Protein AF-A0A9P9DUW9-F1 (afdb_monomer)

Radius of gyration: 35.6 Å; Cα contacts (8 Å, |Δi|>4): 1098; chains: 1; bounding box: 110×85×93 Å

Nearest PDB structures (foldseek):
  5owv-assembly1_A  TM=4.058E-01  e=5.287E-11  Campylobacter jejuni
  4tql-assembly2_B  TM=1.711E-01  e=1.761E-01  synthetic construct
  1jad-assembly1_B  TM=1.832E-01  e=8.893E-01  Meleagris gallopavo
  7jh5-assembly2_B  TM=2.194E-01  e=2.775E+00  synthetic construct

Mean predicted aligned error: 12.6 Å

Structure (mmCIF, N/CA/C/O backbone):
data_AF-A0A9P9DUW9-F1
#
_entry.id   AF-A0A9P9DUW9-F1
#
loop_
_atom_site.group_PDB
_atom_site.id
_atom_site.type_symbol
_atom_site.label_atom_id
_atom_site.label_alt_id
_atom_site.label_comp_id
_atom_site.label_asym_id
_atom_site.label_entity_id
_atom_site.label_seq_id
_atom_site.pdbx_PDB_ins_code
_atom_site.Cartn_x
_atom_site.Cartn_y
_atom_site.Cartn_z
_atom_site.occupancy
_atom_site.B_iso_or_equiv
_atom_site.auth_seq_id
_atom_site.auth_comp_id
_atom_site.auth_asym_id
_atom_site.auth_atom_id
_atom_site.pdbx_PDB_model_num
ATOM 1 N N . MET A 1 1 ? 21.953 30.290 15.396 1.00 58.84 1 MET A N 1
ATOM 2 C CA . MET A 1 1 ? 21.735 31.735 15.178 1.00 58.84 1 MET A CA 1
ATOM 3 C C . MET A 1 1 ? 21.295 32.022 13.754 1.00 58.84 1 MET A C 1
ATOM 5 O O . MET A 1 1 ? 20.425 32.859 13.601 1.00 58.84 1 MET A O 1
ATOM 9 N N . ALA A 1 2 ? 21.843 31.345 12.735 1.00 59.53 2 ALA A N 1
ATOM 10 C CA . ALA A 1 2 ? 21.352 31.477 11.361 1.00 59.53 2 ALA A CA 1
ATOM 11 C C . ALA A 1 2 ? 19.842 31.173 11.268 1.00 59.53 2 ALA A C 1
ATOM 13 O O . ALA A 1 2 ? 19.381 30.174 11.826 1.00 59.53 2 ALA A O 1
ATOM 14 N N . SER A 1 3 ? 19.103 32.055 10.595 1.00 67.62 3 SER A N 1
ATOM 15 C CA . SER A 1 3 ? 17.660 31.979 10.329 1.00 67.62 3 SER A CA 1
ATOM 16 C C . SER A 1 3 ? 17.428 32.099 8.822 1.00 67.62 3 SER A C 1
ATOM 18 O O . SER A 1 3 ? 18.264 32.651 8.114 1.00 67.62 3 SER A O 1
ATOM 20 N N . SER A 1 4 ? 16.313 31.584 8.305 1.00 65.12 4 SER A N 1
ATOM 21 C CA . SER A 1 4 ? 15.950 31.777 6.895 1.00 65.12 4 SER A CA 1
ATOM 22 C C . SER A 1 4 ? 15.414 33.182 6.595 1.00 65.12 4 SER A C 1
ATOM 24 O O . SER A 1 4 ? 15.400 33.580 5.433 1.00 65.12 4 SER A O 1
ATOM 26 N N . SER A 1 5 ? 14.964 33.931 7.610 1.00 67.88 5 SER A N 1
ATOM 27 C CA . SER A 1 5 ? 14.240 35.197 7.421 1.00 67.88 5 SER A CA 1
ATOM 28 C C . SER A 1 5 ? 14.824 36.393 8.165 1.00 67.88 5 SER A C 1
ATOM 30 O O . SER A 1 5 ? 14.581 37.521 7.755 1.00 67.88 5 SER A O 1
ATOM 32 N N . THR A 1 6 ? 15.558 36.183 9.257 1.00 82.19 6 THR A N 1
ATOM 33 C CA . THR A 1 6 ? 16.041 37.275 10.117 1.00 82.19 6 THR A CA 1
ATOM 34 C C . THR A 1 6 ? 17.558 37.348 10.057 1.00 82.19 6 THR A C 1
ATOM 36 O O . THR A 1 6 ? 18.235 36.388 10.430 1.00 82.19 6 THR A O 1
ATOM 39 N N . VAL A 1 7 ? 18.077 38.488 9.603 1.00 88.19 7 VAL A N 1
ATOM 40 C CA . VAL A 1 7 ? 19.510 38.801 9.596 1.00 88.19 7 VAL A CA 1
ATOM 41 C C . VAL A 1 7 ? 19.762 39.795 10.720 1.00 88.19 7 VAL A C 1
ATOM 43 O O . VAL A 1 7 ? 19.152 40.859 10.729 1.00 88.19 7 VAL A O 1
ATOM 46 N N . LEU A 1 8 ? 20.598 39.418 11.681 1.00 89.88 8 LEU A N 1
ATOM 47 C CA . LEU A 1 8 ? 21.017 40.293 12.773 1.00 89.88 8 LEU A CA 1
ATOM 48 C C . LEU A 1 8 ? 22.108 41.233 12.270 1.00 89.88 8 LEU A C 1
ATOM 50 O O . LEU A 1 8 ? 22.946 40.799 11.477 1.00 89.88 8 LEU A O 1
ATOM 54 N N . SER A 1 9 ? 22.115 42.476 12.749 1.00 90.06 9 SER A N 1
ATOM 55 C CA . SER A 1 9 ? 23.268 43.361 12.559 1.00 90.06 9 SER A CA 1
ATOM 56 C C . SER A 1 9 ? 24.485 42.845 13.338 1.00 90.06 9 SER A C 1
ATOM 58 O O . SER A 1 9 ? 24.355 41.973 14.208 1.00 90.06 9 SER A O 1
ATOM 60 N N . PHE A 1 10 ? 25.671 43.400 13.064 1.00 89.56 10 PHE A N 1
ATOM 61 C CA . PHE A 1 10 ? 26.886 43.028 13.790 1.00 89.56 10 PHE A CA 1
ATOM 62 C C . PHE A 1 10 ? 26.717 43.214 15.303 1.00 89.56 10 PHE A C 1
ATOM 64 O O . PHE A 1 10 ? 26.994 42.284 16.051 1.00 89.56 10 PHE A O 1
ATOM 71 N N . ASP A 1 11 ? 26.175 44.348 15.755 1.00 87.81 11 ASP A N 1
ATOM 72 C CA . ASP A 1 11 ? 26.002 44.645 17.184 1.00 87.81 11 ASP A CA 1
ATOM 73 C C . ASP A 1 11 ? 25.042 43.667 17.879 1.00 87.81 11 ASP A C 1
ATOM 75 O O . ASP A 1 11 ? 25.321 43.158 18.970 1.00 87.81 11 ASP A O 1
ATOM 79 N N . GLU A 1 12 ? 23.910 43.369 17.235 1.00 89.56 12 GLU A N 1
ATOM 80 C CA . GLU A 1 12 ? 22.912 42.428 17.749 1.00 89.56 12 GLU A CA 1
ATOM 81 C C . GLU A 1 12 ? 23.481 41.010 17.831 1.00 89.56 12 GLU A C 1
ATOM 83 O O . GLU A 1 12 ? 23.302 40.310 18.832 1.00 89.56 12 GLU A O 1
ATOM 88 N N . TRP A 1 13 ? 24.188 40.581 16.784 1.00 92.19 13 TRP A N 1
ATOM 89 C CA . TRP A 1 13 ? 24.820 39.271 16.734 1.00 92.19 13 TRP A CA 1
ATOM 90 C C . TRP A 1 13 ? 25.978 39.159 17.734 1.00 92.19 13 TRP A C 1
ATOM 92 O O . TRP A 1 13 ? 26.040 38.182 18.487 1.00 92.19 13 TRP A O 1
ATOM 102 N N . ALA A 1 14 ? 26.852 40.166 17.799 1.00 86.50 14 ALA A N 1
ATOM 103 C CA . ALA A 1 14 ? 28.028 40.206 18.661 1.00 86.50 14 ALA A CA 1
ATOM 104 C C . ALA A 1 14 ? 27.635 40.174 20.141 1.00 86.50 14 ALA A C 1
ATOM 106 O O . ALA A 1 14 ? 28.257 39.455 20.922 1.00 86.50 14 ALA A O 1
ATOM 107 N N . ALA A 1 15 ? 26.552 40.854 20.536 1.00 86.06 15 ALA A N 1
ATOM 108 C CA . ALA A 1 15 ? 26.023 40.773 21.898 1.00 86.06 15 ALA A CA 1
ATOM 109 C C . ALA A 1 15 ? 25.662 39.327 22.295 1.00 86.06 15 ALA A C 1
ATOM 111 O O . ALA A 1 15 ? 26.006 38.864 23.389 1.00 86.06 15 ALA A O 1
ATOM 112 N N . ILE A 1 16 ? 25.018 38.576 21.394 1.00 85.12 16 ILE A N 1
ATOM 113 C CA . ILE A 1 16 ? 24.653 37.172 21.632 1.00 85.12 16 ILE A CA 1
ATOM 114 C C . ILE A 1 16 ? 25.902 36.279 21.597 1.00 85.12 16 ILE A C 1
ATOM 116 O O . ILE A 1 16 ? 26.061 35.413 22.464 1.00 85.12 16 ILE A O 1
ATOM 120 N N . TYR A 1 17 ? 26.792 36.480 20.622 1.00 84.38 17 TYR A N 1
ATOM 121 C CA . TYR A 1 17 ? 28.031 35.718 20.461 1.00 84.38 17 TYR A CA 1
ATOM 122 C C . TYR A 1 17 ? 28.943 35.865 21.682 1.00 84.38 17 TYR A C 1
ATOM 124 O O . TYR A 1 17 ? 29.353 34.862 22.271 1.00 84.38 17 TYR A O 1
ATOM 132 N N . ASN A 1 18 ? 29.157 37.094 22.150 1.00 82.31 18 ASN A N 1
ATOM 133 C CA . ASN A 1 18 ? 29.977 37.397 23.319 1.00 82.31 18 ASN A CA 1
ATOM 134 C C . ASN A 1 18 ? 29.354 36.859 24.609 1.00 82.31 18 ASN A C 1
ATOM 136 O O . ASN A 1 18 ? 30.059 36.274 25.431 1.00 82.31 18 ASN A O 1
ATOM 140 N N . HIS A 1 19 ? 28.027 36.930 24.765 1.00 79.38 19 HIS A N 1
ATOM 141 C CA . HIS A 1 19 ? 27.342 36.289 25.891 1.00 79.38 19 HIS A CA 1
ATOM 142 C C . HIS A 1 19 ? 27.511 34.755 25.880 1.00 79.38 19 HIS A C 1
ATOM 144 O O . HIS A 1 19 ? 27.661 34.124 26.933 1.00 79.38 19 HIS A O 1
ATOM 150 N N . GLN A 1 20 ? 27.529 34.120 24.703 1.00 75.12 20 GLN A N 1
ATOM 151 C CA . GLN A 1 20 ? 27.800 32.684 24.571 1.00 75.12 20 GLN A CA 1
ATOM 152 C C . GLN A 1 20 ? 29.277 32.333 24.810 1.00 75.12 20 GLN A C 1
ATOM 154 O O . GLN A 1 20 ? 29.551 31.323 25.469 1.00 75.12 20 GLN A O 1
ATOM 159 N N . LYS A 1 21 ? 30.214 33.162 24.327 1.00 74.69 21 LYS A N 1
ATOM 160 C CA . LYS A 1 21 ? 31.666 33.045 24.554 1.00 74.69 21 LYS A CA 1
ATOM 161 C C . LYS A 1 21 ? 31.966 33.166 26.055 1.00 74.69 21 LYS A C 1
ATOM 163 O O . LYS A 1 21 ? 32.511 32.232 26.639 1.00 74.69 21 LYS A O 1
ATOM 168 N N . ALA A 1 22 ? 31.466 34.202 26.730 1.00 71.62 22 ALA A N 1
ATOM 169 C CA . ALA A 1 22 ? 31.632 34.415 28.174 1.00 71.62 22 ALA A CA 1
ATOM 170 C C . ALA A 1 22 ? 31.060 33.268 29.033 1.00 71.62 22 ALA A C 1
ATOM 172 O O . ALA A 1 22 ? 31.696 32.818 29.988 1.00 71.62 22 ALA A O 1
ATOM 173 N N . ASN A 1 23 ? 29.900 32.714 28.662 1.00 62.03 23 ASN A N 1
ATOM 174 C CA . ASN A 1 23 ? 29.314 31.549 29.340 1.00 62.03 23 ASN A CA 1
ATOM 175 C C . ASN A 1 23 ? 30.085 30.232 29.121 1.00 62.03 23 ASN A C 1
ATOM 177 O O . ASN A 1 23 ? 29.889 29.278 29.883 1.00 62.03 23 ASN A O 1
ATOM 181 N N . LYS A 1 24 ? 30.934 30.139 28.087 1.00 61.34 24 LYS A N 1
ATOM 182 C CA . LYS A 1 24 ? 31.883 29.025 27.919 1.00 61.34 24 LYS A CA 1
ATOM 183 C C . LYS A 1 24 ? 33.108 29.196 28.824 1.00 61.34 24 LYS A C 1
ATOM 185 O O . LYS A 1 24 ? 33.563 28.200 29.376 1.00 61.34 24 LYS A O 1
ATOM 190 N N . PHE A 1 25 ? 33.589 30.426 29.023 1.00 55.72 25 PHE A N 1
ATOM 191 C CA . PHE A 1 25 ? 34.761 30.722 29.859 1.00 55.72 25 PHE A CA 1
ATOM 192 C C . PHE A 1 25 ? 34.472 30.723 31.374 1.00 55.72 25 PHE A C 1
ATOM 194 O O . PHE A 1 25 ? 35.340 30.338 32.153 1.00 55.72 25 PHE A O 1
ATOM 201 N N . SER A 1 26 ? 33.253 31.063 31.819 1.00 49.69 26 SER A N 1
ATOM 202 C CA . SER A 1 26 ? 32.901 31.121 33.254 1.00 49.69 26 SER A CA 1
ATOM 203 C C . SER A 1 26 ? 32.735 29.755 33.944 1.00 49.69 26 SER A C 1
ATOM 205 O O . SER A 1 26 ? 32.734 29.671 35.172 1.00 49.69 26 SER A O 1
ATOM 207 N N . ARG A 1 27 ? 32.623 28.659 33.180 1.00 48.00 27 ARG A N 1
ATOM 208 C CA . ARG A 1 27 ? 32.559 27.283 33.700 1.00 48.00 27 ARG A CA 1
ATOM 209 C C . ARG A 1 27 ? 33.873 26.566 33.402 1.00 48.00 27 ARG A C 1
ATOM 211 O O . ARG A 1 27 ? 33.979 25.877 32.394 1.00 48.00 27 ARG A O 1
ATOM 218 N N . GLY A 1 28 ? 34.866 26.715 34.278 1.00 47.00 28 GLY A N 1
ATOM 219 C CA . GLY A 1 28 ? 36.151 26.021 34.156 1.00 47.00 28 GLY A CA 1
ATOM 220 C C . GLY A 1 28 ? 35.977 24.505 33.996 1.00 47.00 28 GLY A C 1
ATOM 221 O O . GLY A 1 28 ? 35.638 23.808 34.948 1.00 47.00 28 GLY A O 1
ATOM 222 N N . SER A 1 29 ? 36.174 23.983 32.783 1.00 39.72 29 SER A N 1
ATOM 223 C CA . SER A 1 29 ? 36.179 22.548 32.489 1.00 39.72 29 SER A CA 1
ATOM 224 C C . SER A 1 29 ? 36.808 22.289 31.119 1.00 39.72 29 SER A C 1
ATOM 226 O O . SER A 1 29 ? 36.343 22.794 30.100 1.00 39.72 29 SER A O 1
ATOM 228 N N . LYS A 1 30 ? 37.851 21.452 31.094 1.00 43.91 30 LYS A N 1
ATOM 229 C CA . LYS A 1 30 ? 38.573 20.946 29.909 1.00 43.91 30 LYS A CA 1
ATOM 230 C C . LYS A 1 30 ? 37.747 19.973 29.038 1.00 43.91 30 LYS A C 1
ATOM 232 O O . LYS A 1 30 ? 38.302 19.058 28.440 1.00 43.91 30 LYS A O 1
ATOM 237 N N . ALA A 1 31 ? 36.431 20.138 28.947 1.00 45.12 31 ALA A N 1
ATOM 238 C CA . ALA A 1 31 ? 35.590 19.347 28.055 1.00 45.12 31 ALA A CA 1
ATOM 239 C C . ALA A 1 31 ? 34.774 20.289 27.171 1.00 45.12 31 ALA A C 1
ATOM 241 O O . ALA A 1 31 ? 33.965 21.066 27.677 1.00 45.12 31 ALA A O 1
ATOM 242 N N . SER A 1 32 ? 34.973 20.217 25.847 1.00 49.22 32 SER A N 1
ATOM 243 C CA . SER A 1 32 ? 34.090 20.877 24.881 1.00 49.22 32 SER A CA 1
ATOM 244 C C . SER A 1 32 ? 32.647 20.552 25.260 1.00 49.22 32 SER A C 1
ATOM 246 O O . SER A 1 32 ? 32.312 19.373 25.380 1.00 49.22 32 SER A O 1
ATOM 248 N N . LYS A 1 33 ? 31.817 21.568 25.504 1.00 51.38 33 LYS A N 1
ATOM 249 C CA . LYS A 1 33 ? 30.418 21.402 25.907 1.00 51.38 33 LYS A CA 1
ATOM 250 C C . LYS A 1 33 ? 29.684 20.652 24.788 1.00 51.38 33 LYS A C 1
ATOM 252 O O . LYS A 1 33 ? 29.317 21.250 23.785 1.00 51.38 33 LYS A O 1
ATOM 257 N N . ILE A 1 34 ? 29.567 19.334 24.934 1.00 58.94 34 ILE A N 1
ATOM 258 C CA . ILE A 1 34 ? 28.819 18.473 24.021 1.00 58.94 34 ILE A CA 1
ATOM 259 C C . ILE A 1 34 ? 27.357 18.860 24.194 1.00 58.94 34 ILE A C 1
ATOM 261 O O . ILE A 1 34 ? 26.806 18.741 25.288 1.00 58.94 34 ILE A O 1
ATOM 265 N N . GLU A 1 35 ? 26.750 19.386 23.142 1.00 63.66 35 GLU A N 1
ATOM 266 C CA . GLU A 1 35 ? 25.326 19.688 23.168 1.00 63.66 35 GLU A CA 1
ATOM 267 C C . GLU A 1 35 ? 24.511 18.394 23.095 1.00 63.66 35 GLU A C 1
ATOM 269 O O . GLU A 1 35 ? 24.934 17.449 22.418 1.00 63.66 35 GLU A O 1
ATOM 274 N N . PRO A 1 36 ? 23.380 18.315 23.822 1.00 70.50 36 PRO A N 1
ATOM 275 C CA . PRO A 1 36 ? 22.579 17.103 23.856 1.00 70.50 36 PRO A CA 1
ATOM 276 C C . PRO A 1 36 ? 22.007 16.796 22.463 1.00 70.50 36 PRO A C 1
ATOM 278 O O . PRO A 1 36 ? 21.727 17.722 21.694 1.00 70.50 36 PRO A O 1
ATOM 281 N N . PRO A 1 37 ? 21.834 15.506 22.125 1.00 82.00 37 PRO A N 1
ATOM 282 C CA . PRO A 1 37 ? 21.130 15.123 20.912 1.00 82.00 37 PRO A CA 1
ATOM 283 C C . PRO A 1 37 ? 19.688 15.636 20.964 1.00 82.00 37 PRO A C 1
ATOM 285 O O . PRO A 1 37 ? 19.098 15.759 22.036 1.00 82.00 37 PRO A O 1
ATOM 288 N N . TYR A 1 38 ? 19.137 15.933 19.794 1.00 84.69 38 TYR A N 1
ATOM 289 C CA . TYR A 1 38 ? 17.744 16.341 19.662 1.00 84.69 38 TYR A CA 1
ATOM 290 C C . TYR A 1 38 ? 16.790 15.211 20.072 1.00 84.69 38 TYR A C 1
ATOM 292 O O . TYR A 1 38 ? 16.985 14.084 19.618 1.00 84.69 38 TYR A O 1
ATOM 300 N N . ASP A 1 39 ? 15.763 15.516 20.871 1.00 84.06 39 ASP A N 1
ATOM 301 C CA . ASP A 1 39 ? 14.708 14.573 21.260 1.00 84.06 39 ASP A CA 1
ATOM 302 C C . ASP A 1 39 ? 13.391 14.934 20.537 1.00 84.06 39 ASP A C 1
ATOM 304 O O . ASP A 1 39 ? 12.887 16.047 20.702 1.00 84.06 39 ASP A O 1
ATOM 308 N N . PRO A 1 40 ? 12.800 14.021 19.743 1.00 84.44 40 PRO A N 1
ATOM 309 C CA . PRO A 1 40 ? 11.496 14.221 19.109 1.00 84.44 40 PRO A CA 1
ATOM 310 C C . PRO A 1 40 ? 10.358 14.568 20.070 1.00 84.44 40 PRO A C 1
ATOM 312 O O . PRO A 1 40 ? 9.348 15.109 19.631 1.00 84.44 40 PRO A O 1
ATOM 315 N N . LYS A 1 41 ? 10.483 14.256 21.366 1.00 79.25 41 LYS A N 1
ATOM 316 C CA . LYS A 1 41 ? 9.473 14.616 22.374 1.00 79.25 41 LYS A CA 1
ATOM 317 C C . LYS A 1 41 ? 9.290 16.126 22.530 1.00 79.25 41 LYS A C 1
ATOM 319 O O . LYS A 1 41 ? 8.224 16.545 22.976 1.00 79.25 41 LYS A O 1
ATOM 324 N N . ASP A 1 42 ? 10.300 16.909 22.156 1.00 79.56 42 ASP A N 1
ATOM 325 C CA . ASP A 1 42 ? 10.270 18.372 22.197 1.00 79.56 42 ASP A CA 1
ATOM 326 C C . ASP A 1 42 ? 9.565 18.984 20.968 1.00 79.56 42 ASP A C 1
ATOM 328 O O . ASP A 1 42 ? 9.440 20.205 20.871 1.00 79.56 42 ASP A O 1
ATOM 332 N N . GLU A 1 43 ? 9.123 18.167 20.004 1.00 84.75 43 GLU A N 1
ATOM 333 C CA . GLU A 1 43 ? 8.394 18.641 18.827 1.00 84.75 43 GLU A CA 1
ATOM 334 C C . GLU A 1 43 ? 6.993 19.140 19.180 1.00 84.75 43 GLU A C 1
ATOM 336 O O . GLU A 1 43 ? 6.267 18.547 19.984 1.00 84.75 43 GLU A O 1
ATOM 341 N N . GLU A 1 44 ? 6.578 20.217 18.513 1.00 79.19 44 GLU A N 1
ATOM 342 C CA . GLU A 1 44 ? 5.198 20.674 18.586 1.00 79.19 44 GLU A CA 1
ATOM 343 C C . GLU A 1 44 ? 4.266 19.585 18.048 1.00 79.19 44 GLU A C 1
ATOM 345 O O . GLU A 1 44 ? 4.446 19.049 16.950 1.00 79.19 44 GLU A O 1
ATOM 350 N N . LYS A 1 45 ? 3.244 19.247 18.830 1.00 73.00 45 LYS A N 1
ATOM 351 C CA . LYS A 1 45 ? 2.192 18.340 18.373 1.00 73.00 45 LYS A CA 1
ATOM 352 C C . LYS A 1 45 ? 1.335 19.046 17.314 1.00 73.00 45 LYS A C 1
ATOM 354 O O . LYS A 1 45 ? 1.234 20.274 17.349 1.00 73.00 45 LYS A O 1
ATOM 359 N N . PRO A 1 46 ? 0.695 18.306 16.391 1.00 72.69 46 PRO A N 1
ATOM 360 C CA . PRO A 1 46 ? -0.314 18.883 15.504 1.00 72.69 46 PRO A CA 1
ATOM 361 C C . PRO A 1 46 ? -1.345 19.671 16.318 1.00 72.69 46 PRO A C 1
ATOM 363 O O . PRO A 1 46 ? -1.741 19.207 17.381 1.00 72.69 46 PRO A O 1
ATOM 366 N N . ASP A 1 47 ? -1.779 20.852 15.876 1.00 74.44 47 ASP A N 1
ATOM 367 C CA . ASP A 1 47 ? -2.812 21.611 16.595 1.00 74.44 47 ASP A CA 1
ATOM 368 C C . ASP A 1 47 ? -4.212 21.114 16.210 1.00 74.44 47 ASP A C 1
ATOM 370 O O . ASP A 1 47 ? -4.930 21.742 15.432 1.00 74.44 47 ASP A O 1
ATOM 374 N N . THR A 1 48 ? -4.583 19.938 16.711 1.00 71.12 48 THR A N 1
ATOM 375 C CA . THR A 1 48 ? -5.868 19.293 16.426 1.00 71.12 48 THR A CA 1
ATOM 376 C C . THR A 1 48 ? -6.637 19.003 17.712 1.00 71.12 48 THR A C 1
ATOM 378 O O . THR A 1 48 ? -6.050 18.936 18.796 1.00 71.12 48 THR A O 1
ATOM 381 N N . PRO A 1 49 ? -7.973 18.840 17.646 1.00 74.31 49 PRO A N 1
ATOM 382 C CA . PRO A 1 49 ? -8.751 18.452 18.818 1.00 74.31 49 PRO A CA 1
ATOM 383 C C . PRO A 1 49 ? -8.218 17.163 19.449 1.00 74.31 49 PRO A C 1
ATOM 385 O O . PRO A 1 49 ? -8.039 17.117 20.662 1.00 74.31 49 PRO A O 1
ATOM 388 N N . TRP A 1 50 ? -7.866 16.170 18.625 1.00 78.94 50 TRP A N 1
ATOM 389 C CA . TRP A 1 50 ? -7.308 14.892 19.066 1.00 78.94 50 TRP A CA 1
ATOM 390 C C . TRP A 1 50 ? -5.991 15.026 19.843 1.00 78.94 50 TRP A C 1
ATOM 392 O O . TRP A 1 50 ? -5.838 14.424 20.906 1.00 78.94 50 TRP A O 1
ATOM 402 N N . SER A 1 51 ? -5.047 15.838 19.361 1.00 72.94 51 SER A N 1
ATOM 403 C CA . SER A 1 51 ? -3.718 15.971 19.975 1.00 72.94 51 SER A CA 1
ATOM 404 C C . SER A 1 51 ? -3.741 16.643 21.354 1.00 72.94 51 SER A C 1
ATOM 406 O O . SER A 1 51 ? -2.854 16.409 22.185 1.00 72.94 51 SER A O 1
ATOM 408 N N . ARG A 1 52 ? -4.770 17.461 21.614 1.00 75.06 52 ARG A N 1
ATOM 409 C CA . ARG A 1 52 ? -5.024 18.115 22.906 1.00 75.06 52 ARG A CA 1
ATOM 410 C C . ARG A 1 52 ? -5.564 17.140 23.950 1.00 75.06 52 ARG A C 1
ATOM 412 O O . ARG A 1 52 ? -5.580 17.471 25.137 1.00 75.06 52 ARG A O 1
ATOM 419 N N . ILE A 1 53 ? -5.994 15.946 23.538 1.00 75.56 53 ILE A N 1
ATOM 420 C CA . ILE A 1 53 ? -6.530 14.949 24.450 1.00 75.56 53 ILE A CA 1
ATOM 421 C C . ILE A 1 53 ? -5.421 14.020 24.954 1.00 75.56 53 ILE A C 1
ATOM 423 O O . ILE A 1 53 ? -4.713 13.360 24.195 1.00 75.56 53 ILE A O 1
ATOM 427 N N . ALA A 1 54 ? -5.311 13.899 26.277 1.00 77.50 54 ALA A N 1
ATOM 428 C CA . ALA A 1 54 ? -4.455 12.905 26.910 1.00 77.50 54 ALA A CA 1
ATOM 429 C C . ALA A 1 54 ? -5.070 11.499 26.760 1.00 77.50 54 ALA A C 1
ATOM 431 O O . ALA A 1 54 ? -5.830 11.041 27.615 1.00 77.50 54 ALA A O 1
ATOM 432 N N . LYS A 1 55 ? -4.746 10.807 25.657 1.00 77.94 55 LYS A N 1
ATOM 433 C CA . LYS A 1 55 ? -5.267 9.465 25.331 1.00 77.94 55 LYS A CA 1
ATOM 434 C C . LYS A 1 55 ? -5.153 8.477 26.497 1.00 77.94 55 LYS A C 1
ATOM 436 O O . LYS A 1 55 ? -6.127 7.808 26.818 1.00 77.94 55 LYS A O 1
ATOM 441 N N . GLN A 1 56 ? -3.993 8.411 27.155 1.00 78.38 56 GLN A N 1
ATOM 442 C CA . GLN A 1 56 ? -3.766 7.494 28.281 1.00 78.38 56 GLN A CA 1
ATOM 443 C C . GLN A 1 56 ? -4.716 7.771 29.455 1.00 78.38 56 GLN A C 1
ATOM 445 O O . GLN A 1 56 ? -5.272 6.836 30.031 1.00 78.38 56 GLN A O 1
ATOM 450 N N . ASP A 1 57 ? -4.957 9.047 29.763 1.00 81.69 57 ASP A N 1
ATOM 451 C CA . ASP A 1 57 ? -5.887 9.445 30.820 1.00 81.69 57 ASP A CA 1
ATOM 452 C C . ASP A 1 57 ? -7.333 9.112 30.442 1.00 81.69 57 ASP A C 1
ATOM 454 O O . ASP A 1 57 ? -8.107 8.670 31.294 1.00 81.69 57 ASP A O 1
ATOM 458 N N . MET A 1 58 ? -7.710 9.287 29.169 1.00 83.00 58 MET A N 1
ATOM 459 C CA . MET A 1 58 ? -9.022 8.860 28.673 1.00 83.00 58 MET A CA 1
ATOM 460 C C . MET A 1 58 ? -9.199 7.349 28.766 1.00 83.00 58 MET A C 1
ATOM 462 O O . MET A 1 58 ? -10.195 6.896 29.328 1.00 83.00 58 MET A O 1
ATOM 466 N N . ASP A 1 59 ? -8.233 6.572 28.277 1.00 84.75 59 ASP A N 1
ATOM 467 C CA . ASP A 1 59 ? -8.269 5.110 28.333 1.00 84.75 59 ASP A CA 1
ATOM 468 C C . ASP A 1 59 ? -8.404 4.624 29.779 1.00 84.75 59 ASP A C 1
ATOM 470 O O . ASP A 1 59 ? -9.181 3.711 30.062 1.00 84.75 59 ASP A O 1
ATOM 474 N N . LEU A 1 60 ? -7.680 5.248 30.716 1.00 85.38 60 LEU A N 1
ATOM 475 C CA . LEU A 1 60 ? -7.759 4.917 32.135 1.00 85.38 60 LEU A CA 1
ATOM 476 C C . LEU A 1 60 ? -9.132 5.259 32.723 1.00 85.38 60 LEU A C 1
ATOM 478 O O . LEU A 1 60 ? -9.715 4.438 33.430 1.00 85.38 60 LEU A O 1
ATOM 482 N N . LYS A 1 61 ? -9.682 6.438 32.412 1.00 86.62 61 LYS A N 1
ATOM 483 C CA . LYS A 1 61 ? -11.023 6.840 32.862 1.00 86.62 61 LYS A CA 1
ATOM 484 C C . LYS A 1 61 ? -12.105 5.908 32.320 1.00 86.62 61 LYS A C 1
ATOM 486 O O . LYS A 1 61 ? -12.927 5.444 33.105 1.00 86.62 61 LYS A O 1
ATOM 491 N N . ILE A 1 62 ? -12.071 5.572 31.028 1.00 86.88 62 ILE A N 1
ATOM 492 C CA . ILE A 1 62 ? -12.992 4.605 30.410 1.00 86.88 62 ILE A CA 1
ATOM 493 C C . ILE A 1 62 ? -12.870 3.258 31.130 1.00 86.88 62 ILE A C 1
ATOM 495 O O . ILE A 1 62 ? -13.855 2.755 31.672 1.00 86.88 62 ILE A O 1
ATOM 499 N N . LYS A 1 63 ? -11.651 2.714 31.251 1.00 86.94 63 LYS A N 1
ATOM 500 C CA . LYS A 1 63 ? -11.399 1.447 31.959 1.00 86.94 63 LYS A CA 1
ATOM 501 C C . LYS A 1 63 ? -11.917 1.459 33.395 1.00 86.94 63 LYS A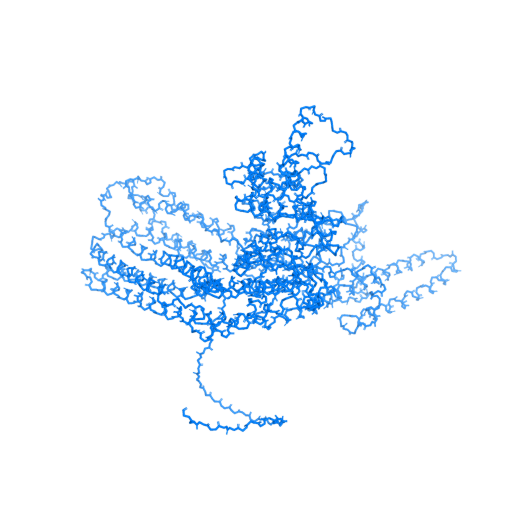 C 1
ATOM 503 O O . LYS A 1 63 ? -12.442 0.437 33.835 1.00 86.94 63 LYS A O 1
ATOM 508 N N . ASN A 1 64 ? -11.780 2.575 34.110 1.00 88.00 64 ASN A N 1
ATOM 509 C CA . ASN A 1 64 ? -12.261 2.724 35.481 1.00 88.00 64 ASN A CA 1
ATOM 510 C C . ASN A 1 64 ? -13.792 2.704 35.557 1.00 88.00 64 ASN A C 1
ATOM 512 O O . ASN A 1 64 ? -14.331 2.038 36.436 1.00 88.00 64 ASN A O 1
ATOM 516 N N . ILE A 1 65 ? -14.497 3.363 34.632 1.00 86.94 65 ILE A N 1
ATOM 517 C CA . ILE A 1 65 ? -15.969 3.338 34.571 1.00 86.94 65 ILE A CA 1
ATOM 518 C C . ILE A 1 65 ? -16.473 1.902 34.376 1.00 86.94 65 ILE A C 1
ATOM 520 O O . ILE A 1 65 ? -17.300 1.428 35.155 1.00 86.94 65 ILE A O 1
ATOM 524 N N . PHE A 1 66 ? -15.915 1.177 33.400 1.00 86.31 66 PHE A N 1
ATOM 525 C CA . PHE A 1 66 ? -16.238 -0.237 33.181 1.00 86.31 66 PHE A CA 1
ATOM 526 C C . PHE A 1 66 ? -15.876 -1.106 34.399 1.00 86.31 66 PHE A C 1
ATOM 528 O O . PHE A 1 66 ? -16.642 -1.989 34.779 1.00 86.31 66 PHE A O 1
ATOM 535 N N . ALA A 1 67 ? -14.733 -0.850 35.049 1.00 88.44 67 ALA A N 1
ATOM 536 C CA . ALA A 1 67 ? -14.290 -1.606 36.221 1.00 88.44 67 ALA A CA 1
ATOM 537 C C . ALA A 1 67 ? -15.219 -1.441 37.435 1.00 88.44 67 ALA A C 1
ATOM 539 O O . ALA A 1 67 ? -15.458 -2.428 38.127 1.00 88.44 67 ALA A O 1
ATOM 540 N N . LYS A 1 68 ? -15.773 -0.241 37.672 1.00 89.00 68 LYS A N 1
ATOM 541 C CA . LYS A 1 68 ? -16.757 -0.006 38.745 1.00 89.00 68 LYS A CA 1
ATOM 542 C C . LYS A 1 68 ? -17.996 -0.891 38.564 1.00 89.00 68 LYS A C 1
ATOM 544 O O . LYS A 1 68 ? -18.415 -1.551 39.504 1.00 89.00 68 LYS A O 1
ATOM 549 N N . ALA A 1 69 ? -18.542 -0.959 37.346 1.00 86.94 69 ALA A N 1
ATOM 550 C CA . ALA A 1 69 ? -19.700 -1.808 37.052 1.00 86.94 69 ALA A CA 1
ATOM 551 C C . ALA A 1 69 ? -19.364 -3.312 37.124 1.00 86.94 69 ALA A C 1
ATOM 553 O O . ALA A 1 69 ? -20.144 -4.096 37.659 1.00 86.94 69 ALA A O 1
ATOM 554 N N . LEU A 1 70 ? -18.188 -3.716 36.628 1.00 88.88 70 LEU A N 1
ATOM 555 C CA . LEU A 1 70 ? -17.718 -5.106 36.695 1.00 88.88 70 LEU A CA 1
ATOM 556 C C . LEU A 1 70 ? -17.492 -5.593 38.131 1.00 88.88 70 LEU A C 1
ATOM 558 O O . LEU A 1 70 ? -17.732 -6.765 38.409 1.00 88.88 70 LEU A O 1
ATOM 562 N N . TYR A 1 71 ? -17.047 -4.714 39.034 1.00 89.56 71 TYR A N 1
ATOM 563 C CA . TYR A 1 71 ? -16.845 -5.049 40.445 1.00 89.56 71 TYR A CA 1
ATOM 564 C C . TYR A 1 71 ? -18.147 -5.513 41.108 1.00 89.56 71 TYR A C 1
ATOM 566 O O . TYR A 1 71 ? -18.166 -6.558 41.756 1.00 89.56 71 TYR A O 1
ATOM 574 N N . GLU A 1 72 ? -19.249 -4.803 40.863 1.00 87.44 72 GLU A N 1
ATOM 575 C CA . GLU A 1 72 ? -20.569 -5.174 41.392 1.00 87.44 72 GLU A CA 1
ATOM 576 C C . GLU A 1 72 ? -21.093 -6.491 40.790 1.00 87.44 72 GLU A C 1
ATOM 578 O O . GLU A 1 72 ? -21.808 -7.247 41.444 1.00 87.44 72 GLU A O 1
ATOM 583 N N . LEU A 1 73 ? -20.704 -6.807 39.551 1.00 86.12 73 LEU A N 1
ATOM 584 C CA . LEU A 1 73 ? -21.106 -8.025 38.836 1.00 86.12 73 LEU A CA 1
ATOM 585 C C . LEU A 1 73 ? -20.231 -9.250 39.146 1.00 86.12 73 LEU A C 1
ATOM 587 O O . LEU A 1 73 ? -20.514 -10.338 38.640 1.00 86.12 73 LEU A O 1
ATOM 591 N N . ALA A 1 74 ? -19.181 -9.113 39.963 1.00 83.06 74 ALA A N 1
ATOM 592 C CA . ALA A 1 74 ? -18.212 -10.183 40.219 1.00 83.06 74 ALA A CA 1
ATOM 593 C C . ALA A 1 74 ? -18.847 -11.456 40.810 1.00 83.06 74 ALA A C 1
ATOM 595 O O . ALA A 1 74 ? -18.376 -12.560 40.545 1.00 83.06 74 ALA A O 1
ATOM 596 N N . PHE A 1 75 ? -19.934 -11.299 41.570 1.00 81.38 75 PHE A N 1
ATOM 597 C CA . PHE A 1 75 ? -20.662 -12.390 42.226 1.00 81.38 75 PHE A CA 1
ATOM 598 C C . PHE A 1 75 ? -22.003 -12.722 41.553 1.00 81.38 75 PHE A C 1
ATOM 600 O O . PHE A 1 75 ? -22.820 -13.428 42.146 1.00 81.38 75 PHE A O 1
ATOM 607 N N . ALA A 1 76 ? -22.248 -12.211 40.340 1.00 82.50 76 ALA A N 1
ATOM 608 C CA . ALA A 1 76 ? -23.444 -12.550 39.576 1.00 82.50 76 ALA A CA 1
ATOM 609 C C . ALA A 1 76 ? -23.469 -14.053 39.266 1.00 82.50 76 ALA A C 1
ATOM 611 O O . ALA A 1 76 ? -22.474 -14.620 38.806 1.00 82.50 76 ALA A O 1
ATOM 612 N N . ARG A 1 77 ? -24.609 -14.693 39.534 1.00 80.94 77 ARG A N 1
ATOM 613 C CA . ARG A 1 77 ? -24.790 -16.135 39.335 1.00 80.94 77 ARG A CA 1
ATOM 614 C C . ARG A 1 77 ? -25.068 -16.445 37.869 1.00 80.94 77 ARG A C 1
ATOM 616 O O . ARG A 1 77 ? -25.763 -15.684 37.201 1.00 80.94 77 ARG A O 1
ATOM 623 N N . ASP A 1 78 ? -24.606 -17.602 37.401 1.00 78.81 78 ASP A N 1
ATOM 624 C CA . ASP A 1 78 ? -24.755 -18.013 35.996 1.00 78.81 78 ASP A CA 1
ATOM 625 C C . ASP A 1 78 ? -26.223 -18.221 35.569 1.00 78.81 78 ASP A C 1
ATOM 627 O O . ASP A 1 78 ? -26.540 -18.192 34.381 1.00 78.81 78 ASP A O 1
ATOM 631 N N . GLU A 1 79 ? -27.142 -18.392 36.527 1.00 76.88 79 GLU A N 1
ATOM 632 C CA . GLU A 1 79 ? -28.578 -18.492 36.242 1.00 76.88 79 GLU A CA 1
ATOM 633 C C . GLU A 1 79 ? -29.215 -17.143 35.862 1.00 76.88 79 GLU A C 1
ATOM 635 O O . GLU A 1 79 ? -30.236 -17.128 35.171 1.00 76.88 79 GLU A O 1
ATOM 640 N N . ASP A 1 80 ? -28.632 -16.012 36.282 1.00 78.62 80 ASP A N 1
ATOM 641 C CA . ASP A 1 80 ? -29.145 -14.679 35.957 1.00 78.62 80 ASP A CA 1
ATOM 642 C C . ASP A 1 80 ? -28.568 -14.186 34.626 1.00 78.62 80 ASP A C 1
ATOM 644 O O . ASP A 1 80 ? -27.607 -13.414 34.565 1.00 78.62 80 ASP A O 1
ATOM 648 N N . ARG A 1 81 ? -29.181 -14.648 33.534 1.00 78.81 81 ARG A N 1
ATOM 649 C CA . ARG A 1 81 ? -28.738 -14.374 32.160 1.00 78.81 81 ARG A CA 1
ATOM 650 C C . ARG A 1 81 ? -28.534 -12.888 31.866 1.00 78.81 81 ARG A C 1
ATOM 652 O O . ARG A 1 81 ? -27.626 -12.554 31.116 1.00 78.81 81 ARG A O 1
ATOM 659 N N . GLU A 1 82 ? -29.331 -11.989 32.438 1.00 80.44 82 GLU A N 1
ATOM 660 C CA . GLU A 1 82 ? -29.166 -10.548 32.210 1.00 80.44 82 GLU A CA 1
ATOM 661 C C . GLU A 1 82 ? -27.878 -9.992 32.816 1.00 80.44 82 GLU A C 1
ATOM 663 O O . GLU A 1 82 ? -27.166 -9.233 32.156 1.00 80.44 82 GLU A O 1
ATOM 668 N N . LEU A 1 83 ? -27.566 -10.378 34.059 1.00 84.62 83 LEU A N 1
ATOM 669 C CA . LEU A 1 83 ? -26.339 -9.951 34.732 1.00 84.62 83 LEU A CA 1
ATOM 670 C C . LEU A 1 83 ? -25.104 -10.555 34.055 1.00 84.62 83 LEU A C 1
ATOM 672 O O . LEU A 1 83 ? -24.099 -9.860 33.903 1.00 84.62 83 LEU A O 1
ATOM 676 N N . ILE A 1 84 ? -25.193 -11.805 33.587 1.00 84.81 84 ILE A N 1
ATOM 677 C CA . ILE A 1 84 ? -24.120 -12.453 32.824 1.00 84.81 84 ILE A CA 1
ATOM 678 C C . ILE A 1 84 ? -23.896 -11.757 31.481 1.00 84.81 84 ILE A C 1
ATOM 680 O O . ILE A 1 84 ? -22.776 -11.349 31.190 1.00 84.81 84 ILE A O 1
ATOM 684 N N . LEU A 1 85 ? -24.950 -11.515 30.698 1.00 82.12 85 LEU A N 1
ATOM 685 C CA . LEU A 1 85 ? -24.820 -10.827 29.411 1.00 82.12 85 LEU A CA 1
ATOM 686 C C . LEU A 1 85 ? -24.321 -9.382 29.562 1.00 82.12 85 LEU A C 1
ATOM 688 O O . LEU A 1 85 ? -23.680 -8.858 28.649 1.00 82.12 85 LEU A O 1
ATOM 692 N N . LEU A 1 86 ? -24.630 -8.710 30.676 1.00 85.62 86 LEU A N 1
ATOM 693 C CA . LEU A 1 86 ? -24.055 -7.405 31.003 1.00 85.62 86 LEU A CA 1
ATOM 694 C C . LEU A 1 86 ? -22.566 -7.528 31.355 1.00 85.62 86 LEU A C 1
ATOM 696 O O . LEU A 1 86 ? -21.769 -6.739 30.853 1.00 85.62 86 LEU A O 1
ATOM 700 N N . ARG A 1 87 ? -22.186 -8.511 32.181 1.00 87.12 87 ARG A N 1
ATOM 701 C CA . ARG A 1 87 ? -20.787 -8.789 32.545 1.00 87.12 87 ARG A CA 1
ATOM 702 C C . ARG A 1 87 ? -19.940 -9.083 31.309 1.00 87.12 87 ARG A C 1
ATOM 704 O O . ARG A 1 87 ? -18.861 -8.513 31.167 1.00 87.12 87 ARG A O 1
ATOM 711 N N . ASP A 1 88 ? -20.439 -9.923 30.412 1.00 84.75 88 ASP A N 1
ATOM 712 C CA . ASP A 1 88 ? -19.739 -10.311 29.188 1.00 84.75 88 ASP A CA 1
ATOM 713 C C . ASP A 1 88 ? -19.569 -9.104 28.255 1.00 84.75 88 ASP A C 1
ATOM 715 O O . ASP A 1 88 ? -18.453 -8.818 27.822 1.00 84.75 88 ASP A O 1
ATOM 719 N N . ALA A 1 89 ? -20.628 -8.307 28.060 1.00 83.25 89 ALA A N 1
ATOM 720 C CA . ALA A 1 89 ? -20.557 -7.077 27.269 1.00 83.25 89 ALA A CA 1
ATOM 721 C C . ALA A 1 89 ? -19.585 -6.042 27.865 1.00 83.25 89 ALA A C 1
ATOM 723 O O . ALA A 1 89 ? -18.832 -5.405 27.134 1.00 83.25 89 ALA A O 1
ATOM 724 N N . LEU A 1 90 ? -19.570 -5.870 29.192 1.00 84.88 90 LEU A N 1
ATOM 725 C CA . LEU A 1 90 ? -18.625 -4.977 29.869 1.00 84.88 90 LEU A CA 1
ATOM 726 C C . LEU A 1 90 ? -17.175 -5.455 29.721 1.00 84.88 90 LEU A C 1
ATOM 728 O O . LEU A 1 90 ? -16.284 -4.619 29.609 1.00 84.88 90 LEU A O 1
ATOM 732 N N . ASN A 1 91 ? -16.924 -6.767 29.727 1.00 84.19 91 ASN A N 1
ATOM 733 C CA . ASN A 1 91 ? -15.586 -7.323 29.516 1.00 84.19 91 ASN A CA 1
ATOM 734 C C . ASN A 1 91 ? -15.111 -7.144 28.068 1.00 84.19 91 ASN A C 1
ATOM 736 O O . ASN A 1 91 ? -13.954 -6.784 27.853 1.00 84.19 91 ASN A O 1
ATOM 740 N N . GLU A 1 92 ? -15.998 -7.354 27.095 1.00 81.50 92 GLU A N 1
ATOM 741 C CA . GLU A 1 92 ? -15.697 -7.221 25.667 1.00 81.50 92 GLU A CA 1
ATOM 742 C C . GLU A 1 92 ? -15.482 -5.759 25.247 1.00 81.50 92 GLU A C 1
ATOM 744 O O . GLU A 1 92 ? -14.550 -5.455 24.507 1.00 81.50 92 GLU A O 1
ATOM 749 N N . LEU A 1 93 ? -16.312 -4.840 25.752 1.00 81.00 93 LEU A N 1
ATOM 750 C CA . LEU A 1 93 ? -16.356 -3.439 25.313 1.00 81.00 93 LEU A CA 1
ATOM 751 C C . LEU A 1 93 ? -15.511 -2.491 26.173 1.00 81.00 93 LEU A C 1
ATOM 753 O O . LEU A 1 93 ? -15.495 -1.292 25.919 1.00 81.00 93 LEU A O 1
ATOM 757 N N . LYS A 1 94 ? -14.803 -2.997 27.189 1.00 76.94 94 LYS A N 1
ATOM 758 C CA . LYS A 1 94 ? -13.916 -2.186 28.038 1.00 76.94 94 LYS A CA 1
ATOM 759 C C . LYS A 1 94 ? -12.790 -1.463 27.275 1.00 76.94 94 LYS A C 1
ATOM 761 O O . LYS A 1 94 ? -12.458 -0.344 27.678 1.00 76.94 94 LYS A O 1
ATOM 766 N N . PRO A 1 95 ? -12.124 -2.060 26.265 1.00 80.00 95 PRO A N 1
ATOM 767 C CA . PRO A 1 95 ? -11.138 -1.345 25.468 1.00 80.00 95 PRO A CA 1
ATOM 768 C C . PRO A 1 95 ? -11.811 -0.567 24.332 1.00 80.00 95 PRO A C 1
ATOM 770 O O . PRO A 1 95 ? -12.666 -1.093 23.620 1.00 80.00 95 PRO A O 1
ATOM 773 N N . VAL A 1 96 ? -11.359 0.669 24.106 1.00 79.75 96 VAL A N 1
ATOM 774 C CA . VAL A 1 96 ? -11.687 1.385 22.869 1.00 79.75 96 VAL A CA 1
ATOM 775 C C . VAL A 1 96 ? -11.052 0.616 21.703 1.00 79.75 96 VAL A C 1
ATOM 777 O O . VAL A 1 96 ? -9.842 0.365 21.753 1.00 79.75 96 VAL A O 1
ATOM 780 N N . PRO A 1 97 ? -11.818 0.220 20.669 1.00 72.12 97 PRO A N 1
ATOM 781 C CA . PRO A 1 97 ? -11.258 -0.457 19.507 1.00 72.12 97 PRO A CA 1
ATOM 782 C C . PRO A 1 97 ? -10.164 0.401 18.875 1.00 72.12 97 PRO A C 1
ATOM 784 O O . PRO A 1 97 ? -10.360 1.597 18.665 1.00 72.12 97 PRO A O 1
ATOM 787 N N . ALA A 1 98 ? -9.013 -0.189 18.556 1.00 71.12 98 ALA A N 1
ATOM 788 C CA . ALA A 1 98 ? -7.979 0.536 17.833 1.00 71.12 98 ALA A CA 1
ATOM 789 C C . ALA A 1 98 ? -8.486 0.882 16.427 1.00 71.12 98 ALA A C 1
ATOM 791 O O . ALA A 1 98 ? -9.001 0.019 15.715 1.00 71.12 98 ALA A O 1
ATOM 792 N N . THR A 1 99 ? -8.331 2.141 16.022 1.00 73.38 99 THR A N 1
ATOM 793 C CA . THR A 1 99 ? -8.564 2.539 14.632 1.00 73.38 99 THR A CA 1
ATOM 794 C C . THR A 1 99 ? -7.605 1.753 13.734 1.00 73.38 99 THR A C 1
ATOM 796 O O . THR A 1 99 ? -6.414 1.685 14.062 1.00 73.38 99 THR A O 1
ATOM 799 N N . PRO A 1 100 ? -8.078 1.157 12.621 1.00 78.00 100 PRO A N 1
ATOM 800 C CA . PRO A 1 100 ? -7.195 0.500 11.669 1.00 78.00 100 PRO A CA 1
ATOM 801 C C . PRO A 1 100 ? -6.082 1.461 11.231 1.00 78.00 100 PRO A C 1
ATOM 803 O O . PRO A 1 100 ? -6.380 2.601 10.859 1.00 78.00 100 PRO A O 1
ATOM 806 N N . PRO A 1 101 ? -4.809 1.048 11.304 1.00 86.00 101 PRO A N 1
ATOM 807 C CA . PRO A 1 101 ? -3.713 1.934 10.971 1.00 86.00 101 PRO A CA 1
ATOM 808 C C . PRO A 1 101 ? -3.689 2.252 9.472 1.00 86.00 101 PRO A C 1
ATOM 810 O O . PRO A 1 101 ? -4.006 1.403 8.639 1.00 86.00 101 PRO A O 1
ATOM 813 N N . ARG A 1 102 ? -3.259 3.468 9.127 1.00 90.31 102 ARG A N 1
ATOM 814 C CA . ARG A 1 102 ? -3.057 3.905 7.742 1.00 90.31 102 ARG A CA 1
ATOM 815 C C . ARG A 1 102 ? -1.708 3.428 7.230 1.00 90.31 102 ARG A C 1
ATOM 817 O O . ARG A 1 102 ? -0.671 3.711 7.833 1.00 90.31 102 ARG A O 1
ATOM 824 N N . THR A 1 103 ? -1.715 2.732 6.098 1.00 93.81 103 THR A N 1
ATOM 825 C CA . THR A 1 103 ? -0.495 2.221 5.465 1.00 93.81 103 THR A CA 1
ATOM 826 C C . THR A 1 103 ? 0.089 3.255 4.502 1.00 93.81 103 THR A C 1
ATOM 828 O O . THR A 1 103 ? -0.541 3.612 3.507 1.00 93.81 103 THR A O 1
ATOM 831 N N . VAL A 1 104 ? 1.316 3.701 4.776 1.00 95.19 104 VAL A N 1
ATOM 832 C CA . VAL A 1 104 ? 2.061 4.707 4.008 1.00 95.19 104 VAL A CA 1
ATOM 833 C C . VAL A 1 104 ? 3.197 4.032 3.238 1.00 95.19 104 VAL A C 1
ATOM 835 O O . VAL A 1 104 ? 4.199 3.613 3.820 1.00 95.19 104 VAL A O 1
ATOM 838 N N . SER A 1 105 ? 3.050 3.932 1.918 1.00 94.38 105 SER A N 1
ATOM 839 C CA . SER A 1 105 ? 4.040 3.312 1.029 1.00 94.38 105 SER A CA 1
ATOM 840 C C . SER A 1 105 ? 5.118 4.309 0.618 1.00 94.38 105 SER A C 1
ATOM 842 O O . SER A 1 105 ? 4.795 5.331 0.026 1.00 94.38 105 SER A O 1
ATOM 844 N N . ILE A 1 106 ? 6.395 4.018 0.876 1.00 92.69 106 ILE A N 1
ATOM 845 C CA . ILE A 1 106 ? 7.521 4.889 0.509 1.00 92.69 106 ILE A CA 1
ATOM 846 C C . ILE A 1 106 ? 8.198 4.333 -0.740 1.00 92.69 106 ILE A C 1
ATOM 848 O O . ILE A 1 106 ? 8.872 3.305 -0.693 1.00 92.69 106 ILE A O 1
ATOM 852 N N . VAL A 1 107 ? 8.050 5.032 -1.863 1.00 90.12 107 VAL A N 1
ATOM 853 C CA . VAL A 1 107 ? 8.605 4.656 -3.166 1.00 90.12 107 VAL A CA 1
ATOM 854 C C . VAL A 1 107 ? 9.585 5.703 -3.682 1.00 90.12 107 VAL A C 1
ATOM 856 O O . VAL A 1 107 ? 9.627 6.841 -3.231 1.00 90.12 107 VAL A O 1
ATOM 859 N N . GLY A 1 108 ? 10.414 5.314 -4.643 1.00 85.56 108 GLY A N 1
ATOM 860 C CA . GLY A 1 108 ? 11.387 6.202 -5.273 1.00 85.56 108 GLY A CA 1
ATOM 861 C C . GLY A 1 108 ? 12.533 5.416 -5.890 1.00 85.56 108 GLY A C 1
ATOM 862 O O . GLY A 1 108 ? 12.762 4.245 -5.554 1.00 85.56 108 GLY A O 1
ATOM 863 N N . GLN A 1 109 ? 13.279 6.052 -6.789 1.00 80.50 109 GLN A N 1
ATOM 864 C CA . GLN A 1 109 ? 14.441 5.424 -7.420 1.00 80.50 109 GLN A CA 1
ATOM 865 C C . GLN A 1 109 ? 15.528 5.063 -6.388 1.00 80.50 109 GLN A C 1
ATOM 867 O O . GLN A 1 109 ? 15.525 5.507 -5.230 1.00 80.50 109 GLN A O 1
ATOM 872 N N . GLN A 1 110 ? 16.458 4.196 -6.787 1.00 77.50 110 GLN A N 1
ATOM 873 C CA . GLN A 1 110 ? 17.625 3.879 -5.964 1.00 77.50 110 GLN A CA 1
ATOM 874 C C . GLN A 1 110 ? 18.486 5.138 -5.765 1.00 77.50 110 GLN A C 1
ATOM 876 O O . GLN A 1 110 ? 18.569 5.992 -6.642 1.00 77.50 110 GLN A O 1
ATOM 881 N N . GLY A 1 111 ? 19.076 5.294 -4.577 1.00 76.75 111 GLY A N 1
ATOM 882 C CA . GLY A 1 111 ? 19.915 6.458 -4.260 1.00 76.75 111 GLY A CA 1
ATOM 883 C C . GLY A 1 111 ? 19.174 7.784 -4.018 1.00 76.75 111 GLY A C 1
ATOM 884 O O . GLY A 1 111 ? 19.830 8.807 -3.829 1.00 76.75 111 GLY A O 1
ATOM 885 N N . MET A 1 112 ? 17.833 7.794 -3.977 1.00 84.06 112 MET A N 1
ATOM 886 C CA . MET A 1 112 ? 17.038 8.996 -3.649 1.00 84.06 112 MET A CA 1
ATOM 887 C C . MET A 1 112 ? 16.925 9.278 -2.139 1.00 84.06 112 MET A C 1
ATOM 889 O O . MET A 1 112 ? 16.312 10.257 -1.748 1.00 84.06 112 MET A O 1
ATOM 893 N N . GLY A 1 113 ? 17.496 8.435 -1.270 1.00 85.25 113 GLY A N 1
ATOM 894 C CA . GLY A 1 113 ? 17.506 8.674 0.181 1.00 85.25 113 GLY A CA 1
ATOM 895 C C . GLY A 1 113 ? 16.325 8.096 0.975 1.00 85.25 113 GLY A C 1
ATOM 896 O O . GLY A 1 113 ? 16.126 8.511 2.109 1.00 85.25 113 GLY A O 1
ATOM 897 N N . LYS A 1 114 ? 15.577 7.118 0.438 1.00 88.00 114 LYS A N 1
ATOM 898 C CA . LYS A 1 114 ? 14.442 6.455 1.126 1.00 88.00 114 LYS A CA 1
ATOM 899 C C . LYS A 1 114 ? 14.790 5.914 2.522 1.00 88.00 114 LYS A C 1
ATOM 901 O O . LYS A 1 114 ? 14.201 6.337 3.508 1.00 88.00 114 LYS A O 1
ATOM 906 N N . SER A 1 115 ? 15.796 5.044 2.615 1.00 86.94 115 SER A N 1
ATOM 907 C CA . SER A 1 115 ? 16.253 4.454 3.884 1.00 86.94 115 SER A CA 1
ATOM 908 C C . SER A 1 115 ? 16.724 5.518 4.883 1.00 86.94 115 SER A C 1
ATOM 910 O O . SER A 1 115 ? 16.437 5.436 6.073 1.00 86.94 115 SER A O 1
ATOM 912 N N . LEU A 1 116 ? 17.391 6.570 4.389 1.00 90.38 116 LEU A N 1
ATOM 913 C CA . LEU A 1 116 ? 17.836 7.697 5.212 1.00 90.38 116 LEU A CA 1
ATOM 914 C C . LEU A 1 116 ? 16.646 8.506 5.755 1.00 90.38 116 LEU A C 1
ATOM 916 O O . LEU A 1 116 ? 16.651 8.906 6.916 1.00 90.38 116 LEU A O 1
ATOM 920 N N . LEU A 1 117 ? 15.617 8.715 4.928 1.00 92.56 117 LEU A N 1
ATOM 921 C CA . LEU A 1 117 ? 14.370 9.368 5.316 1.00 92.56 117 LEU A CA 1
ATOM 922 C C . LEU A 1 117 ? 13.627 8.563 6.389 1.00 92.56 117 LEU A C 1
ATOM 924 O O . LEU A 1 117 ? 13.192 9.145 7.376 1.00 92.56 117 LEU A O 1
ATOM 928 N N . ILE A 1 118 ? 13.534 7.240 6.242 1.00 92.81 118 ILE A N 1
ATOM 929 C CA . ILE A 1 118 ? 12.918 6.351 7.242 1.00 92.81 118 ILE A CA 1
ATOM 930 C C . ILE A 1 118 ? 13.649 6.454 8.584 1.00 92.81 118 ILE A C 1
ATOM 932 O O . ILE A 1 118 ? 13.012 6.643 9.620 1.00 92.81 118 ILE A O 1
ATOM 936 N N . ASN A 1 119 ? 14.984 6.407 8.561 1.00 92.06 119 ASN A N 1
ATOM 937 C CA . ASN A 1 119 ? 15.815 6.557 9.757 1.00 92.06 119 ASN A CA 1
ATOM 938 C C . ASN A 1 119 ? 15.587 7.910 10.450 1.00 92.06 119 ASN A C 1
ATOM 940 O O . ASN A 1 119 ? 15.505 7.974 11.679 1.00 92.06 119 ASN A O 1
ATOM 944 N N . ALA A 1 120 ? 15.447 8.988 9.672 1.00 93.12 120 ALA A N 1
ATOM 945 C CA . ALA A 1 120 ? 15.113 10.312 10.188 1.00 93.12 120 ALA A CA 1
ATOM 946 C C . ALA A 1 120 ? 13.695 10.355 10.792 1.00 93.12 120 ALA A C 1
ATOM 948 O O . ALA A 1 120 ? 13.524 10.813 11.922 1.00 93.12 120 ALA A O 1
ATOM 949 N N . LEU A 1 121 ? 12.691 9.821 10.091 1.00 93.62 121 LEU A N 1
ATOM 950 C CA . LEU A 1 121 ? 11.294 9.831 10.535 1.00 93.62 121 LEU A CA 1
ATOM 951 C C . LEU A 1 121 ? 11.079 9.044 11.827 1.00 93.62 121 LEU A C 1
ATOM 953 O O . LEU A 1 121 ? 10.425 9.555 12.737 1.00 93.62 121 LEU A O 1
ATOM 957 N N . LEU A 1 122 ? 11.677 7.855 11.936 1.00 92.56 122 LEU A N 1
ATOM 958 C CA . LEU A 1 122 ? 11.588 6.988 13.118 1.00 92.56 122 LEU A CA 1
ATOM 959 C C . LEU A 1 122 ? 12.570 7.366 14.231 1.00 92.56 122 LEU A C 1
ATOM 961 O O . LEU A 1 122 ? 12.585 6.718 15.274 1.00 92.56 122 LEU A O 1
ATOM 965 N N . HIS A 1 123 ? 13.403 8.388 14.014 1.00 91.81 123 HIS A N 1
ATOM 966 C CA . HIS A 1 123 ? 14.464 8.781 14.936 1.00 91.81 123 HIS A CA 1
ATOM 967 C C . HIS A 1 123 ? 15.359 7.586 15.334 1.00 91.81 123 HIS A C 1
ATOM 969 O O . HIS A 1 123 ? 15.647 7.344 16.506 1.00 91.81 123 HIS A O 1
ATOM 975 N N . ARG A 1 124 ? 15.773 6.787 14.336 1.00 89.19 124 ARG A N 1
ATOM 976 C CA . ARG A 1 124 ? 16.660 5.621 14.485 1.00 89.19 124 ARG A CA 1
ATOM 977 C C . ARG A 1 124 ? 17.720 5.625 13.395 1.00 89.19 124 ARG A C 1
ATOM 979 O O . ARG A 1 124 ? 17.446 5.326 12.241 1.00 89.19 124 ARG A O 1
ATOM 986 N N . ARG A 1 125 ? 18.964 5.912 13.760 1.00 83.19 125 ARG A N 1
ATOM 987 C CA . ARG A 1 125 ? 20.056 6.098 12.788 1.00 83.19 125 ARG A CA 1
ATOM 988 C C . ARG A 1 125 ? 20.393 4.893 11.932 1.00 83.19 125 ARG A C 1
ATOM 990 O O . ARG A 1 125 ? 20.756 5.066 10.775 1.00 83.19 125 ARG A O 1
ATOM 997 N N . ASN A 1 126 ? 20.332 3.715 12.540 1.00 80.38 126 ASN A N 1
ATOM 998 C CA . ASN A 1 126 ? 20.892 2.491 11.983 1.00 80.38 126 ASN A CA 1
ATOM 999 C C . ASN A 1 126 ? 19.801 1.458 11.674 1.00 80.38 126 ASN A C 1
ATOM 1001 O O . ASN A 1 126 ? 20.127 0.293 11.530 1.00 80.38 126 ASN A O 1
ATOM 1005 N N . LEU A 1 127 ? 18.521 1.850 11.621 1.00 83.19 127 LEU A N 1
ATOM 1006 C CA . LEU A 1 127 ? 17.406 0.905 11.485 1.00 83.19 127 LEU A CA 1
ATOM 1007 C C . LEU A 1 127 ? 17.240 0.380 10.054 1.00 83.19 127 LEU A C 1
ATOM 1009 O O . LEU A 1 127 ? 17.076 -0.815 9.850 1.00 83.19 127 LEU A O 1
ATOM 1013 N N . SER A 1 128 ? 17.271 1.262 9.058 1.00 80.06 128 SER A N 1
ATOM 1014 C CA . SER A 1 128 ? 17.273 0.900 7.641 1.00 80.06 128 SER A CA 1
ATOM 1015 C C . SER A 1 128 ? 18.687 1.053 7.081 1.00 80.06 128 SER A C 1
ATOM 1017 O O . SER A 1 128 ? 19.349 2.075 7.304 1.00 80.06 128 SER A O 1
ATOM 1019 N N . LYS A 1 129 ? 19.173 0.033 6.364 1.00 68.25 129 LYS A N 1
ATOM 1020 C CA . LYS A 1 129 ? 20.531 0.012 5.805 1.00 68.25 129 LYS A CA 1
ATOM 1021 C C . LYS A 1 129 ? 20.683 1.071 4.708 1.00 68.25 129 LYS A C 1
ATOM 1023 O O . LYS A 1 129 ? 20.069 0.990 3.647 1.00 68.25 129 LYS A O 1
ATOM 1028 N N . THR A 1 130 ? 21.579 2.032 4.916 1.00 56.50 130 THR A N 1
ATOM 1029 C CA . THR A 1 130 ? 22.029 2.973 3.882 1.00 56.50 130 THR A CA 1
ATOM 1030 C C . THR A 1 130 ? 23.357 2.482 3.304 1.00 56.50 130 THR A C 1
ATOM 1032 O O . THR A 1 130 ? 24.399 2.691 3.921 1.00 56.50 130 THR A O 1
ATOM 1035 N N . SER A 1 131 ? 23.354 1.805 2.151 1.00 44.59 131 SER A N 1
ATOM 1036 C CA . SER A 1 131 ? 24.607 1.428 1.481 1.00 44.59 131 SER A CA 1
ATOM 1037 C C . SER A 1 131 ? 25.096 2.561 0.569 1.00 44.59 131 SER A C 1
ATOM 1039 O O . SER A 1 131 ? 24.323 3.135 -0.199 1.00 44.59 131 SER A O 1
ATOM 1041 N N . ALA A 1 132 ? 26.384 2.899 0.668 1.00 37.19 132 ALA A N 1
ATOM 1042 C CA . ALA A 1 132 ? 27.081 3.771 -0.286 1.00 37.19 132 ALA A CA 1
ATOM 1043 C C . ALA A 1 132 ? 27.654 2.977 -1.480 1.00 37.19 132 ALA A C 1
ATOM 1045 O O . ALA A 1 132 ? 28.154 3.564 -2.434 1.00 37.19 132 ALA A O 1
ATOM 1046 N N . SER A 1 133 ? 27.557 1.643 -1.439 1.00 36.84 133 SER A N 1
ATOM 1047 C CA . SER A 1 133 ? 28.192 0.704 -2.373 1.00 36.84 133 SER A CA 1
ATOM 1048 C C . SER A 1 133 ? 27.425 0.501 -3.689 1.00 36.84 133 SER A C 1
ATOM 1050 O O . SER A 1 133 ? 27.724 -0.420 -4.439 1.00 36.84 133 SER A O 1
ATOM 1052 N N . GLY A 1 134 ? 26.416 1.330 -3.980 1.00 35.56 134 GLY A N 1
ATOM 1053 C CA . GLY A 1 134 ? 25.715 1.350 -5.272 1.00 35.56 134 GLY A CA 1
ATOM 1054 C C . GLY A 1 134 ? 24.711 0.214 -5.534 1.00 35.56 134 GLY A C 1
ATOM 1055 O O . GLY A 1 134 ? 24.031 0.255 -6.556 1.00 35.56 134 GLY A O 1
ATOM 1056 N N . GLY A 1 135 ? 24.575 -0.767 -4.634 1.00 45.69 135 GLY A N 1
ATOM 1057 C CA . GLY A 1 135 ? 23.584 -1.849 -4.725 1.00 45.69 135 GLY A CA 1
ATOM 1058 C C . GLY A 1 135 ? 22.209 -1.487 -4.141 1.00 45.69 135 GLY A C 1
ATOM 1059 O O . GLY A 1 135 ? 22.075 -0.577 -3.321 1.00 45.69 135 GLY A O 1
ATOM 1060 N N . ALA A 1 136 ? 21.162 -2.217 -4.539 1.00 52.94 136 ALA A N 1
ATOM 1061 C CA . ALA A 1 136 ? 19.831 -2.077 -3.946 1.00 52.94 136 ALA A CA 1
ATOM 1062 C C . ALA A 1 136 ? 19.833 -2.564 -2.482 1.00 52.94 136 ALA A C 1
ATOM 1064 O O . ALA A 1 136 ? 20.053 -3.744 -2.230 1.00 52.94 136 ALA A O 1
ATOM 1065 N N . CYS A 1 137 ? 19.566 -1.671 -1.522 1.00 54.75 137 CYS A N 1
ATOM 1066 C CA . CYS A 1 137 ? 19.619 -1.991 -0.085 1.00 54.75 137 CYS A CA 1
ATOM 1067 C C . CYS A 1 137 ? 18.426 -2.813 0.434 1.00 54.75 137 CYS A C 1
ATOM 1069 O O . CYS A 1 137 ? 18.569 -3.511 1.433 1.00 54.75 137 CYS A O 1
ATOM 1071 N N . THR A 1 138 ? 17.267 -2.708 -0.225 1.00 60.91 138 THR A N 1
ATOM 1072 C CA . THR A 1 138 ? 15.992 -3.302 0.208 1.00 60.91 138 THR A CA 1
ATOM 1073 C C . THR A 1 138 ? 15.427 -4.130 -0.947 1.00 60.91 138 THR A C 1
ATOM 1075 O O . THR A 1 138 ? 15.006 -3.569 -1.962 1.00 60.91 138 THR A O 1
ATOM 1078 N N . ALA A 1 139 ? 15.475 -5.460 -0.833 1.00 73.88 139 ALA A N 1
ATOM 1079 C CA . ALA A 1 139 ? 15.016 -6.398 -1.862 1.00 73.88 139 ALA A CA 1
ATOM 1080 C C . ALA A 1 139 ? 13.576 -6.896 -1.629 1.00 73.88 139 ALA A C 1
ATOM 1082 O O . ALA A 1 139 ? 12.876 -7.167 -2.610 1.00 73.88 139 ALA A O 1
ATOM 1083 N N . SER A 1 140 ? 13.149 -6.937 -0.361 1.00 82.06 140 SER A N 1
ATOM 1084 C CA . SER A 1 140 ? 11.792 -7.259 0.111 1.00 82.06 140 SER A CA 1
ATOM 1085 C C . SER A 1 140 ? 11.191 -6.048 0.822 1.00 82.06 140 SER A C 1
ATOM 1087 O O . SER A 1 140 ? 11.923 -5.313 1.481 1.00 82.06 140 SER A O 1
ATOM 1089 N N . ALA A 1 141 ? 9.877 -5.837 0.718 1.00 88.06 141 ALA A N 1
ATOM 1090 C CA . ALA A 1 141 ? 9.224 -4.722 1.404 1.00 88.06 141 ALA A CA 1
ATOM 1091 C C . ALA A 1 141 ? 9.303 -4.885 2.933 1.00 88.06 141 ALA A C 1
ATOM 1093 O O . ALA A 1 141 ? 9.084 -5.985 3.445 1.00 88.06 141 ALA A O 1
ATOM 1094 N N . ILE A 1 142 ? 9.583 -3.793 3.652 1.00 91.88 142 ILE A N 1
ATOM 1095 C CA . ILE A 1 142 ? 9.670 -3.781 5.121 1.00 91.88 142 ILE A CA 1
ATOM 1096 C C . ILE A 1 142 ? 8.574 -2.876 5.678 1.00 91.88 142 ILE A C 1
ATOM 1098 O O . ILE A 1 142 ? 8.542 -1.686 5.376 1.00 91.88 142 ILE A O 1
ATOM 1102 N N . LYS A 1 143 ? 7.685 -3.422 6.507 1.00 94.75 143 LYS A N 1
ATOM 1103 C CA . LYS A 1 143 ? 6.662 -2.672 7.237 1.00 94.75 143 LYS A CA 1
ATOM 1104 C C . LYS A 1 143 ? 7.159 -2.353 8.642 1.00 94.75 143 LYS A C 1
ATOM 1106 O O . LYS A 1 143 ? 7.484 -3.264 9.392 1.00 94.75 143 LYS A O 1
ATOM 1111 N N . TYR A 1 144 ? 7.165 -1.086 9.023 1.00 95.44 144 TYR A N 1
ATOM 1112 C CA . TYR A 1 144 ? 7.422 -0.647 10.392 1.00 95.44 144 TYR A CA 1
ATOM 1113 C C . TYR A 1 144 ? 6.089 -0.430 11.106 1.00 95.44 144 TYR A C 1
ATOM 1115 O O . TYR A 1 144 ? 5.263 0.367 10.654 1.00 95.44 144 TYR A O 1
ATOM 1123 N N . ILE A 1 145 ? 5.883 -1.156 12.203 1.00 94.81 145 ILE A N 1
ATOM 1124 C CA . ILE A 1 145 ? 4.620 -1.241 12.942 1.00 94.81 145 ILE A CA 1
ATOM 1125 C C . ILE A 1 145 ? 4.878 -0.907 14.416 1.00 94.81 145 ILE A C 1
ATOM 1127 O O . ILE A 1 145 ? 5.948 -1.190 14.959 1.00 94.81 145 ILE A O 1
ATOM 1131 N N . HIS A 1 146 ? 3.910 -0.281 15.085 1.00 93.06 146 HIS A N 1
ATOM 1132 C CA . HIS A 1 146 ? 4.030 -0.021 16.516 1.00 93.06 146 HIS A CA 1
ATOM 1133 C C . HIS A 1 146 ? 3.953 -1.326 17.323 1.00 93.06 146 HIS A C 1
ATOM 1135 O O . HIS A 1 146 ? 2.973 -2.061 17.212 1.00 93.06 146 HIS A O 1
ATOM 1141 N N . LYS A 1 147 ? 4.956 -1.587 18.171 1.00 91.50 147 LYS A N 1
ATOM 1142 C CA . LYS A 1 147 ? 4.922 -2.663 19.172 1.00 91.50 147 LYS A CA 1
ATOM 1143 C C . LYS A 1 147 ? 4.021 -2.245 20.347 1.00 91.50 147 LYS A C 1
ATOM 1145 O O . LYS A 1 147 ? 4.361 -1.277 21.034 1.00 91.50 147 LYS A O 1
ATOM 1150 N N . PRO A 1 148 ? 2.899 -2.942 20.614 1.00 85.31 148 PRO A N 1
ATOM 1151 C CA . PRO A 1 148 ? 2.009 -2.591 21.717 1.00 85.31 148 PRO A CA 1
ATOM 1152 C C . PRO A 1 148 ? 2.742 -2.569 23.064 1.00 85.31 148 PRO A C 1
ATOM 1154 O O . PRO A 1 148 ? 3.439 -3.516 23.417 1.00 85.31 148 PRO A O 1
ATOM 1157 N N . GLY A 1 149 ? 2.580 -1.481 23.821 1.00 82.44 149 GLY A N 1
ATOM 1158 C CA . GLY A 1 149 ? 3.215 -1.304 25.132 1.00 82.44 149 GLY A CA 1
ATOM 1159 C C . GLY A 1 149 ? 4.679 -0.847 25.099 1.00 82.44 149 GLY A C 1
ATOM 1160 O O . GLY A 1 149 ? 5.237 -0.590 26.161 1.00 82.44 149 GLY A O 1
ATOM 1161 N N . ALA A 1 150 ? 5.299 -0.704 23.922 1.00 86.38 150 ALA A N 1
ATOM 1162 C CA . ALA A 1 150 ? 6.655 -0.173 23.807 1.00 86.38 150 ALA A CA 1
ATOM 1163 C C . ALA A 1 150 ? 6.676 1.365 23.877 1.00 86.38 150 ALA A C 1
ATOM 1165 O O . ALA A 1 150 ? 5.884 2.042 23.221 1.00 86.38 150 ALA A O 1
ATOM 1166 N N . GLU A 1 151 ? 7.624 1.926 24.629 1.00 86.56 151 GLU A N 1
ATOM 1167 C CA . GLU A 1 151 ? 7.890 3.370 24.645 1.00 86.56 151 GLU A CA 1
ATOM 1168 C C . GLU A 1 151 ? 8.565 3.844 23.344 1.00 86.56 151 GLU A C 1
ATOM 1170 O O . GLU A 1 151 ? 9.233 3.066 22.670 1.00 86.56 151 GLU A O 1
ATOM 1175 N N . ASP A 1 152 ? 8.446 5.134 23.004 1.00 81.81 152 ASP A N 1
ATOM 1176 C CA . ASP A 1 152 ? 8.923 5.724 21.735 1.00 81.81 152 ASP A CA 1
ATOM 1177 C C . ASP A 1 152 ? 10.385 5.400 21.385 1.00 81.81 152 ASP A C 1
ATOM 1179 O O . ASP A 1 152 ? 10.695 5.027 20.258 1.00 81.81 152 ASP A O 1
ATOM 1183 N N . LEU A 1 153 ? 11.295 5.497 22.355 1.00 83.75 153 LEU A N 1
ATOM 1184 C CA . LEU A 1 153 ? 12.727 5.250 22.157 1.00 83.75 153 LEU A CA 1
ATOM 1185 C C . LEU A 1 153 ? 13.162 3.856 22.629 1.00 83.75 153 LEU A C 1
ATOM 1187 O O . LEU A 1 153 ? 14.354 3.619 22.803 1.00 83.75 153 LEU A O 1
ATOM 1191 N N . SER A 1 154 ? 12.217 2.927 22.823 1.00 87.75 154 SER A N 1
ATOM 1192 C CA . SER A 1 154 ? 12.558 1.544 23.154 1.00 87.75 154 SER A CA 1
ATOM 1193 C C . SER A 1 154 ? 13.471 0.946 22.078 1.00 87.75 154 SER A C 1
ATOM 1195 O O . SER A 1 154 ? 13.219 1.090 20.874 1.00 87.75 154 SER A O 1
ATOM 1197 N N . GLU A 1 155 ? 14.531 0.272 22.524 1.00 86.50 155 GLU A N 1
ATOM 1198 C CA . GLU A 1 155 ? 15.487 -0.439 21.668 1.00 86.50 155 GLU A CA 1
ATOM 1199 C C . GLU A 1 155 ? 15.193 -1.943 21.572 1.00 86.50 155 GLU A C 1
ATOM 1201 O O . GLU A 1 155 ? 16.050 -2.713 21.140 1.00 86.50 155 GLU A O 1
ATOM 1206 N N . THR A 1 156 ? 13.982 -2.360 21.953 1.00 91.69 156 THR A N 1
ATOM 1207 C CA . THR A 1 156 ? 13.491 -3.726 21.752 1.00 91.69 156 THR A CA 1
ATOM 1208 C C . THR A 1 156 ? 12.612 -3.810 20.508 1.00 91.69 156 THR A C 1
ATOM 1210 O O . THR A 1 156 ? 11.675 -3.026 20.329 1.00 91.69 156 THR A O 1
ATOM 1213 N N . TYR A 1 157 ? 12.917 -4.779 19.650 1.00 93.69 157 TYR A N 1
ATOM 1214 C CA . TYR A 1 157 ? 12.281 -4.974 18.352 1.00 93.69 157 TYR A CA 1
ATOM 1215 C C . TYR A 1 157 ? 11.772 -6.408 18.214 1.00 93.69 157 TYR A C 1
ATOM 1217 O O . TYR A 1 157 ? 12.472 -7.352 18.584 1.00 93.69 157 TYR A O 1
ATOM 1225 N N . ASP A 1 158 ? 10.599 -6.563 17.605 1.00 96.25 158 ASP A N 1
ATOM 1226 C CA . ASP A 1 158 ? 10.124 -7.860 17.111 1.00 96.25 158 ASP A CA 1
ATOM 1227 C C . ASP A 1 158 ? 10.103 -7.829 15.583 1.00 96.25 158 ASP A C 1
ATOM 1229 O O . ASP A 1 158 ? 10.052 -6.759 14.969 1.00 96.25 158 ASP A O 1
ATOM 1233 N N . ALA A 1 159 ? 10.145 -8.995 14.950 1.00 96.19 159 ALA A N 1
ATOM 1234 C CA . ALA A 1 159 ? 10.024 -9.103 13.508 1.00 96.19 159 ALA A CA 1
ATOM 1235 C C . ALA A 1 159 ? 9.207 -10.317 13.078 1.00 96.19 159 ALA A C 1
ATOM 1237 O O . ALA A 1 159 ? 9.255 -11.374 13.707 1.00 96.19 159 ALA A O 1
ATOM 1238 N N . LEU A 1 160 ? 8.502 -10.162 11.962 1.00 97.19 160 LEU A N 1
ATOM 1239 C CA . LEU A 1 160 ? 7.760 -11.215 11.284 1.00 97.19 160 LEU A CA 1
ATOM 1240 C C . LEU A 1 160 ? 8.230 -11.283 9.832 1.00 97.19 160 LEU A C 1
ATOM 1242 O O . LEU A 1 160 ? 8.211 -10.282 9.122 1.00 97.19 160 LEU A O 1
ATOM 1246 N N . ILE A 1 161 ? 8.655 -12.459 9.378 1.00 96.69 161 ILE A N 1
ATOM 1247 C CA . ILE A 1 161 ? 8.952 -12.721 7.964 1.00 96.69 161 ILE A CA 1
ATOM 1248 C C . ILE A 1 161 ? 7.770 -13.470 7.363 1.00 96.69 161 ILE A C 1
ATOM 1250 O O . ILE A 1 161 ? 7.520 -14.607 7.759 1.00 96.69 161 ILE A O 1
ATOM 1254 N N . GLN A 1 162 ? 7.070 -12.858 6.409 1.00 96.44 162 GLN A N 1
ATOM 1255 C CA . GLN A 1 162 ? 5.998 -13.514 5.669 1.00 96.44 162 GLN A CA 1
ATOM 1256 C C . GLN A 1 162 ? 6.559 -14.079 4.365 1.00 96.44 162 GLN A C 1
ATOM 1258 O O . GLN A 1 162 ? 7.045 -13.331 3.514 1.00 96.44 162 GLN A O 1
ATOM 1263 N N . PHE A 1 163 ? 6.471 -15.394 4.173 1.00 95.38 163 PHE A N 1
ATOM 1264 C CA . PHE A 1 163 ? 6.858 -16.027 2.912 1.00 95.38 163 PHE A CA 1
ATOM 1265 C C . PHE A 1 163 ? 5.703 -16.061 1.907 1.00 95.38 163 PHE A C 1
ATOM 1267 O O . PHE A 1 163 ? 4.524 -16.035 2.269 1.00 95.38 163 PHE A O 1
ATOM 1274 N N . MET A 1 164 ? 6.060 -16.149 0.625 1.00 93.25 164 MET A N 1
ATOM 1275 C CA . MET A 1 164 ? 5.116 -16.192 -0.490 1.00 93.25 164 MET A CA 1
ATOM 1276 C C . MET A 1 164 ? 4.192 -17.424 -0.455 1.00 93.25 164 MET A C 1
ATOM 1278 O O . MET A 1 164 ? 4.575 -18.530 -0.046 1.00 93.25 164 MET A O 1
ATOM 1282 N N . ASN A 1 165 ? 2.968 -17.249 -0.963 1.00 93.44 165 ASN A N 1
ATOM 1283 C CA . ASN A 1 165 ? 2.048 -18.353 -1.237 1.00 93.44 165 ASN A CA 1
ATOM 1284 C C . ASN A 1 165 ? 2.478 -19.150 -2.488 1.00 93.44 165 ASN A C 1
ATOM 1286 O O . ASN A 1 165 ? 3.363 -18.738 -3.238 1.00 93.44 165 ASN A O 1
ATOM 1290 N N . ASP A 1 166 ? 1.863 -20.312 -2.723 1.00 94.81 166 ASP A N 1
ATOM 1291 C CA . ASP A 1 166 ? 2.263 -21.179 -3.842 1.00 94.81 166 ASP A CA 1
ATOM 1292 C C . ASP A 1 166 ? 2.038 -20.542 -5.212 1.00 94.81 166 ASP A C 1
ATOM 1294 O O . ASP A 1 166 ? 2.825 -20.782 -6.121 1.00 94.81 166 ASP A O 1
ATOM 1298 N N . GLU A 1 167 ? 1.007 -19.716 -5.358 1.00 91.62 167 GLU A N 1
ATOM 1299 C CA . GLU A 1 167 ? 0.720 -18.999 -6.603 1.00 91.62 167 GLU A CA 1
ATOM 1300 C C . GLU A 1 167 ? 1.867 -18.049 -6.963 1.00 91.62 167 GLU A C 1
ATOM 1302 O O . GLU A 1 167 ? 2.412 -18.121 -8.064 1.00 91.62 167 GLU A O 1
ATOM 1307 N N . SER A 1 168 ? 2.306 -17.238 -5.998 1.00 89.94 168 SER A N 1
ATOM 1308 C CA . SER A 1 168 ? 3.422 -16.299 -6.158 1.00 89.94 168 SER A CA 1
ATOM 1309 C C . SER A 1 168 ? 4.750 -17.029 -6.378 1.00 89.94 168 SER A C 1
ATOM 1311 O O . SER A 1 168 ? 5.549 -16.620 -7.221 1.00 89.94 168 SER A O 1
ATOM 1313 N N . LEU A 1 169 ? 4.969 -18.151 -5.678 1.00 93.19 169 LEU A N 1
ATOM 1314 C CA . LEU A 1 169 ? 6.143 -19.002 -5.888 1.00 93.19 169 LEU A CA 1
ATOM 1315 C C . LEU A 1 169 ? 6.166 -19.599 -7.300 1.00 93.19 169 LEU A C 1
ATOM 1317 O O . LEU A 1 169 ? 7.213 -19.620 -7.941 1.00 93.19 169 LEU A O 1
ATOM 1321 N N . ILE A 1 170 ? 5.032 -20.086 -7.805 1.00 94.12 170 ILE A N 1
ATOM 1322 C CA . ILE A 1 170 ? 4.948 -20.631 -9.164 1.00 94.12 170 ILE A CA 1
ATOM 1323 C C . ILE A 1 170 ? 5.232 -19.534 -10.192 1.00 94.12 170 ILE A C 1
ATOM 1325 O O . ILE A 1 170 ? 6.006 -19.779 -11.115 1.00 94.12 170 ILE A O 1
ATOM 1329 N N . GLU A 1 171 ? 4.662 -18.339 -10.019 1.00 88.94 171 GLU A N 1
ATOM 1330 C CA . GLU A 1 171 ? 4.866 -17.203 -10.927 1.00 88.94 171 GLU A CA 1
ATOM 1331 C C . GLU A 1 171 ? 6.360 -16.859 -11.061 1.00 88.94 171 GLU A C 1
ATOM 1333 O O . GLU A 1 171 ? 6.903 -16.884 -12.170 1.00 88.94 171 GLU A O 1
ATOM 1338 N N . ILE A 1 172 ? 7.055 -16.657 -9.931 1.00 90.81 172 ILE A N 1
ATOM 1339 C CA . ILE A 1 172 ? 8.479 -16.292 -9.933 1.00 90.81 172 ILE A CA 1
ATOM 1340 C C . ILE A 1 172 ? 9.375 -17.435 -10.443 1.00 90.81 172 ILE A C 1
ATOM 1342 O O . ILE A 1 172 ? 10.330 -17.190 -11.182 1.00 90.81 172 ILE A O 1
ATOM 1346 N N . ILE A 1 173 ? 9.053 -18.697 -10.118 1.00 94.31 173 ILE A N 1
ATOM 1347 C CA . ILE A 1 173 ? 9.787 -19.877 -10.607 1.00 94.31 173 ILE A CA 1
ATOM 1348 C C . ILE A 1 173 ? 9.669 -19.994 -12.129 1.00 94.31 173 ILE A C 1
ATOM 1350 O O . ILE A 1 173 ? 10.669 -20.252 -12.801 1.00 94.31 173 ILE A O 1
ATOM 1354 N N . VAL A 1 174 ? 8.460 -19.834 -12.674 1.00 92.31 174 VAL A N 1
ATOM 1355 C CA . VAL A 1 174 ? 8.213 -19.933 -14.118 1.00 92.31 174 VAL A CA 1
ATOM 1356 C C . VAL A 1 174 ? 8.927 -18.807 -14.858 1.00 92.31 174 VAL A C 1
ATOM 1358 O O . VAL A 1 174 ? 9.585 -19.076 -15.861 1.00 92.31 174 VAL A O 1
ATOM 1361 N N . GLU A 1 175 ? 8.872 -17.576 -14.349 1.00 89.75 175 GLU A N 1
ATOM 1362 C CA . GLU A 1 175 ? 9.574 -16.446 -14.961 1.00 89.75 175 GLU A CA 1
ATOM 1363 C C . GLU A 1 175 ? 11.098 -16.656 -14.980 1.00 89.75 175 GLU A C 1
ATOM 1365 O O . GLU A 1 175 ? 11.738 -16.477 -16.020 1.00 89.75 175 GLU A O 1
ATOM 1370 N N . HIS A 1 176 ? 11.693 -17.101 -13.868 1.00 92.75 176 HIS A N 1
ATOM 1371 C CA . HIS A 1 176 ? 13.123 -17.418 -13.828 1.00 92.75 176 HIS A CA 1
ATOM 1372 C C . HIS A 1 176 ? 13.487 -18.575 -14.767 1.00 92.75 176 HIS A C 1
ATOM 1374 O O . HIS A 1 176 ? 14.487 -18.489 -15.481 1.00 92.75 176 HIS A O 1
ATOM 1380 N N . ALA A 1 177 ? 12.663 -19.625 -14.836 1.00 93.75 177 ALA A N 1
ATOM 1381 C CA . ALA A 1 177 ? 12.887 -20.742 -15.752 1.00 93.75 177 ALA A CA 1
ATOM 1382 C C . ALA A 1 177 ? 12.869 -20.284 -17.219 1.00 93.75 177 ALA A C 1
ATOM 1384 O O . ALA A 1 177 ? 13.728 -20.689 -18.000 1.00 93.75 177 ALA A O 1
ATOM 1385 N N . GLN A 1 178 ? 11.933 -19.402 -17.585 1.00 90.38 178 GLN A N 1
ATOM 1386 C CA . GLN A 1 178 ? 11.830 -18.836 -18.931 1.00 90.38 178 GLN A CA 1
ATOM 1387 C C . GLN A 1 178 ? 13.038 -17.964 -19.287 1.00 90.38 178 GLN A C 1
ATOM 1389 O O . GLN A 1 178 ? 13.567 -18.084 -20.390 1.00 90.38 178 GLN A O 1
ATOM 1394 N N . ARG A 1 179 ? 13.511 -17.124 -18.359 1.00 90.56 179 ARG A N 1
ATOM 1395 C CA . ARG A 1 179 ? 14.698 -16.272 -18.564 1.00 90.56 179 ARG A CA 1
ATOM 1396 C C . ARG A 1 179 ? 15.968 -17.089 -18.748 1.00 90.56 179 ARG A C 1
ATOM 1398 O O . ARG A 1 179 ? 16.719 -16.843 -19.689 1.00 90.56 179 ARG A O 1
ATOM 1405 N N . TYR A 1 180 ? 16.166 -18.092 -17.892 1.00 93.50 180 TYR A N 1
ATOM 1406 C CA . TYR A 1 180 ? 17.285 -19.021 -18.006 1.00 93.50 180 TYR A CA 1
ATOM 1407 C C . TYR A 1 180 ? 17.244 -19.774 -19.342 1.00 93.50 180 TYR A C 1
ATOM 1409 O O . TYR A 1 180 ? 18.233 -19.813 -20.072 1.00 93.50 180 TYR A O 1
ATOM 1417 N N . PHE A 1 181 ? 16.078 -20.321 -19.702 1.00 92.88 181 PHE A N 1
ATOM 1418 C CA . PHE A 1 181 ? 15.891 -21.032 -20.965 1.00 92.88 181 PHE A CA 1
ATOM 1419 C C . PHE A 1 181 ? 16.155 -20.138 -22.179 1.00 92.88 181 PHE A C 1
ATOM 1421 O O . PHE A 1 181 ? 16.84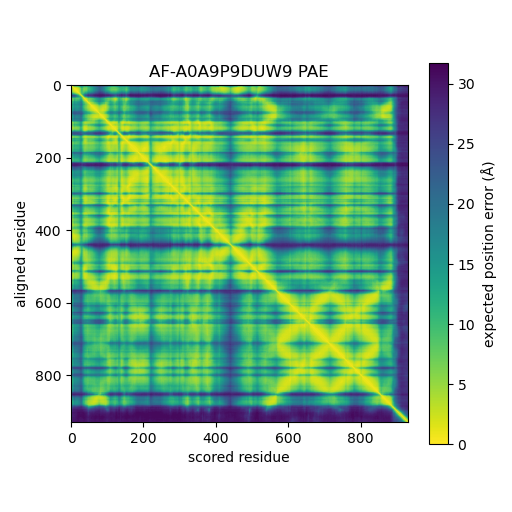0 -20.552 -23.113 1.00 92.88 181 PHE A O 1
ATOM 1428 N N . HIS A 1 182 ? 15.637 -18.906 -22.166 1.00 90.19 182 HIS A N 1
ATOM 1429 C CA . HIS A 1 182 ? 15.841 -17.951 -23.251 1.00 90.19 182 HIS A CA 1
ATOM 1430 C C . HIS A 1 182 ? 17.330 -17.689 -23.480 1.00 90.19 182 HIS A C 1
ATOM 1432 O O . HIS A 1 182 ? 17.795 -17.798 -24.610 1.00 90.19 182 HIS A O 1
ATOM 1438 N N . PHE A 1 183 ? 18.094 -17.420 -22.425 1.00 92.19 183 PHE A N 1
ATOM 1439 C CA . PHE A 1 183 ? 19.509 -17.102 -22.580 1.00 92.19 183 PHE A CA 1
ATOM 1440 C C . PHE A 1 183 ? 20.368 -18.317 -22.966 1.00 92.19 183 PHE A C 1
ATOM 1442 O O . PHE A 1 183 ? 21.160 -18.235 -23.902 1.00 92.19 183 PHE A O 1
ATOM 1449 N N . HIS A 1 184 ? 20.182 -19.463 -22.301 1.00 92.12 184 HIS A N 1
ATOM 1450 C CA . HIS A 1 184 ? 21.068 -20.621 -22.471 1.00 92.12 184 HIS A CA 1
ATOM 1451 C C . HIS A 1 184 ? 20.651 -21.595 -23.581 1.00 92.12 184 HIS A C 1
ATOM 1453 O O . HIS A 1 184 ? 21.518 -22.238 -24.171 1.00 92.12 184 HIS A O 1
ATOM 1459 N N . HIS A 1 185 ? 19.352 -21.723 -23.877 1.00 91.12 185 HIS A N 1
ATOM 1460 C CA . HIS A 1 185 ? 18.832 -22.794 -24.745 1.00 91.12 185 HIS A CA 1
ATOM 1461 C C . HIS A 1 185 ? 18.130 -22.297 -26.007 1.00 91.12 185 HIS A C 1
ATOM 1463 O O . HIS A 1 185 ? 18.037 -23.047 -26.974 1.00 91.12 185 HIS A O 1
ATOM 1469 N N . SER A 1 186 ? 17.641 -21.052 -26.046 1.00 84.38 186 SER A N 1
ATOM 1470 C CA . SER A 1 186 ? 16.853 -20.594 -27.202 1.00 84.38 186 SER A CA 1
ATOM 1471 C C . SER A 1 186 ? 17.684 -20.314 -28.457 1.00 84.38 186 SER A C 1
ATOM 1473 O O . SER A 1 186 ? 17.132 -20.317 -29.555 1.00 84.38 186 SER A O 1
ATOM 1475 N N . SER A 1 187 ? 18.981 -20.012 -28.297 1.00 79.62 187 SER A N 1
ATOM 1476 C CA . SER A 1 187 ? 19.852 -19.453 -29.350 1.00 79.62 187 SER A CA 1
ATOM 1477 C C . SER A 1 187 ? 19.317 -18.158 -29.999 1.00 79.62 187 SER A C 1
ATOM 1479 O O . SER A 1 187 ? 19.752 -17.789 -31.088 1.00 79.62 187 SER A O 1
ATOM 1481 N N . LYS A 1 188 ? 18.371 -17.462 -29.349 1.00 78.75 188 LYS A N 1
ATOM 1482 C CA . LYS A 1 188 ? 17.667 -16.264 -29.850 1.00 78.75 188 LYS A CA 1
ATOM 1483 C C . LYS A 1 188 ? 17.920 -15.014 -28.995 1.00 78.75 188 LYS A C 1
ATOM 1485 O O . LYS A 1 188 ? 17.100 -14.096 -28.992 1.00 78.75 188 LYS A O 1
ATOM 1490 N N . VAL A 1 189 ? 19.027 -14.982 -28.257 1.00 82.19 189 VAL A N 1
ATOM 1491 C CA . VAL A 1 189 ? 19.461 -13.801 -27.495 1.00 82.19 189 VAL A CA 1
ATOM 1492 C C . VAL A 1 189 ? 19.842 -12.694 -28.471 1.00 82.19 189 VAL A C 1
ATOM 1494 O O . VAL A 1 189 ? 20.645 -12.905 -29.381 1.00 82.19 189 VAL A O 1
ATOM 1497 N N . ASP A 1 190 ? 19.249 -11.517 -28.303 1.00 80.00 190 ASP A N 1
ATOM 1498 C CA . ASP A 1 190 ? 19.561 -10.361 -29.143 1.00 80.00 190 ASP A CA 1
ATOM 1499 C C . ASP A 1 190 ? 20.880 -9.726 -28.682 1.00 80.00 190 ASP A C 1
ATOM 1501 O O . ASP A 1 190 ? 20.970 -9.348 -27.512 1.00 80.00 190 ASP A O 1
ATOM 1505 N N . PRO A 1 191 ? 21.866 -9.503 -29.573 1.00 82.75 191 PRO A N 1
ATOM 1506 C CA . PRO A 1 191 ? 23.075 -8.751 -29.242 1.00 82.75 191 PRO A CA 1
ATOM 1507 C C . PRO A 1 191 ? 22.814 -7.388 -28.583 1.00 82.75 191 PRO A C 1
ATOM 1509 O O . PRO A 1 191 ? 23.610 -6.955 -27.759 1.00 82.75 191 PRO A O 1
ATOM 1512 N N . VAL A 1 192 ? 21.700 -6.715 -28.904 1.00 81.12 192 VAL A N 1
ATOM 1513 C CA . VAL A 1 192 ? 21.333 -5.418 -28.296 1.00 81.12 192 VAL A CA 1
ATOM 1514 C C . VAL A 1 192 ? 20.975 -5.553 -26.814 1.00 81.12 192 VAL A C 1
ATOM 1516 O O . VAL A 1 192 ? 21.210 -4.628 -26.040 1.00 81.12 192 VAL A O 1
ATOM 1519 N N . TYR A 1 193 ? 20.399 -6.688 -26.416 1.00 82.62 193 TYR A N 1
ATOM 1520 C CA . TYR A 1 193 ? 19.954 -6.943 -25.046 1.00 82.62 193 TYR A CA 1
ATOM 1521 C C . TYR A 1 193 ? 20.810 -7.986 -24.328 1.00 82.62 193 TYR A C 1
ATOM 1523 O O . TYR A 1 193 ? 20.459 -8.351 -23.211 1.00 82.62 193 TYR A O 1
ATOM 1531 N N . HIS A 1 194 ? 21.912 -8.444 -24.930 1.00 87.31 194 HIS A N 1
ATOM 1532 C CA . HIS A 1 194 ? 22.723 -9.545 -24.414 1.00 87.31 194 HIS A CA 1
ATOM 1533 C C . HIS A 1 194 ? 23.090 -9.334 -22.943 1.00 87.31 194 HIS A C 1
ATOM 1535 O O . HIS A 1 194 ? 22.714 -10.147 -22.111 1.00 87.31 194 HIS A O 1
ATOM 1541 N N . ASP A 1 195 ? 23.690 -8.195 -22.596 1.00 86.44 195 ASP A N 1
ATOM 1542 C CA . ASP A 1 195 ? 24.106 -7.892 -21.218 1.00 86.44 195 ASP A CA 1
ATOM 1543 C C . ASP A 1 195 ? 22.927 -7.817 -20.229 1.00 86.44 195 ASP A C 1
ATOM 1545 O O . ASP A 1 195 ? 23.072 -8.029 -19.026 1.00 86.44 195 ASP A O 1
ATOM 1549 N N . GLU A 1 196 ? 21.736 -7.437 -20.694 1.00 85.19 196 GLU A N 1
ATOM 1550 C CA . GLU A 1 196 ? 20.524 -7.394 -19.871 1.00 85.19 196 GLU A CA 1
ATOM 1551 C C . GLU A 1 196 ? 19.935 -8.797 -19.662 1.00 85.19 196 GLU A C 1
ATOM 1553 O O . GLU A 1 196 ? 19.544 -9.152 -18.545 1.00 85.19 196 GLU A O 1
ATOM 1558 N N . GLU A 1 197 ? 19.886 -9.597 -20.728 1.00 87.44 197 GLU A N 1
ATOM 1559 C CA . GLU A 1 197 ? 19.377 -10.968 -20.721 1.00 87.44 197 GLU A CA 1
ATOM 1560 C C . GLU A 1 197 ? 20.331 -11.913 -19.982 1.00 87.44 197 GLU A C 1
ATOM 1562 O O . GLU A 1 197 ? 19.861 -12.743 -19.209 1.00 87.44 197 GLU A O 1
ATOM 1567 N N . GLU A 1 198 ? 21.644 -11.719 -20.109 1.00 90.50 198 GLU A N 1
ATOM 1568 C CA . GLU A 1 198 ? 22.683 -12.425 -19.355 1.00 90.50 198 GLU A CA 1
ATOM 1569 C C . GLU A 1 198 ? 22.543 -12.158 -17.857 1.00 90.50 198 GLU A C 1
ATOM 1571 O O . GLU A 1 198 ? 22.443 -13.094 -17.067 1.00 90.50 198 GLU A O 1
ATOM 1576 N N . ARG A 1 199 ? 22.429 -10.886 -17.448 1.00 87.38 199 ARG A N 1
ATOM 1577 C CA . ARG A 1 199 ? 22.180 -10.530 -16.039 1.00 87.38 199 ARG A CA 1
ATOM 1578 C C . ARG A 1 199 ? 20.878 -11.135 -15.514 1.00 87.38 199 ARG A C 1
ATOM 1580 O O . ARG A 1 199 ? 20.823 -11.594 -14.372 1.00 87.38 199 ARG A O 1
ATOM 1587 N N . SER A 1 200 ? 19.832 -11.153 -16.338 1.00 86.44 200 SER A N 1
ATOM 1588 C CA . SER A 1 200 ? 18.534 -11.734 -15.975 1.00 86.44 200 SER A CA 1
ATOM 1589 C C . SER A 1 200 ? 18.596 -13.258 -15.840 1.00 86.44 200 SER A C 1
ATOM 1591 O O . SER A 1 200 ? 18.000 -13.813 -14.914 1.00 86.44 200 SER A O 1
ATOM 1593 N N . ALA A 1 201 ? 19.329 -13.934 -16.727 1.00 90.81 201 ALA A N 1
ATOM 1594 C CA . ALA A 1 201 ? 19.569 -15.371 -16.672 1.00 90.81 201 ALA A CA 1
ATOM 1595 C C . ALA A 1 201 ? 20.461 -15.748 -15.492 1.00 90.81 201 ALA A C 1
ATOM 1597 O O . ALA A 1 201 ? 20.149 -16.706 -14.789 1.00 90.81 201 ALA A O 1
ATOM 1598 N N . LYS A 1 202 ? 21.489 -14.945 -15.198 1.00 89.31 202 LYS A N 1
ATOM 1599 C CA . LYS A 1 202 ? 22.333 -15.125 -14.019 1.00 89.31 202 LYS A CA 1
ATOM 1600 C C . LYS A 1 202 ? 21.534 -14.986 -12.725 1.00 89.31 202 LYS A C 1
ATOM 1602 O O . LYS A 1 202 ? 21.597 -15.854 -11.867 1.00 89.31 202 LYS A O 1
ATOM 1607 N N . THR A 1 203 ? 20.666 -13.976 -12.643 1.00 87.56 203 THR A N 1
ATOM 1608 C CA . THR A 1 203 ? 19.737 -13.818 -11.508 1.00 87.56 203 THR A CA 1
ATOM 1609 C C . THR A 1 203 ? 18.803 -15.030 -11.363 1.00 87.56 203 THR A C 1
ATOM 1611 O O . THR A 1 203 ? 18.495 -15.452 -10.250 1.00 87.56 203 THR A O 1
ATOM 1614 N N . ALA A 1 204 ? 18.342 -15.612 -12.477 1.00 90.69 204 ALA A N 1
ATOM 1615 C CA . ALA A 1 204 ? 17.533 -16.830 -12.459 1.00 90.69 204 ALA A CA 1
ATOM 1616 C C . ALA A 1 204 ? 18.326 -18.064 -12.010 1.00 90.69 204 ALA A C 1
ATOM 1618 O O . ALA A 1 204 ? 17.816 -18.871 -11.234 1.00 90.69 204 ALA A O 1
ATOM 1619 N N . GLU A 1 205 ? 19.567 -18.201 -12.468 1.00 90.25 205 GLU A N 1
ATOM 1620 C CA . GLU A 1 205 ? 20.485 -19.239 -12.014 1.00 90.25 205 GLU A CA 1
ATOM 1621 C C . GLU A 1 205 ? 20.701 -19.130 -10.499 1.00 90.25 205 GLU A C 1
ATOM 1623 O O . GLU A 1 205 ? 20.437 -20.092 -9.780 1.00 90.25 205 GLU A O 1
ATOM 1628 N N . ASP A 1 206 ? 21.056 -17.950 -9.990 1.00 87.44 206 ASP A N 1
ATOM 1629 C CA . ASP A 1 206 ? 21.293 -17.719 -8.561 1.00 87.44 206 ASP A CA 1
ATOM 1630 C C . ASP A 1 206 ? 20.044 -18.034 -7.713 1.00 87.44 206 ASP A C 1
ATOM 1632 O O . ASP A 1 206 ? 20.150 -18.647 -6.647 1.00 87.44 206 ASP A O 1
ATOM 1636 N N . PHE A 1 207 ? 18.844 -17.719 -8.220 1.00 90.50 207 PHE A N 1
ATOM 1637 C CA . PHE A 1 207 ? 17.573 -18.115 -7.604 1.00 90.50 207 PHE A CA 1
ATOM 1638 C C . PHE A 1 207 ? 17.418 -19.642 -7.506 1.00 90.50 207 PHE A C 1
ATOM 1640 O O . PHE A 1 207 ? 17.076 -20.171 -6.443 1.00 90.50 207 PHE A O 1
ATOM 1647 N N . PHE A 1 208 ? 17.694 -20.385 -8.581 1.00 93.00 208 PHE A N 1
ATOM 1648 C CA . PHE A 1 208 ? 17.622 -21.846 -8.527 1.00 93.00 208 PHE A CA 1
ATOM 1649 C C . PHE A 1 208 ? 18.725 -22.446 -7.657 1.00 93.00 208 PHE A C 1
ATOM 1651 O O . PHE A 1 208 ? 18.464 -23.402 -6.925 1.00 93.00 208 PHE A O 1
ATOM 1658 N N . HIS A 1 209 ? 19.923 -21.868 -7.653 1.00 89.12 209 HIS A N 1
ATOM 1659 C CA . HIS A 1 209 ? 20.976 -22.304 -6.747 1.00 89.12 209 HIS A CA 1
ATOM 1660 C C . HIS A 1 209 ? 20.594 -22.092 -5.277 1.00 89.12 209 HIS A C 1
ATOM 1662 O O . HIS A 1 209 ? 20.811 -22.983 -4.448 1.00 89.12 209 HIS A O 1
ATOM 1668 N N . MET A 1 210 ? 19.930 -20.974 -4.965 1.00 90.06 210 MET A N 1
ATOM 1669 C CA . MET A 1 210 ? 19.346 -20.729 -3.647 1.00 90.06 210 MET A CA 1
ATOM 1670 C C . MET A 1 210 ? 18.353 -21.826 -3.266 1.00 90.06 210 MET A C 1
ATOM 1672 O O . MET A 1 210 ? 18.479 -22.386 -2.176 1.00 90.06 210 MET A O 1
ATOM 1676 N N . LEU A 1 211 ? 17.436 -22.218 -4.159 1.00 92.00 211 LEU A N 1
ATOM 1677 C CA . LEU A 1 211 ? 16.456 -23.276 -3.882 1.00 92.00 211 LEU A CA 1
ATOM 1678 C C . LEU A 1 211 ? 17.106 -24.657 -3.697 1.00 92.00 211 LEU A C 1
ATOM 1680 O O . LEU A 1 211 ? 16.769 -25.375 -2.749 1.00 92.00 211 LEU A O 1
ATOM 1684 N N . TYR A 1 212 ? 18.083 -25.018 -4.534 1.00 90.25 212 TYR A N 1
ATOM 1685 C CA . TYR A 1 212 ? 18.734 -26.337 -4.516 1.00 90.25 212 TYR A CA 1
ATOM 1686 C C . TYR A 1 212 ? 19.898 -26.455 -3.512 1.00 90.25 212 TYR A C 1
ATOM 1688 O O . TYR A 1 212 ? 20.278 -27.572 -3.177 1.00 90.25 212 TYR A O 1
ATOM 1696 N N . LYS A 1 213 ? 20.391 -25.348 -2.937 1.00 83.19 213 LYS A N 1
ATOM 1697 C CA . LYS A 1 213 ? 21.488 -25.292 -1.934 1.00 83.19 213 LYS A CA 1
ATOM 1698 C C . LYS A 1 213 ? 22.864 -25.576 -2.527 1.00 83.19 213 LYS A C 1
ATOM 1700 O O . LYS A 1 213 ? 23.718 -26.181 -1.883 1.00 83.19 213 LYS A O 1
ATOM 1705 N N . THR A 1 214 ? 23.070 -25.167 -3.763 1.00 70.44 214 THR A N 1
ATOM 1706 C CA . THR A 1 214 ? 24.194 -25.610 -4.590 1.00 70.44 214 THR A CA 1
ATOM 1707 C C . THR A 1 214 ? 25.328 -24.602 -4.567 1.00 70.44 214 THR A C 1
ATOM 1709 O O . THR A 1 214 ? 25.399 -23.770 -5.465 1.00 70.44 214 THR A O 1
ATOM 1712 N N . MET A 1 215 ? 26.186 -24.674 -3.540 1.00 68.31 215 MET A N 1
ATOM 1713 C CA . MET A 1 215 ? 27.239 -23.688 -3.217 1.00 68.31 215 MET A CA 1
ATOM 1714 C C . MET A 1 215 ? 27.932 -23.098 -4.463 1.00 68.31 215 MET A C 1
ATOM 1716 O O . MET A 1 215 ? 28.656 -23.813 -5.151 1.00 68.31 215 MET A O 1
ATOM 1720 N N . LEU A 1 216 ? 27.713 -21.803 -4.738 1.00 53.19 216 LEU A N 1
ATOM 1721 C CA . LEU A 1 216 ? 28.261 -21.092 -5.910 1.00 53.19 216 LEU A CA 1
ATOM 1722 C C . LEU A 1 216 ? 29.549 -20.297 -5.632 1.00 53.19 216 LEU A C 1
ATOM 1724 O O . LEU A 1 216 ? 30.292 -20.034 -6.573 1.00 53.19 216 LEU A O 1
ATOM 1728 N N . HIS A 1 217 ? 29.835 -19.921 -4.380 1.00 47.97 217 HIS A N 1
ATOM 1729 C CA . HIS A 1 217 ? 30.875 -18.930 -4.059 1.00 47.97 217 HIS A CA 1
ATOM 1730 C C . HIS A 1 217 ? 31.778 -19.362 -2.899 1.00 47.97 217 HIS A C 1
ATOM 1732 O O . HIS A 1 217 ? 31.736 -18.800 -1.814 1.00 47.97 217 HIS A O 1
ATOM 1738 N N . LEU A 1 218 ? 32.610 -20.375 -3.137 1.00 46.00 218 LEU A N 1
ATOM 1739 C CA . LEU A 1 218 ? 33.774 -20.668 -2.297 1.00 46.00 218 LEU A CA 1
ATOM 1740 C C . LEU A 1 218 ? 35.001 -20.749 -3.198 1.00 46.00 218 LEU A C 1
ATOM 1742 O O . LEU A 1 218 ? 35.526 -21.826 -3.480 1.00 46.00 218 LEU A O 1
ATOM 1746 N N . GLN A 1 219 ? 35.414 -19.593 -3.702 1.00 42.91 219 GLN A N 1
ATOM 1747 C CA . GLN A 1 219 ? 36.825 -19.367 -3.952 1.00 42.91 219 GLN A CA 1
ATOM 1748 C C . GLN A 1 219 ? 37.295 -18.400 -2.871 1.00 42.91 219 GLN A C 1
ATOM 1750 O O . GLN A 1 219 ? 36.846 -17.261 -2.812 1.00 42.91 219 GLN A O 1
ATOM 1755 N N . ASP A 1 220 ? 38.156 -18.955 -2.027 1.00 45.81 220 ASP A N 1
ATOM 1756 C CA . ASP A 1 220 ? 39.012 -18.327 -1.031 1.00 45.81 220 ASP A CA 1
ATOM 1757 C C . ASP A 1 220 ? 38.428 -17.984 0.360 1.00 45.81 220 ASP A C 1
ATOM 1759 O O . ASP A 1 220 ? 37.519 -17.183 0.545 1.00 45.81 220 ASP A O 1
ATOM 1763 N N . ASP A 1 221 ? 39.079 -18.639 1.330 1.00 45.41 221 ASP A N 1
ATOM 1764 C CA . ASP A 1 221 ? 39.259 -18.339 2.751 1.00 45.41 221 ASP A CA 1
ATOM 1765 C C . ASP A 1 221 ? 38.288 -18.886 3.833 1.00 45.41 221 ASP A C 1
ATOM 1767 O O . ASP A 1 221 ? 37.224 -18.361 4.141 1.00 45.41 221 ASP A O 1
ATOM 1771 N N . ASN A 1 222 ? 38.827 -19.899 4.533 1.00 47.81 222 ASN A N 1
ATOM 1772 C CA . ASN A 1 222 ? 38.761 -20.185 5.978 1.00 47.81 222 ASN A CA 1
ATOM 1773 C C . ASN A 1 222 ? 37.598 -20.938 6.651 1.00 47.81 222 ASN A C 1
ATOM 1775 O O . ASN A 1 222 ? 37.791 -21.331 7.804 1.00 47.81 222 ASN A O 1
ATOM 1779 N N . ASP A 1 223 ? 36.501 -21.302 5.985 1.00 50.12 223 ASP A N 1
ATOM 1780 C CA . ASP A 1 223 ? 35.504 -22.190 6.617 1.00 50.12 223 ASP A CA 1
ATOM 1781 C C . ASP A 1 223 ? 35.759 -23.679 6.314 1.00 50.12 223 ASP A C 1
ATOM 1783 O O . ASP A 1 223 ? 35.577 -24.167 5.195 1.00 50.12 223 ASP A O 1
ATOM 1787 N N . GLN A 1 224 ? 36.172 -24.440 7.337 1.00 51.28 224 GLN A N 1
ATOM 1788 C CA . GLN A 1 224 ? 36.304 -25.903 7.276 1.00 51.28 224 GLN A CA 1
ATOM 1789 C C . GLN A 1 224 ? 34.925 -26.569 7.133 1.00 51.28 224 GLN A C 1
ATOM 1791 O O . GLN A 1 224 ? 34.307 -27.001 8.107 1.00 51.28 224 GLN A O 1
ATOM 1796 N N . LEU A 1 225 ? 34.432 -26.685 5.902 1.00 59.97 225 LEU A N 1
ATOM 1797 C CA . LEU A 1 225 ? 33.237 -27.467 5.593 1.00 59.97 225 LEU A CA 1
ATOM 1798 C C . LEU A 1 225 ? 33.492 -28.966 5.781 1.00 59.97 225 LEU A C 1
ATOM 1800 O O . LEU A 1 225 ? 34.513 -29.512 5.358 1.00 59.97 225 LEU A O 1
ATOM 1804 N N . SER A 1 226 ? 32.519 -29.668 6.362 1.00 67.38 226 SER A N 1
ATOM 1805 C CA . SER A 1 226 ? 32.587 -31.127 6.490 1.00 67.38 226 SER A CA 1
ATOM 1806 C C . SER A 1 226 ? 32.475 -31.814 5.119 1.00 67.38 226 SER A C 1
ATOM 1808 O O . SER A 1 226 ? 31.716 -31.379 4.249 1.00 67.38 226 SER A O 1
ATOM 1810 N N . ALA A 1 227 ? 33.161 -32.949 4.935 1.00 71.00 227 ALA A N 1
ATOM 1811 C CA . ALA A 1 227 ? 33.092 -33.745 3.700 1.00 71.00 227 ALA A CA 1
ATOM 1812 C C . ALA A 1 227 ? 31.644 -34.108 3.297 1.00 71.00 227 ALA A C 1
ATOM 1814 O O . ALA A 1 227 ? 31.308 -34.162 2.113 1.00 71.00 227 ALA A O 1
ATOM 1815 N N . THR A 1 228 ? 30.765 -34.286 4.287 1.00 69.25 228 THR A N 1
ATOM 1816 C CA . THR A 1 228 ? 29.334 -34.551 4.102 1.00 69.25 228 THR A CA 1
ATOM 1817 C C . THR A 1 228 ? 28.599 -33.372 3.458 1.00 69.25 228 THR A C 1
ATOM 1819 O O . THR A 1 228 ? 27.802 -33.576 2.544 1.00 69.25 228 THR A O 1
ATOM 1822 N N . GLN A 1 229 ? 28.870 -32.134 3.883 1.00 68.25 229 GLN A N 1
ATOM 1823 C CA . GLN A 1 229 ? 28.244 -30.935 3.306 1.00 68.25 229 GLN A CA 1
ATOM 1824 C C . GLN A 1 229 ? 28.674 -30.721 1.852 1.00 68.25 229 GLN A C 1
ATOM 1826 O O . GLN A 1 229 ? 27.841 -30.393 1.005 1.00 68.25 229 GLN A O 1
ATOM 1831 N N . VAL A 1 230 ? 29.946 -30.989 1.545 1.00 71.06 230 VAL A N 1
ATOM 1832 C CA . VAL A 1 230 ? 30.473 -30.922 0.175 1.00 71.06 230 VAL A CA 1
ATOM 1833 C C . VAL A 1 230 ? 29.794 -31.960 -0.726 1.00 71.06 230 VAL A C 1
ATOM 1835 O O . VAL A 1 230 ? 29.360 -31.627 -1.828 1.00 71.06 230 VAL A O 1
ATOM 1838 N N . ALA A 1 231 ? 29.645 -33.205 -0.262 1.00 74.31 231 ALA A N 1
ATOM 1839 C CA . ALA A 1 231 ? 28.979 -34.263 -1.026 1.00 74.31 231 ALA A CA 1
ATOM 1840 C C . ALA A 1 231 ? 27.490 -33.960 -1.286 1.00 74.31 231 ALA A C 1
ATOM 1842 O O . ALA A 1 231 ? 27.002 -34.159 -2.399 1.00 74.31 231 ALA A O 1
ATOM 1843 N N . LEU A 1 232 ? 26.773 -33.432 -0.287 1.00 75.44 232 LEU A N 1
ATOM 1844 C CA . LEU A 1 232 ? 25.371 -33.026 -0.431 1.00 75.44 232 LEU A CA 1
ATOM 1845 C C . LEU A 1 232 ? 25.203 -31.878 -1.437 1.00 75.44 232 LEU A C 1
ATOM 1847 O O . LEU A 1 232 ? 24.289 -31.927 -2.260 1.00 75.44 232 LEU A O 1
ATOM 1851 N N . SER A 1 233 ? 26.098 -30.886 -1.404 1.00 76.44 233 SER A N 1
ATOM 1852 C CA . SER A 1 233 ? 26.100 -29.770 -2.357 1.00 76.44 233 SER A CA 1
ATOM 1853 C C . SER A 1 233 ? 26.346 -30.250 -3.792 1.00 76.44 233 SER A C 1
ATOM 1855 O O . SER A 1 233 ? 25.616 -29.862 -4.701 1.00 76.44 233 SER A O 1
ATOM 1857 N N . LYS A 1 234 ? 27.298 -31.175 -4.000 1.00 81.62 234 LYS A N 1
ATOM 1858 C CA . LYS A 1 234 ? 27.563 -31.782 -5.319 1.00 81.62 234 LYS A CA 1
ATOM 1859 C C . LYS A 1 234 ? 26.349 -32.529 -5.876 1.00 81.62 234 LYS A C 1
ATOM 1861 O O . LYS A 1 234 ? 25.945 -32.270 -7.002 1.00 81.62 234 LYS A O 1
ATOM 1866 N N . ASN A 1 235 ? 25.705 -33.375 -5.070 1.00 83.62 235 ASN A N 1
ATOM 1867 C CA . ASN A 1 235 ? 24.499 -34.097 -5.498 1.00 83.62 235 ASN A CA 1
ATOM 1868 C C . ASN A 1 235 ? 23.344 -33.146 -5.854 1.00 83.62 235 ASN A C 1
ATOM 1870 O O . ASN A 1 235 ? 22.576 -33.389 -6.793 1.00 83.62 235 ASN A O 1
ATOM 1874 N N . ALA A 1 236 ? 23.195 -32.064 -5.087 1.00 84.75 236 ALA A N 1
ATOM 1875 C CA . ALA A 1 236 ? 22.216 -31.031 -5.379 1.00 84.75 236 ALA A CA 1
ATOM 1876 C C . ALA A 1 236 ? 22.548 -30.295 -6.684 1.00 84.75 236 ALA A C 1
ATOM 1878 O O . ALA A 1 236 ? 21.630 -30.012 -7.455 1.00 84.75 236 ALA A O 1
ATOM 1879 N N . LEU A 1 237 ? 23.834 -30.044 -6.955 1.00 87.00 237 LEU A N 1
ATOM 1880 C CA . LEU A 1 237 ? 24.303 -29.383 -8.170 1.00 87.00 237 LEU A CA 1
ATOM 1881 C C . LEU A 1 237 ? 24.035 -30.260 -9.387 1.00 87.00 237 LEU A C 1
ATOM 1883 O O . LEU A 1 237 ? 23.381 -29.797 -10.311 1.00 87.00 237 LEU A O 1
ATOM 1887 N N . ASP A 1 238 ? 24.388 -31.544 -9.339 1.00 88.38 238 ASP A N 1
ATOM 1888 C CA . ASP A 1 238 ? 24.080 -32.504 -10.407 1.00 88.38 238 ASP A CA 1
ATOM 1889 C C . ASP A 1 238 ? 22.570 -32.572 -10.684 1.00 88.38 238 ASP A C 1
ATOM 1891 O O . ASP A 1 238 ? 22.110 -32.633 -11.831 1.00 88.38 238 ASP A O 1
ATOM 1895 N N . THR A 1 239 ? 21.766 -32.525 -9.617 1.00 91.25 239 THR A N 1
ATOM 1896 C CA . THR A 1 239 ? 20.308 -32.484 -9.740 1.00 91.25 239 THR A CA 1
ATOM 1897 C C . THR A 1 239 ? 19.852 -31.199 -10.419 1.00 91.25 239 THR A C 1
ATOM 1899 O O . THR A 1 239 ? 19.034 -31.278 -11.337 1.00 91.25 239 THR A O 1
ATOM 1902 N N . LEU A 1 240 ? 20.361 -30.042 -9.994 1.00 92.44 240 LEU A N 1
ATOM 1903 C CA . LEU A 1 240 ? 20.020 -28.747 -10.568 1.00 92.44 240 LEU A CA 1
ATOM 1904 C C . LEU A 1 240 ? 20.444 -28.663 -12.038 1.00 92.44 240 LEU A C 1
ATOM 1906 O O . LEU A 1 240 ? 19.602 -28.369 -12.879 1.00 92.44 240 LEU A O 1
ATOM 1910 N N . THR A 1 241 ? 21.687 -29.013 -12.373 1.00 92.25 241 THR A N 1
ATOM 1911 C CA . THR A 1 241 ? 22.204 -29.038 -13.748 1.00 92.25 241 THR A CA 1
ATOM 1912 C C . THR A 1 241 ? 21.324 -29.896 -14.651 1.00 92.25 241 THR A C 1
ATOM 1914 O O . THR A 1 241 ? 20.931 -29.465 -15.734 1.00 92.25 241 THR A O 1
ATOM 1917 N N . ARG A 1 242 ? 20.907 -31.081 -14.184 1.00 93.44 242 ARG A N 1
ATOM 1918 C CA . ARG A 1 242 ? 19.944 -31.907 -14.922 1.00 93.44 242 ARG A CA 1
ATOM 1919 C C . ARG A 1 242 ? 18.601 -31.193 -15.102 1.00 93.44 242 ARG A C 1
ATOM 1921 O O . ARG A 1 242 ? 18.033 -31.247 -16.190 1.00 93.44 242 ARG A O 1
ATOM 1928 N N . ARG A 1 243 ? 18.067 -30.545 -14.059 1.00 93.75 243 ARG A N 1
ATOM 1929 C CA . ARG A 1 243 ? 16.773 -29.833 -14.097 1.00 93.75 243 ARG A CA 1
ATOM 1930 C C . ARG A 1 243 ? 16.797 -28.563 -14.949 1.00 93.75 243 ARG A C 1
ATOM 1932 O O . ARG A 1 243 ? 15.750 -28.214 -15.478 1.00 93.75 243 ARG A O 1
ATOM 1939 N N . LEU A 1 244 ? 17.954 -27.927 -15.111 1.00 94.69 244 LEU A N 1
ATOM 1940 C CA . LEU A 1 244 ? 18.162 -26.758 -15.971 1.00 94.69 244 LEU A CA 1
ATOM 1941 C C . LEU A 1 244 ? 18.286 -27.112 -17.464 1.00 94.69 244 LEU A C 1
ATOM 1943 O O . LEU A 1 244 ? 18.374 -26.212 -18.296 1.00 94.69 244 LEU A O 1
ATOM 1947 N N . SER A 1 245 ? 18.271 -28.397 -17.837 1.00 95.12 245 SER A N 1
ATOM 1948 C CA . SER A 1 245 ? 18.198 -28.800 -19.249 1.00 95.12 245 SER A CA 1
ATOM 1949 C C . SER A 1 245 ? 16.876 -28.383 -19.907 1.00 95.12 245 SER A C 1
ATOM 1951 O O . SER A 1 245 ? 15.822 -28.391 -19.265 1.00 95.12 245 SER A O 1
ATOM 1953 N N . ALA A 1 246 ? 16.927 -28.085 -21.210 1.00 93.06 246 ALA A N 1
ATOM 1954 C CA . ALA A 1 246 ? 15.767 -27.691 -22.013 1.00 93.06 246 ALA A CA 1
ATOM 1955 C C . ALA A 1 246 ? 14.563 -28.639 -21.830 1.00 93.06 246 ALA A C 1
ATOM 1957 O O . ALA A 1 246 ? 13.480 -28.192 -21.459 1.00 93.06 246 ALA A O 1
ATOM 1958 N N . GLU A 1 247 ? 14.776 -29.956 -21.960 1.00 94.38 247 GLU A N 1
ATOM 1959 C CA . GLU A 1 247 ? 13.721 -30.974 -21.817 1.00 94.38 247 GLU A CA 1
ATOM 1960 C C . GLU A 1 247 ? 13.022 -30.906 -20.445 1.00 94.38 247 GLU A C 1
ATOM 1962 O O . GLU A 1 247 ? 11.799 -31.010 -20.343 1.00 94.38 247 GLU A O 1
ATOM 1967 N N . GLN A 1 248 ? 13.786 -30.731 -19.360 1.00 94.94 248 GLN A N 1
ATOM 1968 C CA . GLN A 1 248 ? 13.242 -30.723 -17.996 1.00 94.94 248 GLN A CA 1
ATOM 1969 C C . GLN A 1 248 ? 12.496 -29.427 -17.666 1.00 94.94 248 GLN A C 1
ATOM 1971 O O . GLN A 1 248 ? 11.554 -29.461 -16.865 1.00 94.94 248 GLN A O 1
ATOM 1976 N N . ILE A 1 249 ? 12.904 -28.311 -18.272 1.00 93.31 249 ILE A N 1
ATOM 1977 C CA . ILE A 1 249 ? 12.197 -27.033 -18.183 1.00 93.31 249 ILE A CA 1
ATOM 1978 C C . ILE A 1 249 ? 10.861 -27.137 -18.921 1.00 93.31 249 ILE A C 1
ATOM 1980 O O . ILE A 1 249 ? 9.815 -26.889 -18.322 1.00 93.31 249 ILE A O 1
ATOM 1984 N N . GLU A 1 250 ? 10.878 -27.580 -20.180 1.00 90.69 250 GLU A N 1
ATOM 1985 C CA . GLU A 1 250 ? 9.690 -27.651 -21.041 1.00 90.69 250 GLU A CA 1
ATOM 1986 C C . GLU A 1 250 ? 8.624 -28.616 -20.511 1.00 90.69 250 GLU A C 1
ATOM 1988 O O . GLU A 1 250 ? 7.438 -28.292 -20.519 1.00 90.69 250 GLU A O 1
ATOM 1993 N N . CYS A 1 251 ? 9.020 -29.775 -19.970 1.00 91.75 251 CYS A N 1
ATOM 1994 C CA . CYS A 1 251 ? 8.068 -30.703 -19.348 1.00 91.75 251 CYS A CA 1
ATOM 1995 C C . CYS A 1 251 ? 7.642 -30.300 -17.917 1.00 91.75 251 CYS A C 1
ATOM 1997 O O . CYS A 1 251 ? 6.967 -31.072 -17.229 1.00 91.75 251 CYS A O 1
ATOM 1999 N N . GLY A 1 252 ? 8.056 -29.120 -17.434 1.00 92.56 252 GLY A N 1
ATOM 2000 C CA . GLY A 1 252 ? 7.660 -28.553 -16.140 1.00 92.56 252 GLY A CA 1
ATOM 2001 C C . GLY A 1 252 ? 8.282 -29.233 -14.913 1.00 92.56 252 GLY A C 1
ATOM 2002 O O . GLY A 1 252 ? 7.876 -28.968 -13.775 1.00 92.56 252 GLY A O 1
ATOM 2003 N N . LYS A 1 253 ? 9.267 -30.120 -15.101 1.00 93.94 253 LYS A N 1
ATOM 2004 C CA . LYS A 1 253 ? 9.939 -30.824 -13.997 1.00 93.94 253 LYS A CA 1
ATOM 2005 C C . LYS A 1 253 ? 10.803 -29.887 -13.157 1.00 93.94 253 LYS A C 1
ATOM 2007 O O . LYS A 1 253 ? 10.844 -30.082 -11.940 1.00 93.94 253 LYS A O 1
ATOM 2012 N N . LEU A 1 254 ? 11.452 -28.884 -13.765 1.00 95.19 254 LEU A N 1
ATOM 2013 C CA . LEU A 1 254 ? 12.144 -27.829 -13.012 1.00 95.19 254 LEU A CA 1
ATOM 2014 C C . LEU A 1 254 ? 11.153 -27.114 -12.091 1.00 95.19 254 LEU A C 1
ATOM 2016 O O . LEU A 1 254 ? 11.369 -27.092 -10.886 1.00 95.19 254 LEU A O 1
ATOM 2020 N N . THR A 1 255 ? 10.028 -26.636 -12.627 1.00 94.50 255 THR A N 1
ATOM 2021 C CA . THR A 1 255 ? 9.012 -25.890 -11.870 1.00 94.50 255 THR A CA 1
ATOM 2022 C C . THR A 1 255 ? 8.481 -26.675 -10.674 1.00 94.50 255 THR A C 1
ATOM 2024 O O . THR A 1 255 ? 8.516 -26.191 -9.544 1.00 94.50 255 THR A O 1
ATOM 2027 N N . ARG A 1 256 ? 8.051 -27.927 -10.888 1.00 95.19 256 ARG A N 1
ATOM 2028 C CA . ARG A 1 256 ? 7.532 -28.792 -9.811 1.00 95.19 256 ARG A CA 1
ATOM 2029 C C . ARG A 1 256 ? 8.588 -29.100 -8.745 1.00 95.19 256 ARG A C 1
ATOM 2031 O O . ARG A 1 256 ? 8.278 -29.110 -7.552 1.00 95.19 256 ARG A O 1
ATOM 2038 N N . GLY A 1 257 ? 9.827 -29.361 -9.171 1.00 94.94 257 GLY A N 1
ATOM 2039 C CA . GLY A 1 257 ? 10.950 -29.610 -8.267 1.00 94.94 257 GLY A CA 1
ATOM 2040 C C . GLY A 1 257 ? 11.292 -28.377 -7.431 1.00 94.94 257 GLY A C 1
ATOM 2041 O O . GLY A 1 257 ? 11.374 -28.467 -6.209 1.00 94.94 257 GLY A O 1
ATOM 2042 N N . SER A 1 258 ? 11.400 -27.220 -8.081 1.00 96.88 258 SER A N 1
ATOM 2043 C CA . SER A 1 258 ? 11.694 -25.934 -7.451 1.00 96.88 258 SER A CA 1
ATOM 2044 C C . SER A 1 258 ? 10.608 -25.510 -6.464 1.00 96.88 258 SER A C 1
ATOM 2046 O O . SER A 1 258 ? 10.947 -25.053 -5.381 1.00 96.88 258 SER A O 1
ATOM 2048 N N . LEU A 1 259 ? 9.322 -25.737 -6.763 1.00 97.12 259 LEU A N 1
ATOM 2049 C CA . LEU A 1 259 ? 8.231 -25.445 -5.822 1.00 97.12 259 LEU A CA 1
ATOM 2050 C C . LEU A 1 259 ? 8.336 -26.295 -4.549 1.00 97.12 259 LEU A C 1
ATOM 2052 O O . LEU A 1 259 ? 8.177 -25.791 -3.439 1.00 97.12 259 LEU A O 1
ATOM 2056 N N . THR A 1 260 ? 8.646 -27.584 -4.704 1.00 96.38 260 THR A N 1
ATOM 2057 C CA . THR A 1 260 ? 8.844 -28.493 -3.563 1.00 96.38 260 THR A CA 1
ATOM 2058 C C . THR A 1 260 ? 10.017 -28.031 -2.697 1.00 96.38 260 THR A C 1
ATOM 2060 O O . THR A 1 260 ? 9.919 -28.014 -1.473 1.00 96.38 260 THR A O 1
ATOM 2063 N N . LEU A 1 261 ? 11.117 -27.613 -3.327 1.00 95.25 261 LEU A N 1
ATOM 2064 C CA . LEU A 1 261 ? 12.289 -27.104 -2.619 1.00 95.25 261 LEU A CA 1
ATOM 2065 C C . LEU A 1 261 ? 12.037 -25.744 -1.967 1.00 95.25 261 LEU A C 1
ATOM 2067 O O . LEU A 1 261 ? 12.506 -25.537 -0.856 1.00 95.25 261 LEU A O 1
ATOM 2071 N N . ALA A 1 262 ? 11.271 -24.853 -2.599 1.00 95.62 262 ALA A N 1
ATOM 2072 C CA . ALA A 1 262 ? 10.882 -23.572 -2.016 1.00 95.62 262 ALA A CA 1
ATOM 2073 C C . ALA A 1 262 ? 10.083 -23.771 -0.722 1.00 95.62 262 ALA A C 1
ATOM 2075 O O . ALA A 1 262 ? 10.443 -23.197 0.301 1.00 95.62 262 ALA A O 1
ATOM 2076 N N . ARG A 1 263 ? 9.080 -24.663 -0.728 1.00 95.56 263 ARG A N 1
ATOM 2077 C CA . ARG A 1 263 ? 8.338 -25.039 0.490 1.00 95.56 263 ARG A CA 1
ATOM 2078 C C . ARG A 1 263 ? 9.270 -25.581 1.570 1.00 95.56 263 ARG A C 1
ATOM 2080 O O . ARG A 1 263 ? 9.237 -25.106 2.698 1.00 95.56 263 ARG A O 1
ATOM 2087 N N . LYS A 1 264 ? 10.185 -26.479 1.194 1.00 93.88 264 LYS A N 1
ATOM 2088 C CA . LYS A 1 264 ? 11.197 -26.990 2.120 1.00 93.88 264 LYS A CA 1
ATOM 2089 C C . LYS A 1 264 ? 12.100 -25.881 2.676 1.00 93.88 264 LYS A C 1
ATOM 2091 O O . LYS A 1 264 ? 12.468 -25.945 3.836 1.00 93.88 264 LYS A O 1
ATOM 2096 N N . ARG A 1 265 ? 12.456 -24.852 1.898 1.00 92.31 265 ARG A N 1
ATOM 2097 C CA . ARG A 1 265 ? 13.251 -23.715 2.405 1.00 92.31 265 ARG A CA 1
ATOM 2098 C C . ARG A 1 265 ? 12.499 -22.864 3.407 1.00 92.31 265 ARG A C 1
ATOM 2100 O O . ARG A 1 265 ? 13.114 -22.409 4.363 1.00 92.31 265 ARG A O 1
ATOM 2107 N N . ILE A 1 266 ? 11.205 -22.673 3.188 1.00 94.75 266 ILE A N 1
ATOM 2108 C CA . ILE A 1 266 ? 10.320 -21.979 4.125 1.00 94.75 266 ILE A CA 1
ATOM 2109 C C . ILE A 1 266 ? 10.250 -22.768 5.443 1.00 94.75 266 ILE A C 1
ATOM 2111 O O . ILE A 1 266 ? 10.448 -22.198 6.514 1.00 94.75 266 ILE A O 1
ATOM 2115 N N . GLU A 1 267 ? 10.078 -24.090 5.364 1.00 93.81 267 GLU A N 1
ATOM 2116 C CA . GLU A 1 267 ? 10.087 -24.988 6.529 1.00 93.81 267 GLU A CA 1
ATOM 2117 C C . GLU A 1 267 ? 11.449 -25.003 7.248 1.00 93.81 267 GLU A C 1
ATOM 2119 O O . GLU A 1 267 ? 11.508 -24.785 8.456 1.00 93.81 267 GLU A O 1
ATOM 2124 N N . ASP A 1 268 ? 12.556 -25.184 6.517 1.00 91.06 268 ASP A N 1
ATOM 2125 C CA . ASP A 1 268 ? 13.927 -25.197 7.054 1.00 91.06 268 ASP A CA 1
ATOM 2126 C C . ASP A 1 268 ? 14.306 -23.845 7.690 1.00 91.06 268 ASP A C 1
ATOM 2128 O O . ASP A 1 268 ? 15.138 -23.789 8.598 1.00 91.06 268 ASP A O 1
ATOM 2132 N N . ALA A 1 269 ? 13.701 -22.743 7.231 1.00 91.00 269 ALA A N 1
ATOM 2133 C CA . ALA A 1 269 ? 13.863 -21.430 7.842 1.00 91.00 269 ALA A CA 1
ATOM 2134 C C . ALA A 1 269 ? 13.137 -21.314 9.194 1.00 91.00 269 ALA A C 1
ATOM 2136 O O . ALA A 1 269 ? 13.413 -20.364 9.926 1.00 91.00 269 ALA A O 1
ATOM 2137 N N . GLY A 1 270 ? 12.264 -22.258 9.555 1.00 94.00 270 GLY A N 1
ATOM 2138 C CA . GLY A 1 270 ? 11.492 -22.257 10.797 1.00 94.00 270 GLY A CA 1
ATOM 2139 C C . GLY A 1 270 ? 10.184 -21.473 10.706 1.00 94.00 270 GLY A C 1
ATOM 2140 O O . GLY A 1 270 ? 9.777 -20.880 11.702 1.00 94.00 270 GLY A O 1
ATOM 2141 N N . ALA A 1 271 ? 9.570 -21.415 9.521 1.00 94.88 271 ALA A N 1
ATOM 2142 C CA . ALA A 1 271 ? 8.240 -20.839 9.366 1.00 94.88 271 ALA A CA 1
ATOM 2143 C C . ALA A 1 271 ? 7.151 -21.763 9.938 1.00 94.88 271 ALA A C 1
ATOM 2145 O O . ALA A 1 271 ? 7.291 -22.988 9.947 1.00 94.88 271 ALA A O 1
ATOM 2146 N N . ASP A 1 272 ? 6.056 -21.170 10.394 1.00 94.75 272 ASP A N 1
ATOM 2147 C CA . ASP A 1 272 ? 4.872 -21.877 10.866 1.00 94.75 272 ASP A CA 1
ATOM 2148 C C . ASP A 1 272 ? 3.932 -22.307 9.716 1.00 94.75 272 ASP A C 1
ATOM 2150 O O . ASP A 1 272 ? 4.274 -22.265 8.530 1.00 94.75 272 ASP A O 1
ATOM 2154 N N . LYS A 1 273 ? 2.720 -22.753 10.072 1.00 91.94 273 LYS A N 1
ATOM 2155 C CA . LYS A 1 273 ? 1.696 -23.204 9.113 1.00 91.94 273 LYS A CA 1
ATOM 2156 C C . LYS A 1 273 ? 1.170 -22.080 8.220 1.00 91.94 273 LYS A C 1
ATOM 2158 O O . LYS A 1 273 ? 0.739 -22.366 7.103 1.00 91.94 273 LYS A O 1
ATOM 2163 N N . ASP A 1 274 ? 1.250 -20.841 8.690 1.00 93.25 274 ASP A N 1
ATOM 2164 C CA . ASP A 1 274 ? 0.820 -19.641 7.976 1.00 93.25 274 ASP A CA 1
ATOM 2165 C C . ASP A 1 274 ? 1.964 -19.048 7.132 1.00 93.25 274 ASP A C 1
ATOM 2167 O O . ASP A 1 274 ? 1.827 -18.000 6.496 1.00 93.25 274 ASP A O 1
ATOM 2171 N N . ARG A 1 275 ? 3.094 -19.772 7.053 1.00 94.81 275 ARG A N 1
ATOM 2172 C CA . ARG A 1 275 ? 4.325 -19.365 6.370 1.00 94.81 275 ARG A CA 1
ATOM 2173 C C . ARG A 1 275 ? 4.896 -18.072 6.953 1.00 94.81 275 ARG A C 1
ATOM 2175 O O . ARG A 1 275 ? 5.460 -17.266 6.210 1.00 94.81 275 ARG A O 1
ATOM 2182 N N . ALA A 1 276 ? 4.769 -17.894 8.264 1.00 96.75 276 ALA A N 1
ATOM 2183 C CA . ALA A 1 276 ? 5.345 -16.783 8.997 1.00 96.75 276 ALA A CA 1
ATOM 2184 C C . ALA A 1 276 ? 6.495 -17.259 9.894 1.00 96.75 276 ALA A C 1
ATOM 2186 O O . ALA A 1 276 ? 6.463 -18.349 10.465 1.00 96.75 276 ALA A O 1
ATOM 2187 N N . LYS A 1 277 ? 7.543 -16.442 10.021 1.00 96.88 277 LYS A N 1
ATOM 2188 C CA . LYS A 1 277 ? 8.615 -16.645 11.004 1.00 96.88 277 LYS A CA 1
ATOM 2189 C C . LYS A 1 277 ? 8.678 -15.461 11.951 1.00 96.88 277 LYS A C 1
ATOM 2191 O O . LYS A 1 277 ? 8.879 -14.337 11.502 1.00 96.88 277 LYS A O 1
ATOM 2196 N N . HIS A 1 278 ? 8.591 -15.739 13.246 1.00 96.44 278 HIS A N 1
ATOM 2197 C CA . HIS A 1 278 ? 8.586 -14.722 14.291 1.00 96.44 278 HIS A CA 1
ATOM 2198 C C . HIS A 1 278 ? 9.930 -14.629 15.014 1.00 96.44 278 HIS A C 1
ATOM 2200 O O . HIS A 1 278 ? 10.578 -15.635 15.313 1.00 96.44 278 HIS A O 1
ATOM 2206 N N . PHE A 1 279 ? 10.307 -13.405 15.349 1.00 95.12 279 PHE A N 1
ATOM 2207 C CA . PHE A 1 279 ? 11.417 -13.074 16.222 1.00 95.12 279 PHE A CA 1
ATOM 2208 C C . PHE A 1 279 ? 10.948 -12.027 17.227 1.00 95.12 279 PHE A C 1
ATOM 2210 O O . PHE A 1 279 ? 10.291 -11.075 16.824 1.00 95.12 279 PHE A O 1
ATOM 2217 N N . ASN A 1 280 ? 11.309 -12.168 18.501 1.00 95.06 280 ASN A N 1
ATOM 2218 C CA . ASN A 1 280 ? 10.853 -11.265 19.556 1.00 95.06 280 ASN A CA 1
ATOM 2219 C C . ASN A 1 280 ? 12.026 -10.761 20.398 1.00 95.06 280 ASN A C 1
ATOM 2221 O O . ASN A 1 280 ? 13.037 -11.455 20.523 1.00 95.06 280 ASN A O 1
ATOM 2225 N N . ASP A 1 281 ? 11.838 -9.585 20.990 1.00 92.94 281 ASP A N 1
ATOM 2226 C CA . ASP A 1 281 ? 12.679 -8.970 22.018 1.00 92.94 281 ASP A CA 1
ATOM 2227 C C . ASP A 1 281 ? 14.166 -8.893 21.642 1.00 92.94 281 ASP A C 1
ATOM 2229 O O . ASP A 1 281 ? 15.050 -9.240 22.422 1.00 92.94 281 ASP A O 1
ATOM 2233 N N . MET A 1 282 ? 14.440 -8.419 20.426 1.00 93.81 282 MET A N 1
ATOM 2234 C CA . MET A 1 282 ? 15.793 -8.251 19.895 1.00 93.81 282 MET A CA 1
ATOM 2235 C C . MET A 1 282 ? 16.289 -6.817 20.049 1.00 93.81 282 MET A C 1
ATOM 2237 O O . MET A 1 282 ? 15.515 -5.863 19.959 1.00 93.81 282 MET A O 1
ATOM 2241 N N . THR A 1 283 ? 17.602 -6.656 20.173 1.00 91.62 283 THR A N 1
ATOM 2242 C CA . THR A 1 283 ? 18.273 -5.376 19.910 1.00 91.62 283 THR A CA 1
ATOM 2243 C C . THR A 1 283 ? 18.262 -5.050 18.411 1.00 91.62 283 THR A C 1
ATOM 2245 O O . THR A 1 283 ? 18.060 -5.926 17.569 1.00 91.62 283 THR A O 1
ATOM 2248 N N . VAL A 1 284 ? 18.536 -3.795 18.032 1.00 88.56 284 VAL A N 1
ATOM 2249 C CA . VAL A 1 284 ? 18.616 -3.414 16.605 1.00 88.56 284 VAL A CA 1
ATOM 2250 C C . VAL A 1 284 ? 19.707 -4.183 15.845 1.00 88.56 284 VAL A C 1
ATOM 2252 O O . VAL A 1 284 ? 19.522 -4.511 14.677 1.00 88.56 284 VAL A O 1
ATOM 2255 N N . ALA A 1 285 ? 20.831 -4.496 16.498 1.00 88.50 285 ALA A N 1
ATOM 2256 C CA . ALA A 1 285 ? 21.921 -5.247 15.879 1.00 88.50 285 ALA A CA 1
ATOM 2257 C C . ALA A 1 285 ? 21.499 -6.696 15.590 1.00 88.50 285 ALA A C 1
ATOM 2259 O O . ALA A 1 285 ? 21.631 -7.155 14.458 1.00 88.50 285 ALA A O 1
ATOM 2260 N N . GLU A 1 286 ? 20.908 -7.369 16.582 1.00 91.25 286 GLU A N 1
ATOM 2261 C CA . GLU A 1 286 ? 20.384 -8.734 16.436 1.00 91.25 286 GLU A CA 1
ATOM 2262 C C . GLU A 1 286 ? 19.238 -8.804 15.424 1.00 91.25 286 GLU A C 1
ATOM 2264 O O . GLU A 1 286 ? 19.166 -9.752 14.644 1.00 91.25 286 GLU A O 1
ATOM 2269 N N . LEU A 1 287 ? 18.352 -7.800 15.414 1.00 90.88 287 LEU A N 1
ATOM 2270 C CA . LEU A 1 287 ? 17.287 -7.682 14.423 1.00 90.88 287 LEU A CA 1
ATOM 2271 C C . LEU A 1 287 ? 17.885 -7.695 13.016 1.00 90.88 287 LEU A C 1
ATOM 2273 O O . LEU A 1 287 ? 17.504 -8.533 12.203 1.00 90.88 287 LEU A O 1
ATOM 2277 N N . LEU A 1 288 ? 18.819 -6.782 12.735 1.00 88.50 288 LEU A N 1
ATOM 2278 C CA . LEU A 1 288 ? 19.415 -6.627 11.409 1.00 88.50 288 LEU A CA 1
ATOM 2279 C C . LEU A 1 288 ? 20.190 -7.861 10.961 1.00 88.50 288 LEU A C 1
ATOM 2281 O O . LEU A 1 288 ? 20.096 -8.224 9.792 1.00 88.50 288 LEU A O 1
ATOM 2285 N N . GLU A 1 289 ? 20.908 -8.506 11.879 1.00 87.56 289 GLU A N 1
ATOM 2286 C CA . GLU A 1 289 ? 21.603 -9.770 11.629 1.00 87.56 289 GLU A CA 1
ATOM 2287 C C . GLU A 1 289 ? 20.610 -10.893 11.288 1.00 87.56 289 GLU A C 1
ATOM 2289 O O . GLU A 1 289 ? 20.789 -11.629 10.319 1.00 87.56 289 GLU A O 1
ATOM 2294 N N . ARG A 1 290 ? 19.507 -11.011 12.038 1.00 89.56 290 ARG A N 1
ATOM 2295 C CA . ARG A 1 290 ? 18.525 -12.088 11.838 1.00 89.56 290 ARG A CA 1
ATOM 2296 C C . ARG A 1 290 ? 17.664 -11.905 10.598 1.00 89.56 290 ARG A C 1
ATOM 2298 O O . ARG A 1 290 ? 17.306 -12.902 9.965 1.00 89.56 290 ARG A O 1
ATOM 2305 N N . ILE A 1 291 ? 17.310 -10.666 10.254 1.00 89.81 291 ILE A N 1
ATOM 2306 C CA . ILE A 1 291 ? 16.471 -10.392 9.082 1.00 89.81 291 ILE A CA 1
ATOM 2307 C C . ILE A 1 291 ? 17.279 -10.263 7.786 1.00 89.81 291 ILE A C 1
ATOM 2309 O O . ILE A 1 291 ? 16.687 -10.283 6.709 1.00 89.81 291 ILE A O 1
ATOM 2313 N N . GLU A 1 292 ? 18.610 -10.163 7.873 1.00 86.00 292 GLU A N 1
ATOM 2314 C CA . GLU A 1 292 ? 19.517 -9.854 6.760 1.00 86.00 292 GLU A CA 1
ATOM 2315 C C . GLU A 1 292 ? 19.245 -10.699 5.513 1.00 86.00 292 GLU A C 1
ATOM 2317 O O . GLU A 1 292 ? 19.016 -10.184 4.415 1.00 86.00 292 GLU A O 1
ATOM 2322 N N . THR A 1 293 ? 19.157 -12.014 5.722 1.00 86.06 293 THR A N 1
ATOM 2323 C CA . THR A 1 293 ? 18.966 -13.007 4.659 1.00 86.06 293 THR A CA 1
ATOM 2324 C C . THR A 1 293 ? 17.611 -12.873 3.949 1.00 86.06 293 THR A C 1
ATOM 2326 O O . THR A 1 293 ? 17.446 -13.374 2.838 1.00 86.06 293 THR A O 1
ATOM 2329 N N . PHE A 1 294 ? 16.639 -12.192 4.560 1.00 88.81 294 PHE A N 1
ATOM 2330 C CA . PHE A 1 294 ? 15.266 -12.042 4.070 1.00 88.81 294 PHE A CA 1
ATOM 2331 C C . PHE A 1 294 ? 15.007 -10.693 3.393 1.00 88.81 294 PHE A C 1
ATOM 2333 O O . PHE A 1 294 ? 13.993 -10.551 2.705 1.00 88.81 294 PHE A O 1
ATOM 2340 N N . ILE A 1 295 ? 15.909 -9.718 3.557 1.00 84.19 295 ILE A N 1
ATOM 2341 C CA . ILE A 1 295 ? 15.735 -8.351 3.038 1.00 84.19 295 ILE A CA 1
ATOM 2342 C C . ILE A 1 295 ? 16.818 -7.915 2.048 1.00 84.19 295 ILE A C 1
ATOM 2344 O O . ILE A 1 295 ? 16.569 -6.990 1.275 1.00 84.19 295 ILE A O 1
ATOM 2348 N N . SER A 1 296 ? 17.995 -8.551 2.044 1.00 78.44 296 SER A N 1
ATOM 2349 C CA . SER A 1 296 ? 19.122 -8.164 1.186 1.00 78.44 296 SER A CA 1
ATOM 2350 C C . SER A 1 296 ? 19.845 -9.357 0.565 1.00 78.44 296 SER A C 1
ATOM 2352 O O . SER A 1 296 ? 19.885 -10.455 1.123 1.00 78.44 296 SER A O 1
ATOM 2354 N N . GLN A 1 297 ? 20.435 -9.134 -0.609 1.00 74.94 297 GLN A N 1
ATOM 2355 C CA . GLN A 1 297 ? 21.332 -10.091 -1.253 1.00 74.94 297 GLN A CA 1
ATOM 2356 C C . GLN A 1 297 ? 22.687 -10.111 -0.533 1.00 74.94 297 GLN A C 1
ATOM 2358 O O . GLN A 1 297 ? 23.221 -9.050 -0.217 1.00 74.94 297 GLN A O 1
ATOM 2363 N N . HIS A 1 298 ? 23.235 -11.307 -0.315 1.00 69.38 298 HIS A N 1
ATOM 2364 C CA . HIS A 1 298 ? 24.598 -11.523 0.167 1.00 69.38 298 HIS A CA 1
ATOM 2365 C C . HIS A 1 298 ? 25.451 -12.217 -0.892 1.00 69.38 298 HIS A C 1
ATOM 2367 O O . HIS A 1 298 ? 24.947 -13.045 -1.653 1.00 69.38 298 HIS A O 1
ATOM 2373 N N . ASP A 1 299 ? 26.744 -11.888 -0.907 1.00 62.81 299 ASP A N 1
ATOM 2374 C CA . ASP A 1 299 ? 27.717 -12.475 -1.835 1.00 62.81 299 ASP A CA 1
ATOM 2375 C C . ASP A 1 299 ? 28.249 -13.830 -1.329 1.00 62.81 299 ASP A C 1
ATOM 2377 O O . ASP A 1 299 ? 28.615 -14.697 -2.119 1.00 62.81 299 ASP A O 1
ATOM 2381 N N . THR A 1 300 ? 28.268 -14.038 -0.006 1.00 57.75 300 THR A N 1
ATOM 2382 C CA . THR A 1 300 ? 28.910 -15.199 0.642 1.00 57.75 300 THR A CA 1
ATOM 2383 C C . THR A 1 300 ? 27.954 -16.343 0.983 1.00 57.75 300 THR A C 1
ATOM 2385 O O . THR A 1 300 ? 28.389 -17.484 1.137 1.00 57.75 300 THR A O 1
ATOM 2388 N N . TYR A 1 301 ? 26.648 -16.088 1.095 1.00 66.75 301 TYR A N 1
ATOM 2389 C CA . TYR A 1 301 ? 25.652 -17.109 1.425 1.00 66.75 301 TYR A CA 1
ATOM 2390 C C . TYR A 1 301 ? 24.297 -16.837 0.762 1.00 66.75 301 TYR A C 1
ATOM 2392 O O . TYR A 1 301 ? 24.003 -15.729 0.320 1.00 66.75 301 TYR A O 1
ATOM 2400 N N . TYR A 1 302 ? 23.445 -17.866 0.690 1.00 70.50 302 TYR A N 1
ATOM 2401 C CA . TYR A 1 302 ? 22.124 -17.751 0.070 1.00 70.50 302 TYR A CA 1
ATOM 2402 C C . TYR A 1 302 ? 21.163 -16.908 0.896 1.00 70.50 302 TYR A C 1
ATOM 2404 O O . TYR A 1 302 ? 20.734 -17.324 1.974 1.00 70.50 302 TYR A O 1
ATOM 2412 N N . SER A 1 303 ? 20.741 -15.783 0.332 1.00 83.69 303 SER A N 1
ATOM 2413 C CA . SER A 1 303 ? 19.619 -15.018 0.859 1.00 83.69 303 SER A CA 1
ATOM 2414 C C . SER A 1 303 ? 18.277 -15.625 0.436 1.00 83.69 303 SER A C 1
ATOM 2416 O O . SER A 1 303 ? 18.081 -15.993 -0.721 1.00 83.69 303 SER A O 1
ATOM 2418 N N . LEU A 1 304 ? 17.330 -15.695 1.370 1.00 89.62 304 LEU A N 1
ATOM 2419 C CA . LEU A 1 304 ? 15.966 -16.183 1.156 1.00 89.62 304 LEU A CA 1
ATOM 2420 C C . LEU A 1 304 ? 14.984 -15.086 0.724 1.00 89.62 304 LEU A C 1
ATOM 2422 O O . LEU A 1 304 ? 13.840 -15.404 0.408 1.00 89.62 304 LEU A O 1
ATOM 2426 N N . TRP A 1 305 ? 15.417 -13.823 0.647 1.00 87.94 305 TRP A N 1
ATOM 2427 C CA . TRP A 1 305 ? 14.584 -12.705 0.188 1.00 87.94 305 TRP A CA 1
ATOM 2428 C C . TRP A 1 305 ? 13.776 -12.982 -1.107 1.00 87.94 305 TRP A C 1
ATOM 2430 O O . TRP A 1 305 ? 12.638 -12.524 -1.164 1.00 87.94 305 TRP A O 1
ATOM 2440 N N . PRO A 1 306 ? 14.239 -13.767 -2.115 1.00 88.38 306 PRO A N 1
ATOM 2441 C CA . PRO A 1 306 ? 13.455 -13.989 -3.339 1.00 88.38 306 PRO A CA 1
ATOM 2442 C C . PRO A 1 306 ? 12.129 -14.737 -3.145 1.00 88.38 306 PRO A C 1
ATOM 2444 O O . PRO A 1 306 ? 11.290 -14.715 -4.040 1.00 88.38 306 PRO A O 1
ATOM 2447 N N . ILE A 1 307 ? 11.946 -15.427 -2.015 1.00 92.12 307 ILE A N 1
ATOM 2448 C CA . ILE A 1 307 ? 10.714 -16.161 -1.671 1.00 92.12 307 ILE A CA 1
ATOM 2449 C C . ILE A 1 307 ? 9.955 -15.521 -0.496 1.00 92.12 307 ILE A C 1
ATOM 2451 O O . ILE A 1 307 ? 8.993 -16.101 0.015 1.00 92.12 307 ILE A O 1
ATOM 2455 N N . VAL A 1 308 ? 10.390 -14.337 -0.057 1.00 91.56 308 VAL A N 1
ATOM 2456 C CA . VAL A 1 308 ? 9.749 -13.532 0.989 1.00 91.56 308 VAL A CA 1
ATOM 2457 C C . VAL A 1 308 ? 8.756 -12.578 0.335 1.00 91.56 308 VAL A C 1
ATOM 2459 O O . VAL A 1 308 ? 9.079 -11.911 -0.644 1.00 91.56 308 VAL A O 1
ATOM 2462 N N . ASP A 1 309 ? 7.542 -12.515 0.873 1.00 89.50 309 ASP A N 1
ATOM 2463 C CA . ASP A 1 309 ? 6.528 -11.552 0.444 1.00 89.50 309 ASP A CA 1
ATOM 2464 C C . ASP A 1 309 ? 6.804 -10.175 1.068 1.00 89.50 309 ASP A C 1
ATOM 2466 O O . ASP A 1 309 ? 6.958 -9.176 0.364 1.00 89.50 309 ASP A O 1
ATOM 2470 N N . HIS A 1 310 ? 6.940 -10.129 2.396 1.00 91.00 310 HIS A N 1
ATOM 2471 C CA . HIS A 1 310 ? 7.318 -8.926 3.132 1.00 91.00 310 HIS A CA 1
ATOM 2472 C C . HIS A 1 310 ? 7.885 -9.258 4.518 1.00 91.00 310 HIS A C 1
ATOM 2474 O O . HIS A 1 310 ? 7.742 -10.369 5.031 1.00 91.00 310 HIS A O 1
ATOM 2480 N N . VAL A 1 311 ? 8.521 -8.261 5.129 1.00 93.56 311 VAL A N 1
ATOM 2481 C CA . VAL A 1 311 ? 8.998 -8.293 6.513 1.00 93.56 311 VAL A CA 1
ATOM 2482 C C . VAL A 1 311 ? 8.247 -7.247 7.317 1.00 93.56 311 VAL A C 1
ATOM 2484 O O . VAL A 1 311 ? 8.039 -6.136 6.842 1.00 93.56 311 VAL A O 1
ATOM 2487 N N . GLU A 1 312 ? 7.858 -7.574 8.538 1.00 95.62 312 GLU A N 1
ATOM 2488 C CA . GLU A 1 312 ? 7.293 -6.631 9.497 1.00 95.62 312 GLU A CA 1
ATOM 2489 C C . GLU A 1 312 ? 8.269 -6.454 10.654 1.00 95.62 312 GLU A C 1
ATOM 2491 O O . GLU A 1 312 ? 8.823 -7.430 11.152 1.00 95.62 312 GLU A O 1
ATOM 2496 N N . VAL A 1 313 ? 8.494 -5.212 11.065 1.00 95.50 313 VAL A N 1
ATOM 2497 C CA . VAL A 1 313 ? 9.344 -4.825 12.189 1.00 95.50 313 VAL A CA 1
ATOM 2498 C C . VAL A 1 313 ? 8.477 -4.064 13.178 1.00 95.50 313 VAL A C 1
ATOM 2500 O O . VAL A 1 313 ? 7.961 -2.989 12.870 1.00 95.50 313 VAL A O 1
ATOM 2503 N N . TYR A 1 314 ? 8.334 -4.619 14.373 1.00 95.56 314 TYR A N 1
ATOM 2504 C CA . TYR A 1 314 ? 7.563 -4.038 15.459 1.00 95.56 314 TYR A CA 1
ATOM 2505 C C . TYR A 1 314 ? 8.500 -3.273 16.385 1.00 95.56 314 TYR A C 1
ATOM 2507 O O . TYR A 1 314 ? 9.469 -3.834 16.896 1.00 95.56 314 TYR A O 1
ATOM 2515 N N . MET A 1 315 ? 8.218 -1.990 16.607 1.00 94.00 315 MET A N 1
ATOM 2516 C CA . MET A 1 315 ? 9.073 -1.120 17.414 1.00 94.00 315 MET A CA 1
ATOM 2517 C C . MET A 1 315 ? 8.296 -0.060 18.196 1.00 94.00 315 MET A C 1
ATOM 2519 O O . MET A 1 315 ? 7.152 0.289 17.885 1.00 94.00 315 MET A O 1
ATOM 2523 N N . GLY A 1 316 ? 8.952 0.491 19.214 1.00 91.31 316 GLY A N 1
ATOM 2524 C CA . GLY A 1 316 ? 8.526 1.733 19.843 1.00 91.31 316 GLY A CA 1
ATOM 2525 C C . GLY A 1 316 ? 8.712 2.916 18.892 1.00 91.31 316 GLY A C 1
ATOM 2526 O O . GLY A 1 316 ? 9.793 3.085 18.332 1.00 91.31 316 GLY A O 1
ATOM 2527 N N . SER A 1 317 ? 7.657 3.700 18.666 1.00 89.56 317 SER A N 1
ATOM 2528 C CA . SER A 1 317 ? 7.730 4.965 17.927 1.00 89.56 317 SER A CA 1
ATOM 2529 C C . SER A 1 317 ? 6.482 5.809 18.177 1.00 89.56 317 SER A C 1
ATOM 2531 O O . SER A 1 317 ? 5.363 5.304 18.055 1.00 89.56 317 SER A O 1
ATOM 2533 N N . THR A 1 318 ? 6.655 7.102 18.453 1.00 85.00 318 THR A N 1
ATOM 2534 C CA . THR A 1 318 ? 5.555 8.066 18.566 1.00 85.00 318 THR A CA 1
ATOM 2535 C C . THR A 1 318 ? 4.796 8.166 17.247 1.00 85.00 318 THR A C 1
ATOM 2537 O O . THR A 1 318 ? 3.574 8.149 17.261 1.00 85.00 318 THR A O 1
ATOM 2540 N N . LEU A 1 319 ? 5.476 8.181 16.097 1.00 88.19 319 LEU A N 1
ATOM 2541 C CA . LEU A 1 319 ? 4.804 8.233 14.794 1.00 88.19 319 LEU A CA 1
ATOM 2542 C C . LEU A 1 319 ? 3.918 6.998 14.560 1.00 88.19 319 LEU A C 1
ATOM 2544 O O . LEU A 1 319 ? 2.750 7.126 14.202 1.00 88.19 319 LEU A O 1
ATOM 2548 N N . LEU A 1 320 ? 4.452 5.797 14.801 1.00 91.06 320 LEU A N 1
ATOM 2549 C CA . LEU A 1 320 ? 3.717 4.553 14.544 1.00 91.06 320 LEU A CA 1
ATOM 2550 C C . LEU A 1 320 ? 2.550 4.360 15.528 1.00 91.06 320 LEU A C 1
ATOM 2552 O O . LEU A 1 320 ? 1.503 3.831 15.152 1.00 91.06 320 LEU A O 1
ATOM 2556 N N . SER A 1 321 ? 2.691 4.816 16.780 1.00 86.06 321 SER A N 1
ATOM 2557 C CA . SER A 1 321 ? 1.643 4.695 17.806 1.00 86.06 321 SER A CA 1
ATOM 2558 C C . SER A 1 321 ? 0.403 5.558 17.537 1.00 86.06 321 SER A C 1
ATOM 2560 O O . SER A 1 321 ? -0.665 5.272 18.085 1.00 86.06 321 SER A O 1
ATOM 2562 N N . HIS A 1 322 ? 0.504 6.545 16.638 1.00 82.81 322 HIS A N 1
ATOM 2563 C CA . HIS A 1 322 ? -0.641 7.305 16.124 1.00 82.81 322 HIS A CA 1
ATOM 2564 C C . HIS A 1 322 ? -1.442 6.529 15.061 1.00 82.81 322 HIS A C 1
ATOM 2566 O O . HIS A 1 322 ? -2.404 7.057 14.518 1.00 82.81 322 HIS A O 1
ATOM 2572 N N . GLY A 1 323 ? -1.114 5.262 14.787 1.00 85.94 323 GLY A N 1
ATOM 2573 C CA . GLY A 1 323 ? -1.846 4.435 13.825 1.00 85.94 323 GLY A CA 1
ATOM 2574 C C . GLY A 1 323 ? -1.328 4.589 12.398 1.00 85.94 323 GLY A C 1
ATOM 2575 O O . GLY A 1 323 ? -2.104 4.514 11.453 1.00 85.94 323 GLY A O 1
ATOM 2576 N N . VAL A 1 324 ? -0.024 4.807 12.230 1.00 91.62 324 VAL A N 1
ATOM 2577 C CA . VAL A 1 324 ? 0.639 4.845 10.921 1.00 91.62 324 VAL A CA 1
ATOM 2578 C C . VAL A 1 324 ? 1.514 3.604 10.777 1.00 91.62 324 VAL A C 1
ATOM 2580 O O . VAL A 1 324 ? 2.300 3.294 11.669 1.00 91.62 324 VAL A O 1
ATOM 2583 N N . ILE A 1 325 ? 1.408 2.909 9.646 1.00 94.88 325 ILE A N 1
ATOM 2584 C CA . ILE A 1 325 ? 2.352 1.862 9.236 1.00 94.88 325 ILE A CA 1
ATOM 2585 C C . ILE A 1 325 ? 3.183 2.419 8.091 1.00 94.88 325 ILE A C 1
ATOM 2587 O O . ILE A 1 325 ? 2.636 2.793 7.056 1.00 94.88 325 ILE A O 1
ATOM 2591 N N . MET A 1 326 ? 4.505 2.451 8.248 1.00 94.50 326 MET A N 1
ATOM 2592 C CA . MET A 1 326 ? 5.397 2.856 7.160 1.00 94.50 326 MET A CA 1
ATOM 2593 C C . MET A 1 326 ? 5.909 1.637 6.411 1.00 94.50 326 MET A C 1
ATOM 2595 O O . MET A 1 326 ? 6.377 0.690 7.034 1.00 94.50 326 MET A O 1
ATOM 2599 N N . VAL A 1 327 ? 5.863 1.670 5.082 1.00 93.31 327 VAL A N 1
ATOM 2600 C CA . VAL A 1 327 ? 6.324 0.567 4.234 1.00 93.31 327 VAL A CA 1
ATOM 2601 C C . VAL A 1 327 ? 7.492 1.035 3.373 1.00 93.31 327 VAL A C 1
ATOM 2603 O O . VAL A 1 327 ? 7.307 1.843 2.463 1.00 93.31 327 VAL A O 1
ATOM 2606 N N . ASP A 1 328 ? 8.692 0.522 3.648 1.00 90.88 328 ASP A N 1
ATOM 2607 C CA . ASP A 1 328 ? 9.862 0.692 2.782 1.00 90.88 328 ASP A CA 1
ATOM 2608 C C . ASP A 1 328 ? 9.714 -0.216 1.564 1.00 90.88 328 ASP A C 1
ATOM 2610 O O . ASP A 1 328 ? 9.792 -1.444 1.679 1.00 90.88 328 ASP A O 1
ATOM 2614 N N . MET A 1 329 ? 9.462 0.377 0.399 1.00 85.56 329 MET A N 1
ATOM 2615 C CA . MET A 1 329 ? 9.331 -0.382 -0.838 1.00 85.56 329 MET A CA 1
ATOM 2616 C C . MET A 1 329 ? 10.700 -0.566 -1.503 1.00 85.56 329 MET A C 1
ATOM 2618 O O . MET A 1 329 ? 11.517 0.367 -1.536 1.00 85.56 329 MET A O 1
ATOM 2622 N N . PRO A 1 330 ? 10.947 -1.731 -2.129 1.00 76.94 330 PRO A N 1
ATOM 2623 C CA . PRO A 1 330 ? 12.130 -1.911 -2.957 1.00 76.94 330 PRO A CA 1
ATOM 2624 C C . PRO A 1 330 ? 12.173 -0.857 -4.076 1.00 76.94 330 PRO A C 1
ATOM 2626 O O . PRO A 1 330 ? 11.152 -0.327 -4.524 1.00 76.94 330 PRO A O 1
ATOM 2629 N N . GLY A 1 331 ? 13.382 -0.523 -4.534 1.00 67.38 331 GLY A N 1
ATOM 2630 C CA . GLY A 1 331 ? 13.566 0.482 -5.582 1.00 67.38 331 GLY A CA 1
ATOM 2631 C C . GLY A 1 331 ? 12.810 0.131 -6.869 1.00 67.38 331 GLY A C 1
ATOM 2632 O O . GLY A 1 331 ? 12.908 -0.986 -7.373 1.00 67.38 331 GLY A O 1
ATOM 2633 N N . LEU A 1 332 ? 12.098 1.110 -7.431 1.00 62.53 332 LEU A N 1
ATOM 2634 C CA . LEU A 1 332 ? 11.402 0.966 -8.710 1.00 62.53 332 LEU A CA 1
ATOM 2635 C C . LEU A 1 332 ? 12.442 0.911 -9.840 1.00 62.53 332 LEU A C 1
ATOM 2637 O O . LEU A 1 332 ? 13.105 1.905 -10.125 1.00 62.53 332 LEU A O 1
ATOM 2641 N N . GLY A 1 333 ? 12.626 -0.260 -10.451 1.00 57.91 333 GLY A N 1
ATOM 2642 C CA . GLY A 1 333 ? 13.636 -0.448 -11.502 1.00 57.91 333 GLY A CA 1
ATOM 2643 C C . GLY A 1 333 ? 13.984 -1.896 -11.842 1.00 57.91 333 GLY A C 1
ATOM 2644 O O . GLY A 1 333 ? 14.802 -2.117 -12.731 1.00 57.91 333 GLY A O 1
ATOM 2645 N N . ASP A 1 334 ? 13.373 -2.873 -11.167 1.00 62.94 334 ASP A N 1
ATOM 2646 C CA . ASP A 1 334 ? 13.595 -4.290 -11.452 1.00 62.94 334 ASP A CA 1
ATOM 2647 C C . ASP A 1 334 ? 13.148 -4.662 -12.872 1.00 62.94 334 ASP A C 1
ATOM 2649 O O . ASP A 1 334 ? 12.140 -4.152 -13.363 1.00 62.94 334 ASP A O 1
ATOM 2653 N N . LEU A 1 335 ? 13.874 -5.555 -13.534 1.00 61.88 335 LEU A N 1
ATOM 2654 C CA . LEU A 1 335 ? 13.466 -6.113 -14.821 1.00 61.88 335 LEU A CA 1
ATOM 2655 C C . LEU A 1 335 ? 12.505 -7.290 -14.645 1.00 61.88 335 LEU A C 1
ATOM 2657 O O . LEU A 1 335 ? 11.785 -7.614 -15.577 1.00 61.88 335 LEU A O 1
ATOM 2661 N N . ASN A 1 336 ? 12.477 -7.941 -13.481 1.00 73.69 336 ASN A N 1
ATOM 2662 C CA . ASN A 1 336 ? 11.559 -9.028 -13.152 1.00 73.69 336 ASN A CA 1
ATOM 2663 C C . ASN A 1 336 ? 10.112 -8.516 -13.016 1.00 73.69 336 ASN A C 1
ATOM 2665 O O . ASN A 1 336 ? 9.811 -7.621 -12.212 1.00 73.69 336 ASN A O 1
ATOM 2669 N N . HIS A 1 337 ? 9.222 -9.074 -13.837 1.00 76.31 337 HIS A N 1
ATOM 2670 C CA . HIS A 1 337 ? 7.815 -8.700 -13.908 1.00 76.31 337 HIS A CA 1
ATOM 2671 C C . HIS A 1 337 ? 7.053 -9.164 -12.675 1.00 76.31 337 HIS A C 1
ATOM 2673 O O . HIS A 1 337 ? 6.339 -8.347 -12.096 1.00 76.31 337 HIS A O 1
ATOM 2679 N N . SER A 1 338 ? 7.261 -10.400 -12.216 1.00 73.62 338 SER A N 1
ATOM 2680 C CA . SER A 1 338 ? 6.650 -10.937 -10.993 1.00 73.62 338 SER A CA 1
ATOM 2681 C C . SER A 1 338 ? 7.002 -10.073 -9.783 1.00 73.62 338 SER A C 1
ATOM 2683 O O . SER A 1 338 ? 6.124 -9.694 -9.008 1.00 73.62 338 SER A O 1
ATOM 2685 N N . ARG A 1 339 ? 8.273 -9.657 -9.661 1.00 76.44 339 ARG A N 1
ATOM 2686 C CA . ARG A 1 339 ? 8.716 -8.734 -8.599 1.00 76.44 339 ARG A CA 1
ATOM 2687 C C . ARG A 1 339 ? 8.070 -7.359 -8.731 1.00 76.44 339 ARG A C 1
ATOM 2689 O O . ARG A 1 339 ? 7.551 -6.832 -7.751 1.00 76.44 339 ARG A O 1
ATOM 2696 N N . THR A 1 340 ? 8.048 -6.793 -9.939 1.00 79.12 340 THR A N 1
ATOM 2697 C CA . THR A 1 340 ? 7.401 -5.494 -10.198 1.00 79.12 340 THR A CA 1
ATOM 2698 C C . THR A 1 340 ? 5.911 -5.533 -9.850 1.00 79.12 340 THR A C 1
ATOM 2700 O O . THR A 1 340 ? 5.400 -4.613 -9.214 1.00 79.12 340 THR A O 1
ATOM 2703 N N . ALA A 1 341 ? 5.213 -6.599 -10.242 1.00 78.88 341 ALA A N 1
ATOM 2704 C CA . ALA A 1 341 ? 3.789 -6.773 -10.006 1.00 78.88 341 ALA A CA 1
ATOM 2705 C C . ALA A 1 341 ? 3.474 -7.017 -8.521 1.00 78.88 341 ALA A C 1
ATOM 2707 O O . ALA A 1 341 ? 2.493 -6.475 -8.011 1.00 78.88 341 ALA A O 1
ATOM 2708 N N . ALA A 1 342 ? 4.327 -7.756 -7.802 1.00 78.69 342 ALA A N 1
ATOM 2709 C CA . ALA A 1 342 ? 4.236 -7.906 -6.351 1.00 78.69 342 ALA A CA 1
ATOM 2710 C C . ALA A 1 342 ? 4.410 -6.556 -5.632 1.00 78.69 342 ALA A C 1
ATOM 2712 O O . ALA A 1 342 ? 3.547 -6.165 -4.844 1.00 78.69 342 ALA A O 1
ATOM 2713 N N . THR A 1 343 ? 5.449 -5.782 -5.974 1.00 80.50 343 THR A N 1
ATOM 2714 C CA . THR A 1 343 ? 5.659 -4.432 -5.418 1.00 80.50 343 THR A CA 1
ATOM 2715 C C . THR A 1 343 ? 4.485 -3.500 -5.724 1.00 80.50 343 THR A C 1
ATOM 2717 O O . THR A 1 343 ? 3.976 -2.834 -4.825 1.00 80.50 343 THR A O 1
ATOM 2720 N N . ASN A 1 344 ? 3.995 -3.468 -6.966 1.00 82.94 344 ASN A N 1
ATOM 2721 C CA . ASN A 1 344 ? 2.842 -2.640 -7.326 1.00 82.94 344 ASN A CA 1
ATOM 2722 C C . ASN A 1 344 ? 1.552 -3.091 -6.627 1.00 82.94 344 ASN A C 1
ATOM 2724 O O . ASN A 1 344 ? 0.719 -2.251 -6.296 1.00 82.94 344 ASN A O 1
ATOM 2728 N N . SER A 1 345 ? 1.381 -4.389 -6.360 1.00 82.19 345 SER A N 1
ATOM 2729 C CA . SER A 1 345 ? 0.249 -4.875 -5.572 1.00 82.19 345 SER A CA 1
ATOM 2730 C C . SER A 1 345 ? 0.292 -4.371 -4.130 1.00 82.19 345 SER A C 1
ATOM 2732 O O . SER A 1 345 ? -0.769 -4.083 -3.581 1.00 82.19 345 SER A O 1
ATOM 2734 N N . LEU A 1 346 ? 1.476 -4.267 -3.518 1.00 81.94 346 LEU A N 1
ATOM 2735 C CA . LEU A 1 346 ? 1.628 -3.674 -2.187 1.00 81.94 346 LEU A CA 1
ATOM 2736 C C . LEU A 1 346 ? 1.350 -2.168 -2.218 1.00 81.94 346 LEU A C 1
ATOM 2738 O O . LEU A 1 346 ? 0.605 -1.684 -1.371 1.00 81.94 346 LEU A O 1
ATOM 2742 N N . ARG A 1 347 ? 1.855 -1.451 -3.234 1.00 86.19 347 ARG A N 1
ATOM 2743 C CA . ARG A 1 347 ? 1.563 -0.019 -3.444 1.00 86.19 347 ARG A CA 1
ATOM 2744 C C . ARG A 1 347 ? 0.058 0.237 -3.508 1.00 86.19 347 ARG A C 1
ATOM 2746 O O . ARG A 1 347 ? -0.450 1.013 -2.716 1.00 86.19 347 ARG A O 1
ATOM 2753 N N . ARG A 1 348 ? -0.670 -0.500 -4.358 1.00 84.31 348 ARG A N 1
ATOM 2754 C CA . ARG A 1 348 ? -2.132 -0.367 -4.522 1.00 84.31 348 ARG A CA 1
ATOM 2755 C C . ARG A 1 348 ? -2.931 -0.621 -3.241 1.00 84.31 348 ARG A C 1
ATOM 2757 O O . ARG A 1 348 ? -3.994 -0.034 -3.083 1.00 84.31 348 ARG A O 1
ATOM 2764 N N . LYS A 1 349 ? -2.450 -1.512 -2.365 1.00 83.56 349 LYS A N 1
ATOM 2765 C CA . LYS A 1 349 ? -3.081 -1.800 -1.066 1.00 83.56 349 LYS A CA 1
ATOM 2766 C C . LYS A 1 349 ? -2.831 -0.700 -0.026 1.00 83.56 349 LYS A C 1
ATOM 2768 O O . LYS A 1 349 ? -3.542 -0.671 0.970 1.00 83.56 349 LYS A O 1
ATOM 2773 N N . GLY A 1 350 ? -1.830 0.160 -0.229 1.00 86.88 350 GLY A N 1
ATOM 2774 C CA . GLY A 1 350 ? -1.550 1.284 0.660 1.00 86.88 350 GLY A CA 1
ATOM 2775 C C . GLY A 1 350 ? -2.676 2.320 0.664 1.00 86.88 350 GLY A C 1
ATOM 2776 O O . GLY A 1 350 ? -3.343 2.539 -0.346 1.00 86.88 350 GLY A O 1
ATOM 2777 N N . ASP A 1 351 ? -2.871 2.990 1.797 1.00 90.12 351 ASP A N 1
ATOM 2778 C CA . ASP A 1 351 ? -3.810 4.111 1.910 1.00 90.12 351 ASP A CA 1
ATOM 2779 C C . ASP A 1 351 ? -3.222 5.400 1.324 1.00 90.12 351 ASP A C 1
ATOM 2781 O O . ASP A 1 351 ? -3.949 6.246 0.800 1.00 90.12 351 ASP A O 1
ATOM 2785 N N . PHE A 1 352 ? -1.901 5.548 1.438 1.00 93.06 352 PHE A N 1
ATOM 2786 C CA . PHE A 1 352 ? -1.164 6.763 1.124 1.00 93.06 352 PHE A CA 1
ATOM 2787 C C . PHE A 1 352 ? 0.198 6.415 0.509 1.00 93.06 352 PHE A C 1
ATOM 2789 O O . PHE A 1 352 ? 0.829 5.429 0.903 1.00 93.06 352 PHE A O 1
ATOM 2796 N N . GLU A 1 353 ? 0.683 7.222 -0.435 1.00 94.62 353 GLU A N 1
ATOM 2797 C CA . GLU A 1 353 ? 1.956 6.972 -1.126 1.00 94.62 353 GLU A CA 1
ATOM 2798 C C . GLU A 1 353 ? 2.895 8.184 -1.037 1.00 94.62 353 GLU A C 1
ATOM 2800 O O . GLU A 1 353 ? 2.553 9.300 -1.433 1.00 94.62 353 GLU A O 1
ATOM 2805 N N . ILE A 1 354 ? 4.104 7.953 -0.518 1.00 95.62 354 ILE A N 1
ATOM 2806 C CA . ILE A 1 354 ? 5.213 8.903 -0.497 1.00 95.62 354 ILE A CA 1
ATOM 2807 C C . ILE A 1 354 ? 6.148 8.594 -1.661 1.00 95.62 354 ILE A C 1
ATOM 2809 O O . ILE A 1 354 ? 6.747 7.521 -1.715 1.00 95.62 354 ILE A O 1
ATOM 2813 N N . ILE A 1 355 ? 6.343 9.562 -2.549 1.00 93.94 355 ILE A N 1
ATOM 2814 C CA . ILE A 1 355 ? 7.314 9.492 -3.640 1.00 93.94 355 ILE A CA 1
ATOM 2815 C C . ILE A 1 355 ? 8.542 10.303 -3.242 1.00 93.94 355 ILE A C 1
ATOM 2817 O O . ILE A 1 355 ? 8.461 11.512 -3.052 1.00 93.94 355 ILE A O 1
ATOM 2821 N N . VAL A 1 356 ? 9.689 9.641 -3.126 1.00 92.50 356 VAL A N 1
ATOM 2822 C CA . VAL A 1 356 ? 10.965 10.259 -2.756 1.00 92.50 356 VAL A CA 1
ATOM 2823 C C . VAL A 1 356 ? 11.775 10.562 -4.014 1.00 92.50 356 VAL A C 1
ATOM 2825 O O . VAL A 1 356 ? 12.175 9.647 -4.741 1.00 92.50 356 VAL A O 1
ATOM 2828 N N . ALA A 1 357 ? 12.055 11.845 -4.243 1.00 91.44 357 ALA A N 1
ATOM 2829 C CA . ALA A 1 357 ? 12.827 12.335 -5.385 1.00 91.44 357 ALA A CA 1
ATOM 2830 C C . ALA A 1 357 ? 13.876 13.370 -4.949 1.00 91.44 357 ALA A C 1
ATOM 2832 O O . ALA A 1 357 ? 13.777 13.952 -3.868 1.00 91.44 357 ALA A O 1
ATOM 2833 N N . LYS A 1 358 ? 14.896 13.610 -5.779 1.00 89.38 358 LYS A N 1
ATOM 2834 C CA . LYS A 1 358 ? 15.866 14.701 -5.568 1.00 89.38 358 LYS A CA 1
ATOM 2835 C C . LYS A 1 358 ? 15.296 16.033 -6.042 1.00 89.38 358 LYS A C 1
ATOM 2837 O O . LYS A 1 358 ? 14.572 16.073 -7.032 1.00 89.38 358 LYS A O 1
ATOM 2842 N N . SER A 1 359 ? 15.688 17.129 -5.396 1.00 84.75 359 SER A N 1
ATOM 2843 C CA . SER A 1 359 ? 15.181 18.464 -5.746 1.00 84.75 359 SER A CA 1
ATOM 2844 C C . SER A 1 359 ? 15.647 19.006 -7.116 1.00 84.75 359 SER A C 1
ATOM 2846 O O . SER A 1 359 ? 14.955 19.835 -7.696 1.00 84.75 359 SER A O 1
ATOM 2848 N N . ASP A 1 360 ? 16.771 18.540 -7.675 1.00 77.56 360 ASP A N 1
ATOM 2849 C CA . ASP A 1 360 ? 17.461 19.222 -8.791 1.00 77.56 360 ASP A CA 1
ATOM 2850 C C . ASP A 1 360 ? 16.728 19.267 -10.132 1.00 77.56 360 ASP A C 1
ATOM 2852 O O . ASP A 1 360 ? 16.774 20.281 -10.827 1.00 77.56 360 ASP A O 1
ATOM 2856 N N . ARG A 1 361 ? 16.097 18.161 -10.539 1.00 77.00 361 ARG A N 1
ATOM 2857 C CA . ARG A 1 361 ? 15.458 18.029 -11.865 1.00 77.00 361 ARG A CA 1
ATOM 2858 C C . ARG A 1 361 ? 14.039 17.482 -11.797 1.00 77.00 361 ARG A C 1
ATOM 2860 O O . ARG A 1 361 ? 13.473 17.107 -12.817 1.00 77.00 361 ARG A O 1
ATOM 2867 N N . VAL A 1 362 ? 13.428 17.495 -10.615 1.00 82.94 362 VAL A N 1
ATOM 2868 C CA . VAL A 1 362 ? 12.108 16.887 -10.390 1.00 82.94 362 VAL A CA 1
ATOM 2869 C C . VAL A 1 362 ? 11.013 17.452 -11.304 1.00 82.94 362 VAL A C 1
ATOM 2871 O O . VAL A 1 362 ? 10.098 16.737 -11.699 1.00 82.94 362 VAL A O 1
ATOM 2874 N N . MET A 1 363 ? 11.124 18.724 -11.702 1.00 81.88 363 MET A N 1
ATOM 2875 C CA . MET A 1 363 ? 10.148 19.371 -12.585 1.00 81.88 363 MET A CA 1
ATOM 2876 C C . MET A 1 363 ? 10.175 18.831 -14.023 1.00 81.88 363 MET A C 1
ATOM 2878 O O . MET A 1 363 ? 9.161 18.928 -14.715 1.00 81.88 363 MET A O 1
ATOM 2882 N N . THR A 1 364 ? 11.295 18.258 -14.470 1.00 80.88 364 THR A N 1
ATOM 2883 C CA . THR A 1 364 ? 11.498 17.759 -15.843 1.00 80.88 364 THR A CA 1
ATOM 2884 C C . THR A 1 364 ? 11.777 16.256 -15.909 1.00 80.88 364 THR A C 1
ATOM 2886 O O . THR A 1 364 ? 11.891 15.703 -17.000 1.00 80.88 364 THR A O 1
ATOM 2889 N N . GLU A 1 365 ? 11.880 15.575 -14.767 1.00 82.31 365 GLU A N 1
ATOM 2890 C CA . GLU A 1 365 ? 12.185 14.149 -14.708 1.00 82.31 365 GLU A CA 1
ATOM 2891 C C . GLU A 1 365 ? 10.951 13.290 -15.018 1.00 82.31 365 GLU A C 1
ATOM 2893 O O . GLU A 1 365 ? 10.061 13.106 -14.185 1.00 82.31 365 GLU A O 1
ATOM 2898 N N . GLU A 1 366 ? 10.930 12.711 -16.221 1.00 79.19 366 GLU A N 1
ATOM 2899 C CA . GLU A 1 366 ? 9.807 11.907 -16.714 1.00 79.19 366 GLU A CA 1
ATOM 2900 C C . GLU A 1 366 ? 9.497 10.707 -15.807 1.00 79.19 366 GLU A C 1
ATOM 2902 O O . GLU A 1 366 ? 8.335 10.410 -15.550 1.00 79.19 366 GLU A O 1
ATOM 2907 N N . VAL A 1 367 ? 10.515 10.039 -15.252 1.00 80.19 367 VAL A N 1
ATOM 2908 C CA . VAL A 1 367 ? 10.305 8.867 -14.386 1.00 80.19 367 VAL A CA 1
ATOM 2909 C C . VAL A 1 367 ? 9.543 9.238 -13.111 1.00 80.19 367 VAL A C 1
ATOM 2911 O O . VAL A 1 367 ? 8.621 8.522 -12.721 1.00 80.19 367 VAL A O 1
ATOM 2914 N N . VAL A 1 368 ? 9.896 10.356 -12.467 1.00 85.00 368 VAL A N 1
ATOM 2915 C CA . VAL A 1 368 ? 9.188 10.840 -11.269 1.00 85.00 368 VAL A CA 1
ATOM 2916 C C . VAL A 1 368 ? 7.783 11.299 -11.641 1.00 85.00 368 VAL A C 1
ATOM 2918 O O . VAL A 1 368 ? 6.827 10.988 -10.934 1.00 85.00 368 VAL A O 1
ATOM 2921 N N . GLU A 1 369 ? 7.631 11.969 -12.784 1.00 86.50 369 GLU A N 1
ATOM 2922 C CA . GLU A 1 369 ? 6.322 12.370 -13.290 1.00 86.50 369 GLU A CA 1
ATOM 2923 C C . GLU A 1 369 ? 5.392 11.164 -13.494 1.00 86.50 369 GLU A C 1
ATOM 2925 O O . GLU A 1 369 ? 4.253 11.184 -13.030 1.00 86.50 369 GLU A O 1
ATOM 2930 N N . GLN A 1 370 ? 5.877 10.087 -14.118 1.00 81.06 370 GLN A N 1
ATOM 2931 C CA . GLN A 1 370 ? 5.098 8.862 -14.311 1.00 81.06 370 GLN A CA 1
ATOM 2932 C C . GLN A 1 370 ? 4.763 8.172 -12.981 1.00 81.06 370 GLN A C 1
ATOM 2934 O O . GLN A 1 370 ? 3.643 7.689 -12.811 1.00 81.06 370 GLN A O 1
ATOM 2939 N N . GLN A 1 371 ? 5.684 8.171 -12.008 1.00 85.00 371 GLN A N 1
ATOM 2940 C CA . GLN A 1 371 ? 5.417 7.645 -10.663 1.00 85.00 371 GLN A CA 1
ATOM 2941 C C . GLN A 1 371 ? 4.301 8.425 -9.958 1.00 85.00 371 GLN A C 1
ATOM 2943 O O . GLN A 1 371 ? 3.408 7.806 -9.382 1.00 85.00 371 GLN A O 1
ATOM 2948 N N . ILE A 1 372 ? 4.301 9.760 -10.061 1.00 89.94 372 ILE A N 1
ATOM 2949 C CA . ILE A 1 372 ? 3.246 10.614 -9.495 1.00 89.94 372 ILE A CA 1
ATOM 2950 C C . ILE A 1 372 ? 1.910 10.351 -10.190 1.00 89.94 372 ILE A C 1
ATOM 2952 O O . ILE A 1 372 ? 0.912 10.116 -9.513 1.00 89.94 372 ILE A O 1
ATOM 2956 N N . LYS A 1 373 ? 1.879 10.316 -11.528 1.00 86.19 373 LYS A N 1
ATOM 2957 C CA . LYS A 1 373 ? 0.655 10.005 -12.289 1.00 86.19 373 LYS A CA 1
ATOM 2958 C C . LYS A 1 373 ? 0.068 8.653 -11.885 1.00 86.19 373 LYS A C 1
ATOM 2960 O O . LYS A 1 373 ? -1.143 8.530 -11.713 1.00 86.19 373 LYS A O 1
ATOM 2965 N N . GLN A 1 374 ? 0.921 7.647 -11.706 1.00 82.88 374 GLN A N 1
ATOM 2966 C CA . GLN A 1 374 ? 0.514 6.318 -11.260 1.00 82.88 374 GLN A CA 1
ATOM 2967 C C . GLN A 1 374 ? -0.040 6.338 -9.825 1.00 82.88 374 GLN A C 1
ATOM 2969 O O . GLN A 1 374 ? -1.098 5.760 -9.583 1.00 82.88 374 GLN A O 1
ATOM 2974 N N . ALA A 1 375 ? 0.621 7.036 -8.900 1.00 88.88 375 ALA A N 1
ATOM 2975 C CA . ALA A 1 375 ? 0.167 7.168 -7.516 1.00 88.88 375 ALA A CA 1
ATOM 2976 C C . ALA A 1 375 ? -1.178 7.909 -7.411 1.00 88.88 375 ALA A C 1
ATOM 2978 O O . ALA A 1 375 ? -2.069 7.466 -6.689 1.00 88.88 375 ALA A O 1
ATOM 2979 N N . ILE A 1 376 ? -1.375 8.980 -8.196 1.00 88.44 376 ILE A N 1
ATOM 2980 C CA . ILE A 1 376 ? -2.656 9.706 -8.284 1.00 88.44 376 ILE A CA 1
ATOM 2981 C C . ILE A 1 376 ? -3.760 8.763 -8.771 1.00 88.44 376 ILE A C 1
ATOM 2983 O O . ILE A 1 376 ? -4.841 8.717 -8.191 1.00 88.44 376 ILE A O 1
ATOM 2987 N N . ARG A 1 377 ? -3.486 7.951 -9.798 1.00 81.44 377 ARG A N 1
ATOM 2988 C CA . ARG A 1 377 ? -4.454 6.969 -10.314 1.00 81.44 377 ARG A CA 1
ATOM 2989 C C . ARG A 1 377 ? -4.840 5.918 -9.262 1.00 81.44 377 ARG A C 1
ATOM 2991 O O . ARG A 1 377 ? -6.004 5.518 -9.203 1.00 81.44 377 ARG A O 1
ATOM 2998 N N . TYR A 1 378 ? -3.903 5.492 -8.413 1.00 81.12 378 TYR A N 1
ATOM 2999 C CA . TYR A 1 378 ? -4.172 4.537 -7.334 1.00 81.12 378 TYR A CA 1
ATOM 3000 C C . TYR A 1 378 ? -4.928 5.172 -6.162 1.00 81.12 378 TYR A C 1
ATOM 3002 O O . TYR A 1 378 ? -6.028 4.724 -5.818 1.00 81.12 378 TYR A O 1
ATOM 3010 N N . HIS A 1 379 ? -4.387 6.245 -5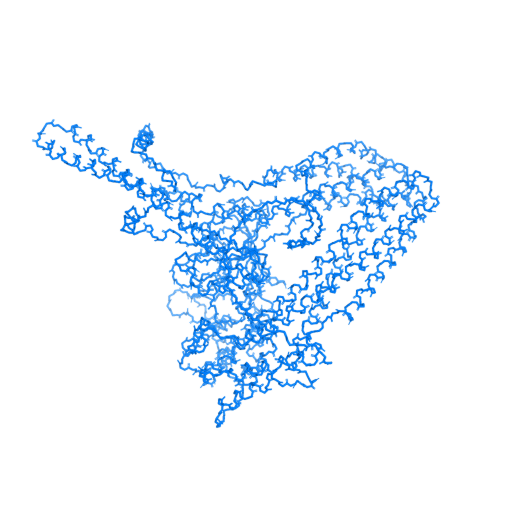.589 1.00 85.00 379 HIS A N 1
ATOM 3011 C CA . HIS A 1 379 ? -4.796 6.756 -4.279 1.00 85.00 379 HIS A CA 1
ATOM 3012 C C . HIS A 1 379 ? -5.606 8.063 -4.347 1.00 85.00 379 HIS A C 1
ATOM 3014 O O . HIS A 1 379 ? -6.273 8.411 -3.372 1.00 85.00 379 HIS A O 1
ATOM 3020 N N . GLY A 1 380 ? -5.624 8.750 -5.494 1.00 87.19 380 GLY A N 1
ATOM 3021 C CA . GLY A 1 380 ? -6.097 10.134 -5.635 1.00 87.19 380 GLY A CA 1
ATOM 3022 C C . GLY A 1 380 ? -5.031 11.138 -5.189 1.00 87.19 380 GLY A C 1
ATOM 3023 O O . GLY A 1 380 ? -4.213 10.826 -4.323 1.00 87.19 380 GLY A O 1
ATOM 3024 N N . ALA A 1 381 ? -5.022 12.347 -5.754 1.00 89.75 381 ALA A N 1
ATOM 3025 C CA . ALA A 1 381 ? -3.920 13.295 -5.543 1.00 89.75 381 ALA A CA 1
ATOM 3026 C C . ALA A 1 381 ? -3.728 13.721 -4.078 1.00 89.75 381 ALA A C 1
ATOM 3028 O O . ALA A 1 381 ? -2.594 13.805 -3.606 1.00 89.75 381 ALA A O 1
ATOM 3029 N N . LYS A 1 382 ? -4.821 13.875 -3.321 1.00 90.50 382 LYS A N 1
ATOM 3030 C CA . LYS A 1 382 ? -4.785 14.177 -1.879 1.00 90.50 382 LYS A CA 1
ATOM 3031 C C . LYS A 1 382 ? -4.010 13.152 -1.036 1.00 90.50 382 LYS A C 1
ATOM 3033 O O . LYS A 1 382 ? -3.506 13.499 0.028 1.00 90.50 382 LYS A O 1
ATOM 3038 N N . ASN A 1 383 ? -3.918 11.905 -1.508 1.00 92.81 383 ASN A N 1
ATOM 3039 C CA . ASN A 1 383 ? -3.273 10.789 -0.812 1.00 92.81 383 ASN A CA 1
ATOM 3040 C C . ASN A 1 383 ? -1.851 10.506 -1.334 1.00 92.81 383 ASN A C 1
ATOM 3042 O O . ASN A 1 383 ? -1.276 9.449 -1.067 1.00 92.81 383 ASN A O 1
ATOM 3046 N N . VAL A 1 384 ? -1.292 11.440 -2.108 1.00 95.38 384 VAL A N 1
ATOM 3047 C CA . VAL A 1 384 ? 0.065 11.370 -2.651 1.00 95.38 384 VAL A CA 1
ATOM 3048 C C . VAL A 1 384 ? 0.897 12.501 -2.057 1.00 95.38 384 VAL A C 1
ATOM 3050 O O . VAL A 1 384 ? 0.481 13.663 -2.057 1.00 95.38 384 VAL A O 1
ATOM 3053 N N . LEU A 1 385 ? 2.093 12.165 -1.575 1.00 96.50 385 LEU A N 1
ATOM 3054 C CA . LEU A 1 385 ? 3.081 13.119 -1.081 1.00 96.50 385 LEU A CA 1
ATOM 3055 C C . LEU A 1 385 ? 4.399 12.963 -1.834 1.00 96.50 385 LEU A C 1
ATOM 3057 O O . LEU A 1 385 ? 5.052 11.927 -1.765 1.00 96.50 385 LEU A O 1
ATOM 3061 N N . LEU A 1 386 ? 4.834 14.022 -2.500 1.00 96.12 386 LEU A N 1
ATOM 3062 C CA . LEU A 1 386 ? 6.180 14.118 -3.047 1.00 96.12 386 LEU A CA 1
ATOM 3063 C C . LEU A 1 386 ? 7.127 14.662 -1.970 1.00 96.12 386 LEU A C 1
ATOM 3065 O O . LEU A 1 386 ? 6.999 15.812 -1.550 1.00 96.12 386 LEU A O 1
ATOM 3069 N N . VAL A 1 387 ? 8.090 13.848 -1.541 1.00 95.94 387 VAL A N 1
ATOM 3070 C CA . VAL A 1 387 ? 9.158 14.266 -0.628 1.00 95.94 387 VAL A CA 1
ATOM 3071 C C . VAL A 1 387 ? 10.415 14.584 -1.429 1.00 95.94 387 VAL A C 1
ATOM 3073 O O . VAL A 1 387 ? 11.035 13.702 -2.031 1.00 95.94 387 VAL A O 1
ATOM 3076 N N . LEU A 1 388 ? 10.795 15.861 -1.423 1.00 93.81 388 LEU A N 1
ATOM 3077 C CA . LEU A 1 388 ? 11.983 16.367 -2.099 1.00 93.81 388 LEU A CA 1
ATOM 3078 C C . LEU A 1 388 ? 13.179 16.274 -1.158 1.00 93.81 388 LEU A C 1
ATOM 3080 O O . LEU A 1 388 ? 13.260 16.971 -0.153 1.00 93.81 388 LEU A O 1
ATOM 3084 N N . THR A 1 389 ? 14.117 15.402 -1.490 1.00 91.25 389 THR A N 1
ATOM 3085 C CA . THR A 1 389 ? 15.351 15.190 -0.733 1.00 91.25 389 THR A CA 1
ATOM 3086 C C . THR A 1 389 ? 16.505 15.990 -1.320 1.00 91.25 389 THR A C 1
ATOM 3088 O O . THR A 1 389 ? 16.425 16.506 -2.443 1.00 91.25 389 THR A O 1
ATOM 3091 N N . LYS A 1 390 ? 17.608 16.040 -0.563 1.00 85.50 390 LYS A N 1
ATOM 3092 C CA . LYS A 1 390 ? 18.863 16.678 -0.975 1.00 85.50 390 LYS A CA 1
ATOM 3093 C C . LYS A 1 390 ? 18.695 18.151 -1.329 1.00 85.50 390 LYS A C 1
ATOM 3095 O O . LYS A 1 390 ? 19.278 18.658 -2.282 1.00 85.50 390 LYS A O 1
ATOM 3100 N N . ILE A 1 391 ? 17.861 18.844 -0.568 1.00 83.38 391 ILE A N 1
ATOM 3101 C CA . ILE A 1 391 ? 17.710 20.284 -0.734 1.00 83.38 391 ILE A CA 1
ATOM 3102 C C . ILE A 1 391 ? 18.920 21.064 -0.202 1.00 83.38 391 ILE A C 1
ATOM 3104 O O . ILE A 1 391 ? 18.966 22.268 -0.360 1.00 83.38 391 ILE A O 1
ATOM 3108 N N . ASP A 1 392 ? 19.883 20.386 0.422 1.00 83.50 392 ASP A N 1
ATOM 3109 C CA . ASP A 1 392 ? 21.104 20.919 1.030 1.00 83.50 392 ASP A CA 1
ATOM 3110 C C . ASP A 1 392 ? 22.395 20.546 0.267 1.00 83.50 392 ASP A C 1
ATOM 3112 O O . ASP A 1 392 ? 23.490 20.869 0.718 1.00 83.50 392 ASP A O 1
ATOM 3116 N N . GLU A 1 393 ? 22.308 19.864 -0.885 1.00 81.88 393 GLU A N 1
ATOM 3117 C CA . GLU A 1 393 ? 23.478 19.286 -1.588 1.00 81.88 393 GLU A CA 1
ATOM 3118 C C . GLU A 1 393 ? 24.506 20.337 -2.065 1.00 81.88 393 GLU A C 1
ATOM 3120 O O . GLU A 1 393 ? 25.679 20.017 -2.229 1.00 81.88 393 GLU A O 1
ATOM 3125 N N . PHE A 1 394 ? 24.104 21.601 -2.212 1.00 75.25 394 PHE A N 1
ATOM 3126 C CA . PHE A 1 394 ? 24.963 22.718 -2.637 1.00 75.25 394 PHE A CA 1
ATOM 3127 C C . PHE A 1 394 ? 25.721 23.404 -1.489 1.00 75.25 394 PHE A C 1
ATOM 3129 O O . PHE A 1 394 ? 26.496 24.320 -1.740 1.00 75.25 394 PHE A O 1
ATOM 3136 N N . PHE A 1 395 ? 25.536 22.989 -0.230 1.00 77.81 395 PHE A N 1
ATOM 3137 C CA . PHE A 1 395 ? 26.250 23.594 0.906 1.00 77.81 395 PHE A CA 1
ATOM 3138 C C . PHE A 1 395 ? 27.774 23.434 0.851 1.00 77.81 395 PHE A C 1
ATOM 3140 O O . PHE A 1 395 ? 28.471 24.141 1.569 1.00 77.81 395 PHE A O 1
ATOM 3147 N N . ALA A 1 396 ? 28.286 22.513 0.033 1.00 70.25 396 ALA A N 1
ATOM 3148 C CA . ALA A 1 396 ? 29.718 22.277 -0.127 1.00 70.25 396 ALA A CA 1
ATOM 3149 C C . ALA A 1 396 ? 30.393 23.184 -1.179 1.00 70.25 396 ALA A C 1
ATOM 3151 O O . ALA A 1 396 ? 31.606 23.093 -1.346 1.00 70.25 396 ALA A O 1
ATOM 3152 N N . ASP A 1 397 ? 29.632 24.011 -1.906 1.00 80.94 397 ASP A N 1
ATOM 3153 C CA . ASP A 1 397 ? 30.148 24.897 -2.957 1.00 80.94 397 ASP A CA 1
ATOM 3154 C C . ASP A 1 397 ? 30.136 26.360 -2.482 1.00 80.94 397 ASP A C 1
ATOM 3156 O O . ASP A 1 397 ? 29.131 27.065 -2.603 1.00 80.94 397 ASP A O 1
ATOM 3160 N N . ASP A 1 398 ? 31.257 26.819 -1.916 1.00 77.19 398 ASP A N 1
ATOM 3161 C CA . ASP A 1 398 ? 31.389 28.189 -1.396 1.00 77.19 398 ASP A CA 1
ATOM 3162 C C . ASP A 1 398 ? 31.224 29.253 -2.494 1.00 77.19 398 ASP A C 1
ATOM 3164 O O . ASP A 1 398 ? 30.590 30.287 -2.269 1.00 77.19 398 ASP A O 1
ATOM 3168 N N . HIS A 1 399 ? 31.706 28.975 -3.710 1.00 83.12 399 HIS A N 1
ATOM 3169 C CA . HIS A 1 399 ? 31.602 29.901 -4.840 1.00 83.12 399 HIS A CA 1
ATOM 3170 C C . HIS A 1 399 ? 30.145 30.118 -5.264 1.00 83.12 399 HIS A C 1
ATOM 3172 O O . HIS A 1 399 ? 29.735 31.235 -5.610 1.00 83.12 399 HIS A O 1
ATOM 3178 N N . PHE A 1 400 ? 29.337 29.056 -5.212 1.00 83.44 400 PHE A N 1
ATOM 3179 C CA . PHE A 1 400 ? 27.903 29.146 -5.453 1.00 83.44 400 PHE A CA 1
ATOM 3180 C C . PHE A 1 400 ? 27.216 30.074 -4.441 1.00 83.44 400 PHE A C 1
ATOM 3182 O O . PHE A 1 400 ? 26.420 30.924 -4.843 1.00 83.44 400 PHE A O 1
ATOM 3189 N N . ILE A 1 401 ? 27.544 29.958 -3.149 1.00 82.38 401 ILE A N 1
ATOM 3190 C CA . ILE A 1 401 ? 26.940 30.777 -2.085 1.00 82.38 401 ILE A CA 1
ATOM 3191 C C . ILE A 1 401 ? 27.303 32.257 -2.235 1.00 82.38 401 ILE A C 1
ATOM 3193 O O . ILE A 1 401 ? 26.420 33.110 -2.135 1.00 82.38 401 ILE A O 1
ATOM 3197 N N . GLU A 1 402 ? 28.563 32.574 -2.526 1.00 84.69 402 GLU A N 1
ATOM 3198 C CA . GLU A 1 402 ? 29.009 33.957 -2.752 1.00 84.69 402 GLU A CA 1
ATOM 3199 C C . GLU A 1 402 ? 28.288 34.579 -3.954 1.00 84.69 402 GLU A C 1
ATOM 3201 O O . GLU A 1 402 ? 27.634 35.618 -3.835 1.00 84.69 402 GLU A O 1
ATOM 3206 N N . THR A 1 403 ? 28.267 33.862 -5.082 1.00 86.69 403 THR A N 1
ATOM 3207 C CA . THR A 1 403 ? 27.533 34.273 -6.289 1.00 86.69 403 THR A CA 1
ATOM 3208 C C . THR A 1 403 ? 26.049 34.522 -6.001 1.00 86.69 403 THR A C 1
ATOM 3210 O O . THR A 1 403 ? 25.428 35.430 -6.559 1.00 86.69 403 THR A O 1
ATOM 3213 N N . MET A 1 404 ? 25.451 33.700 -5.143 1.00 85.50 404 MET A N 1
ATOM 3214 C CA . MET A 1 404 ? 24.044 33.787 -4.777 1.00 85.50 404 MET A CA 1
ATOM 3215 C C . MET A 1 404 ? 23.746 35.027 -3.924 1.00 85.50 404 MET A C 1
ATOM 3217 O O . MET A 1 404 ? 22.765 35.719 -4.198 1.00 85.50 404 MET A O 1
ATOM 3221 N N . ILE A 1 405 ? 24.602 35.350 -2.947 1.00 87.25 405 ILE A N 1
ATOM 3222 C CA . ILE A 1 405 ? 24.499 36.582 -2.144 1.00 87.25 405 ILE A CA 1
ATOM 3223 C C . ILE A 1 405 ? 24.607 37.819 -3.052 1.00 87.25 405 ILE A C 1
ATOM 3225 O O . ILE A 1 405 ? 23.846 38.782 -2.903 1.00 87.25 405 ILE A O 1
ATOM 3229 N N . GLU A 1 406 ? 25.501 37.790 -4.040 1.00 86.69 406 GLU A N 1
ATOM 3230 C CA . GLU A 1 406 ? 25.718 38.895 -4.980 1.00 86.69 406 GLU A CA 1
ATOM 3231 C C . GLU A 1 406 ? 24.594 39.091 -6.002 1.00 86.69 406 GLU A C 1
ATOM 3233 O O . GLU A 1 406 ? 24.292 40.228 -6.375 1.00 86.69 406 GLU A O 1
ATOM 3238 N N . LYS A 1 407 ? 23.984 38.005 -6.490 1.00 88.62 407 LYS A N 1
ATOM 3239 C CA . LYS A 1 407 ? 23.055 38.060 -7.634 1.00 88.62 407 LYS A CA 1
ATOM 3240 C C . LYS A 1 407 ? 21.585 37.933 -7.259 1.00 88.62 407 LYS A C 1
ATOM 3242 O O . LYS A 1 407 ? 20.736 38.314 -8.062 1.00 88.62 407 LYS A O 1
ATOM 3247 N N . ASN A 1 408 ? 21.252 37.420 -6.075 1.00 87.38 408 ASN A N 1
ATOM 3248 C CA . ASN A 1 408 ? 19.860 37.297 -5.655 1.00 87.38 408 ASN A CA 1
ATOM 3249 C C . ASN A 1 408 ? 19.354 38.627 -5.064 1.00 87.38 408 ASN A C 1
ATOM 3251 O O . ASN A 1 408 ? 19.962 39.190 -4.156 1.00 87.38 408 ASN A O 1
ATOM 3255 N N . TYR A 1 409 ? 18.259 39.161 -5.607 1.00 88.00 409 TYR A N 1
ATOM 3256 C CA . TYR A 1 409 ? 17.659 40.429 -5.168 1.00 88.00 409 TYR A CA 1
ATOM 3257 C C . TYR A 1 409 ? 16.503 40.239 -4.177 1.00 88.00 409 TYR A C 1
ATOM 3259 O O . TYR A 1 409 ? 15.987 41.222 -3.647 1.00 88.00 409 TYR A O 1
ATOM 3267 N N . ASN A 1 410 ? 16.094 38.995 -3.916 1.00 87.25 410 ASN A N 1
ATOM 3268 C CA . ASN A 1 410 ? 15.033 38.693 -2.965 1.00 87.25 410 ASN A CA 1
ATOM 3269 C C . ASN A 1 410 ? 15.529 38.876 -1.525 1.00 87.25 410 ASN A C 1
ATOM 3271 O O . ASN A 1 410 ? 16.696 38.661 -1.211 1.00 87.25 410 ASN A O 1
ATOM 3275 N N . HIS A 1 411 ? 14.646 39.264 -0.611 1.00 84.06 411 HIS A N 1
ATOM 3276 C CA . HIS A 1 411 ? 14.981 39.279 0.813 1.00 84.06 411 HIS A CA 1
ATOM 3277 C C . HIS A 1 411 ? 15.313 37.847 1.294 1.00 84.06 411 HIS A C 1
ATOM 3279 O O . HIS A 1 411 ? 14.566 36.934 0.935 1.00 84.06 411 HIS A O 1
ATOM 3285 N N . PRO A 1 412 ? 16.362 37.613 2.115 1.00 89.88 412 PRO A N 1
ATOM 3286 C CA . PRO A 1 412 ? 17.207 38.590 2.820 1.00 89.88 412 PRO A CA 1
ATOM 3287 C C . PRO A 1 412 ? 18.546 38.955 2.140 1.00 89.88 412 PRO A C 1
ATOM 3289 O O . PRO A 1 412 ? 19.345 39.676 2.737 1.00 89.88 412 PRO A O 1
ATOM 3292 N N . TYR A 1 413 ? 18.837 38.495 0.919 1.00 90.81 413 TYR A N 1
ATOM 3293 C CA . TYR A 1 413 ? 20.183 38.616 0.327 1.00 90.81 413 TYR A CA 1
ATOM 3294 C C . TYR A 1 413 ? 20.711 40.045 0.150 1.00 90.81 413 TYR A C 1
ATOM 3296 O O . TYR A 1 413 ? 21.902 40.232 0.383 1.00 90.81 413 TYR A O 1
ATOM 3304 N N . PRO A 1 414 ? 19.900 41.069 -0.191 1.00 91.88 414 PRO A N 1
ATOM 3305 C CA . PRO A 1 414 ? 20.377 42.450 -0.214 1.00 91.88 414 PRO A CA 1
ATOM 3306 C C . PRO A 1 414 ? 20.931 42.922 1.134 1.00 91.88 414 PRO A C 1
ATOM 3308 O O . PRO A 1 414 ? 21.944 43.612 1.165 1.00 91.88 414 PRO A O 1
ATOM 3311 N N . ILE A 1 415 ? 20.300 42.520 2.243 1.00 91.88 415 ILE A N 1
ATOM 3312 C CA . ILE A 1 415 ? 20.751 42.865 3.599 1.00 91.88 415 ILE A CA 1
ATOM 3313 C C . ILE A 1 415 ? 22.054 42.131 3.905 1.00 91.88 415 ILE A C 1
ATOM 3315 O O . ILE A 1 415 ? 23.023 42.755 4.320 1.00 91.88 415 ILE A O 1
ATOM 3319 N N . ILE A 1 416 ? 22.098 40.825 3.622 1.00 91.56 416 ILE A N 1
ATOM 3320 C CA . ILE A 1 416 ? 23.305 40.010 3.808 1.00 91.56 416 ILE A CA 1
ATOM 3321 C C . ILE A 1 416 ? 24.468 40.597 3.006 1.00 91.56 416 ILE A C 1
ATOM 3323 O O . ILE A 1 416 ? 25.550 40.758 3.547 1.00 91.56 416 ILE A O 1
ATOM 3327 N N . ARG A 1 417 ? 24.244 40.975 1.743 1.00 93.12 417 ARG A N 1
ATOM 3328 C CA . ARG A 1 417 ? 25.261 41.586 0.880 1.00 93.12 417 ARG A CA 1
ATOM 3329 C C . ARG A 1 417 ? 25.797 42.891 1.457 1.00 93.12 417 ARG A C 1
ATOM 3331 O O . ARG A 1 417 ? 26.994 43.133 1.365 1.00 93.12 417 ARG A O 1
ATOM 3338 N N . ASN A 1 418 ? 24.929 43.728 2.021 1.00 92.56 418 ASN A N 1
ATOM 3339 C CA . ASN A 1 418 ? 25.362 44.967 2.660 1.00 92.56 418 ASN A CA 1
ATOM 3340 C C . ASN A 1 418 ? 26.204 44.673 3.906 1.00 92.56 418 ASN A C 1
ATOM 3342 O O . ASN A 1 418 ? 27.293 45.214 4.020 1.00 92.56 418 ASN A O 1
ATOM 3346 N N . TYR A 1 419 ? 25.764 43.760 4.775 1.00 94.06 419 TYR A N 1
ATOM 3347 C CA . TYR A 1 419 ? 26.525 43.389 5.972 1.00 94.06 419 TYR A CA 1
ATOM 3348 C C . TYR A 1 419 ? 27.842 42.677 5.663 1.00 94.06 419 TYR A C 1
ATOM 3350 O O . TYR A 1 419 ? 28.815 42.902 6.373 1.00 94.06 419 TYR A O 1
ATOM 3358 N N . VAL A 1 420 ? 27.904 41.858 4.609 1.00 91.06 420 VAL A N 1
ATOM 3359 C CA . VAL A 1 420 ? 29.163 41.260 4.135 1.00 91.06 420 VAL A CA 1
ATOM 3360 C C . VAL A 1 420 ? 30.129 42.365 3.715 1.00 91.06 420 VAL A C 1
ATOM 3362 O O . VAL A 1 420 ? 31.249 42.384 4.203 1.00 91.06 420 VAL A O 1
ATOM 3365 N N . LYS A 1 421 ? 29.678 43.339 2.912 1.00 91.00 421 LYS A N 1
ATOM 3366 C CA . LYS A 1 421 ? 30.515 44.481 2.508 1.00 91.00 421 LYS A CA 1
ATOM 3367 C C . LYS A 1 421 ? 30.981 45.325 3.689 1.00 91.00 421 LYS A C 1
ATOM 3369 O O . LYS A 1 421 ? 32.154 45.648 3.769 1.00 91.00 421 LYS A O 1
ATOM 3374 N N . GLU A 1 422 ? 30.080 45.654 4.614 1.00 91.38 422 GLU A N 1
ATOM 3375 C CA . GLU A 1 422 ? 30.435 46.389 5.835 1.00 91.38 422 GLU A CA 1
ATOM 3376 C C . GLU A 1 422 ? 31.486 45.622 6.650 1.00 91.38 422 GLU A C 1
ATOM 3378 O O . GLU A 1 422 ? 32.441 46.211 7.145 1.00 91.38 422 GLU A O 1
ATOM 3383 N N . THR A 1 423 ? 31.348 44.297 6.748 1.00 89.81 423 THR A N 1
ATOM 3384 C CA . THR A 1 423 ? 32.304 43.435 7.455 1.00 89.81 423 THR A CA 1
ATOM 3385 C C . THR A 1 423 ? 33.657 43.390 6.746 1.00 89.81 423 THR A C 1
ATOM 3387 O O . THR A 1 423 ? 34.682 43.519 7.404 1.00 89.81 423 THR A O 1
ATOM 3390 N N . GLU A 1 424 ? 33.676 43.258 5.418 1.00 88.75 424 GLU A N 1
ATOM 3391 C CA . GLU A 1 424 ? 34.895 43.308 4.599 1.00 88.75 424 GLU A CA 1
ATOM 3392 C C . GLU A 1 424 ? 35.610 44.663 4.725 1.00 88.75 424 GLU A C 1
ATOM 3394 O O . GLU A 1 424 ? 36.825 44.698 4.922 1.00 88.75 424 GLU A O 1
ATOM 3399 N N . ASP A 1 425 ? 34.864 45.774 4.695 1.00 89.25 425 ASP A N 1
ATOM 3400 C CA . ASP A 1 425 ? 35.402 47.122 4.909 1.00 89.25 425 ASP A CA 1
ATOM 3401 C C . ASP A 1 425 ? 36.013 47.256 6.319 1.00 89.25 425 ASP A C 1
ATOM 3403 O O . ASP A 1 425 ? 37.083 47.846 6.487 1.00 89.25 425 ASP A O 1
ATOM 3407 N N . HIS A 1 426 ? 35.365 46.688 7.343 1.00 87.69 426 HIS A N 1
ATOM 3408 C CA . HIS A 1 426 ? 35.882 46.678 8.713 1.00 87.69 426 HIS A CA 1
ATOM 3409 C C . HIS A 1 426 ? 37.147 45.825 8.868 1.00 87.69 426 HIS A C 1
ATOM 3411 O O . HIS A 1 426 ? 38.093 46.295 9.502 1.00 87.69 426 HIS A O 1
ATOM 3417 N N . ILE A 1 427 ? 37.197 44.631 8.269 1.00 86.12 427 ILE A N 1
ATOM 3418 C CA . ILE A 1 427 ? 38.386 43.761 8.266 1.00 86.12 427 ILE A CA 1
ATOM 3419 C C . ILE A 1 427 ? 39.560 44.476 7.583 1.00 86.12 427 ILE A C 1
ATOM 3421 O O . ILE A 1 427 ? 40.637 44.569 8.166 1.00 86.12 427 ILE A O 1
ATOM 3425 N N . ALA A 1 428 ? 39.345 45.101 6.420 1.00 86.88 428 ALA A N 1
ATOM 3426 C CA . ALA A 1 428 ? 40.395 45.845 5.717 1.00 86.88 428 ALA A CA 1
ATOM 3427 C C . ALA A 1 428 ? 40.961 47.015 6.550 1.00 86.88 428 ALA A C 1
ATOM 3429 O O . ALA A 1 428 ? 42.157 47.314 6.501 1.00 86.88 428 ALA A O 1
ATOM 3430 N N . VAL A 1 429 ? 40.118 47.690 7.342 1.00 87.19 429 VAL A N 1
ATOM 3431 C CA . VAL A 1 429 ? 40.567 48.732 8.282 1.00 87.19 429 VAL A CA 1
ATOM 3432 C C . VAL A 1 429 ? 41.375 48.137 9.441 1.00 87.19 429 VAL A C 1
ATOM 3434 O O . VAL A 1 429 ? 42.318 48.782 9.906 1.00 87.19 429 VAL A O 1
ATOM 3437 N N . LEU A 1 430 ? 41.030 46.940 9.926 1.00 84.75 430 LEU A N 1
ATOM 3438 C CA . LEU A 1 430 ? 41.792 46.251 10.973 1.00 84.75 430 LEU A CA 1
ATOM 3439 C C . LEU A 1 430 ? 43.163 45.800 10.476 1.00 84.75 430 LEU A C 1
ATOM 3441 O O . LEU A 1 430 ? 44.143 46.046 11.172 1.00 84.75 430 LEU A O 1
ATOM 3445 N N . GLU A 1 431 ? 43.251 45.246 9.266 1.00 83.12 431 GLU A N 1
ATOM 3446 C CA . GLU A 1 431 ? 44.524 44.877 8.632 1.00 83.12 431 GLU A CA 1
ATOM 3447 C C . GLU A 1 431 ? 45.469 46.086 8.540 1.00 83.12 431 GLU A C 1
ATOM 3449 O O . GLU A 1 431 ? 46.611 46.017 8.990 1.00 83.12 431 GLU A O 1
ATOM 3454 N N . GLN A 1 432 ? 44.968 47.239 8.075 1.00 83.62 432 GLN A N 1
ATOM 3455 C CA . GLN A 1 432 ? 45.754 48.480 8.023 1.00 83.62 432 GLN A CA 1
ATOM 3456 C C . GLN A 1 432 ? 46.213 48.958 9.406 1.00 83.62 432 GLN A C 1
ATOM 3458 O O . GLN A 1 432 ? 47.310 49.496 9.546 1.00 83.62 432 GLN A O 1
ATOM 3463 N N . ARG A 1 433 ? 45.380 48.803 10.444 1.00 82.31 433 ARG A N 1
ATOM 3464 C CA . ARG A 1 433 ? 45.762 49.157 11.822 1.00 82.31 433 ARG A CA 1
ATOM 3465 C C . ARG A 1 433 ? 46.826 48.214 12.363 1.00 82.31 433 ARG A C 1
ATOM 3467 O O . ARG A 1 433 ? 47.753 48.688 13.008 1.00 82.31 433 ARG A O 1
ATOM 3474 N N . ARG A 1 434 ? 46.720 46.921 12.059 1.00 78.62 434 ARG A N 1
ATOM 3475 C CA . ARG A 1 434 ? 47.679 45.888 12.460 1.00 78.62 434 ARG A CA 1
ATOM 3476 C C . ARG A 1 434 ? 49.066 46.165 11.888 1.00 78.62 434 ARG A C 1
ATOM 3478 O O . ARG A 1 434 ? 50.029 46.172 12.643 1.00 78.62 434 ARG A O 1
ATOM 3485 N N . GLU A 1 435 ? 49.150 46.523 10.605 1.00 76.19 435 GLU A N 1
ATOM 3486 C CA . GLU A 1 435 ? 50.412 46.922 9.959 1.00 76.19 435 GLU A CA 1
ATOM 3487 C C . GLU A 1 435 ? 51.083 48.129 10.643 1.00 76.19 435 GLU A C 1
ATOM 3489 O O . GLU A 1 435 ? 52.309 48.218 10.688 1.00 76.19 435 GLU A O 1
ATOM 3494 N N . VAL A 1 436 ? 50.293 49.063 11.187 1.00 74.44 436 VAL A N 1
ATOM 3495 C CA . VAL A 1 436 ? 50.810 50.224 11.928 1.00 74.44 436 VAL A CA 1
ATOM 3496 C C . VAL A 1 436 ? 51.232 49.832 13.348 1.00 74.44 436 VAL A C 1
ATOM 3498 O O . VAL A 1 436 ? 52.300 50.241 13.794 1.00 74.44 436 VAL A O 1
ATOM 3501 N N . THR A 1 437 ? 50.439 49.027 14.056 1.00 68.62 437 THR A N 1
ATOM 3502 C CA . THR A 1 437 ? 50.712 48.620 15.446 1.00 68.62 437 THR A CA 1
ATOM 3503 C C . THR A 1 437 ? 51.884 47.636 15.561 1.00 68.62 437 THR A C 1
ATOM 3505 O O . THR A 1 437 ? 52.646 47.728 16.514 1.00 68.62 437 THR A O 1
ATOM 3508 N N . GLU A 1 438 ? 52.114 46.769 14.568 1.00 62.78 438 GLU A N 1
ATOM 3509 C CA . GLU A 1 438 ? 53.290 45.877 14.515 1.00 62.78 438 GLU A CA 1
ATOM 3510 C C . GLU A 1 438 ? 54.627 46.626 14.330 1.00 62.78 438 GLU A C 1
ATOM 3512 O O . GLU A 1 438 ? 55.693 46.038 14.509 1.00 62.78 438 GLU A O 1
ATOM 3517 N N . SER A 1 439 ? 54.591 47.915 13.970 1.00 61.72 439 SER A N 1
ATOM 3518 C CA . SER A 1 439 ? 55.789 48.749 13.796 1.00 61.72 439 SER A CA 1
ATOM 3519 C C . SER A 1 439 ? 56.258 49.471 15.070 1.00 61.72 439 SER A C 1
ATOM 3521 O O . SER A 1 439 ? 57.353 50.039 15.066 1.00 61.72 439 SER A O 1
ATOM 3523 N N . ASP A 1 440 ? 55.477 49.405 16.156 1.00 61.03 440 ASP A N 1
ATOM 3524 C CA . ASP A 1 440 ? 55.805 49.943 17.480 1.00 61.03 440 ASP A CA 1
ATOM 3525 C C . ASP A 1 440 ? 56.088 48.776 18.461 1.00 61.03 440 ASP A C 1
ATOM 3527 O O . ASP A 1 440 ? 55.180 48.074 18.897 1.00 61.03 440 ASP A O 1
ATOM 3531 N N . ASP A 1 441 ? 57.362 48.567 18.826 1.00 55.91 441 ASP A N 1
ATOM 3532 C CA . ASP A 1 441 ? 57.895 47.386 19.551 1.00 55.91 441 ASP A CA 1
ATOM 3533 C C . ASP A 1 441 ? 57.337 47.123 20.985 1.00 55.91 441 ASP A C 1
ATOM 3535 O O . ASP A 1 441 ? 57.771 46.168 21.633 1.00 55.91 441 ASP A O 1
ATOM 3539 N N . ASP A 1 442 ? 56.402 47.926 21.512 1.00 54.78 442 ASP A N 1
ATOM 3540 C CA . ASP A 1 442 ? 56.024 47.936 22.945 1.00 54.78 442 ASP A CA 1
ATOM 3541 C C . ASP A 1 442 ? 54.523 47.680 23.257 1.00 54.78 442 ASP A C 1
ATOM 3543 O O . ASP A 1 442 ? 54.141 47.748 24.429 1.00 54.78 442 ASP A O 1
ATOM 3547 N N . ASP A 1 443 ? 53.658 47.354 22.280 1.00 59.78 443 ASP A N 1
ATOM 3548 C CA . ASP A 1 443 ? 52.184 47.391 22.469 1.00 59.78 443 ASP A CA 1
ATOM 3549 C C . ASP A 1 443 ? 51.429 46.049 22.262 1.00 59.78 443 ASP A C 1
ATOM 3551 O O . ASP A 1 443 ? 50.393 45.959 21.600 1.00 59.78 443 ASP A O 1
ATOM 3555 N N . ASP A 1 444 ? 51.915 44.979 22.905 1.00 62.25 444 ASP A N 1
ATOM 3556 C CA . ASP A 1 444 ? 51.385 43.596 22.831 1.00 62.25 444 ASP A CA 1
ATOM 3557 C C . ASP A 1 444 ? 49.889 43.467 23.232 1.00 62.25 444 ASP A C 1
ATOM 3559 O O . ASP A 1 444 ? 49.166 42.580 22.774 1.00 62.25 444 ASP A O 1
ATOM 3563 N N . HIS A 1 445 ? 49.367 44.374 24.069 1.00 61.78 445 HIS A N 1
ATOM 3564 C CA . HIS A 1 445 ? 47.946 44.388 24.456 1.00 61.78 445 HIS A CA 1
ATOM 3565 C C . HIS A 1 445 ? 47.031 44.871 23.316 1.00 61.78 445 HIS A C 1
ATOM 3567 O O . HIS A 1 445 ? 45.912 44.381 23.180 1.00 61.78 445 HIS A O 1
ATOM 3573 N N . SER A 1 446 ? 47.505 45.808 22.489 1.00 65.06 446 SER A N 1
ATOM 3574 C CA . SER A 1 446 ? 46.752 46.360 21.356 1.00 65.06 446 SER A CA 1
ATOM 3575 C C . SER A 1 446 ? 46.604 45.324 20.235 1.00 65.06 446 SER A C 1
ATOM 3577 O O . SER A 1 446 ? 45.516 45.140 19.691 1.00 65.06 446 SER A O 1
ATOM 3579 N N . CYS A 1 447 ? 47.663 44.553 19.965 1.00 68.81 447 CYS A N 1
ATOM 3580 C CA . CYS A 1 447 ? 47.636 43.459 18.991 1.00 68.81 447 CYS A CA 1
ATOM 3581 C C . CYS A 1 447 ? 46.631 42.358 19.370 1.00 68.81 447 CYS A C 1
ATOM 3583 O O . CYS A 1 447 ? 45.860 41.913 18.524 1.00 68.81 447 CYS A O 1
ATOM 3585 N N . ASN A 1 448 ? 46.568 41.970 20.650 1.00 72.88 448 ASN A N 1
ATOM 3586 C CA . ASN A 1 448 ? 45.604 40.968 21.118 1.00 72.88 448 ASN A CA 1
ATOM 3587 C C . ASN A 1 448 ? 44.140 41.434 20.976 1.00 72.88 448 ASN A C 1
ATOM 3589 O O . ASN A 1 448 ? 43.274 40.635 20.626 1.00 72.88 448 ASN A O 1
ATOM 3593 N N . GLU A 1 449 ? 43.846 42.717 21.217 1.00 76.25 449 GLU A N 1
ATOM 3594 C CA . GLU A 1 449 ? 42.497 43.271 21.016 1.00 76.25 449 GLU A CA 1
ATOM 3595 C C . GLU A 1 449 ? 42.091 43.303 19.534 1.00 76.25 449 GLU A C 1
ATOM 3597 O O . GLU A 1 449 ? 40.928 43.048 19.209 1.00 76.25 449 GLU A O 1
ATOM 3602 N N . LEU A 1 450 ? 43.039 43.592 18.634 1.00 78.00 450 LEU A N 1
ATOM 3603 C CA . LEU A 1 450 ? 42.813 43.547 17.186 1.00 78.00 450 LEU A CA 1
ATOM 3604 C C . LEU A 1 450 ? 42.528 42.115 16.709 1.00 78.00 450 LEU A C 1
ATOM 3606 O O . LEU A 1 450 ? 41.580 41.913 15.953 1.00 78.00 450 LEU A O 1
ATOM 3610 N N . ASP A 1 451 ? 43.278 41.130 17.207 1.00 78.88 451 ASP A N 1
ATOM 3611 C CA . ASP A 1 451 ? 43.109 39.714 16.860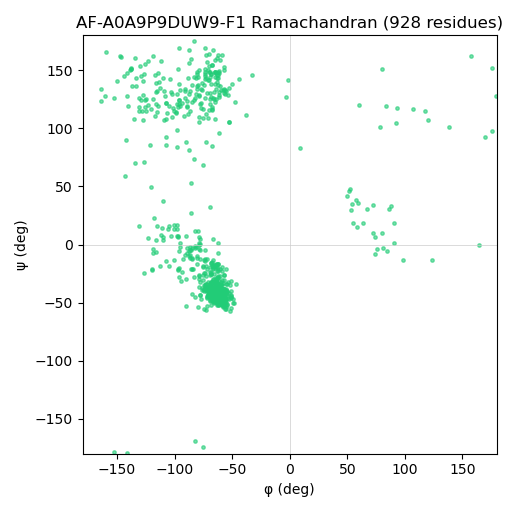 1.00 78.88 451 ASP A CA 1
ATOM 3612 C C . ASP A 1 451 ? 41.759 39.157 17.337 1.00 78.88 451 ASP A C 1
ATOM 3614 O O . ASP A 1 451 ? 41.063 38.462 16.596 1.00 78.88 451 ASP A O 1
ATOM 3618 N N . GLU A 1 452 ? 41.329 39.503 18.557 1.00 81.44 452 GLU A N 1
ATOM 3619 C CA . GLU A 1 452 ? 40.007 39.107 19.059 1.00 81.44 452 GLU A CA 1
ATOM 3620 C C . GLU A 1 452 ? 38.858 39.694 18.224 1.00 81.44 452 GLU A C 1
ATOM 3622 O O . GLU A 1 452 ? 37.795 39.069 18.084 1.00 81.44 452 GLU A O 1
ATOM 3627 N N . LEU A 1 453 ? 39.048 40.903 17.691 1.00 82.94 453 LEU A N 1
ATOM 3628 C CA . LEU A 1 453 ? 38.056 41.579 16.869 1.00 82.94 453 LEU A CA 1
ATOM 3629 C C . LEU A 1 453 ? 38.001 40.990 15.452 1.00 82.94 453 LEU A C 1
ATOM 3631 O O . LEU A 1 453 ? 36.900 40.780 14.941 1.00 82.94 453 LEU A O 1
ATOM 3635 N N . ASP A 1 454 ? 39.151 40.647 14.870 1.00 82.50 454 ASP A N 1
ATOM 3636 C CA . ASP A 1 454 ? 39.260 39.956 13.578 1.00 82.50 454 ASP A CA 1
ATOM 3637 C C . ASP A 1 454 ? 38.578 38.576 13.621 1.00 82.50 454 ASP A C 1
ATOM 3639 O O . ASP A 1 454 ? 37.656 38.304 12.849 1.00 82.50 454 ASP A O 1
ATOM 3643 N N . GLU A 1 455 ? 38.871 37.767 14.651 1.00 84.69 455 GLU A N 1
ATOM 3644 C CA . GLU A 1 455 ? 38.172 36.494 14.902 1.00 84.69 455 GLU A CA 1
ATOM 3645 C C . GLU A 1 455 ? 36.644 36.667 15.020 1.00 84.69 455 GLU A C 1
ATOM 3647 O O . GLU A 1 455 ? 35.861 35.775 14.668 1.00 84.69 455 GLU A O 1
ATOM 3652 N N . THR A 1 456 ? 36.193 37.802 15.565 1.00 86.62 456 THR A N 1
ATOM 3653 C CA . THR A 1 456 ? 34.766 38.099 15.744 1.00 86.62 456 THR A CA 1
ATOM 3654 C C . THR A 1 456 ? 34.099 38.460 14.415 1.00 86.62 456 THR A C 1
ATOM 3656 O O . THR A 1 456 ? 32.984 37.992 14.159 1.00 86.62 456 THR A O 1
ATOM 3659 N N . TYR A 1 457 ? 34.767 39.230 13.553 1.00 87.75 457 TYR A N 1
ATOM 3660 C CA . TYR A 1 457 ? 34.279 39.537 12.206 1.00 87.75 457 TYR A CA 1
ATOM 3661 C C . TYR A 1 457 ? 34.286 38.307 11.291 1.00 87.75 457 TYR A C 1
ATOM 3663 O O . TYR A 1 457 ? 33.300 38.078 10.587 1.00 87.75 457 TYR A O 1
ATOM 3671 N N . ASP A 1 458 ? 35.296 37.442 11.380 1.00 86.38 458 ASP A N 1
ATOM 3672 C CA . ASP A 1 458 ? 35.317 36.149 10.684 1.00 86.38 458 ASP A CA 1
ATOM 3673 C C . ASP A 1 458 ? 34.141 35.254 11.096 1.00 86.38 458 ASP A C 1
ATOM 3675 O O . ASP A 1 458 ? 33.430 34.672 10.263 1.00 86.38 458 ASP A O 1
ATOM 3679 N N . ALA A 1 459 ? 33.869 35.177 12.400 1.00 86.44 459 ALA A N 1
ATOM 3680 C CA . ALA A 1 459 ? 32.725 34.441 12.920 1.00 86.44 459 ALA A CA 1
ATOM 3681 C C . ALA A 1 459 ? 31.379 35.055 12.476 1.00 86.44 459 ALA A C 1
ATOM 3683 O O . ALA A 1 459 ? 30.417 34.307 12.241 1.00 86.44 459 ALA A O 1
ATOM 3684 N N . TYR A 1 460 ? 31.305 36.380 12.310 1.00 90.75 460 TYR A N 1
ATOM 3685 C CA . TYR A 1 460 ? 30.130 37.070 11.772 1.00 90.75 460 TYR A CA 1
ATOM 3686 C C . TYR A 1 460 ? 29.940 36.801 10.270 1.00 90.75 460 TYR A C 1
ATOM 3688 O O . TYR A 1 460 ? 28.837 36.440 9.853 1.00 90.75 460 TYR A O 1
ATOM 3696 N N . ASN A 1 461 ? 31.007 36.837 9.467 1.00 88.75 461 ASN A N 1
ATOM 3697 C CA . ASN A 1 461 ? 30.982 36.443 8.054 1.00 88.75 461 ASN A CA 1
ATOM 3698 C C . ASN A 1 461 ? 30.499 34.997 7.879 1.00 88.75 461 ASN A C 1
ATOM 3700 O O . ASN A 1 461 ? 29.634 34.710 7.043 1.00 88.75 461 ASN A O 1
ATOM 3704 N N . LEU A 1 462 ? 30.974 34.077 8.724 1.00 87.44 462 LEU A N 1
ATOM 3705 C CA . LEU A 1 462 ? 30.488 32.698 8.739 1.00 87.44 462 LEU A CA 1
ATOM 3706 C C . LEU A 1 462 ? 28.996 32.611 9.112 1.00 87.44 462 LEU A C 1
ATOM 3708 O O . LEU A 1 462 ? 28.264 31.789 8.551 1.00 87.44 462 LEU A O 1
ATOM 3712 N N . TYR A 1 463 ? 28.516 33.447 10.039 1.00 89.69 463 TYR A N 1
ATOM 3713 C CA . TYR A 1 463 ? 27.090 33.558 10.361 1.00 89.69 463 TYR A CA 1
ATOM 3714 C C . TYR A 1 463 ? 26.265 34.055 9.165 1.00 89.69 463 TYR A C 1
ATOM 3716 O O . TYR A 1 463 ? 25.221 33.462 8.871 1.00 89.69 463 TYR A O 1
ATOM 3724 N N . LEU A 1 464 ? 26.728 35.085 8.456 1.00 89.69 464 LEU A N 1
ATOM 3725 C CA . LEU A 1 464 ? 26.067 35.628 7.268 1.00 89.69 464 LEU A CA 1
ATOM 3726 C C . LEU A 1 464 ? 26.001 34.585 6.143 1.00 89.69 464 LEU A C 1
ATOM 3728 O O . LEU A 1 464 ? 24.918 34.346 5.600 1.00 89.69 464 LEU A O 1
ATOM 3732 N N . LYS A 1 465 ? 27.106 33.873 5.872 1.00 88.25 465 LYS A N 1
ATOM 3733 C CA . LYS A 1 465 ? 27.152 32.754 4.909 1.00 88.25 465 LYS A CA 1
ATOM 3734 C C . LYS A 1 465 ? 26.147 31.650 5.269 1.00 88.25 465 LYS A C 1
ATOM 3736 O O . LYS A 1 465 ? 25.343 31.246 4.427 1.00 88.25 465 LYS A O 1
ATOM 3741 N N . LYS A 1 466 ? 26.108 31.213 6.536 1.00 87.31 466 LYS A N 1
ATOM 3742 C CA . LYS A 1 466 ? 25.133 30.211 7.022 1.00 87.31 466 LYS A CA 1
ATOM 3743 C C . LYS A 1 466 ? 23.683 30.705 6.926 1.00 87.31 466 LYS A C 1
ATOM 3745 O O . LYS A 1 466 ? 22.783 29.927 6.619 1.00 87.31 466 LYS A O 1
ATOM 3750 N N . THR A 1 467 ? 23.440 31.992 7.163 1.00 89.12 467 THR A N 1
ATOM 3751 C CA . THR A 1 467 ? 22.112 32.622 7.038 1.00 89.12 467 THR A CA 1
ATOM 3752 C C . THR A 1 467 ? 21.654 32.656 5.577 1.00 89.12 467 THR A C 1
ATOM 3754 O O . THR A 1 467 ? 20.514 32.292 5.287 1.00 89.12 467 THR A O 1
ATOM 3757 N N . ALA A 1 468 ? 22.550 32.976 4.638 1.00 88.56 468 ALA A N 1
ATOM 3758 C CA . ALA A 1 468 ? 22.267 32.907 3.204 1.00 88.56 468 ALA A CA 1
ATOM 3759 C C . ALA A 1 468 ? 21.937 31.475 2.748 1.00 88.56 468 ALA A C 1
ATOM 3761 O O . ALA A 1 468 ? 20.944 31.265 2.052 1.00 88.56 468 ALA A O 1
ATOM 3762 N N . GLN A 1 469 ? 22.717 30.481 3.191 1.00 88.69 469 GLN A N 1
ATOM 3763 C CA . GLN A 1 469 ? 22.462 29.058 2.927 1.00 88.69 469 GLN A CA 1
ATOM 3764 C C . GLN A 1 469 ? 21.060 28.628 3.393 1.00 88.69 469 GLN A C 1
ATOM 3766 O O . GLN A 1 469 ? 20.304 28.010 2.640 1.00 88.69 469 GLN A O 1
ATOM 3771 N N . CYS A 1 470 ? 20.693 28.999 4.621 1.00 88.44 470 CYS A N 1
ATOM 3772 C CA . CYS A 1 470 ? 19.375 28.764 5.205 1.00 88.44 470 CYS A CA 1
ATOM 3773 C C . CYS A 1 470 ? 18.233 29.412 4.403 1.00 88.44 470 CYS A C 1
ATOM 3775 O O . CYS A 1 470 ? 17.214 28.765 4.146 1.00 88.44 470 CYS A O 1
ATOM 3777 N N . ALA A 1 471 ? 18.396 30.677 4.003 1.00 87.75 471 ALA A N 1
ATOM 3778 C CA . ALA A 1 471 ? 17.410 31.401 3.203 1.00 87.75 471 ALA A CA 1
ATOM 3779 C C . ALA A 1 471 ? 17.192 30.742 1.832 1.00 87.75 471 ALA A C 1
ATOM 3781 O O . ALA A 1 471 ? 16.051 30.582 1.395 1.00 87.75 471 ALA A O 1
ATOM 3782 N N . PHE A 1 472 ? 18.262 30.268 1.194 1.00 87.25 472 PHE A N 1
ATOM 3783 C CA . PHE A 1 472 ? 18.171 29.651 -0.127 1.00 87.25 472 PHE A CA 1
ATOM 3784 C C . PHE A 1 472 ? 17.515 28.281 -0.119 1.00 87.25 472 PHE A C 1
ATOM 3786 O O . PHE A 1 472 ? 16.683 28.007 -0.985 1.00 87.25 472 PHE A O 1
ATOM 3793 N N . VAL A 1 473 ? 17.818 27.441 0.877 1.00 87.19 473 VAL A N 1
ATOM 3794 C CA . VAL A 1 473 ? 17.086 26.179 1.076 1.00 87.19 473 VAL A CA 1
ATOM 3795 C C . VAL A 1 473 ? 15.584 26.448 1.152 1.00 87.19 473 VAL A C 1
ATOM 3797 O O . VAL A 1 473 ? 14.805 25.773 0.481 1.00 87.19 473 VAL A O 1
ATOM 3800 N N . HIS A 1 474 ? 15.179 27.458 1.923 1.00 87.69 474 HIS A N 1
ATOM 3801 C CA . HIS A 1 474 ? 13.773 27.802 2.111 1.00 87.69 474 HIS A CA 1
ATOM 3802 C C . HIS A 1 474 ? 13.108 28.357 0.837 1.00 87.69 474 HIS A C 1
ATOM 3804 O O . HIS A 1 474 ? 12.013 27.922 0.469 1.00 87.69 474 HIS A O 1
ATOM 3810 N N . GLU A 1 475 ? 13.767 29.281 0.136 1.00 86.56 475 GLU A N 1
ATOM 3811 C CA . GLU A 1 475 ? 13.277 29.853 -1.125 1.00 86.56 475 GLU A CA 1
ATOM 3812 C C . GLU A 1 475 ? 13.106 28.767 -2.196 1.00 86.56 475 GLU A C 1
ATOM 3814 O O . GLU A 1 475 ? 12.051 28.656 -2.829 1.00 86.56 475 GLU A O 1
ATOM 3819 N N . ARG A 1 476 ? 14.121 27.910 -2.350 1.00 85.62 476 ARG A N 1
ATOM 3820 C CA . ARG A 1 476 ? 14.107 26.794 -3.294 1.00 85.62 476 ARG A CA 1
ATOM 3821 C C . ARG A 1 476 ? 13.018 25.778 -2.956 1.00 85.62 476 ARG A C 1
ATOM 3823 O O . ARG A 1 476 ? 12.302 25.359 -3.867 1.00 85.62 476 ARG A O 1
ATOM 3830 N N . ALA A 1 477 ? 12.870 25.410 -1.680 1.00 89.00 477 ALA A N 1
ATOM 3831 C CA . ALA A 1 477 ? 11.811 24.510 -1.215 1.00 89.00 477 ALA A CA 1
ATOM 3832 C C . ALA A 1 477 ? 10.444 25.049 -1.634 1.00 89.00 477 ALA A C 1
ATOM 3834 O O . ALA A 1 477 ? 9.699 24.393 -2.358 1.00 89.00 477 ALA A O 1
ATOM 3835 N N . THR A 1 478 ? 10.174 26.304 -1.272 1.00 90.38 478 THR A N 1
ATOM 3836 C CA . THR A 1 478 ? 8.901 26.979 -1.535 1.00 90.38 478 THR A CA 1
ATOM 3837 C C . THR A 1 478 ? 8.602 27.063 -3.033 1.00 90.38 478 THR A C 1
ATOM 3839 O O . THR A 1 478 ? 7.475 26.807 -3.463 1.00 90.38 478 THR A O 1
ATOM 3842 N N . HIS A 1 479 ? 9.610 27.390 -3.848 1.00 89.38 479 HIS A N 1
ATOM 3843 C CA . HIS A 1 479 ? 9.464 27.473 -5.298 1.00 89.38 479 HIS A CA 1
ATOM 3844 C C . HIS A 1 479 ? 9.097 26.118 -5.922 1.00 89.38 479 HIS A C 1
ATOM 3846 O O . HIS A 1 479 ? 8.104 26.023 -6.651 1.00 89.38 479 HIS A O 1
ATOM 3852 N N . ILE A 1 480 ? 9.867 25.065 -5.622 1.00 90.50 480 ILE A N 1
ATOM 3853 C CA . ILE A 1 480 ? 9.664 23.738 -6.221 1.00 90.50 480 ILE A CA 1
ATOM 3854 C C . ILE A 1 480 ? 8.359 23.114 -5.713 1.00 90.50 480 ILE A C 1
ATOM 3856 O O . ILE A 1 480 ? 7.597 22.557 -6.505 1.00 90.50 480 ILE A O 1
ATOM 3860 N N . GLU A 1 481 ? 8.052 23.249 -4.421 1.00 93.44 481 GLU A N 1
ATOM 3861 C CA . GLU A 1 481 ? 6.798 22.766 -3.841 1.00 93.44 481 GLU A CA 1
ATOM 3862 C C . GLU A 1 481 ? 5.584 23.401 -4.522 1.00 93.44 481 GLU A C 1
ATOM 3864 O O . GLU A 1 481 ? 4.669 22.690 -4.944 1.00 93.44 481 GLU A O 1
ATOM 3869 N N . LYS A 1 482 ? 5.585 24.727 -4.715 1.00 92.50 482 LYS A N 1
ATOM 3870 C CA . LYS A 1 482 ? 4.491 25.436 -5.396 1.00 92.50 482 LYS A CA 1
ATOM 3871 C C . LYS A 1 482 ? 4.322 24.985 -6.851 1.00 92.50 482 LYS A C 1
ATOM 3873 O O . LYS A 1 482 ? 3.186 24.798 -7.305 1.00 92.50 482 LYS A O 1
ATOM 3878 N N . ALA A 1 483 ? 5.429 24.798 -7.571 1.00 91.81 483 ALA A N 1
ATOM 3879 C CA . ALA A 1 483 ? 5.414 24.325 -8.952 1.00 91.81 483 ALA A CA 1
ATOM 3880 C C . ALA A 1 483 ? 4.830 22.905 -9.053 1.00 91.81 483 ALA A C 1
ATOM 3882 O O . ALA A 1 483 ? 3.894 22.668 -9.820 1.00 91.81 483 ALA A O 1
ATOM 3883 N N . MET A 1 484 ? 5.311 21.975 -8.222 1.00 92.50 484 MET A N 1
ATOM 3884 C CA . MET A 1 484 ? 4.878 20.574 -8.250 1.00 92.50 484 MET A CA 1
ATOM 3885 C C . MET A 1 484 ? 3.426 20.383 -7.791 1.00 92.50 484 MET A C 1
ATOM 3887 O O . MET A 1 484 ? 2.715 19.569 -8.378 1.00 92.50 484 MET A O 1
ATOM 3891 N N . ARG A 1 485 ? 2.938 21.181 -6.828 1.00 92.69 485 ARG A N 1
ATOM 3892 C CA . ARG A 1 485 ? 1.519 21.182 -6.410 1.00 92.69 485 ARG A CA 1
ATOM 3893 C C . ARG A 1 485 ? 0.561 21.586 -7.532 1.00 92.69 485 ARG A C 1
ATOM 3895 O O . ARG A 1 485 ? -0.590 21.164 -7.536 1.00 92.69 485 ARG A O 1
ATOM 3902 N N . SER A 1 486 ? 1.019 22.409 -8.475 1.00 89.56 486 SER A N 1
ATOM 3903 C CA . SER A 1 486 ? 0.181 22.918 -9.569 1.00 89.56 486 SER A CA 1
ATOM 3904 C C . SER A 1 486 ? 0.261 22.067 -10.839 1.00 89.56 486 SER A C 1
ATOM 3906 O O . SER A 1 486 ? -0.679 22.081 -11.626 1.00 89.56 486 SER A O 1
ATOM 3908 N N . LYS A 1 487 ? 1.347 21.304 -11.027 1.00 90.50 487 LYS A N 1
ATOM 3909 C CA . LYS A 1 487 ? 1.648 20.567 -12.268 1.00 90.50 487 LYS A CA 1
ATOM 3910 C C . LYS A 1 487 ? 0.615 19.490 -12.636 1.00 90.50 487 LYS A C 1
ATOM 3912 O O . LYS A 1 487 ? 0.463 19.187 -13.812 1.00 90.50 487 LYS A O 1
ATOM 3917 N N . PHE A 1 488 ? -0.082 18.908 -11.658 1.00 89.69 488 PHE A N 1
ATOM 3918 C CA . PHE A 1 488 ? -0.966 17.749 -11.867 1.00 89.69 488 PHE A CA 1
ATOM 3919 C C . PHE A 1 488 ? -2.465 18.050 -11.714 1.00 89.69 488 PHE A C 1
ATOM 3921 O O . PHE A 1 488 ? -3.260 17.117 -11.653 1.00 89.69 488 PHE A O 1
ATOM 3928 N N . LYS A 1 489 ? -2.862 19.330 -11.693 1.00 86.38 489 LYS A N 1
ATOM 3929 C CA . LYS A 1 489 ? -4.272 19.741 -11.541 1.00 86.38 489 LYS A CA 1
ATOM 3930 C C . LYS A 1 489 ? -5.190 19.290 -12.682 1.00 86.38 489 LYS A C 1
ATOM 3932 O O . LYS A 1 489 ? -6.394 19.173 -12.491 1.00 86.38 489 LYS A O 1
ATOM 3937 N N . ASP A 1 490 ? -4.628 19.012 -13.856 1.00 83.19 490 ASP A N 1
ATOM 3938 C CA . ASP A 1 490 ? -5.396 18.484 -14.990 1.00 83.19 490 ASP A CA 1
ATOM 3939 C C . ASP A 1 490 ? -5.795 17.008 -14.793 1.00 83.19 490 ASP A C 1
ATOM 3941 O O . ASP A 1 490 ? -6.694 16.516 -15.469 1.00 83.19 490 ASP A O 1
ATOM 3945 N N . LEU A 1 491 ? -5.124 16.284 -13.885 1.00 79.00 491 LEU A N 1
ATOM 3946 C CA . LEU A 1 491 ? -5.404 14.872 -13.592 1.00 79.00 491 LEU A CA 1
ATOM 3947 C C . LEU A 1 491 ? -6.357 14.684 -12.410 1.00 79.00 491 LEU A C 1
ATOM 3949 O O . LEU A 1 491 ? -7.085 13.695 -12.373 1.00 79.00 491 LEU A O 1
ATOM 3953 N N . ASP A 1 492 ? -6.320 15.595 -11.440 1.00 82.94 492 ASP A N 1
ATOM 3954 C CA . ASP A 1 492 ? -7.153 15.579 -10.240 1.00 82.94 492 ASP A CA 1
ATOM 3955 C C . ASP A 1 492 ? -7.386 17.027 -9.784 1.00 82.94 492 ASP A C 1
ATOM 3957 O O . ASP A 1 492 ? -6.478 17.857 -9.852 1.00 82.94 492 ASP A O 1
ATOM 3961 N N . GLN A 1 493 ? -8.604 17.338 -9.332 1.00 81.44 493 GLN A N 1
ATOM 3962 C CA . GLN A 1 493 ? -8.957 18.684 -8.869 1.00 81.44 493 GLN A CA 1
ATOM 3963 C C . GLN A 1 493 ? -8.164 19.066 -7.612 1.00 81.44 493 GLN A C 1
ATOM 3965 O O . GLN A 1 493 ? -7.808 20.236 -7.434 1.00 81.44 493 GLN A O 1
ATOM 3970 N N . ASP A 1 494 ? -7.870 18.078 -6.761 1.00 87.12 494 ASP A N 1
ATOM 3971 C CA . ASP A 1 494 ? -7.063 18.267 -5.564 1.00 87.12 494 ASP A CA 1
ATOM 3972 C C . ASP A 1 494 ? -5.564 18.282 -5.927 1.00 87.12 494 ASP A C 1
ATOM 3974 O O . ASP A 1 494 ? -5.085 17.411 -6.656 1.00 87.12 494 ASP A O 1
ATOM 3978 N N . PRO A 1 495 ? -4.764 19.237 -5.418 1.00 91.62 495 PRO A N 1
ATOM 3979 C CA . PRO A 1 495 ? -3.321 19.208 -5.613 1.00 91.62 495 PRO A CA 1
ATOM 3980 C C . PRO A 1 495 ? -2.677 18.084 -4.789 1.00 91.62 495 PRO A C 1
ATOM 3982 O O . PRO A 1 495 ? -3.117 17.768 -3.683 1.00 91.62 495 PRO A O 1
ATOM 3985 N N . ILE A 1 496 ? -1.563 17.539 -5.283 1.00 94.69 496 ILE A N 1
ATOM 3986 C CA . ILE A 1 496 ? -0.722 16.634 -4.486 1.00 94.69 496 ILE A CA 1
ATOM 3987 C C . ILE A 1 496 ? -0.094 17.361 -3.291 1.00 94.69 496 ILE A C 1
ATOM 3989 O O . ILE A 1 496 ? 0.093 18.584 -3.301 1.00 94.69 496 ILE A O 1
ATOM 3993 N N . ASN A 1 497 ? 0.316 16.601 -2.277 1.00 95.50 497 ASN A N 1
ATOM 3994 C CA . ASN A 1 497 ? 1.156 17.130 -1.211 1.00 95.50 497 ASN A CA 1
ATOM 3995 C C . ASN A 1 497 ? 2.624 17.152 -1.654 1.00 95.50 497 ASN A C 1
ATOM 3997 O O . ASN A 1 497 ? 3.082 16.244 -2.346 1.00 95.50 497 ASN A O 1
ATOM 4001 N N . VAL A 1 498 ? 3.380 18.179 -1.257 1.00 95.62 498 VAL A N 1
ATOM 4002 C CA . VAL A 1 498 ? 4.820 18.278 -1.543 1.00 95.62 498 VAL A CA 1
ATOM 4003 C C . VAL A 1 498 ? 5.533 18.862 -0.329 1.00 95.62 498 VAL A C 1
ATOM 4005 O O . VAL A 1 498 ? 5.105 19.904 0.164 1.00 95.62 498 VAL A O 1
ATOM 4008 N N . LEU A 1 499 ? 6.580 18.194 0.152 1.00 95.12 499 LEU A N 1
ATOM 4009 C CA . LEU A 1 499 ? 7.400 18.647 1.278 1.00 95.12 499 LEU A CA 1
ATOM 4010 C C . LEU A 1 499 ? 8.882 18.432 0.974 1.00 95.12 499 LEU A C 1
ATOM 4012 O O . LEU A 1 499 ? 9.279 17.367 0.500 1.00 95.12 499 LEU A O 1
ATOM 4016 N N . SER A 1 500 ? 9.706 19.423 1.283 1.00 93.94 500 SER A N 1
ATOM 4017 C CA . SER A 1 500 ? 11.158 19.334 1.145 1.00 93.94 500 SER A CA 1
ATOM 4018 C C . SER A 1 500 ? 11.822 18.950 2.460 1.00 93.94 500 SER A C 1
ATOM 4020 O O . SER A 1 500 ? 11.457 19.457 3.519 1.00 93.94 500 SER A O 1
ATOM 4022 N N . VAL A 1 501 ? 12.814 18.059 2.398 1.00 93.81 501 VAL A N 1
ATOM 4023 C CA . VAL A 1 501 ? 13.510 17.545 3.581 1.00 93.81 501 VAL A CA 1
ATOM 4024 C C . VAL A 1 501 ? 15.024 17.430 3.397 1.00 93.81 501 VAL A C 1
ATOM 4026 O O . VAL A 1 501 ? 15.531 17.125 2.314 1.00 93.81 501 VAL A O 1
ATOM 4029 N N . SER A 1 502 ? 15.748 17.570 4.507 1.00 92.06 502 SER A N 1
ATOM 4030 C CA . SER A 1 502 ? 17.165 17.217 4.640 1.00 92.06 502 SER A CA 1
ATOM 4031 C C . SER A 1 502 ? 17.354 16.178 5.752 1.00 92.06 502 SER A C 1
ATOM 4033 O O . SER A 1 502 ? 17.648 16.486 6.910 1.00 92.06 502 SER A O 1
ATOM 4035 N N . ALA A 1 503 ? 17.184 14.902 5.391 1.00 91.44 503 ALA A N 1
ATOM 4036 C CA . ALA A 1 503 ? 17.359 13.783 6.320 1.00 91.44 503 ALA A CA 1
ATOM 4037 C C . ALA A 1 503 ? 18.810 13.668 6.831 1.00 91.44 503 ALA A C 1
ATOM 4039 O O . ALA A 1 503 ? 19.029 13.321 7.990 1.00 91.44 503 ALA A O 1
ATOM 4040 N N . SER A 1 504 ? 19.800 14.006 5.997 1.00 88.75 504 SER A N 1
ATOM 4041 C CA . SER A 1 504 ? 21.225 14.079 6.358 1.00 88.75 504 SER A CA 1
ATOM 4042 C C . SER A 1 504 ? 21.473 15.086 7.479 1.00 88.75 504 SER A C 1
ATOM 4044 O O . SER A 1 504 ? 22.077 14.740 8.499 1.00 88.75 504 SER A O 1
ATOM 4046 N N . SER A 1 505 ? 20.970 16.315 7.317 1.00 89.38 505 SER A N 1
ATOM 4047 C CA . SER A 1 505 ? 21.098 17.364 8.330 1.00 89.38 505 SER A CA 1
ATOM 4048 C C . SER A 1 505 ? 20.371 16.986 9.617 1.00 89.38 505 SER A C 1
ATOM 4050 O O . SER A 1 505 ? 20.937 17.149 10.697 1.00 89.38 505 SER A O 1
ATOM 4052 N N . TYR A 1 506 ? 19.176 16.389 9.526 1.00 91.38 506 TYR A N 1
ATOM 4053 C CA . TYR A 1 506 ? 18.434 15.929 10.706 1.00 91.38 506 TYR A CA 1
ATOM 4054 C C . TYR A 1 506 ? 19.163 14.807 11.452 1.00 91.38 506 TYR A C 1
ATOM 4056 O O . TYR A 1 506 ? 19.301 14.849 12.671 1.00 91.38 506 TYR A O 1
ATOM 4064 N N . ILE A 1 507 ? 19.716 13.822 10.741 1.00 89.50 507 ILE A N 1
ATOM 4065 C CA . ILE A 1 507 ? 20.475 12.740 11.376 1.00 89.50 507 ILE A CA 1
ATOM 4066 C C . ILE A 1 507 ? 21.697 13.283 12.110 1.00 89.50 507 ILE A C 1
ATOM 4068 O O . ILE A 1 507 ? 22.048 12.722 13.146 1.00 89.50 507 ILE A O 1
ATOM 4072 N N . ASN A 1 508 ? 22.328 14.371 11.656 1.00 88.12 508 ASN A N 1
ATOM 4073 C CA . ASN A 1 508 ? 23.414 14.994 12.415 1.00 88.12 508 ASN A CA 1
ATOM 4074 C C . ASN A 1 508 ? 22.958 15.467 13.804 1.00 88.12 508 ASN A C 1
ATOM 4076 O O . ASN A 1 508 ? 23.720 15.278 14.748 1.00 88.12 508 ASN A O 1
ATOM 4080 N N . TRP A 1 509 ? 21.714 15.932 13.967 1.00 87.75 509 TRP A N 1
ATOM 4081 C CA . TRP A 1 509 ? 21.148 16.328 15.266 1.00 87.75 509 TRP A CA 1
ATOM 4082 C C . TRP A 1 509 ? 21.003 15.181 16.271 1.00 87.75 509 TRP A C 1
ATOM 4084 O O . TRP A 1 509 ? 20.992 15.421 17.474 1.00 87.75 509 TRP A O 1
ATOM 4094 N N . MET A 1 510 ? 20.989 13.926 15.816 1.00 87.56 510 MET A N 1
ATOM 4095 C CA . MET A 1 510 ? 20.969 12.759 16.706 1.00 87.56 510 MET A CA 1
ATOM 4096 C C . MET A 1 510 ? 22.366 12.439 17.295 1.00 87.56 510 MET A C 1
ATOM 4098 O O . MET A 1 510 ? 22.560 11.393 17.920 1.00 87.56 510 MET A O 1
ATOM 4102 N N . LYS A 1 511 ? 23.436 13.203 16.971 1.00 83.44 511 LYS A N 1
ATOM 4103 C CA . LYS A 1 511 ? 24.834 12.819 17.304 1.00 83.44 511 LYS A CA 1
ATOM 4104 C C . LYS A 1 511 ? 25.049 13.103 18.777 1.00 83.44 511 LYS A C 1
ATOM 4106 O O . LYS A 1 511 ? 24.935 14.246 19.191 1.00 83.44 511 LYS A O 1
ATOM 4111 N N . THR A 1 512 ? 25.415 12.069 19.535 1.00 74.00 512 THR A N 1
ATOM 4112 C CA . THR A 1 512 ? 25.755 12.191 20.960 1.00 74.00 512 THR A CA 1
ATOM 4113 C C . THR A 1 512 ? 27.029 12.995 21.183 1.00 74.00 512 THR A C 1
ATOM 4115 O O . THR A 1 512 ? 27.242 13.485 22.280 1.00 74.00 512 THR A O 1
ATOM 4118 N N . ARG A 1 513 ? 27.888 13.133 20.163 1.00 71.75 513 ARG A N 1
ATOM 4119 C CA . ARG A 1 513 ? 29.064 14.011 20.169 1.00 71.75 513 ARG A CA 1
ATOM 4120 C C . ARG A 1 513 ? 29.085 14.854 18.900 1.00 71.75 513 ARG A C 1
ATOM 4122 O O . ARG A 1 513 ? 29.245 14.314 17.806 1.00 71.75 513 ARG A O 1
ATOM 4129 N N . GLN A 1 514 ? 28.944 16.166 19.055 1.00 65.44 514 GLN A N 1
ATOM 4130 C CA . GLN A 1 514 ? 29.017 17.146 17.970 1.00 65.44 514 GLN A CA 1
ATOM 4131 C C . GLN A 1 514 ? 30.026 18.226 18.353 1.00 65.44 514 GLN A C 1
ATOM 4133 O O . GLN A 1 514 ? 29.957 18.764 19.456 1.00 65.44 514 GLN A O 1
ATOM 4138 N N . LYS A 1 515 ? 30.986 18.505 17.461 1.00 64.81 515 LYS A N 1
ATOM 4139 C CA . LYS A 1 515 ? 31.914 19.636 17.629 1.00 64.81 515 LYS A CA 1
ATOM 4140 C C . LYS A 1 515 ? 31.223 20.963 17.305 1.00 64.81 515 LYS A C 1
ATOM 4142 O O . LYS A 1 515 ? 31.448 21.946 17.998 1.00 64.81 515 LYS A O 1
ATOM 4147 N N . GLU A 1 516 ? 30.351 20.953 16.297 1.00 68.12 516 GLU A N 1
ATOM 4148 C CA . GLU A 1 516 ? 29.571 22.100 15.834 1.00 68.12 516 GLU A CA 1
ATOM 4149 C C . GLU A 1 516 ? 28.132 21.685 15.517 1.00 68.12 516 GLU A C 1
ATOM 4151 O O . GLU A 1 516 ? 27.887 20.540 15.123 1.00 68.12 516 GLU A O 1
ATOM 4156 N N . ARG A 1 517 ? 27.190 22.625 15.675 1.00 73.94 517 ARG A N 1
ATOM 4157 C CA . ARG A 1 517 ? 25.781 22.426 15.309 1.00 73.94 517 ARG A CA 1
ATOM 4158 C C . ARG A 1 517 ? 25.615 22.341 13.785 1.00 73.94 517 ARG A C 1
ATOM 4160 O O . ARG A 1 517 ? 26.269 23.111 13.077 1.00 73.94 517 ARG A O 1
ATOM 4167 N N . PRO A 1 518 ? 24.696 21.496 13.277 1.00 81.56 518 PRO A N 1
ATOM 4168 C CA . PRO A 1 518 ? 24.291 21.523 11.875 1.00 81.56 518 PRO A CA 1
ATOM 4169 C C . PRO A 1 518 ? 23.751 22.900 11.464 1.00 81.56 518 PRO A C 1
ATOM 4171 O O . PRO A 1 518 ? 23.171 23.612 12.285 1.00 81.56 518 PRO A O 1
ATOM 4174 N N . ILE A 1 519 ? 23.924 23.255 10.186 1.00 84.75 519 ILE A N 1
ATOM 4175 C CA . ILE A 1 519 ? 23.498 24.550 9.622 1.00 84.75 519 ILE A CA 1
ATOM 4176 C C . ILE A 1 519 ? 21.979 24.724 9.745 1.00 84.75 519 ILE A C 1
ATOM 4178 O O . ILE A 1 519 ? 21.506 25.739 10.251 1.00 84.75 519 ILE A O 1
ATOM 4182 N N . LEU A 1 520 ? 21.220 23.709 9.325 1.00 86.38 520 LEU A N 1
ATOM 4183 C CA . LEU A 1 520 ? 19.764 23.692 9.427 1.00 86.38 520 LEU A CA 1
ATOM 4184 C C . LEU A 1 520 ? 19.341 23.286 10.840 1.00 86.38 520 LEU A C 1
ATOM 4186 O O . LEU A 1 520 ? 19.784 22.250 11.343 1.00 86.38 520 LEU A O 1
ATOM 4190 N N . SER A 1 521 ? 18.450 24.061 11.463 1.00 87.69 521 SER A N 1
ATOM 4191 C CA . SER A 1 521 ? 17.758 23.630 12.685 1.00 87.69 521 SER A CA 1
ATOM 4192 C C . SER A 1 521 ? 16.881 22.399 12.403 1.00 87.69 521 SER A C 1
ATOM 4194 O O . SER A 1 521 ? 16.528 22.179 11.241 1.00 87.69 521 SER A O 1
ATOM 4196 N N . PRO A 1 522 ? 16.484 21.607 13.421 1.00 88.31 522 PRO A N 1
ATOM 4197 C CA . PRO A 1 522 ? 15.613 20.450 13.213 1.00 88.31 522 PRO A CA 1
ATOM 4198 C C . PRO A 1 522 ? 14.349 20.793 12.414 1.00 88.31 522 PRO A C 1
ATOM 4200 O O . PRO A 1 522 ? 14.038 20.094 11.454 1.00 88.31 522 PRO A O 1
ATOM 4203 N N . GLU A 1 523 ? 13.694 21.916 12.716 1.00 88.81 523 GLU A N 1
ATOM 4204 C CA . GLU A 1 523 ? 12.502 22.373 11.990 1.00 88.81 523 GLU A CA 1
ATOM 4205 C C . GLU A 1 523 ? 12.805 22.701 10.520 1.00 88.81 523 GLU A C 1
ATOM 4207 O O . GLU A 1 523 ? 12.091 22.271 9.616 1.00 88.81 523 GLU A O 1
ATOM 4212 N N . MET A 1 524 ? 13.932 23.370 10.252 1.00 87.31 524 MET A N 1
ATOM 4213 C CA . MET A 1 524 ? 14.360 23.714 8.890 1.00 87.31 524 MET A CA 1
ATOM 4214 C C . MET A 1 524 ? 14.759 22.497 8.050 1.00 87.31 524 MET A C 1
ATOM 4216 O O . MET A 1 524 ? 14.838 22.598 6.828 1.00 87.31 524 MET A O 1
ATOM 4220 N N . THR A 1 525 ? 15.002 21.338 8.672 1.00 91.56 525 THR A N 1
ATOM 4221 C CA . THR A 1 525 ? 15.215 20.090 7.925 1.00 91.56 525 THR A CA 1
ATOM 4222 C C . THR A 1 525 ? 13.934 19.524 7.317 1.00 91.56 525 THR A C 1
ATOM 4224 O O . THR A 1 525 ? 14.029 18.583 6.534 1.00 91.56 525 THR A O 1
ATOM 4227 N N . GLY A 1 526 ? 12.753 20.020 7.705 1.00 92.00 526 GLY A N 1
ATOM 4228 C CA . GLY A 1 526 ? 11.450 19.533 7.244 1.00 92.00 526 GLY A CA 1
ATOM 4229 C C . GLY A 1 526 ? 11.005 18.187 7.836 1.00 92.00 526 GLY A C 1
ATOM 4230 O O . GLY A 1 526 ? 9.851 17.803 7.654 1.00 92.00 526 GLY A O 1
ATOM 4231 N N . ILE A 1 527 ? 11.866 17.470 8.572 1.00 94.06 527 ILE A N 1
ATOM 4232 C CA . ILE A 1 527 ? 11.522 16.170 9.176 1.00 94.06 527 ILE A CA 1
ATOM 4233 C C . ILE A 1 527 ? 10.424 16.291 10.249 1.00 94.06 527 ILE A C 1
ATOM 4235 O O . ILE A 1 527 ? 9.472 15.510 10.171 1.00 94.06 527 ILE A O 1
ATOM 4239 N N . PRO A 1 528 ? 10.468 17.256 11.195 1.00 93.56 528 PRO A N 1
ATOM 4240 C CA . PRO A 1 528 ? 9.371 17.444 12.149 1.00 93.56 528 PRO A CA 1
ATOM 4241 C C . PRO A 1 528 ? 8.046 17.792 11.458 1.00 93.56 528 PRO A C 1
ATOM 4243 O O . PRO A 1 528 ? 7.011 17.206 11.767 1.00 93.56 528 PRO A O 1
ATOM 4246 N N . GLY A 1 529 ? 8.070 18.678 10.454 1.00 92.19 529 GLY A N 1
ATOM 4247 C CA . GLY A 1 529 ? 6.891 19.010 9.646 1.00 92.19 529 GLY A CA 1
ATOM 4248 C C . GLY A 1 529 ? 6.296 17.802 8.920 1.00 92.19 529 GLY A C 1
ATOM 4249 O O . GLY A 1 529 ? 5.079 17.608 8.929 1.00 92.19 529 GLY A O 1
ATOM 4250 N N . LEU A 1 530 ? 7.147 16.938 8.361 1.00 93.88 530 LEU A N 1
ATOM 4251 C CA . LEU A 1 530 ? 6.723 15.680 7.751 1.00 93.88 530 LEU A CA 1
ATOM 4252 C C . LEU A 1 530 ? 6.125 14.713 8.784 1.00 93.88 530 LEU A C 1
ATOM 4254 O O . LEU A 1 530 ? 5.092 14.104 8.513 1.00 93.88 530 LEU A O 1
ATOM 4258 N N . ARG A 1 531 ? 6.708 14.594 9.984 1.00 92.56 531 ARG A N 1
ATOM 4259 C CA . ARG A 1 531 ? 6.146 13.757 11.057 1.00 92.56 531 ARG A CA 1
ATOM 4260 C C . ARG A 1 531 ? 4.776 14.268 11.507 1.00 92.56 531 ARG A C 1
ATOM 4262 O O . ARG A 1 531 ? 3.853 13.465 11.607 1.00 92.56 531 ARG A O 1
ATOM 4269 N N . ARG A 1 532 ? 4.619 15.585 11.694 1.00 90.62 532 ARG A N 1
ATOM 4270 C CA . ARG A 1 532 ? 3.330 16.226 12.018 1.00 90.62 532 ARG A CA 1
ATOM 4271 C C . ARG A 1 532 ? 2.269 15.934 10.956 1.00 90.62 532 ARG A C 1
ATOM 4273 O O . ARG A 1 532 ? 1.158 15.547 11.306 1.00 90.62 532 ARG A O 1
ATOM 4280 N N . PHE A 1 533 ? 2.624 16.049 9.674 1.00 91.56 533 PHE A N 1
ATOM 4281 C CA . PHE A 1 533 ? 1.728 15.704 8.566 1.00 91.56 533 PHE A CA 1
ATOM 4282 C C . PHE A 1 533 ? 1.275 14.236 8.627 1.00 91.56 533 PHE A C 1
ATOM 4284 O O . PHE A 1 533 ? 0.086 13.958 8.496 1.00 91.56 533 PHE A O 1
ATOM 4291 N N . LEU A 1 534 ? 2.203 13.300 8.858 1.00 91.75 534 LEU A N 1
ATOM 4292 C CA . LEU A 1 534 ? 1.888 11.870 8.912 1.00 91.75 534 LEU A CA 1
ATOM 4293 C C . LEU A 1 534 ? 1.050 11.490 10.139 1.00 91.75 534 LEU A C 1
ATOM 4295 O O . LEU A 1 534 ? 0.125 10.694 10.000 1.00 91.75 534 LEU A O 1
ATOM 4299 N N . CYS A 1 535 ? 1.323 12.072 11.312 1.00 87.31 535 CYS A N 1
ATOM 4300 C CA . CYS A 1 535 ? 0.483 11.881 12.497 1.00 87.31 535 CYS A CA 1
ATOM 4301 C C . CYS A 1 535 ? -0.955 12.356 12.247 1.00 87.31 535 CYS A C 1
ATOM 4303 O O . CYS A 1 535 ? -1.888 11.675 12.655 1.00 87.31 535 CYS A O 1
ATOM 4305 N N . GLY A 1 536 ? -1.129 13.458 11.507 1.00 86.75 536 GLY A N 1
ATOM 4306 C CA . GLY A 1 536 ? -2.437 14.008 11.141 1.00 86.75 536 GLY A CA 1
ATOM 4307 C C . GLY A 1 536 ? -3.315 13.092 10.276 1.00 86.75 536 GLY A C 1
ATOM 4308 O O . GLY A 1 536 ? -4.522 13.307 10.207 1.00 86.75 536 GLY A O 1
ATOM 4309 N N . LEU A 1 537 ? -2.759 12.051 9.639 1.00 87.12 537 LEU A N 1
ATOM 4310 C CA . LEU A 1 537 ? -3.511 11.169 8.730 1.00 87.12 537 LEU A CA 1
ATOM 4311 C C . LEU A 1 537 ? -4.595 10.329 9.426 1.00 87.12 537 LEU A C 1
ATOM 4313 O O . LEU A 1 537 ? -5.504 9.836 8.758 1.00 87.12 537 LEU A O 1
ATOM 4317 N N . THR A 1 538 ? -4.492 10.126 10.739 1.00 84.88 538 THR A N 1
ATOM 4318 C CA . THR A 1 538 ? -5.372 9.233 11.515 1.00 84.88 538 THR A CA 1
ATOM 4319 C C . THR A 1 538 ? -6.155 9.963 12.604 1.00 84.88 538 THR A C 1
ATOM 4321 O O . THR A 1 538 ? -7.019 9.358 13.235 1.00 84.88 538 THR A O 1
ATOM 4324 N N . GLU A 1 539 ? -5.876 11.247 12.849 1.00 82.00 539 GLU A N 1
ATOM 4325 C CA . GLU A 1 539 ? -6.425 11.985 13.994 1.00 82.00 539 GLU A CA 1
ATOM 4326 C C . GLU A 1 539 ? -7.946 12.122 13.925 1.00 82.00 539 GLU A C 1
ATOM 4328 O O . GLU A 1 539 ? -8.613 11.822 14.912 1.00 82.00 539 GLU A O 1
ATOM 4333 N N . GLU A 1 540 ? -8.505 12.460 12.757 1.00 79.62 540 GLU A N 1
ATOM 4334 C CA . GLU A 1 540 ? -9.964 12.532 12.571 1.00 79.62 540 GLU A CA 1
ATOM 4335 C C . GLU A 1 540 ? -10.644 11.171 12.812 1.00 79.62 540 GLU A C 1
ATOM 4337 O O . GLU A 1 540 ? -11.711 11.093 13.427 1.00 79.62 540 GLU A O 1
ATOM 4342 N N . ASP A 1 541 ? -10.031 10.082 12.333 1.00 78.69 541 ASP A N 1
ATOM 4343 C CA . ASP A 1 541 ? -10.575 8.732 12.497 1.00 78.69 541 ASP A CA 1
ATOM 4344 C C . ASP A 1 541 ? -10.507 8.289 13.970 1.00 78.69 541 ASP A C 1
ATOM 4346 O O . ASP A 1 541 ? -11.467 7.711 14.487 1.00 78.69 541 ASP A O 1
ATOM 4350 N N . ASN A 1 542 ? -9.409 8.612 14.662 1.00 82.44 542 ASN A N 1
ATOM 4351 C CA . ASN A 1 542 ? -9.223 8.348 16.086 1.00 82.44 542 ASN A CA 1
ATOM 4352 C C . ASN A 1 542 ? -10.214 9.134 16.952 1.00 82.44 542 ASN A C 1
ATOM 4354 O O . ASN A 1 542 ? -10.870 8.543 17.812 1.00 82.44 542 ASN A O 1
ATOM 4358 N N . GLU A 1 543 ? -10.365 10.435 16.700 1.00 82.44 543 GLU A N 1
ATOM 4359 C CA . GLU A 1 543 ? -11.302 11.301 17.416 1.00 82.44 543 GLU A CA 1
ATOM 4360 C C . GLU A 1 543 ? -12.732 10.774 17.302 1.00 82.44 543 GLU A C 1
ATOM 4362 O O . GLU A 1 543 ? -13.409 10.573 18.313 1.00 82.44 543 GLU A O 1
ATOM 4367 N N . ARG A 1 544 ? -13.164 10.447 16.079 1.00 79.62 544 ARG A N 1
ATOM 4368 C CA . ARG A 1 544 ? -14.495 9.889 15.830 1.00 79.62 544 ARG A CA 1
ATOM 4369 C C . ARG A 1 544 ? -14.696 8.542 16.520 1.00 79.62 544 ARG A C 1
ATOM 4371 O O . ARG A 1 544 ? -15.774 8.285 17.049 1.00 79.62 544 ARG A O 1
ATOM 4378 N N . ASN A 1 545 ? -13.694 7.667 16.505 1.00 83.00 545 ASN A N 1
ATOM 4379 C CA . ASN A 1 545 ? -13.788 6.346 17.123 1.00 83.00 545 ASN A CA 1
ATOM 4380 C C . ASN A 1 545 ? -13.940 6.447 18.652 1.00 83.00 545 ASN A C 1
ATOM 4382 O O . ASN A 1 545 ? -14.827 5.820 19.231 1.00 83.00 545 ASN A O 1
ATOM 4386 N N . TYR A 1 546 ? -13.159 7.317 19.300 1.00 86.38 546 TYR A N 1
ATOM 4387 C CA . TYR A 1 546 ? -13.291 7.582 20.735 1.00 86.38 546 TYR A CA 1
ATOM 4388 C C . TYR A 1 546 ? -14.619 8.247 21.088 1.00 86.38 546 TYR A C 1
ATOM 4390 O O . TYR A 1 546 ? -15.284 7.804 22.026 1.00 86.38 546 TYR A O 1
ATOM 4398 N N . HIS A 1 547 ? -15.040 9.252 20.315 1.00 83.50 547 HIS A N 1
ATOM 4399 C CA . HIS A 1 547 ? -16.351 9.880 20.480 1.00 83.50 547 HIS A CA 1
ATOM 4400 C C . HIS A 1 547 ? -17.467 8.840 20.403 1.00 83.50 547 HIS A C 1
ATOM 4402 O O . HIS A 1 547 ? -18.292 8.750 21.310 1.00 83.50 547 HIS A O 1
ATOM 4408 N N . ASN A 1 548 ? -17.449 7.984 19.379 1.00 79.62 548 ASN A N 1
ATOM 4409 C CA . ASN A 1 548 ? -18.429 6.915 19.212 1.00 79.62 548 ASN A CA 1
ATOM 4410 C C . ASN A 1 548 ? -18.393 5.911 20.366 1.00 79.62 548 ASN A C 1
ATOM 4412 O O . ASN A 1 548 ? -19.445 5.490 20.838 1.00 79.62 548 ASN A O 1
ATOM 4416 N N . HIS A 1 549 ? -17.214 5.532 20.850 1.00 83.75 549 HIS A N 1
ATOM 4417 C CA . HIS A 1 549 ? -17.114 4.601 21.967 1.00 83.75 549 HIS A CA 1
ATOM 4418 C C . HIS A 1 549 ? -17.678 5.199 23.266 1.00 83.75 549 HIS A C 1
ATOM 4420 O O . HIS A 1 549 ? -18.407 4.531 23.997 1.00 83.75 549 HIS A O 1
ATOM 4426 N N . ILE A 1 550 ? -17.403 6.474 23.545 1.00 84.38 550 ILE A N 1
ATOM 4427 C CA . ILE A 1 550 ? -17.886 7.155 24.754 1.00 84.38 550 ILE A CA 1
ATOM 4428 C C . ILE A 1 550 ? -19.396 7.421 24.674 1.00 84.38 550 ILE A C 1
ATOM 4430 O O . ILE A 1 550 ? -20.123 7.176 25.637 1.00 84.38 550 ILE A O 1
ATOM 4434 N N . THR A 1 551 ? -19.885 7.911 23.537 1.00 78.69 551 THR A N 1
ATOM 4435 C CA . THR A 1 551 ? -21.291 8.313 23.387 1.00 78.69 551 THR A CA 1
ATOM 4436 C C . THR A 1 551 ? -22.209 7.135 23.087 1.00 78.69 551 THR A C 1
ATOM 4438 O O . THR A 1 551 ? -23.256 6.999 23.717 1.00 78.69 551 THR A O 1
ATOM 4441 N N . ASN A 1 552 ? -21.820 6.250 22.165 1.00 78.00 552 ASN A N 1
ATOM 4442 C CA . ASN A 1 552 ? -22.659 5.140 21.727 1.00 78.00 552 ASN A CA 1
ATOM 4443 C C . ASN A 1 552 ? -22.428 3.883 22.563 1.00 78.00 552 ASN A C 1
ATOM 4445 O O . ASN A 1 552 ? -23.396 3.332 23.078 1.00 78.00 552 ASN A O 1
ATOM 4449 N N . THR A 1 553 ? -21.182 3.424 22.711 1.00 82.00 553 THR A N 1
ATOM 4450 C CA . THR A 1 553 ? -20.897 2.145 23.387 1.00 82.00 553 THR A CA 1
ATOM 4451 C C . THR A 1 553 ? -21.092 2.254 24.895 1.00 82.00 553 THR A C 1
ATOM 4453 O O . THR A 1 553 ? -21.908 1.535 25.472 1.00 82.00 553 THR A O 1
ATOM 4456 N N . LEU A 1 554 ? -20.393 3.190 25.541 1.00 85.00 554 LEU A N 1
ATOM 4457 C CA . LEU A 1 554 ? -20.532 3.423 26.975 1.00 85.00 554 LEU A CA 1
ATOM 4458 C C . LEU A 1 554 ? -21.938 3.940 27.318 1.00 85.00 554 LEU A C 1
ATOM 4460 O O . LEU A 1 554 ? -22.529 3.483 28.295 1.00 85.00 554 LEU A O 1
ATOM 4464 N N . GLY A 1 555 ? -22.508 4.821 26.490 1.00 83.12 555 GLY A N 1
ATOM 4465 C CA . GLY A 1 555 ? -23.900 5.258 26.629 1.00 83.12 555 GLY A CA 1
ATOM 4466 C C . GLY A 1 555 ? -24.887 4.086 26.624 1.00 83.12 555 GLY A C 1
ATOM 4467 O O . GLY A 1 555 ? -25.673 3.949 27.560 1.00 83.12 555 GLY A O 1
ATOM 4468 N N . ALA A 1 556 ? -24.796 3.182 25.641 1.00 79.81 556 ALA A N 1
ATOM 4469 C CA . ALA A 1 556 ? -25.671 2.010 25.553 1.00 79.81 556 ALA A CA 1
ATOM 4470 C C . ALA A 1 556 ? -25.517 1.056 26.748 1.00 79.81 556 ALA A C 1
ATOM 4472 O O . ALA A 1 556 ? -26.505 0.472 27.195 1.00 79.81 556 ALA A O 1
ATOM 4473 N N . ILE A 1 557 ? -24.302 0.911 27.285 1.00 85.00 557 ILE A N 1
ATOM 4474 C CA . ILE A 1 557 ? -24.038 0.128 28.499 1.00 85.00 557 ILE A CA 1
ATOM 4475 C C . ILE A 1 557 ? -24.691 0.769 29.726 1.00 85.00 557 ILE A C 1
ATOM 4477 O O . ILE A 1 557 ? -25.326 0.066 30.509 1.00 85.00 557 ILE A O 1
ATOM 4481 N N . ILE A 1 558 ? -24.584 2.088 29.894 1.00 86.62 558 ILE A N 1
ATOM 4482 C CA . ILE A 1 558 ? -25.228 2.800 31.007 1.00 86.62 558 ILE A CA 1
ATOM 4483 C C . ILE A 1 558 ? -26.752 2.673 30.909 1.00 86.62 558 ILE A C 1
ATOM 4485 O O . ILE A 1 558 ? -27.398 2.356 31.908 1.00 86.62 558 ILE A O 1
ATOM 4489 N N . GLU A 1 559 ? -27.325 2.847 29.714 1.00 83.19 559 GLU A N 1
ATOM 4490 C CA . GLU A 1 559 ? -28.756 2.617 29.484 1.00 83.19 559 GLU A CA 1
ATOM 4491 C C . GLU A 1 559 ? -29.138 1.153 29.784 1.00 83.19 559 GLU A C 1
ATOM 4493 O O . GLU A 1 559 ? -30.199 0.890 30.344 1.00 83.19 559 GLU A O 1
ATOM 4498 N N . ARG A 1 560 ? -28.270 0.182 29.468 1.00 84.31 560 ARG A N 1
ATOM 4499 C CA . ARG A 1 560 ? -28.489 -1.240 29.783 1.00 84.31 560 ARG A CA 1
ATOM 4500 C C . ARG A 1 560 ? -28.508 -1.514 31.281 1.00 84.31 560 ARG A C 1
ATOM 4502 O O . ARG A 1 560 ? -29.387 -2.235 31.746 1.00 84.31 560 ARG A O 1
ATOM 4509 N N . ILE A 1 561 ? -27.583 -0.922 32.037 1.00 86.69 561 ILE A N 1
ATOM 4510 C CA . ILE A 1 561 ? -27.582 -0.997 33.504 1.00 86.69 561 ILE A CA 1
ATOM 4511 C C . ILE A 1 561 ? -28.884 -0.400 34.046 1.00 86.69 561 ILE A C 1
ATOM 4513 O O . ILE A 1 561 ? -29.543 -1.020 34.877 1.00 86.69 561 ILE A O 1
ATOM 4517 N N . GLU A 1 562 ? -29.301 0.759 33.533 1.00 84.62 562 GLU A N 1
ATOM 4518 C CA . GLU A 1 562 ? -30.559 1.400 33.923 1.00 84.62 562 GLU A CA 1
ATOM 4519 C C . GLU A 1 562 ? -31.757 0.465 33.722 1.00 84.62 562 GLU A C 1
ATOM 4521 O O . GLU A 1 562 ? -32.527 0.276 34.658 1.00 84.62 562 GLU A O 1
ATOM 4526 N N . ARG A 1 563 ? -31.842 -0.227 32.579 1.00 80.25 563 ARG A N 1
ATOM 4527 C CA . ARG A 1 563 ? -32.901 -1.213 32.299 1.00 80.25 563 ARG A CA 1
ATOM 4528 C C . ARG A 1 563 ? -32.872 -2.436 33.205 1.00 80.25 563 ARG A C 1
ATOM 4530 O O . ARG A 1 563 ? -33.906 -2.823 33.734 1.00 80.25 563 ARG A O 1
ATOM 4537 N N . ILE A 1 564 ? -31.704 -3.048 33.393 1.00 81.81 564 ILE A N 1
ATOM 4538 C CA . ILE A 1 564 ? -31.562 -4.256 34.227 1.00 81.81 564 ILE A CA 1
ATOM 4539 C C . ILE A 1 564 ? -31.916 -3.954 35.687 1.00 81.81 564 ILE A C 1
ATOM 4541 O O . ILE A 1 564 ? -32.423 -4.821 36.404 1.00 81.81 564 ILE A O 1
ATOM 4545 N N . THR A 1 565 ? -31.639 -2.726 36.126 1.00 81.00 565 THR A N 1
ATOM 4546 C CA . THR A 1 565 ? -31.989 -2.251 37.463 1.00 81.00 565 THR A CA 1
ATOM 4547 C C . THR A 1 565 ? -33.405 -1.695 37.558 1.00 81.00 565 THR A C 1
ATOM 4549 O O . THR A 1 565 ? -33.813 -1.370 38.668 1.00 81.00 565 THR A O 1
ATOM 4552 N N . ASP A 1 566 ? -34.166 -1.577 36.468 1.00 75.00 566 ASP A N 1
ATOM 4553 C CA . ASP A 1 566 ? -35.560 -1.133 36.513 1.00 75.00 566 ASP A CA 1
ATOM 4554 C C . ASP A 1 566 ? -36.467 -2.271 37.016 1.00 75.00 566 ASP A C 1
ATOM 4556 O O . ASP A 1 566 ? -36.375 -3.421 36.586 1.00 75.00 566 ASP A O 1
ATOM 4560 N N . GLU A 1 567 ? -37.348 -1.949 37.961 1.00 61.09 567 GLU A N 1
ATOM 4561 C CA . GLU A 1 567 ? -38.331 -2.887 38.521 1.00 61.09 567 GLU A CA 1
ATOM 4562 C C . GLU A 1 567 ? -39.608 -2.970 37.664 1.00 61.09 567 GLU A C 1
ATOM 4564 O O . GLU A 1 567 ? -40.417 -3.878 37.854 1.00 61.09 567 GLU A O 1
ATOM 4569 N N . LYS A 1 568 ? -39.793 -2.063 36.694 1.00 61.72 568 LYS A N 1
ATOM 4570 C CA . LYS A 1 568 ? -40.974 -1.979 35.816 1.00 61.72 568 LYS A CA 1
ATOM 4571 C C . LYS A 1 568 ? -40.870 -2.879 34.579 1.00 61.72 568 LYS A C 1
ATOM 4573 O O . LYS A 1 568 ? -41.038 -2.422 33.448 1.00 61.72 568 LYS A O 1
ATOM 4578 N N . LYS A 1 569 ? -40.592 -4.167 34.779 1.00 67.69 569 LYS A N 1
ATOM 4579 C CA . LYS A 1 569 ? -40.644 -5.152 33.689 1.00 67.69 569 LYS A CA 1
ATOM 4580 C C . LYS A 1 569 ? -42.086 -5.548 33.413 1.00 67.69 569 LYS A C 1
ATOM 4582 O O . LYS A 1 569 ? -42.808 -5.915 34.337 1.00 67.69 569 LYS A O 1
ATOM 4587 N N . ASP A 1 570 ? -42.498 -5.484 32.151 1.00 68.06 570 ASP A N 1
ATOM 4588 C CA . ASP A 1 570 ? -43.888 -5.714 31.755 1.00 68.06 570 ASP A CA 1
ATOM 4589 C C . ASP A 1 570 ? -43.965 -6.707 30.590 1.00 68.06 570 ASP A C 1
ATOM 4591 O O . ASP A 1 570 ? -43.349 -6.516 29.538 1.00 68.06 570 ASP A O 1
ATOM 4595 N N . ASN A 1 571 ? -44.749 -7.772 30.774 1.00 73.75 571 ASN A N 1
ATOM 4596 C CA . ASN A 1 571 ? -45.012 -8.777 29.742 1.00 73.75 571 ASN A CA 1
ATOM 4597 C C . ASN A 1 571 ? -45.683 -8.174 28.494 1.00 73.75 571 ASN A C 1
ATOM 4599 O O . ASN A 1 571 ? -45.597 -8.756 27.412 1.00 73.75 571 ASN A O 1
ATOM 4603 N N . ALA A 1 572 ? -46.331 -7.011 28.614 1.00 70.75 572 ALA A N 1
ATOM 4604 C CA . ALA A 1 572 ? -47.041 -6.348 27.526 1.00 70.75 572 ALA A CA 1
ATOM 4605 C C . ALA A 1 572 ? -46.128 -5.975 26.342 1.00 70.75 572 ALA A C 1
ATOM 4607 O O . ALA A 1 572 ? -46.589 -5.970 25.200 1.00 70.75 572 ALA A O 1
ATOM 4608 N N . TYR A 1 573 ? -44.825 -5.750 26.564 1.00 77.19 573 TYR A N 1
ATOM 4609 C CA . TYR A 1 573 ? -43.860 -5.527 25.475 1.00 77.19 573 TYR A CA 1
ATOM 4610 C C . TYR A 1 573 ? -43.702 -6.740 24.546 1.00 77.19 573 TYR A C 1
ATOM 4612 O O . TYR A 1 573 ? -43.275 -6.591 23.402 1.00 77.19 573 TYR A O 1
ATOM 4620 N N . GLY A 1 574 ? -44.096 -7.939 24.987 1.00 76.69 574 GLY A N 1
ATOM 4621 C CA . GLY A 1 574 ? -44.051 -9.150 24.169 1.00 76.69 574 GLY A CA 1
ATOM 4622 C C . GLY A 1 574 ? -45.018 -9.098 22.987 1.00 76.69 574 GLY A C 1
ATOM 4623 O O . GLY A 1 574 ? -44.836 -9.830 22.022 1.00 76.69 574 GLY A O 1
ATOM 4624 N N . ILE A 1 575 ? -46.009 -8.201 23.035 1.00 81.38 575 ILE A N 1
ATOM 4625 C CA . ILE A 1 575 ? -47.052 -8.057 22.014 1.00 81.38 575 ILE A CA 1
ATOM 4626 C C . ILE A 1 575 ? -46.503 -7.409 20.735 1.00 81.38 575 ILE A C 1
ATOM 4628 O O . ILE A 1 575 ? -46.918 -7.785 19.644 1.00 81.38 575 ILE A O 1
ATOM 4632 N N . ILE A 1 576 ? -45.549 -6.476 20.847 1.00 84.25 576 ILE A N 1
ATOM 4633 C CA . ILE A 1 576 ? -45.013 -5.737 19.687 1.00 84.25 576 ILE A CA 1
ATOM 4634 C C . ILE A 1 576 ? -43.887 -6.483 18.956 1.00 84.25 576 ILE A C 1
ATOM 4636 O O . ILE A 1 576 ? -43.625 -6.219 17.784 1.00 84.25 576 ILE A O 1
ATOM 4640 N N . ARG A 1 577 ? -43.216 -7.434 19.622 1.00 86.94 577 ARG A N 1
ATOM 4641 C CA . ARG A 1 577 ? -42.039 -8.127 19.065 1.00 86.94 577 ARG A CA 1
ATOM 4642 C C . ARG A 1 577 ? -42.346 -8.989 17.832 1.00 86.94 577 ARG A C 1
ATOM 4644 O O . ARG A 1 577 ? -41.585 -8.889 16.876 1.00 86.94 577 ARG A O 1
ATOM 4651 N N . PRO A 1 578 ? -43.415 -9.813 17.788 1.00 89.69 578 PRO A N 1
ATOM 4652 C CA . PRO A 1 578 ? -43.697 -10.649 16.620 1.00 89.69 578 PRO A CA 1
ATOM 4653 C C . PRO A 1 578 ? -43.939 -9.832 15.349 1.00 89.69 578 PRO A C 1
ATOM 4655 O O . PRO A 1 578 ? -43.379 -10.153 14.303 1.00 89.69 578 PRO A O 1
ATOM 4658 N N . GLU A 1 579 ? -44.723 -8.752 15.448 1.00 89.25 579 GLU A N 1
ATOM 4659 C CA . GLU A 1 579 ? -44.992 -7.856 14.318 1.00 89.25 579 GLU A CA 1
ATOM 4660 C C . GLU A 1 579 ? -43.719 -7.116 13.886 1.00 89.25 579 GLU A C 1
ATOM 4662 O O . GLU A 1 579 ? -43.402 -7.082 12.699 1.00 89.25 579 GLU A O 1
ATOM 4667 N N . PHE A 1 580 ? -42.926 -6.619 14.843 1.00 91.94 580 PHE A N 1
ATOM 4668 C CA . PHE A 1 580 ? -41.622 -6.017 14.560 1.00 91.94 580 PHE A CA 1
ATOM 4669 C C . PHE A 1 580 ? -40.693 -6.975 13.799 1.00 91.94 580 PHE A C 1
ATOM 4671 O O . PHE A 1 580 ? -40.169 -6.619 12.744 1.00 91.94 580 PHE A O 1
ATOM 4678 N N . LEU A 1 581 ? -40.511 -8.204 14.294 1.00 92.19 581 LEU A N 1
ATOM 4679 C CA . LEU A 1 581 ? -39.647 -9.201 13.657 1.00 92.19 581 LEU A CA 1
ATOM 4680 C C . LEU A 1 581 ? -40.139 -9.560 12.249 1.00 92.19 581 LEU A C 1
ATOM 4682 O O . LEU A 1 581 ? -39.324 -9.737 11.346 1.00 92.19 581 LEU A O 1
ATOM 4686 N N . GLN A 1 582 ? -41.458 -9.611 12.040 1.00 94.31 582 GLN A N 1
ATOM 4687 C CA . GLN A 1 582 ? -42.047 -9.832 10.721 1.00 94.31 582 GLN A CA 1
ATOM 4688 C C . GLN A 1 582 ? -41.766 -8.669 9.755 1.00 94.31 582 GLN A C 1
ATOM 4690 O O . GLN A 1 582 ? -41.427 -8.912 8.595 1.00 94.31 582 GLN A O 1
ATOM 4695 N N . LEU A 1 583 ? -41.866 -7.416 10.214 1.00 93.94 583 LEU A N 1
ATOM 4696 C CA . LEU A 1 583 ? -41.537 -6.233 9.409 1.00 93.94 583 LEU A CA 1
ATOM 4697 C C . LEU A 1 583 ? -40.050 -6.202 9.031 1.00 93.94 583 LEU A C 1
ATOM 4699 O O . LEU A 1 583 ? -39.718 -5.955 7.870 1.00 93.94 583 LEU A O 1
ATOM 4703 N N . VAL A 1 584 ? -39.157 -6.516 9.976 1.00 93.81 584 VAL A N 1
ATOM 4704 C CA . VAL A 1 584 ? -37.706 -6.580 9.730 1.00 93.81 584 VAL A CA 1
ATOM 4705 C C . VAL A 1 584 ? -37.353 -7.699 8.750 1.00 93.81 584 VAL A C 1
ATOM 4707 O O . VAL A 1 584 ? -36.596 -7.458 7.811 1.00 93.81 584 VAL A O 1
ATOM 4710 N N . ALA A 1 585 ? -37.937 -8.891 8.911 1.00 94.38 585 ALA A N 1
ATOM 4711 C CA . ALA A 1 585 ? -37.752 -9.993 7.967 1.00 94.38 585 ALA A CA 1
ATOM 4712 C C . ALA A 1 585 ? -38.247 -9.612 6.561 1.00 94.38 585 ALA A C 1
ATOM 4714 O O . ALA A 1 585 ? -37.535 -9.798 5.578 1.00 94.38 585 ALA A O 1
ATOM 4715 N N . SER A 1 586 ? -39.420 -8.971 6.464 1.00 95.50 586 SER A N 1
ATOM 4716 C CA . SER A 1 586 ? -39.949 -8.482 5.187 1.00 95.50 586 SER A CA 1
ATOM 4717 C C . SER A 1 586 ? -39.038 -7.442 4.527 1.00 95.50 586 SER A C 1
ATOM 4719 O O . SER A 1 586 ? -38.904 -7.443 3.303 1.00 95.50 586 SER A O 1
ATOM 4721 N N . LEU A 1 587 ? -38.418 -6.548 5.305 1.00 95.12 587 LEU A N 1
ATOM 4722 C CA . LEU A 1 587 ? -37.441 -5.587 4.788 1.00 95.12 587 LEU A CA 1
ATOM 4723 C C . LEU A 1 587 ? -36.201 -6.295 4.240 1.00 95.12 587 LEU A C 1
ATOM 4725 O O . LEU A 1 587 ? -35.763 -5.959 3.141 1.00 95.12 587 LEU A O 1
ATOM 4729 N N . GLN A 1 588 ? -35.670 -7.276 4.971 1.00 94.44 588 GLN A N 1
ATOM 4730 C CA . GLN A 1 588 ? -34.511 -8.056 4.540 1.00 94.44 588 GLN A CA 1
ATOM 4731 C C . GLN A 1 588 ? -34.786 -8.775 3.213 1.00 94.44 588 GLN A C 1
ATOM 4733 O O . GLN A 1 588 ? -34.000 -8.641 2.275 1.00 94.44 588 GLN A O 1
ATOM 4738 N N . ASP A 1 589 ? -35.940 -9.434 3.091 1.00 95.38 589 ASP A N 1
ATOM 4739 C CA . ASP A 1 589 ? -36.351 -10.113 1.858 1.00 95.38 589 ASP A CA 1
ATOM 4740 C C . ASP A 1 589 ? -36.514 -9.131 0.686 1.00 95.38 589 ASP A C 1
ATOM 4742 O O . ASP A 1 589 ? -36.037 -9.389 -0.422 1.00 95.38 589 ASP A O 1
ATOM 4746 N N . LYS A 1 590 ? -37.146 -7.970 0.921 1.00 95.00 590 LYS A N 1
ATOM 4747 C CA . LYS A 1 590 ? -37.321 -6.925 -0.103 1.00 95.00 590 LYS A CA 1
ATOM 4748 C C . LYS A 1 590 ? -35.983 -6.366 -0.576 1.00 95.00 590 LYS A C 1
ATOM 4750 O O . LYS A 1 590 ? -35.774 -6.250 -1.779 1.00 95.00 590 LYS A O 1
ATOM 4755 N N . GLN A 1 591 ? -35.079 -6.024 0.343 1.00 94.62 591 GLN A N 1
ATOM 4756 C CA . GLN A 1 591 ? -33.756 -5.503 -0.008 1.00 94.62 591 GLN A CA 1
ATOM 4757 C C . GLN A 1 591 ? -32.934 -6.538 -0.774 1.00 94.62 591 GLN A C 1
ATOM 4759 O O . GLN A 1 591 ? -32.308 -6.193 -1.775 1.00 94.62 591 GLN A O 1
ATOM 4764 N N . GLN A 1 592 ? -32.978 -7.806 -0.354 1.00 95.25 592 GLN A N 1
ATOM 4765 C CA . GLN A 1 592 ? -32.312 -8.891 -1.066 1.00 95.25 592 GLN A CA 1
ATOM 4766 C C . GLN A 1 592 ? -32.862 -9.036 -2.490 1.00 95.25 592 GLN A C 1
ATOM 4768 O O . GLN A 1 592 ? -32.080 -9.132 -3.432 1.00 95.25 592 GLN A O 1
ATOM 4773 N N . ALA A 1 593 ? -34.186 -8.999 -2.667 1.00 95.75 593 ALA A N 1
ATOM 4774 C CA . ALA A 1 593 ? -34.815 -9.083 -3.983 1.00 95.75 593 ALA A CA 1
ATOM 4775 C C . ALA A 1 593 ? -34.427 -7.903 -4.892 1.00 95.75 593 ALA A C 1
ATOM 4777 O O . ALA A 1 593 ? -34.054 -8.124 -6.042 1.00 95.75 593 ALA A O 1
ATOM 4778 N N . ILE A 1 594 ? -34.446 -6.670 -4.367 1.00 95.94 594 ILE A N 1
ATOM 4779 C CA . ILE A 1 594 ? -34.003 -5.470 -5.099 1.00 95.94 594 ILE A CA 1
ATOM 4780 C C . ILE A 1 594 ? -32.534 -5.613 -5.518 1.00 95.94 594 ILE A C 1
ATOM 4782 O O . ILE A 1 594 ? -32.174 -5.275 -6.643 1.00 95.94 594 ILE A O 1
ATOM 4786 N N . MET A 1 595 ? -31.675 -6.118 -4.627 1.00 95.81 595 MET A N 1
ATOM 4787 C CA . MET A 1 595 ? -30.255 -6.274 -4.927 1.00 95.81 595 MET A CA 1
ATOM 4788 C C . MET A 1 595 ? -30.001 -7.365 -5.972 1.00 95.81 595 MET A C 1
ATOM 4790 O O . MET A 1 595 ? -29.187 -7.164 -6.869 1.00 95.81 595 MET A O 1
ATOM 4794 N N . VAL A 1 596 ? -30.693 -8.504 -5.889 1.00 95.69 596 VAL A N 1
ATOM 4795 C CA . VAL A 1 596 ? -30.587 -9.579 -6.890 1.00 95.69 596 VAL A CA 1
ATOM 4796 C C . VAL A 1 596 ? -31.012 -9.071 -8.267 1.00 95.69 596 VAL A C 1
ATOM 4798 O O . VAL A 1 596 ? -30.247 -9.222 -9.217 1.00 95.69 596 VAL A O 1
ATOM 4801 N N . ASP A 1 597 ? -32.158 -8.390 -8.356 1.00 95.88 597 ASP A N 1
ATOM 4802 C CA . ASP A 1 597 ? -32.632 -7.778 -9.603 1.00 95.88 597 ASP A CA 1
ATOM 4803 C C . ASP A 1 597 ? -31.608 -6.783 -10.167 1.00 95.88 597 ASP A C 1
ATOM 4805 O O . ASP A 1 597 ? -31.236 -6.859 -11.337 1.00 95.88 597 ASP A O 1
ATOM 4809 N N . PHE A 1 598 ? -31.049 -5.918 -9.315 1.00 95.88 598 PHE A N 1
ATOM 4810 C CA . PHE A 1 598 ? -30.028 -4.961 -9.732 1.00 95.88 598 PHE A CA 1
ATOM 4811 C C . PHE A 1 598 ? -28.761 -5.640 -10.280 1.00 95.88 598 PHE A C 1
ATOM 4813 O O . PHE A 1 598 ? -28.224 -5.226 -11.312 1.00 95.88 598 PHE A O 1
ATOM 4820 N N . LEU A 1 599 ? -28.268 -6.680 -9.600 1.00 94.06 599 LEU A N 1
ATOM 4821 C CA . LEU A 1 599 ? -27.073 -7.419 -10.017 1.00 94.06 599 LEU A CA 1
ATOM 4822 C C . LEU A 1 599 ? -27.279 -8.172 -11.339 1.00 94.06 599 LEU A C 1
ATOM 4824 O O . LEU A 1 599 ? -26.315 -8.371 -12.080 1.00 94.06 599 LEU A O 1
ATOM 4828 N N . GLU A 1 600 ? -28.504 -8.604 -11.632 1.00 91.88 600 GLU A N 1
ATOM 4829 C CA . GLU A 1 600 ? -28.838 -9.327 -12.862 1.00 91.88 600 GLU A CA 1
ATOM 4830 C C . GLU A 1 600 ? -29.134 -8.380 -14.029 1.00 91.88 600 GLU A C 1
ATOM 4832 O O . GLU A 1 600 ? -28.625 -8.596 -15.131 1.00 91.88 600 GLU A O 1
ATOM 4837 N N . ASN A 1 601 ? -29.882 -7.301 -13.782 1.00 92.50 601 ASN A N 1
ATOM 4838 C CA . ASN A 1 601 ? -30.510 -6.502 -14.835 1.00 92.50 601 ASN A CA 1
ATOM 4839 C C . ASN A 1 601 ? -29.946 -5.078 -14.986 1.00 92.50 601 ASN A C 1
ATOM 4841 O O . ASN A 1 601 ? -30.131 -4.465 -16.038 1.00 92.50 601 ASN A O 1
ATOM 4845 N N . ASN A 1 602 ? -29.241 -4.533 -13.986 1.00 93.38 602 ASN A N 1
ATOM 4846 C CA . ASN A 1 602 ? -28.822 -3.121 -13.979 1.00 93.38 602 ASN A CA 1
ATOM 4847 C C . ASN A 1 602 ? -27.305 -2.893 -14.016 1.00 93.38 602 ASN A C 1
ATOM 4849 O O . ASN A 1 602 ? -26.868 -1.748 -14.182 1.00 93.38 602 ASN A O 1
ATOM 4853 N N . ILE A 1 603 ? -26.485 -3.945 -13.924 1.00 93.12 603 ILE A N 1
ATOM 4854 C CA . ILE A 1 603 ? -25.046 -3.825 -14.190 1.00 93.12 603 ILE A CA 1
ATOM 4855 C C . ILE A 1 603 ? -24.829 -3.666 -15.698 1.00 93.12 603 ILE A C 1
ATOM 4857 O O . ILE A 1 603 ? -25.035 -4.586 -16.489 1.00 93.12 603 ILE A O 1
ATOM 4861 N N . CYS A 1 604 ? -24.376 -2.480 -16.101 1.00 90.06 604 CYS A N 1
ATOM 4862 C CA . CYS A 1 604 ? -24.103 -2.167 -17.497 1.00 90.06 604 CYS A CA 1
ATOM 4863 C C . CYS A 1 604 ? -22.850 -2.903 -17.991 1.00 90.06 604 CYS A C 1
ATOM 4865 O O . CYS A 1 604 ? -21.781 -2.804 -17.384 1.00 90.06 604 CYS A O 1
ATOM 4867 N N . ARG A 1 605 ? -22.960 -3.571 -19.142 1.00 91.88 605 ARG A N 1
ATOM 4868 C CA . ARG A 1 605 ? -21.808 -4.094 -19.890 1.00 91.88 605 ARG A CA 1
ATOM 4869 C C . ARG A 1 605 ? -21.123 -2.984 -20.688 1.00 91.88 605 ARG A C 1
ATOM 4871 O O . ARG A 1 605 ? -21.769 -2.024 -21.118 1.00 91.88 605 ARG A O 1
ATOM 4878 N N . LEU A 1 606 ? -19.816 -3.126 -20.895 1.00 91.06 606 LEU A N 1
ATOM 4879 C CA . LEU A 1 606 ? -19.068 -2.261 -21.804 1.00 91.06 606 LEU A CA 1
ATOM 4880 C C . LEU A 1 606 ? -19.455 -2.595 -23.251 1.00 91.06 606 LEU A C 1
ATOM 4882 O O . LEU A 1 606 ? -19.687 -3.752 -23.587 1.00 91.06 606 LEU A O 1
ATOM 4886 N N . TRP A 1 607 ? -19.564 -1.565 -24.093 1.00 91.75 607 TRP A N 1
ATOM 4887 C CA . TRP A 1 607 ? -19.930 -1.678 -25.515 1.00 91.75 607 TRP A CA 1
ATOM 4888 C C . TRP A 1 607 ? -21.188 -2.516 -25.808 1.00 91.75 607 TRP A C 1
ATOM 4890 O O . TRP A 1 607 ? -21.235 -3.259 -26.784 1.00 91.75 607 TRP A O 1
ATOM 4900 N N . GLY A 1 608 ? -22.244 -2.371 -24.999 1.00 80.31 608 GLY A N 1
ATOM 4901 C CA . GLY A 1 608 ? -23.517 -3.069 -25.238 1.00 80.31 608 GLY A CA 1
ATOM 4902 C C . GLY A 1 608 ? -24.177 -2.753 -26.593 1.00 80.31 608 GLY A C 1
ATOM 4903 O O . GLY A 1 608 ? -25.005 -3.527 -27.064 1.00 80.31 608 GLY A O 1
ATOM 4904 N N . ALA A 1 609 ? -23.805 -1.640 -27.238 1.00 84.94 609 ALA A N 1
ATOM 4905 C CA . ALA A 1 609 ? -24.208 -1.318 -28.603 1.00 84.94 609 ALA A CA 1
ATOM 4906 C C . ALA A 1 609 ? -23.195 -1.891 -29.620 1.00 84.94 609 ALA A C 1
ATOM 4908 O O . ALA A 1 609 ? -22.022 -1.505 -29.563 1.00 84.94 609 ALA A O 1
ATOM 4909 N N . PRO A 1 610 ? -23.625 -2.724 -30.593 1.00 85.12 610 PRO A N 1
ATOM 4910 C CA . PRO A 1 610 ? -22.723 -3.328 -31.579 1.00 85.12 610 PRO A CA 1
ATOM 4911 C C . PRO A 1 610 ? -21.871 -2.311 -32.347 1.00 85.12 610 PRO A C 1
ATOM 4913 O O . PRO A 1 610 ? -20.674 -2.518 -32.496 1.00 85.12 610 PRO A O 1
ATOM 4916 N N . SER A 1 611 ? -22.442 -1.165 -32.729 1.00 87.19 611 SER A N 1
ATOM 4917 C CA . SER A 1 611 ? -21.724 -0.112 -33.462 1.00 87.19 611 SER A CA 1
ATOM 4918 C C . SER A 1 611 ? -20.580 0.524 -32.662 1.00 87.19 611 SER A C 1
ATOM 4920 O O . SER A 1 611 ? -19.535 0.844 -33.224 1.00 87.19 611 SER A O 1
ATOM 4922 N N . GLN A 1 612 ? -20.743 0.687 -31.343 1.00 86.19 612 GLN A N 1
ATOM 4923 C CA . GLN A 1 612 ? -19.669 1.184 -30.473 1.00 86.19 612 GLN A CA 1
ATOM 4924 C C . GLN A 1 612 ? -18.545 0.158 -30.353 1.00 86.19 612 GLN A C 1
ATOM 4926 O O . GLN A 1 612 ? -17.372 0.521 -30.401 1.00 86.19 612 GLN A O 1
ATOM 4931 N N . LYS A 1 613 ? -18.906 -1.125 -30.220 1.00 89.81 613 LYS A N 1
ATOM 4932 C CA . LYS A 1 613 ? -17.941 -2.224 -30.169 1.00 89.81 613 LYS A CA 1
ATOM 4933 C C . LYS A 1 613 ? -17.156 -2.330 -31.475 1.00 89.81 613 LYS A C 1
ATOM 4935 O O . LYS A 1 613 ? -15.939 -2.449 -31.426 1.00 89.81 613 LYS A O 1
ATOM 4940 N N . GLU A 1 614 ? -17.833 -2.272 -32.619 1.00 89.44 614 GLU A N 1
ATOM 4941 C CA . GLU A 1 614 ? -17.213 -2.314 -33.949 1.00 89.44 614 GLU A CA 1
ATOM 4942 C C . GLU A 1 614 ? -16.235 -1.153 -34.139 1.00 89.44 614 GLU A C 1
ATOM 4944 O O . GLU A 1 614 ? -15.065 -1.391 -34.425 1.00 89.44 614 GLU A O 1
ATOM 4949 N N . SER A 1 615 ? -16.661 0.081 -33.852 1.00 90.81 615 SER A N 1
ATOM 4950 C CA . SER A 1 615 ? -15.787 1.258 -33.932 1.00 90.81 615 SER A CA 1
ATOM 4951 C C . SER A 1 615 ? -14.559 1.143 -33.019 1.00 90.81 615 SER A C 1
ATOM 4953 O O . SER A 1 615 ? -13.445 1.481 -33.426 1.00 90.81 615 SER A O 1
ATOM 4955 N N . ARG A 1 616 ? -14.722 0.618 -31.796 1.00 92.50 616 ARG A N 1
ATOM 4956 C CA . ARG A 1 616 ? -13.589 0.409 -30.886 1.00 92.50 616 ARG A CA 1
ATOM 4957 C C . ARG A 1 616 ? -12.667 -0.717 -31.354 1.00 92.50 616 ARG A C 1
ATOM 4959 O O . ARG A 1 616 ? -11.451 -0.581 -31.254 1.00 92.50 616 ARG A O 1
ATOM 4966 N N . MET A 1 617 ? -13.219 -1.805 -31.893 1.00 92.81 617 MET A N 1
ATOM 4967 C CA . MET A 1 617 ? -12.431 -2.883 -32.499 1.00 92.81 617 MET A CA 1
ATOM 4968 C C . MET A 1 617 ? -11.606 -2.377 -33.683 1.00 92.81 617 MET A C 1
ATOM 4970 O O . MET A 1 617 ? -10.446 -2.763 -33.800 1.00 92.81 617 MET A O 1
ATOM 4974 N N . GLU A 1 618 ? -12.160 -1.496 -34.521 1.00 93.00 618 GLU A N 1
ATOM 4975 C CA . GLU A 1 618 ? -11.423 -0.851 -35.614 1.00 93.00 618 GLU A CA 1
ATOM 4976 C C . GLU A 1 618 ? -10.263 0.005 -35.086 1.00 93.00 618 GLU A C 1
ATOM 4978 O O . GLU A 1 618 ? -9.148 -0.106 -35.600 1.00 93.00 618 GLU A O 1
ATOM 4983 N N . SER A 1 619 ? -10.487 0.793 -34.024 1.00 93.38 619 SER A N 1
ATOM 4984 C CA . SER A 1 619 ? -9.426 1.587 -33.378 1.00 93.38 619 SER A CA 1
ATOM 4985 C C . SER A 1 619 ? -8.301 0.701 -32.836 1.00 93.38 619 SER A C 1
ATOM 4987 O O . SER A 1 619 ? -7.127 0.910 -33.150 1.00 93.38 619 SER A O 1
ATOM 4989 N N . ILE A 1 620 ? -8.651 -0.358 -32.097 1.00 92.44 620 ILE A N 1
ATOM 4990 C CA . ILE A 1 620 ? -7.679 -1.323 -31.566 1.00 92.44 620 ILE A CA 1
ATOM 4991 C C . ILE A 1 620 ? -6.937 -2.020 -32.705 1.00 92.44 620 ILE A C 1
ATOM 4993 O O . ILE A 1 620 ? -5.718 -2.157 -32.648 1.00 92.44 620 ILE A O 1
ATOM 4997 N N . GLN A 1 621 ? -7.632 -2.440 -33.761 1.00 93.38 621 GLN A N 1
ATOM 4998 C CA . GLN A 1 621 ? -6.993 -3.070 -34.911 1.00 93.38 621 GLN A CA 1
ATOM 4999 C C . GLN A 1 621 ? -6.002 -2.119 -35.593 1.00 93.38 621 GLN A C 1
ATOM 5001 O O . GLN A 1 621 ? -4.898 -2.549 -35.937 1.00 93.38 621 GLN A O 1
ATOM 5006 N N . ALA A 1 622 ? -6.357 -0.844 -35.770 1.00 93.00 622 ALA A N 1
ATOM 5007 C CA . ALA A 1 622 ? -5.456 0.165 -36.318 1.00 93.00 622 ALA A CA 1
ATOM 5008 C C . ALA A 1 622 ? -4.218 0.349 -35.425 1.00 93.00 622 ALA A C 1
ATOM 5010 O O . ALA A 1 622 ? -3.087 0.290 -35.911 1.00 93.00 622 ALA A O 1
ATOM 5011 N N . LEU A 1 623 ? -4.422 0.466 -34.111 1.00 92.56 623 LEU A N 1
ATOM 5012 C CA . LEU A 1 623 ? -3.361 0.601 -33.115 1.00 92.56 623 LEU A CA 1
ATOM 5013 C C . LEU A 1 623 ? -2.394 -0.596 -33.143 1.00 92.56 623 LEU A C 1
ATOM 5015 O O . LEU A 1 623 ? -1.184 -0.418 -33.285 1.00 92.56 623 LEU A O 1
ATOM 5019 N N . VAL A 1 624 ? -2.925 -1.822 -33.110 1.00 91.88 624 VAL A N 1
ATOM 5020 C CA . VAL A 1 624 ? -2.141 -3.070 -33.135 1.00 91.88 624 VAL A CA 1
ATOM 5021 C C . VAL A 1 624 ? -1.433 -3.265 -34.480 1.00 91.88 624 VAL A C 1
ATOM 5023 O O . VAL A 1 624 ? -0.339 -3.823 -34.526 1.00 91.88 624 VAL A O 1
ATOM 5026 N N . THR A 1 625 ? -2.004 -2.786 -35.588 1.00 91.19 625 THR A N 1
ATOM 5027 C CA . THR A 1 625 ? -1.358 -2.854 -36.913 1.00 91.19 625 THR A CA 1
ATOM 5028 C C . THR A 1 625 ? -0.064 -2.039 -36.946 1.00 91.19 625 THR A C 1
ATOM 5030 O O . THR A 1 625 ? 0.936 -2.476 -37.529 1.00 91.19 625 THR A O 1
ATOM 5033 N N . HIS A 1 626 ? -0.061 -0.892 -36.266 1.00 89.06 626 HIS A N 1
ATOM 5034 C CA . HIS A 1 626 ? 1.114 -0.040 -36.123 1.00 89.06 626 HIS A CA 1
ATOM 5035 C C . HIS A 1 626 ? 2.120 -0.555 -35.088 1.00 89.06 626 HIS A C 1
ATOM 5037 O O . HIS A 1 626 ? 3.278 -0.123 -35.083 1.00 89.06 626 HIS A O 1
ATOM 5043 N N . TRP A 1 627 ? 1.756 -1.539 -34.257 1.00 88.62 627 TRP A N 1
ATOM 5044 C CA . TRP A 1 627 ? 2.744 -2.218 -33.425 1.00 88.62 627 TRP A CA 1
ATOM 5045 C C . TRP A 1 627 ? 3.790 -2.910 -34.300 1.00 88.62 627 TRP A C 1
ATOM 5047 O O . TRP A 1 627 ? 3.503 -3.680 -35.223 1.00 88.62 627 TRP A O 1
ATOM 5057 N N . GLY A 1 628 ? 5.053 -2.605 -34.011 1.00 80.25 628 GLY A N 1
ATOM 5058 C CA . GLY A 1 628 ? 6.183 -3.052 -34.818 1.00 80.25 628 GLY A CA 1
ATOM 5059 C C . GLY A 1 628 ? 6.709 -2.008 -35.807 1.00 80.25 628 GLY A C 1
ATOM 5060 O O . GLY A 1 628 ? 7.817 -2.184 -36.320 1.00 80.25 628 GLY A O 1
ATOM 5061 N N . ASP A 1 629 ? 5.982 -0.913 -36.059 1.00 83.06 629 ASP A N 1
ATOM 5062 C CA . ASP A 1 629 ? 6.476 0.173 -36.909 1.00 83.06 629 ASP A CA 1
ATOM 5063 C C . ASP A 1 629 ? 7.674 0.859 -36.245 1.00 83.06 629 ASP A C 1
ATOM 5065 O O . ASP A 1 629 ? 7.630 1.290 -35.092 1.00 83.06 629 ASP A O 1
ATOM 5069 N N . SER A 1 630 ? 8.792 0.928 -36.973 1.00 78.56 630 SER A N 1
ATOM 5070 C CA . SER A 1 630 ? 10.085 1.410 -36.454 1.00 78.56 630 SER A CA 1
ATOM 5071 C C . SER A 1 630 ? 10.627 0.632 -35.240 1.00 78.56 630 SER A C 1
ATOM 5073 O O . SER A 1 630 ? 11.577 1.074 -34.591 1.00 78.56 630 SER A O 1
ATOM 5075 N N . VAL A 1 631 ? 10.074 -0.553 -34.955 1.00 84.00 631 VAL A N 1
ATOM 5076 C CA . VAL A 1 631 ? 10.581 -1.497 -33.954 1.00 84.00 631 VAL A CA 1
ATOM 5077 C C . VAL A 1 631 ? 11.320 -2.611 -34.691 1.00 84.00 631 VAL A C 1
ATOM 5079 O O . VAL A 1 631 ? 10.811 -3.198 -35.648 1.00 84.00 631 VAL A O 1
ATOM 5082 N N . ARG A 1 632 ? 12.550 -2.910 -34.268 1.00 85.44 632 ARG A N 1
ATOM 5083 C CA . ARG A 1 632 ? 13.314 -4.030 -34.834 1.00 85.44 632 ARG A CA 1
ATOM 5084 C C . ARG A 1 632 ? 12.674 -5.355 -34.420 1.00 85.44 632 ARG A C 1
ATOM 5086 O O . ARG A 1 632 ? 12.154 -5.470 -33.313 1.00 85.44 632 ARG A O 1
ATOM 5093 N N . TRP A 1 633 ? 12.779 -6.368 -35.277 1.00 85.44 633 TRP A N 1
ATOM 5094 C CA . TRP A 1 633 ? 12.190 -7.691 -35.036 1.00 85.44 633 TRP A CA 1
ATOM 5095 C C . TRP A 1 633 ? 12.614 -8.314 -33.692 1.00 85.44 633 TRP A C 1
ATOM 5097 O O . TRP A 1 633 ? 11.803 -8.952 -33.026 1.00 85.44 633 TRP A O 1
ATOM 5107 N N . ASN A 1 634 ? 13.849 -8.069 -33.242 1.00 82.94 634 ASN A N 1
ATOM 5108 C CA .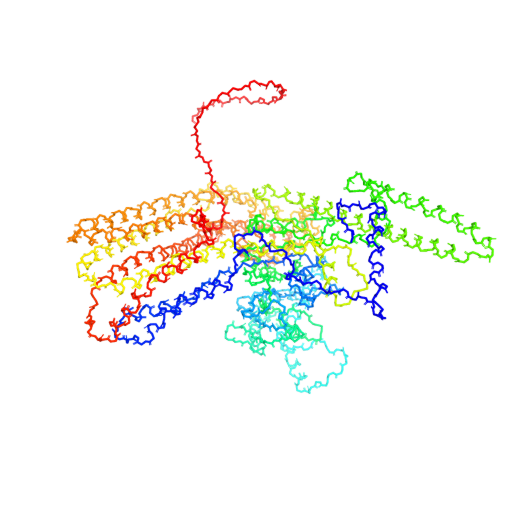 ASN A 1 634 ? 14.313 -8.529 -31.934 1.00 82.94 634 ASN A CA 1
ATOM 5109 C C . ASN A 1 634 ? 13.594 -7.846 -30.766 1.00 82.94 634 ASN A C 1
ATOM 5111 O O . ASN A 1 634 ? 13.108 -8.517 -29.859 1.00 82.94 634 ASN A O 1
ATOM 5115 N N . THR A 1 635 ? 13.484 -6.514 -30.800 1.00 86.44 635 THR A N 1
ATOM 5116 C CA . THR A 1 635 ? 12.733 -5.751 -29.796 1.00 86.44 635 THR A CA 1
ATOM 5117 C C . THR A 1 635 ? 11.275 -6.194 -29.779 1.00 86.44 635 THR A C 1
ATOM 5119 O O . THR A 1 635 ? 10.715 -6.379 -28.707 1.00 86.44 635 THR A O 1
ATOM 5122 N N . PHE A 1 636 ? 10.675 -6.438 -30.946 1.00 90.00 636 PHE A N 1
ATOM 5123 C CA . PHE A 1 636 ? 9.313 -6.960 -31.046 1.00 90.00 636 PHE A CA 1
ATOM 5124 C C . PHE A 1 636 ? 9.166 -8.318 -30.342 1.00 90.00 636 PHE A C 1
ATOM 5126 O O . PHE A 1 636 ? 8.268 -8.492 -29.523 1.00 90.00 636 PHE A O 1
ATOM 5133 N N . ASN A 1 637 ? 10.092 -9.255 -30.571 1.00 88.69 637 ASN A N 1
ATOM 5134 C CA . ASN A 1 637 ? 10.107 -10.539 -29.862 1.00 88.69 637 ASN A CA 1
ATOM 5135 C C . ASN A 1 637 ? 10.271 -10.396 -28.356 1.00 88.69 637 ASN A C 1
ATOM 5137 O O . ASN A 1 637 ? 9.609 -11.113 -27.607 1.00 88.69 637 ASN A O 1
ATOM 5141 N N . LYS A 1 638 ? 11.139 -9.479 -27.918 1.00 87.44 638 LYS A N 1
ATOM 5142 C CA . LYS A 1 638 ? 11.298 -9.162 -26.501 1.00 87.44 638 LYS A CA 1
ATOM 5143 C C . LYS A 1 638 ? 9.976 -8.668 -25.916 1.00 87.44 638 LYS A C 1
ATOM 5145 O O . LYS A 1 638 ? 9.563 -9.179 -24.887 1.00 87.44 638 LYS A O 1
ATOM 5150 N N . VAL A 1 639 ? 9.264 -7.766 -26.596 1.00 90.62 639 VAL A N 1
ATOM 5151 C CA . VAL A 1 639 ? 7.949 -7.291 -26.136 1.00 90.62 639 VAL A CA 1
ATOM 5152 C C . VAL A 1 639 ? 6.947 -8.439 -26.000 1.00 90.62 639 VAL A C 1
ATOM 5154 O O . VAL A 1 639 ? 6.269 -8.518 -24.980 1.00 90.62 639 VAL A O 1
ATOM 5157 N N . LEU A 1 640 ? 6.883 -9.362 -26.965 1.00 91.69 640 LEU A N 1
ATOM 5158 C CA . LEU A 1 640 ? 6.004 -10.533 -26.860 1.00 91.69 640 LEU A CA 1
ATOM 5159 C C . LEU A 1 640 ? 6.361 -11.426 -25.660 1.00 91.69 640 LEU A C 1
ATOM 5161 O O . LEU A 1 640 ? 5.481 -11.837 -24.906 1.00 91.69 640 LEU A O 1
ATOM 5165 N N . ARG A 1 641 ? 7.653 -11.708 -25.458 1.00 89.06 641 ARG A N 1
ATOM 5166 C CA . ARG A 1 641 ? 8.138 -12.537 -24.344 1.00 89.06 641 ARG A CA 1
ATOM 5167 C C . ARG A 1 641 ? 7.862 -11.889 -22.984 1.00 89.06 641 ARG A C 1
ATOM 5169 O O . ARG A 1 641 ? 7.449 -12.574 -22.055 1.00 89.06 641 ARG A O 1
ATOM 5176 N N . GLU A 1 642 ? 8.030 -10.574 -22.887 1.00 88.44 642 GLU A N 1
ATOM 5177 C CA . GLU A 1 642 ? 7.760 -9.769 -21.687 1.00 88.44 642 GLU A CA 1
ATOM 5178 C C . GLU A 1 642 ? 6.275 -9.330 -21.595 1.00 88.44 642 GLU A C 1
ATOM 5180 O O . GLU A 1 642 ? 5.938 -8.295 -21.018 1.00 88.44 642 GLU A O 1
ATOM 5185 N N . LYS A 1 643 ? 5.353 -10.108 -22.187 1.00 91.44 643 LYS A N 1
ATOM 5186 C CA . LYS A 1 643 ? 3.888 -9.938 -22.085 1.00 91.44 643 LYS A CA 1
ATOM 5187 C C . LYS A 1 643 ? 3.379 -8.535 -22.464 1.00 91.44 643 LYS A C 1
ATOM 5189 O O . LYS A 1 643 ? 2.413 -8.034 -21.886 1.00 91.44 643 LYS A O 1
ATOM 5194 N N . GLY A 1 644 ? 4.018 -7.891 -23.436 1.00 90.69 644 GLY A N 1
ATOM 5195 C CA . GLY A 1 644 ? 3.638 -6.571 -23.939 1.00 90.69 644 GLY A CA 1
ATOM 5196 C C . GLY A 1 644 ? 4.303 -5.389 -23.227 1.00 90.69 644 GLY A C 1
ATOM 5197 O O . GLY A 1 644 ? 4.004 -4.250 -23.587 1.00 90.69 644 GLY A O 1
ATOM 5198 N N . ILE A 1 645 ? 5.185 -5.621 -22.243 1.00 89.12 645 ILE A N 1
ATOM 5199 C CA . ILE A 1 645 ? 5.776 -4.568 -21.401 1.00 89.12 645 ILE A CA 1
ATOM 5200 C C . ILE A 1 645 ? 7.309 -4.629 -21.446 1.00 89.12 645 ILE A C 1
ATOM 5202 O O . ILE A 1 645 ? 7.919 -5.548 -20.921 1.00 89.12 645 ILE A O 1
ATOM 5206 N N . VAL A 1 646 ? 7.962 -3.601 -21.993 1.00 86.56 646 VAL A N 1
ATOM 5207 C CA . VAL A 1 646 ? 9.430 -3.470 -22.011 1.00 86.56 646 VAL A CA 1
ATOM 5208 C C . VAL A 1 646 ? 9.834 -2.111 -21.459 1.00 86.56 646 VAL A C 1
ATOM 5210 O O . VAL A 1 646 ? 9.569 -1.081 -22.070 1.00 86.56 646 VAL A O 1
ATOM 5213 N N . LYS A 1 647 ? 10.530 -2.104 -20.316 1.00 76.44 647 LYS A N 1
ATOM 5214 C CA . LYS A 1 647 ? 10.902 -0.879 -19.581 1.00 76.44 647 LYS A CA 1
ATOM 5215 C C . LYS A 1 647 ? 11.998 -0.037 -20.242 1.00 76.44 647 LYS A C 1
ATOM 5217 O O . LYS A 1 647 ? 12.157 1.124 -19.890 1.00 76.44 647 LYS A O 1
ATOM 5222 N N . LYS A 1 648 ? 12.804 -0.630 -21.130 1.00 77.81 648 LYS A N 1
ATOM 5223 C CA . LYS A 1 648 ? 13.907 0.054 -21.822 1.00 77.81 648 LYS A CA 1
ATOM 5224 C C . LYS A 1 648 ? 14.000 -0.395 -23.272 1.00 77.81 648 LYS A C 1
ATOM 5226 O O . LYS A 1 648 ? 14.245 -1.567 -23.561 1.00 77.81 648 LYS A O 1
ATOM 5231 N N . THR A 1 649 ? 13.843 0.549 -24.189 1.00 79.38 649 THR A N 1
ATOM 5232 C CA . THR A 1 649 ? 13.966 0.329 -25.627 1.00 79.38 649 THR A CA 1
ATOM 5233 C C . THR A 1 649 ? 14.716 1.468 -26.310 1.00 79.38 649 THR A C 1
ATOM 5235 O O . THR A 1 649 ? 14.657 2.617 -25.882 1.00 79.38 649 THR A O 1
ATOM 5238 N N . GLN A 1 650 ? 15.408 1.136 -27.401 1.00 77.56 650 GLN A N 1
ATOM 5239 C CA . GLN A 1 650 ? 16.022 2.100 -28.320 1.00 77.56 650 GLN A CA 1
ATOM 5240 C C . GLN A 1 650 ? 15.129 2.380 -29.544 1.00 77.56 650 GLN A C 1
ATOM 5242 O O . GLN A 1 650 ? 15.563 3.023 -30.498 1.00 77.56 650 GLN A O 1
ATOM 5247 N N . ALA A 1 651 ? 13.894 1.864 -29.562 1.00 79.56 651 ALA A N 1
ATOM 5248 C CA . ALA A 1 651 ? 12.959 2.101 -30.655 1.00 79.56 651 ALA A CA 1
ATOM 5249 C C . ALA A 1 651 ? 12.587 3.591 -30.731 1.00 79.56 651 ALA A C 1
ATOM 5251 O O . ALA A 1 651 ? 12.063 4.157 -29.771 1.00 79.56 651 ALA A O 1
ATOM 5252 N N . ALA A 1 652 ? 12.827 4.215 -31.888 1.00 78.19 652 ALA A N 1
ATOM 5253 C CA . ALA A 1 652 ? 12.636 5.653 -32.081 1.00 78.19 652 ALA A CA 1
ATOM 5254 C C . ALA A 1 652 ? 11.190 6.109 -31.812 1.00 78.19 652 ALA A C 1
ATOM 5256 O O . ALA A 1 652 ? 10.984 7.179 -31.248 1.00 78.19 652 ALA A O 1
ATOM 5257 N N . SER A 1 653 ? 10.200 5.270 -32.137 1.00 78.94 653 SER A N 1
ATOM 5258 C CA . SER A 1 653 ? 8.772 5.524 -31.893 1.00 78.94 653 SER A CA 1
ATOM 5259 C C . SER A 1 653 ? 8.399 5.638 -30.409 1.00 78.94 653 SER A C 1
ATOM 5261 O O . SER A 1 653 ? 7.346 6.181 -30.089 1.00 78.94 653 SER A O 1
ATOM 5263 N N . TYR A 1 654 ? 9.264 5.176 -29.504 1.00 80.38 654 TYR A N 1
ATOM 5264 C CA . TYR A 1 654 ? 9.036 5.180 -28.057 1.00 80.38 654 TYR A CA 1
ATOM 5265 C C . TYR A 1 654 ? 10.024 6.073 -27.293 1.00 80.38 654 TYR A C 1
ATOM 5267 O O . TYR A 1 654 ? 9.962 6.150 -26.066 1.00 80.38 654 TYR A O 1
ATOM 5275 N N . ALA A 1 655 ? 10.910 6.791 -27.993 1.00 74.62 655 ALA A N 1
ATOM 5276 C CA . ALA A 1 655 ? 11.882 7.688 -27.368 1.00 74.62 655 ALA A CA 1
ATOM 5277 C C . ALA A 1 655 ? 11.208 8.833 -26.589 1.00 74.62 655 ALA A C 1
ATOM 5279 O O . ALA A 1 655 ? 11.674 9.197 -25.516 1.00 74.62 655 ALA A O 1
ATOM 5280 N N . SER A 1 656 ? 10.080 9.351 -27.088 1.00 69.38 656 SER A N 1
ATOM 5281 C CA . SER A 1 656 ? 9.285 10.396 -26.426 1.00 69.38 656 SER A CA 1
ATOM 5282 C C . SER A 1 656 ? 8.398 9.888 -25.282 1.00 69.38 656 SER A C 1
ATOM 5284 O O . SER A 1 656 ? 7.734 10.696 -24.644 1.00 69.38 656 SER A O 1
ATOM 5286 N N . LYS A 1 657 ? 8.344 8.567 -25.053 1.00 65.69 657 LYS A N 1
ATOM 5287 C CA . LYS A 1 657 ? 7.605 7.910 -23.957 1.00 65.69 657 LYS A CA 1
ATOM 5288 C C . LYS A 1 657 ? 8.581 7.321 -22.922 1.00 65.69 657 LYS A C 1
ATOM 5290 O O . LYS A 1 657 ? 8.418 6.180 -22.481 1.00 65.69 657 LYS A O 1
ATOM 5295 N N . GLY A 1 658 ? 9.685 8.019 -22.660 1.00 66.94 658 GLY A N 1
ATOM 5296 C CA . GLY A 1 658 ? 10.728 7.576 -21.733 1.00 66.94 658 GLY A CA 1
ATOM 5297 C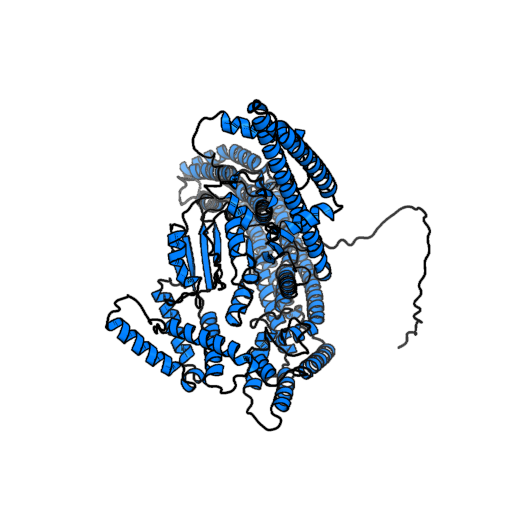 C . GLY A 1 658 ? 11.446 6.287 -22.138 1.00 66.94 658 GLY A C 1
ATOM 5298 O O . GLY A 1 658 ? 12.039 5.622 -21.289 1.00 66.94 658 GLY A O 1
ATOM 5299 N N . GLY A 1 659 ? 11.368 5.885 -23.413 1.00 75.69 659 GLY A N 1
ATOM 5300 C CA . GLY A 1 659 ? 11.971 4.642 -23.895 1.00 75.69 659 GLY A CA 1
ATOM 5301 C C . GLY A 1 659 ? 11.319 3.382 -23.319 1.00 75.69 659 GLY A C 1
ATOM 5302 O O . GLY A 1 659 ? 12.005 2.375 -23.155 1.00 75.69 659 GLY A O 1
ATOM 5303 N N . THR A 1 660 ? 10.020 3.422 -23.005 1.00 81.62 660 THR A N 1
ATOM 5304 C CA . THR A 1 660 ? 9.237 2.271 -22.521 1.00 81.62 660 THR A CA 1
ATOM 5305 C C . THR A 1 660 ? 8.171 1.870 -23.542 1.00 81.62 660 THR A C 1
ATOM 5307 O O . THR A 1 660 ? 7.516 2.724 -24.132 1.00 81.62 660 THR A O 1
ATOM 5310 N N . ILE A 1 661 ? 7.969 0.564 -23.727 1.00 88.62 661 ILE A N 1
ATOM 5311 C CA . ILE A 1 661 ? 6.861 -0.007 -24.504 1.00 88.62 661 ILE A CA 1
ATOM 5312 C C . ILE A 1 661 ? 5.880 -0.647 -23.528 1.00 88.62 661 ILE A C 1
ATOM 5314 O O . ILE A 1 661 ? 6.278 -1.471 -22.707 1.00 88.62 661 ILE A O 1
ATOM 5318 N N . ASN A 1 662 ? 4.602 -0.293 -23.630 1.00 90.44 662 ASN A N 1
ATOM 5319 C CA . ASN A 1 662 ? 3.525 -0.984 -22.932 1.00 90.44 662 ASN A CA 1
ATOM 5320 C C . ASN A 1 662 ? 2.289 -1.054 -23.831 1.00 90.44 662 ASN A C 1
ATOM 5322 O O . ASN A 1 662 ? 1.444 -0.160 -23.829 1.00 90.44 662 ASN A O 1
ATOM 5326 N N . TRP A 1 663 ? 2.212 -2.122 -24.616 1.00 93.00 663 TRP A N 1
ATOM 5327 C CA . TRP A 1 663 ? 1.138 -2.343 -25.583 1.00 93.00 663 TRP A CA 1
ATOM 5328 C C . TRP A 1 663 ? -0.227 -2.553 -24.918 1.00 93.00 663 TRP A C 1
ATOM 5330 O O . TRP A 1 663 ? -1.242 -2.099 -25.438 1.00 93.00 663 TRP A O 1
ATOM 5340 N N . ASN A 1 664 ? -0.264 -3.148 -23.723 1.00 93.25 664 ASN A N 1
ATOM 5341 C CA . ASN A 1 664 ? -1.516 -3.286 -22.974 1.00 93.25 664 ASN A CA 1
ATOM 5342 C C . ASN A 1 664 ? -2.055 -1.911 -22.545 1.00 93.25 664 ASN A C 1
ATOM 5344 O O . ASN A 1 664 ? -3.244 -1.643 -22.697 1.00 93.25 664 ASN A O 1
ATOM 5348 N N . ASN A 1 665 ? -1.176 -1.010 -22.090 1.00 90.19 665 ASN A N 1
ATOM 5349 C CA . ASN A 1 665 ? -1.563 0.353 -21.727 1.00 90.19 665 ASN A CA 1
ATOM 5350 C C . ASN A 1 665 ? -2.002 1.192 -22.933 1.00 90.19 665 ASN A C 1
ATOM 5352 O O . ASN A 1 665 ? -2.894 2.010 -22.776 1.00 90.19 665 ASN A O 1
ATOM 5356 N N . GLU A 1 666 ? -1.446 0.978 -24.128 1.00 91.50 666 GLU A N 1
ATOM 5357 C CA . GLU A 1 666 ? -1.921 1.673 -25.336 1.00 91.50 666 GLU A CA 1
ATOM 5358 C C . GLU A 1 666 ? -3.366 1.289 -25.699 1.00 91.50 666 GLU A C 1
ATOM 5360 O O . GLU A 1 666 ? -4.167 2.170 -26.006 1.00 91.50 666 GLU A O 1
ATOM 5365 N N . ILE A 1 667 ? -3.737 0.005 -25.580 1.00 92.75 667 ILE A N 1
ATOM 5366 C CA . ILE A 1 667 ? -5.143 -0.422 -25.718 1.00 92.75 667 ILE A CA 1
ATOM 5367 C C . ILE A 1 667 ? -6.004 0.186 -24.600 1.00 92.75 667 ILE A C 1
ATOM 5369 O O . ILE A 1 667 ? -7.106 0.671 -24.852 1.00 92.75 667 ILE A O 1
ATOM 5373 N N . CYS A 1 668 ? -5.506 0.179 -23.362 1.00 91.38 668 CYS A N 1
ATOM 5374 C CA . CYS A 1 668 ? -6.226 0.726 -22.212 1.00 91.38 668 CYS A CA 1
ATOM 5375 C C . CYS A 1 668 ? -6.500 2.233 -22.353 1.00 91.38 668 CYS A C 1
ATOM 5377 O O . CYS A 1 668 ? -7.604 2.688 -22.057 1.00 91.38 668 CYS A O 1
ATOM 5379 N N . GLU A 1 669 ? -5.524 3.003 -22.841 1.00 89.25 669 GLU A N 1
ATOM 5380 C CA . GLU A 1 669 ? -5.658 4.437 -23.113 1.00 89.25 669 GLU A CA 1
ATOM 5381 C C . GLU A 1 669 ? -6.685 4.713 -24.214 1.00 89.25 669 GLU A C 1
ATOM 5383 O O . GLU A 1 669 ? -7.514 5.609 -24.045 1.00 89.25 669 GLU A O 1
ATOM 5388 N N . ASP A 1 670 ? -6.696 3.916 -25.289 1.00 90.75 670 ASP A N 1
ATOM 5389 C CA . ASP A 1 670 ? -7.708 4.032 -26.347 1.00 90.75 670 ASP A CA 1
ATOM 5390 C C . ASP A 1 670 ? -9.127 3.767 -25.813 1.00 90.75 670 ASP A C 1
ATOM 5392 O O . ASP A 1 670 ? -10.069 4.494 -26.130 1.00 90.75 670 ASP A O 1
ATOM 5396 N N . MET A 1 671 ? -9.276 2.771 -24.935 1.00 92.25 671 MET A N 1
ATOM 5397 C CA . MET A 1 671 ? -10.553 2.387 -24.321 1.00 92.25 671 MET A CA 1
ATOM 5398 C C . MET A 1 671 ? -10.980 3.270 -23.137 1.00 92.25 671 MET A C 1
ATOM 5400 O O . MET A 1 671 ? -12.120 3.177 -22.673 1.00 92.25 671 MET A O 1
ATOM 5404 N N . HIS A 1 672 ? -10.096 4.130 -22.626 1.00 89.81 672 HIS A N 1
ATOM 5405 C CA . HIS A 1 672 ? -10.333 4.919 -21.415 1.00 89.81 672 HIS A CA 1
ATOM 5406 C C . HIS A 1 672 ? -11.620 5.773 -21.448 1.00 89.81 672 HIS A C 1
ATOM 5408 O O . HIS A 1 672 ? -12.343 5.783 -20.445 1.00 89.81 672 HIS A O 1
ATOM 5414 N N . PRO A 1 673 ? -11.984 6.440 -22.566 1.00 90.69 673 PRO A N 1
ATOM 5415 C CA . PRO A 1 673 ? -13.238 7.191 -22.653 1.00 90.69 673 PRO A CA 1
ATOM 5416 C C . PRO A 1 673 ? -14.486 6.321 -22.436 1.00 90.69 673 PRO A C 1
ATOM 5418 O O . PRO A 1 673 ? -15.451 6.765 -21.810 1.00 90.69 673 PRO A O 1
ATOM 5421 N N . ASP A 1 674 ? -14.460 5.067 -22.893 1.00 92.62 674 ASP A N 1
ATOM 5422 C CA . ASP A 1 674 ? -15.589 4.143 -22.756 1.00 92.62 674 ASP A CA 1
ATOM 5423 C C . ASP A 1 674 ? -15.739 3.677 -21.300 1.00 92.62 674 ASP A C 1
ATOM 5425 O O . ASP A 1 674 ? -16.855 3.573 -20.785 1.00 92.62 674 ASP A O 1
ATOM 5429 N N . LEU A 1 675 ? -14.612 3.468 -20.609 1.00 91.75 675 LEU A N 1
ATOM 5430 C CA . LEU A 1 675 ? -14.579 3.161 -19.177 1.00 91.75 675 LEU A CA 1
ATOM 5431 C C . LEU A 1 675 ? -15.110 4.330 -18.335 1.00 91.75 675 LEU A C 1
ATOM 5433 O O . LEU A 1 675 ? -15.840 4.105 -17.368 1.00 91.75 675 LEU A O 1
ATOM 5437 N N . LEU A 1 676 ? -14.790 5.576 -18.704 1.00 90.88 676 LEU A N 1
ATOM 5438 C CA . LEU A 1 676 ? -15.335 6.769 -18.045 1.00 90.88 676 LEU A CA 1
ATOM 5439 C C . LEU A 1 676 ? -16.853 6.864 -18.226 1.00 90.88 676 LEU A C 1
ATOM 5441 O O . LEU A 1 676 ? -17.577 7.117 -17.260 1.00 90.88 676 LEU A O 1
ATOM 5445 N N . LEU A 1 677 ? -17.351 6.603 -19.439 1.00 92.19 677 LEU A N 1
ATOM 5446 C CA . LEU A 1 677 ? -18.787 6.575 -19.713 1.00 92.19 677 LEU A CA 1
ATOM 5447 C C . LEU A 1 677 ? -19.491 5.462 -18.924 1.00 92.19 677 LEU A C 1
ATOM 5449 O O . LEU A 1 677 ? -20.570 5.681 -18.371 1.00 92.19 677 LEU A O 1
ATOM 5453 N N . TRP A 1 678 ? -18.884 4.277 -18.848 1.00 94.81 678 TRP A N 1
ATOM 5454 C CA . TRP A 1 678 ? -19.381 3.177 -18.025 1.00 94.81 678 TRP A CA 1
ATOM 5455 C C . TRP A 1 678 ? -19.445 3.560 -16.546 1.00 94.81 678 TRP A C 1
ATOM 5457 O O . TRP A 1 678 ? -20.496 3.394 -15.926 1.00 94.81 678 TRP A O 1
ATOM 5467 N N . LYS A 1 679 ? -18.378 4.155 -15.999 1.00 94.19 679 LYS A N 1
ATOM 5468 C CA . LYS A 1 679 ? -18.346 4.642 -14.614 1.00 94.19 679 LYS A CA 1
ATOM 5469 C C . LYS A 1 679 ? -19.468 5.648 -14.357 1.00 94.19 679 LYS A C 1
ATOM 5471 O O . LYS A 1 679 ? -20.156 5.540 -13.342 1.00 94.19 679 LYS A O 1
ATOM 5476 N N . ALA A 1 680 ? -19.698 6.590 -15.273 1.00 93.25 680 ALA A N 1
ATOM 5477 C CA . ALA A 1 680 ? -20.780 7.568 -15.154 1.00 93.25 680 ALA A CA 1
ATOM 5478 C C . ALA A 1 680 ? -22.169 6.900 -15.129 1.00 93.25 680 ALA A C 1
ATOM 5480 O O . ALA A 1 680 ? -22.973 7.183 -14.238 1.00 93.25 680 ALA A O 1
ATOM 5481 N N . LYS A 1 681 ? -22.428 5.953 -16.043 1.00 94.38 681 LYS A N 1
ATOM 5482 C CA . LYS A 1 681 ? -23.685 5.182 -16.086 1.00 94.38 681 LYS A CA 1
ATOM 5483 C C . LYS A 1 681 ? -23.902 4.358 -14.819 1.00 94.38 681 LYS A C 1
ATOM 5485 O O . LYS A 1 681 ? -24.979 4.413 -14.231 1.00 94.38 681 LYS A O 1
ATOM 5490 N N . MET A 1 682 ? -22.876 3.639 -14.362 1.00 95.94 682 MET A N 1
ATOM 5491 C CA . MET A 1 682 ? -22.949 2.855 -13.128 1.00 95.94 682 MET A CA 1
ATOM 5492 C C . MET A 1 682 ? -23.166 3.742 -11.904 1.00 95.94 682 MET A C 1
ATOM 5494 O O . MET A 1 682 ? -23.961 3.402 -11.033 1.00 95.94 682 MET A O 1
ATOM 5498 N N . THR A 1 683 ? -22.529 4.913 -11.859 1.00 93.31 683 THR A N 1
ATOM 5499 C CA . THR A 1 683 ? -22.742 5.895 -10.789 1.00 93.31 683 THR A CA 1
ATOM 5500 C C . THR A 1 683 ? -24.199 6.354 -10.742 1.00 93.31 683 THR A C 1
ATOM 5502 O O . THR A 1 683 ? -24.771 6.447 -9.657 1.00 93.31 683 THR A O 1
ATOM 5505 N N . GLN A 1 684 ? -24.823 6.599 -11.897 1.00 94.62 684 GLN A N 1
ATOM 5506 C CA . GLN A 1 684 ? -26.239 6.960 -11.982 1.00 94.62 684 GLN A CA 1
ATOM 5507 C C . GLN A 1 684 ? -27.160 5.801 -11.569 1.00 94.62 684 GLN A C 1
ATOM 5509 O O . GLN A 1 684 ? -28.110 6.016 -10.817 1.00 94.62 684 GLN A O 1
ATOM 5514 N N . ALA A 1 685 ? -26.860 4.571 -11.996 1.00 95.19 685 ALA A N 1
ATOM 5515 C CA . ALA A 1 685 ? -27.611 3.380 -11.598 1.00 95.19 685 ALA A CA 1
ATOM 5516 C C . ALA A 1 685 ? -27.570 3.160 -10.074 1.00 95.19 685 ALA A C 1
ATOM 5518 O O . ALA A 1 685 ? -28.598 2.883 -9.461 1.00 95.19 685 ALA A O 1
ATOM 5519 N N . VAL A 1 686 ? -26.406 3.366 -9.448 1.00 95.62 686 VAL A N 1
ATOM 5520 C CA . VAL A 1 686 ? -26.238 3.294 -7.987 1.00 95.62 686 VAL A CA 1
ATOM 5521 C C . VAL A 1 686 ? -27.045 4.374 -7.263 1.00 95.62 686 VAL A C 1
ATOM 5523 O O . VAL A 1 686 ? -27.616 4.089 -6.217 1.00 95.62 686 VAL A O 1
ATOM 5526 N N . VAL A 1 687 ? -27.138 5.596 -7.803 1.00 95.12 687 VAL A N 1
ATOM 5527 C CA . VAL A 1 687 ? -27.989 6.656 -7.219 1.00 95.12 687 VAL A CA 1
ATOM 5528 C C . VAL A 1 687 ? -29.456 6.233 -7.211 1.00 95.12 687 VAL A C 1
ATOM 5530 O O . VAL A 1 687 ? -30.142 6.392 -6.204 1.00 95.12 687 VAL A O 1
ATOM 5533 N N . TYR A 1 688 ? -29.933 5.663 -8.317 1.00 94.50 688 TYR A N 1
ATOM 5534 C CA . TYR A 1 688 ? -31.306 5.174 -8.406 1.00 94.50 688 TYR A CA 1
ATOM 5535 C C . TYR A 1 688 ? -31.568 4.014 -7.431 1.00 94.50 688 TYR A C 1
ATOM 5537 O O . TYR A 1 688 ? -32.560 4.034 -6.702 1.00 94.50 688 TYR A O 1
ATOM 5545 N N . LEU A 1 689 ? -30.644 3.049 -7.353 1.00 95.75 689 LEU A N 1
ATOM 5546 C CA . LEU A 1 689 ? -30.708 1.945 -6.393 1.00 95.75 689 LEU A CA 1
ATOM 5547 C C . LEU A 1 689 ? -30.751 2.451 -4.946 1.00 95.75 689 LEU A C 1
ATOM 5549 O O . LEU A 1 689 ? -31.578 1.993 -4.160 1.00 95.75 689 LEU A O 1
ATOM 5553 N N . ALA A 1 690 ? -29.892 3.413 -4.605 1.00 94.75 690 ALA A N 1
ATOM 5554 C CA . ALA A 1 690 ? -29.842 4.006 -3.275 1.00 94.75 690 ALA A CA 1
ATOM 5555 C C . ALA A 1 690 ? -31.180 4.642 -2.892 1.00 94.75 690 ALA A C 1
ATOM 5557 O O . ALA A 1 690 ? -31.684 4.390 -1.803 1.00 94.75 690 ALA A O 1
ATOM 5558 N N . HIS A 1 691 ? -31.806 5.375 -3.816 1.00 94.81 691 HIS A N 1
ATOM 5559 C CA . HIS A 1 691 ? -33.117 5.972 -3.582 1.00 94.81 691 HIS A CA 1
ATOM 5560 C C . HIS A 1 691 ? -34.201 4.920 -3.284 1.00 94.81 691 HIS A C 1
ATOM 5562 O O . HIS A 1 691 ? -34.995 5.094 -2.358 1.00 94.81 691 HIS A O 1
ATOM 5568 N N . ILE A 1 692 ? -34.224 3.807 -4.029 1.00 94.44 692 ILE A N 1
ATOM 5569 C CA . ILE A 1 692 ? -35.166 2.701 -3.783 1.00 94.44 692 ILE A CA 1
ATOM 5570 C C . ILE A 1 692 ? -34.906 2.061 -2.413 1.00 94.44 692 ILE A C 1
ATOM 5572 O O . ILE A 1 692 ? -35.850 1.824 -1.651 1.00 94.44 692 ILE A O 1
ATOM 5576 N N . MET A 1 693 ? -33.638 1.793 -2.087 1.00 94.00 693 MET A N 1
ATOM 5577 C CA . MET A 1 693 ? -33.239 1.201 -0.808 1.00 94.00 693 MET A CA 1
ATOM 5578 C C . MET A 1 693 ? -33.642 2.097 0.367 1.00 94.00 693 MET A C 1
ATOM 5580 O O . MET A 1 693 ? -34.323 1.635 1.282 1.00 94.00 693 MET A O 1
ATOM 5584 N N . GLU A 1 694 ? -33.301 3.386 0.313 1.00 93.31 694 GLU A N 1
ATOM 5585 C CA . GLU A 1 694 ? -33.644 4.379 1.336 1.00 93.31 694 GLU A CA 1
ATOM 5586 C C . GLU A 1 694 ? -35.157 4.531 1.507 1.00 93.31 694 GLU A C 1
ATOM 5588 O O . GLU A 1 694 ? -35.656 4.552 2.632 1.00 93.31 694 GLU A O 1
ATOM 5593 N N . SER A 1 695 ? -35.910 4.583 0.404 1.00 93.50 695 SER A N 1
ATOM 5594 C CA . SER A 1 695 ? -37.374 4.654 0.443 1.00 93.50 695 SER A CA 1
ATOM 5595 C C . SER A 1 695 ? -37.985 3.424 1.121 1.00 93.50 695 SER A C 1
ATOM 5597 O O . SER A 1 695 ? -38.875 3.551 1.966 1.00 93.50 695 SER A O 1
ATOM 5599 N N . THR A 1 696 ? -37.466 2.232 0.811 1.00 94.62 696 THR A N 1
ATOM 5600 C CA . THR A 1 696 ? -37.927 0.963 1.394 1.00 94.62 696 THR A CA 1
ATOM 5601 C C . THR A 1 696 ? -37.626 0.890 2.894 1.00 94.62 696 THR A C 1
ATOM 5603 O O . THR A 1 696 ? -38.491 0.489 3.680 1.00 94.62 696 THR A O 1
ATOM 5606 N N . ILE A 1 697 ? -36.431 1.330 3.304 1.00 95.00 697 ILE A N 1
ATOM 5607 C CA . ILE A 1 697 ? -36.035 1.431 4.716 1.00 95.00 697 ILE A CA 1
ATOM 5608 C C . ILE A 1 697 ? -36.951 2.412 5.442 1.00 95.00 697 ILE A C 1
ATOM 5610 O O . ILE A 1 697 ? -37.552 2.050 6.450 1.00 95.00 697 ILE A O 1
ATOM 5614 N N . LYS A 1 698 ? -37.119 3.627 4.907 1.00 94.25 698 LYS A N 1
ATOM 5615 C CA . LYS A 1 698 ? -37.946 4.673 5.518 1.00 94.25 698 LYS A CA 1
ATOM 5616 C C . LYS A 1 698 ? -39.389 4.216 5.709 1.00 94.25 698 LYS A C 1
ATOM 5618 O O . LYS A 1 698 ? -39.926 4.351 6.804 1.00 94.25 698 LYS A O 1
ATOM 5623 N N . LYS A 1 699 ? -39.983 3.603 4.680 1.00 94.88 699 LYS A N 1
ATOM 5624 C CA . LYS A 1 699 ? -41.339 3.050 4.753 1.00 94.88 699 LYS A CA 1
ATOM 5625 C C . LYS A 1 699 ? -41.464 2.000 5.858 1.00 94.88 699 LYS A C 1
ATOM 5627 O O . LYS A 1 699 ? -42.398 2.067 6.647 1.00 94.88 699 LYS A O 1
ATOM 5632 N N . THR A 1 700 ? -40.513 1.070 5.946 1.00 94.75 700 THR A N 1
ATOM 5633 C CA . THR A 1 700 ? -40.520 0.049 7.007 1.00 94.75 700 THR A CA 1
ATOM 5634 C C . THR A 1 700 ? -40.359 0.694 8.382 1.00 94.75 700 THR A C 1
ATOM 5636 O O . THR A 1 700 ? -41.032 0.306 9.333 1.00 94.75 700 THR A O 1
ATOM 5639 N N . CYS A 1 701 ? -39.513 1.719 8.504 1.00 94.38 701 CYS A N 1
ATOM 5640 C CA . CYS A 1 701 ? -39.349 2.429 9.765 1.00 94.38 701 CYS A CA 1
ATOM 5641 C C . CYS A 1 701 ? -40.635 3.135 10.223 1.00 94.38 701 CYS A C 1
ATOM 5643 O O . CYS A 1 701 ? -40.932 3.159 11.420 1.00 94.38 701 CYS A O 1
ATOM 5645 N N . ASP A 1 702 ? -41.401 3.688 9.281 1.00 93.81 702 ASP A N 1
ATOM 5646 C CA . ASP A 1 702 ? -42.712 4.277 9.554 1.00 93.81 702 ASP A CA 1
ATOM 5647 C C . ASP A 1 702 ? -43.751 3.206 9.928 1.00 93.81 702 ASP A C 1
ATOM 5649 O O . ASP A 1 702 ? -44.542 3.423 10.844 1.00 93.81 702 ASP A O 1
ATOM 5653 N N . GLU A 1 703 ? -43.719 2.032 9.287 1.00 94.12 703 GLU A N 1
ATOM 5654 C CA . GLU A 1 703 ? -44.564 0.879 9.637 1.00 94.12 703 GLU A CA 1
ATOM 5655 C C . GLU A 1 703 ? -44.280 0.377 11.064 1.00 94.12 703 GLU A C 1
ATOM 5657 O O . GLU A 1 703 ? -45.219 0.142 11.823 1.00 94.12 703 GLU A O 1
ATOM 5662 N N . VAL A 1 704 ? -43.008 0.297 11.476 1.00 93.31 704 VAL A N 1
ATOM 5663 C CA . VAL A 1 704 ? -42.634 -0.058 12.859 1.00 93.31 704 VAL A CA 1
ATOM 5664 C C . VAL A 1 704 ? -43.157 0.979 13.854 1.00 93.31 704 VAL A C 1
ATOM 5666 O O . VAL A 1 704 ? -43.740 0.611 14.874 1.00 93.31 704 VAL A O 1
ATOM 5669 N N . ARG A 1 705 ? -43.012 2.278 13.553 1.00 93.50 705 ARG A N 1
ATOM 5670 C CA . ARG A 1 705 ? -43.553 3.350 14.405 1.00 93.50 705 ARG A CA 1
ATOM 5671 C C . ARG A 1 705 ? -45.070 3.212 14.572 1.00 93.50 705 ARG A C 1
ATOM 5673 O O . ARG A 1 705 ? -45.574 3.269 15.692 1.00 93.50 705 ARG A O 1
ATOM 5680 N N . LEU A 1 706 ? -45.789 2.979 13.473 1.00 91.88 706 LEU A N 1
ATOM 5681 C CA . LEU A 1 706 ? -47.240 2.784 13.486 1.00 91.88 706 LEU A CA 1
ATOM 5682 C C . LEU A 1 706 ? -47.658 1.515 14.243 1.00 91.88 706 LEU A C 1
ATOM 5684 O O . LEU A 1 706 ? -48.669 1.547 14.942 1.00 91.88 706 LEU A O 1
ATOM 5688 N N . SER A 1 707 ? -46.897 0.421 14.147 1.00 91.56 707 SER A N 1
ATOM 5689 C CA . SER A 1 707 ? -47.143 -0.800 14.933 1.00 91.56 707 SER A CA 1
ATOM 5690 C C . SER A 1 707 ? -47.056 -0.518 16.440 1.00 91.56 707 SER A C 1
ATOM 5692 O O . SER A 1 707 ? -47.944 -0.911 17.201 1.00 91.56 707 SER A O 1
ATOM 5694 N N . ILE A 1 708 ? -46.066 0.267 16.882 1.00 88.62 708 ILE A N 1
ATOM 5695 C CA . ILE A 1 708 ? -45.941 0.681 18.290 1.00 88.62 708 ILE A CA 1
ATOM 5696 C C . ILE A 1 708 ? -47.130 1.562 18.711 1.00 88.62 708 ILE A C 1
ATOM 5698 O O . ILE A 1 708 ? -47.746 1.308 19.752 1.00 88.62 708 ILE A O 1
ATOM 5702 N N . GLU A 1 709 ? -47.497 2.559 17.901 1.00 88.44 709 GLU A N 1
ATOM 5703 C CA . GLU A 1 709 ? -48.611 3.481 18.177 1.00 88.44 709 GLU A CA 1
ATOM 5704 C C . GLU A 1 709 ? -49.969 2.763 18.252 1.00 88.44 709 GLU A C 1
ATOM 5706 O O . GLU A 1 709 ? -50.771 3.043 19.150 1.00 88.44 709 GLU A O 1
ATOM 5711 N N . ASN A 1 710 ? -50.208 1.796 17.363 1.00 88.38 710 ASN A N 1
ATOM 5712 C CA . ASN A 1 710 ? -51.461 1.039 17.271 1.00 88.38 710 ASN A CA 1
ATOM 5713 C C . ASN A 1 710 ? -51.522 -0.184 18.197 1.00 88.38 710 ASN A C 1
ATOM 5715 O O . ASN A 1 710 ? -52.588 -0.781 18.345 1.00 88.38 710 ASN A O 1
ATOM 5719 N N . SER A 1 711 ? -50.412 -0.548 18.842 1.00 87.94 711 SER A N 1
ATOM 5720 C CA . SER A 1 711 ? -50.356 -1.685 19.763 1.00 87.94 711 SER A CA 1
ATOM 5721 C C . SER A 1 711 ? -51.344 -1.555 20.932 1.00 87.94 711 SER A C 1
ATOM 5723 O O . SER A 1 711 ? -51.817 -0.469 21.275 1.00 87.94 711 SER A O 1
ATOM 5725 N N . SER A 1 712 ? -51.630 -2.660 21.617 1.00 85.25 712 SER A N 1
ATOM 5726 C CA . SER A 1 712 ? -52.449 -2.658 22.838 1.00 85.25 712 SER A CA 1
ATOM 5727 C C . SER A 1 712 ? -51.678 -2.237 24.100 1.00 85.25 712 SER A C 1
ATOM 5729 O O . SER A 1 712 ? -52.179 -2.426 25.207 1.00 85.25 712 SER A O 1
ATOM 5731 N N . LEU A 1 713 ? -50.458 -1.702 23.961 1.00 82.62 713 LEU A N 1
ATOM 5732 C CA . LEU A 1 713 ? -49.664 -1.189 25.080 1.00 82.62 713 LEU A CA 1
ATOM 5733 C C . LEU A 1 713 ? -50.372 -0.005 25.764 1.00 82.62 713 LEU A C 1
ATOM 5735 O O . LEU A 1 713 ? -51.026 0.816 25.115 1.00 82.62 713 LEU A O 1
ATOM 5739 N N . VAL A 1 714 ? -50.207 0.119 27.082 1.00 83.31 714 VAL A N 1
ATOM 5740 C CA . VAL A 1 714 ? -50.668 1.305 27.823 1.00 83.31 714 VAL A CA 1
ATOM 5741 C C . VAL A 1 714 ? -49.850 2.551 27.424 1.00 83.31 714 VAL A C 1
ATOM 5743 O O . VAL A 1 714 ? -48.701 2.400 26.996 1.00 83.31 714 VAL A O 1
ATOM 5746 N N . PRO A 1 715 ? -50.395 3.779 27.563 1.00 83.44 715 PRO A N 1
ATOM 5747 C CA . PRO A 1 715 ? -49.768 5.002 27.044 1.00 83.44 715 PRO A CA 1
ATOM 5748 C C . PRO A 1 715 ? -48.308 5.215 27.470 1.00 83.44 715 PRO A C 1
ATOM 5750 O O . PRO A 1 715 ? -47.475 5.553 26.632 1.00 83.44 715 PRO A O 1
ATOM 5753 N N . ASP A 1 716 ? -47.973 4.942 28.733 1.00 80.00 716 ASP A N 1
ATOM 5754 C CA . ASP A 1 716 ? -46.612 5.128 29.253 1.00 80.00 716 ASP A CA 1
ATOM 5755 C C . ASP A 1 716 ? -45.600 4.169 28.601 1.00 80.00 716 ASP A C 1
ATOM 5757 O O . ASP A 1 716 ? -44.491 4.573 28.256 1.00 80.00 716 ASP A O 1
ATOM 5761 N N . LEU A 1 717 ? -45.984 2.906 28.367 1.00 80.81 717 LEU A N 1
ATOM 5762 C CA . LEU A 1 717 ? -45.117 1.917 27.709 1.00 80.81 717 LEU A CA 1
ATOM 5763 C C . LEU A 1 717 ? -44.967 2.205 26.210 1.00 80.81 717 LEU A C 1
ATOM 5765 O O . LEU A 1 717 ? -43.888 2.008 25.647 1.00 80.81 717 LEU A O 1
ATOM 5769 N N . LYS A 1 718 ? -46.024 2.723 25.565 1.00 83.94 718 LYS A N 1
ATOM 5770 C CA . LYS A 1 718 ? -45.950 3.209 24.178 1.00 83.94 718 LYS A CA 1
ATOM 5771 C C . LYS A 1 718 ? -44.957 4.349 24.037 1.00 83.94 718 LYS A C 1
ATOM 5773 O O . LYS A 1 718 ? -44.180 4.348 23.086 1.00 83.94 718 LYS A O 1
ATOM 5778 N N . MET A 1 719 ? -44.974 5.302 24.969 1.00 84.56 719 MET A N 1
ATOM 5779 C CA . MET A 1 719 ? -44.058 6.441 24.962 1.00 84.56 719 MET A CA 1
ATOM 5780 C C . MET A 1 719 ? -42.602 5.970 25.030 1.00 84.56 719 MET A C 1
ATOM 5782 O O . MET A 1 719 ? -41.811 6.342 24.170 1.00 84.56 719 MET A O 1
ATOM 5786 N N . VAL A 1 720 ? -42.278 5.059 25.956 1.00 82.06 720 VAL A N 1
ATOM 5787 C CA . VAL A 1 720 ? -40.924 4.490 26.091 1.00 82.06 720 VAL A CA 1
ATOM 5788 C C . VAL A 1 720 ? -40.491 3.735 24.830 1.00 82.06 720 VAL A C 1
ATOM 5790 O O . VAL A 1 720 ? -39.387 3.949 24.333 1.00 82.06 720 VAL A O 1
ATOM 5793 N N . ALA A 1 721 ? -41.346 2.865 24.279 1.00 83.69 721 ALA A N 1
ATOM 5794 C CA . ALA A 1 721 ? -41.029 2.150 23.041 1.00 83.69 721 ALA A CA 1
ATOM 5795 C C . ALA A 1 721 ? -40.826 3.108 21.854 1.00 83.69 721 ALA A C 1
ATOM 5797 O O . ALA A 1 721 ? -39.931 2.892 21.039 1.00 83.69 721 ALA A O 1
ATOM 5798 N N . SER A 1 722 ? -41.620 4.179 21.781 1.00 86.44 722 SER A N 1
ATOM 5799 C CA . SER A 1 722 ? -41.547 5.180 20.711 1.00 86.44 722 SER A CA 1
ATOM 5800 C C . SER A 1 722 ? -40.291 6.041 20.811 1.00 86.44 722 SER A C 1
ATOM 5802 O O . SER A 1 722 ? -39.633 6.270 19.803 1.00 86.44 722 SER A O 1
ATOM 5804 N N . GLU A 1 723 ? -39.914 6.492 22.010 1.00 85.25 723 GLU A N 1
ATOM 5805 C CA . GLU A 1 723 ? -38.669 7.241 22.231 1.00 85.25 723 GLU A CA 1
ATOM 5806 C C . GLU A 1 723 ? -37.446 6.432 21.792 1.00 85.25 723 GLU A C 1
ATOM 5808 O O . GLU A 1 723 ? -36.542 6.942 21.129 1.00 85.25 723 GLU A O 1
ATOM 5813 N N . GLU A 1 724 ? -37.443 5.144 22.111 1.00 84.38 724 GLU A N 1
ATOM 5814 C CA . GLU A 1 724 ? -36.344 4.243 21.785 1.00 84.38 724 GLU A CA 1
ATOM 5815 C C . GLU A 1 724 ? -36.311 3.879 20.312 1.00 84.38 724 GLU A C 1
ATOM 5817 O O . GLU A 1 724 ? -35.240 3.857 19.700 1.00 84.38 724 GLU A O 1
ATOM 5822 N N . TRP A 1 725 ? -37.482 3.679 19.711 1.00 91.81 725 TRP A N 1
ATOM 5823 C CA . TRP A 1 725 ? -37.588 3.536 18.271 1.00 91.81 725 TRP A CA 1
ATOM 5824 C C . TRP A 1 725 ? -37.075 4.787 17.554 1.00 91.81 725 TRP A C 1
ATOM 5826 O O . TRP A 1 725 ? -36.266 4.653 16.646 1.00 91.81 725 TRP A O 1
ATOM 5836 N N . ASN A 1 726 ? -37.432 5.994 18.004 1.00 88.38 726 ASN A N 1
ATOM 5837 C CA . ASN A 1 726 ? -36.975 7.248 17.397 1.00 88.38 726 ASN A CA 1
ATOM 5838 C C . ASN A 1 726 ? -35.442 7.374 17.414 1.00 88.38 726 ASN A C 1
ATOM 5840 O O . ASN A 1 726 ? -34.839 7.709 16.391 1.00 88.38 726 ASN A O 1
ATOM 5844 N N . LYS A 1 727 ? -34.792 7.038 18.541 1.00 84.62 727 LYS A N 1
ATOM 5845 C CA . LYS A 1 727 ? -33.319 7.007 18.639 1.00 84.62 727 LYS A CA 1
ATOM 5846 C C . LYS A 1 727 ? -32.702 6.055 17.606 1.00 84.62 727 LYS A C 1
ATOM 5848 O O . LYS A 1 727 ? -31.715 6.394 16.953 1.00 84.62 727 LYS A O 1
ATOM 5853 N N . ARG A 1 728 ? -33.261 4.847 17.456 1.00 88.25 728 ARG A N 1
ATOM 5854 C CA . ARG A 1 728 ? -32.741 3.828 16.522 1.00 88.25 728 ARG A CA 1
ATOM 5855 C C . ARG A 1 728 ? -33.057 4.167 15.076 1.00 88.25 728 ARG A C 1
ATOM 5857 O O . ARG A 1 728 ? -32.192 4.022 14.220 1.00 88.25 728 ARG A O 1
ATOM 5864 N N . GLN A 1 729 ? -34.244 4.696 14.815 1.00 91.06 729 GLN A N 1
ATOM 5865 C CA . GLN A 1 729 ? -34.672 5.173 13.512 1.00 91.06 729 GLN A CA 1
ATOM 5866 C C . GLN A 1 729 ? -33.707 6.237 12.984 1.00 91.06 729 GLN A C 1
ATOM 5868 O O . GLN A 1 729 ? -33.325 6.163 11.819 1.00 91.06 729 GLN A O 1
ATOM 5873 N N . GLN A 1 730 ? -33.260 7.184 13.814 1.00 86.81 730 GLN A N 1
ATOM 5874 C CA . GLN A 1 730 ? -32.261 8.172 13.399 1.00 86.81 730 GLN A CA 1
ATOM 5875 C C . GLN A 1 730 ? -30.956 7.502 12.931 1.00 86.81 730 GLN A C 1
ATOM 5877 O O . GLN A 1 730 ? -30.509 7.749 11.811 1.00 86.81 730 GLN A O 1
ATOM 5882 N N . LYS A 1 731 ? -30.402 6.577 13.726 1.00 84.12 731 LYS A N 1
ATOM 5883 C CA . LYS A 1 731 ? -29.186 5.821 13.368 1.00 84.12 731 LYS A CA 1
ATOM 5884 C C . LYS A 1 731 ? -29.359 4.974 12.108 1.00 84.12 731 LYS A C 1
ATOM 5886 O O . LYS A 1 731 ? -28.443 4.879 11.296 1.00 84.12 731 LYS A O 1
ATOM 5891 N N . ILE A 1 732 ? -30.533 4.369 11.924 1.00 90.81 732 ILE A N 1
ATOM 5892 C CA . ILE A 1 732 ? -30.874 3.603 10.719 1.00 90.81 732 ILE A CA 1
ATOM 5893 C C . ILE A 1 732 ? -30.851 4.515 9.486 1.00 90.81 732 ILE A C 1
ATOM 5895 O O . ILE A 1 732 ? -30.276 4.128 8.472 1.00 90.81 732 ILE A O 1
ATOM 5899 N N . HIS A 1 733 ? -31.403 5.730 9.561 1.00 89.38 733 HIS A N 1
ATOM 5900 C CA . HIS A 1 733 ? -31.348 6.692 8.452 1.00 89.38 733 HIS A CA 1
ATOM 5901 C C . HIS A 1 733 ? -29.921 7.169 8.164 1.00 89.38 733 HIS A C 1
ATOM 5903 O O . HIS A 1 733 ? -29.519 7.223 7.002 1.00 89.38 733 HIS A O 1
ATOM 5909 N N . GLU A 1 734 ? -29.135 7.459 9.203 1.00 85.19 734 GLU A N 1
ATOM 5910 C CA . GLU A 1 734 ? -27.720 7.815 9.057 1.00 85.19 734 GLU A CA 1
ATOM 5911 C C . GLU A 1 734 ? -26.941 6.697 8.356 1.00 85.19 734 GLU A C 1
ATOM 5913 O O . GLU A 1 734 ? -26.255 6.957 7.368 1.00 85.19 734 GLU A O 1
ATOM 5918 N N . LYS A 1 735 ? -27.089 5.439 8.791 1.00 87.19 735 LYS A N 1
ATOM 5919 C CA . LYS A 1 735 ? -26.464 4.288 8.122 1.00 87.19 735 LYS A CA 1
ATOM 5920 C C . LYS A 1 735 ? -26.983 4.094 6.700 1.00 87.19 735 LYS A C 1
ATOM 5922 O O . LYS A 1 735 ? -26.188 3.837 5.803 1.00 87.19 735 LYS A O 1
ATOM 5927 N N . SER A 1 736 ? -28.283 4.270 6.476 1.00 90.94 736 SER A N 1
ATOM 5928 C CA . SER A 1 736 ? -28.903 4.163 5.153 1.00 90.94 736 SER A CA 1
ATOM 5929 C C . SER A 1 736 ? -28.285 5.136 4.144 1.00 90.94 736 SER A C 1
ATOM 5931 O O . SER A 1 736 ? -27.991 4.730 3.024 1.00 90.94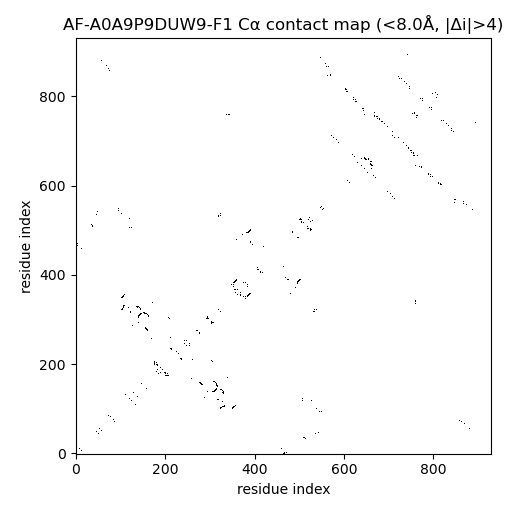 736 SER A O 1
ATOM 5933 N N . SER A 1 737 ? -27.993 6.376 4.557 1.00 88.12 737 SER A N 1
ATOM 5934 C CA . SER A 1 737 ? -27.349 7.387 3.700 1.00 88.12 737 SER A CA 1
ATOM 5935 C C . SER A 1 737 ? -25.922 7.024 3.254 1.00 88.12 737 SER A C 1
ATOM 5937 O O . SER A 1 737 ? -25.409 7.578 2.282 1.00 88.12 737 SER A O 1
ATOM 5939 N N . GLN A 1 738 ? -25.270 6.063 3.921 1.00 88.00 738 GLN A N 1
ATOM 5940 C CA . GLN A 1 738 ? -23.933 5.584 3.545 1.00 88.00 738 GLN A CA 1
ATOM 5941 C C . GLN A 1 738 ? -23.961 4.570 2.393 1.00 88.00 738 GLN A C 1
ATOM 5943 O O . GLN A 1 738 ? -22.906 4.265 1.832 1.00 88.00 738 GLN A O 1
ATOM 5948 N N . PHE A 1 739 ? -25.143 4.083 1.997 1.00 92.00 739 PHE A N 1
ATOM 5949 C CA . PHE A 1 739 ? -25.298 3.106 0.920 1.00 92.00 739 PHE A CA 1
ATOM 5950 C C . PHE A 1 739 ? -24.701 3.606 -0.403 1.00 92.00 739 PHE A C 1
ATOM 5952 O O . PHE A 1 739 ? -23.852 2.945 -1.004 1.00 92.00 739 PHE A O 1
ATOM 5959 N N . GLN A 1 740 ? -25.101 4.802 -0.846 1.00 93.06 740 GLN A N 1
ATOM 5960 C CA . GLN A 1 740 ? -24.639 5.367 -2.114 1.00 93.06 740 GLN A CA 1
ATOM 5961 C C . GLN A 1 740 ? -23.117 5.611 -2.136 1.00 93.06 740 GLN A C 1
ATOM 5963 O O . GLN A 1 740 ? -22.478 5.163 -3.093 1.00 93.06 740 GLN A O 1
ATOM 5968 N N . PRO A 1 741 ? -22.504 6.298 -1.146 1.00 88.50 741 PRO A N 1
ATOM 5969 C CA . PRO A 1 741 ? -21.052 6.465 -1.100 1.00 88.50 741 PRO A CA 1
ATOM 5970 C C . PRO A 1 741 ? -20.291 5.135 -1.122 1.00 88.50 741 PRO A C 1
ATOM 5972 O O . PRO A 1 741 ? -19.311 5.015 -1.856 1.00 88.50 741 PRO A O 1
ATOM 5975 N N . LEU A 1 742 ? -20.771 4.128 -0.381 1.00 89.19 742 LEU A N 1
ATOM 5976 C CA . LEU A 1 742 ? -20.136 2.811 -0.318 1.00 89.19 742 LEU A CA 1
ATOM 5977 C C . LEU A 1 742 ? -20.127 2.147 -1.697 1.00 89.19 742 LEU A C 1
ATOM 5979 O O . LEU A 1 742 ? -19.082 1.734 -2.191 1.00 89.19 742 LEU A O 1
ATOM 5983 N N . PHE A 1 743 ? -21.278 2.092 -2.363 1.00 94.06 743 PHE A N 1
ATOM 5984 C CA . PHE A 1 743 ? -21.382 1.460 -3.677 1.00 94.06 743 PHE A CA 1
ATOM 5985 C C . PHE A 1 743 ? -20.571 2.208 -4.739 1.00 94.06 743 PHE A C 1
ATOM 5987 O O . PHE A 1 743 ? -19.903 1.576 -5.557 1.00 94.06 743 PHE A O 1
ATOM 5994 N N . ARG A 1 744 ? -20.557 3.548 -4.703 1.00 92.38 744 ARG A N 1
ATOM 5995 C CA . ARG A 1 744 ? -19.710 4.360 -5.593 1.00 92.38 744 ARG A CA 1
ATOM 5996 C C . ARG A 1 744 ? -18.225 4.048 -5.415 1.00 92.38 744 ARG A C 1
ATOM 5998 O O . ARG A 1 744 ? -17.531 3.889 -6.414 1.00 92.38 744 ARG A O 1
ATOM 6005 N N . GLN A 1 745 ? -17.756 3.882 -4.177 1.00 87.06 745 GLN A N 1
ATOM 6006 C CA . GLN A 1 745 ? -16.371 3.495 -3.901 1.00 87.06 745 GLN A CA 1
ATOM 6007 C C . GLN A 1 745 ? -16.019 2.149 -4.553 1.00 87.06 745 GLN A C 1
ATOM 6009 O O . GLN A 1 745 ? -14.961 2.014 -5.165 1.00 87.06 745 GLN A O 1
ATOM 6014 N N . HIS A 1 746 ? -16.916 1.164 -4.479 1.00 90.81 746 HIS A N 1
ATOM 6015 C CA . HIS A 1 746 ? -16.707 -0.139 -5.112 1.00 90.81 746 HIS A CA 1
ATOM 6016 C C . HIS A 1 746 ? -16.694 -0.063 -6.651 1.00 90.81 746 HIS A C 1
ATOM 6018 O O . HIS A 1 746 ? -15.878 -0.742 -7.280 1.00 90.81 746 HIS A O 1
ATOM 6024 N N . ILE A 1 747 ? -17.530 0.788 -7.262 1.00 93.06 747 ILE A N 1
ATOM 6025 C CA . ILE A 1 747 ? -17.468 1.081 -8.707 1.00 93.06 747 ILE A CA 1
ATOM 6026 C C . ILE A 1 747 ? -16.127 1.723 -9.076 1.00 93.06 747 ILE A C 1
ATOM 6028 O O . ILE A 1 747 ? -15.508 1.326 -10.062 1.00 93.06 747 ILE A O 1
ATOM 6032 N N . ASP A 1 748 ? -15.647 2.669 -8.271 1.00 87.06 748 ASP A N 1
ATOM 6033 C CA . ASP A 1 748 ? -14.364 3.334 -8.493 1.00 87.06 748 ASP A CA 1
ATOM 6034 C C . ASP A 1 748 ? -13.184 2.368 -8.421 1.00 87.06 748 ASP A C 1
ATOM 6036 O O . ASP A 1 748 ? -12.264 2.463 -9.235 1.00 87.06 748 ASP A O 1
ATOM 6040 N N . THR A 1 749 ? -13.210 1.412 -7.493 1.00 84.81 749 THR A N 1
ATOM 6041 C CA . THR A 1 749 ? -12.197 0.355 -7.414 1.00 84.81 749 THR A CA 1
ATOM 6042 C C . THR A 1 749 ? -12.167 -0.486 -8.688 1.00 84.81 749 THR A C 1
ATOM 6044 O O . THR A 1 749 ? -11.089 -0.726 -9.231 1.00 84.81 749 THR A O 1
ATOM 6047 N N . VAL A 1 750 ? -13.330 -0.903 -9.201 1.00 90.44 750 VAL A N 1
ATOM 6048 C CA . VAL A 1 750 ? -13.395 -1.693 -10.441 1.00 90.44 750 VAL A CA 1
ATOM 6049 C C . VAL A 1 750 ? -12.948 -0.866 -11.645 1.00 90.44 750 VAL A C 1
ATOM 6051 O O . VAL A 1 750 ? -12.146 -1.349 -12.442 1.00 90.44 750 VAL A O 1
ATOM 6054 N N . PHE A 1 751 ? -13.388 0.394 -11.740 1.00 89.69 751 PHE A N 1
ATOM 6055 C CA . PHE A 1 751 ? -12.935 1.327 -12.772 1.00 89.69 751 PHE A CA 1
ATOM 6056 C C . PHE A 1 751 ? -11.409 1.445 -12.777 1.00 89.69 751 PHE A C 1
ATOM 6058 O O . PHE A 1 751 ? -10.797 1.236 -13.818 1.00 89.69 751 PHE A O 1
ATOM 6065 N N . LYS A 1 752 ? -10.787 1.702 -11.617 1.00 82.44 752 LYS A N 1
ATOM 6066 C CA . LYS A 1 752 ? -9.327 1.830 -11.489 1.00 82.44 752 LYS A CA 1
ATOM 6067 C C . LYS A 1 752 ? -8.592 0.565 -11.931 1.00 82.44 752 LYS A C 1
ATOM 6069 O O . LYS A 1 752 ? -7.582 0.666 -12.618 1.00 82.44 752 LYS A O 1
ATOM 6074 N N . THR A 1 753 ? -9.078 -0.620 -11.564 1.00 81.62 753 THR A N 1
ATOM 6075 C CA . THR A 1 753 ? -8.461 -1.885 -11.997 1.00 81.62 753 THR A CA 1
ATOM 6076 C C . THR A 1 753 ? -8.611 -2.114 -13.502 1.00 81.62 753 THR A C 1
ATOM 6078 O O . THR A 1 753 ? -7.705 -2.655 -14.127 1.00 81.62 753 THR A O 1
ATOM 6081 N N . ALA A 1 754 ? -9.723 -1.691 -14.101 1.00 86.75 754 ALA A N 1
ATOM 6082 C CA . ALA A 1 754 ? -9.956 -1.825 -15.538 1.00 86.75 754 ALA A CA 1
ATOM 6083 C C . ALA A 1 754 ? -9.227 -0.760 -16.376 1.00 86.75 754 ALA A C 1
ATOM 6085 O O . ALA A 1 754 ? -8.917 -1.001 -17.538 1.00 86.75 754 ALA A O 1
ATOM 6086 N N . SER A 1 755 ? -8.965 0.416 -15.801 1.00 85.25 755 SER A N 1
ATOM 6087 C CA . SER A 1 755 ? -8.412 1.584 -16.493 1.00 85.25 755 SER A CA 1
ATOM 6088 C C . SER A 1 755 ? -6.898 1.748 -16.330 1.00 85.25 755 SER A C 1
ATOM 6090 O O . SER A 1 755 ? -6.376 2.838 -16.573 1.00 85.25 755 SER A O 1
ATOM 6092 N N . LEU A 1 756 ? -6.198 0.727 -15.832 1.00 83.56 756 LEU A N 1
ATOM 6093 C CA . LEU A 1 756 ? -4.760 0.756 -15.571 1.00 83.56 756 LEU A CA 1
ATOM 6094 C C . LEU A 1 756 ? -4.105 -0.513 -16.106 1.00 83.56 756 LEU A C 1
ATOM 6096 O O . LEU A 1 756 ? -4.668 -1.592 -16.004 1.00 83.56 756 LEU A O 1
ATOM 6100 N N . GLU A 1 757 ? -2.894 -0.380 -16.641 1.00 86.00 757 GLU A N 1
ATOM 6101 C CA . GLU A 1 757 ? -2.117 -1.495 -17.198 1.00 86.00 757 GLU A CA 1
ATOM 6102 C C . GLU A 1 757 ? -0.632 -1.305 -16.880 1.00 86.00 757 GLU A C 1
ATOM 6104 O O . GLU A 1 757 ? 0.210 -1.154 -17.757 1.00 86.00 757 GLU A O 1
ATOM 6109 N N . THR A 1 758 ? -0.284 -1.217 -15.597 1.00 80.12 758 THR A N 1
ATOM 6110 C CA . THR A 1 758 ? 1.083 -0.843 -15.179 1.00 80.12 758 THR A CA 1
ATOM 6111 C C . THR A 1 758 ? 2.014 -2.033 -14.941 1.00 80.12 758 THR A C 1
ATOM 6113 O O . THR A 1 758 ? 3.215 -1.849 -14.753 1.00 80.12 758 THR A O 1
ATOM 6116 N N . ASP A 1 759 ? 1.466 -3.245 -14.878 1.00 83.69 759 ASP A N 1
ATOM 6117 C CA . ASP A 1 759 ? 2.201 -4.497 -14.701 1.00 83.69 759 ASP A CA 1
ATOM 6118 C C . ASP A 1 759 ? 1.429 -5.674 -15.317 1.00 83.69 759 ASP A C 1
ATOM 6120 O O . ASP A 1 759 ? 0.366 -5.499 -15.907 1.00 83.69 759 ASP A O 1
ATOM 6124 N N . THR A 1 760 ? 1.981 -6.880 -15.204 1.00 83.75 760 THR A N 1
ATOM 6125 C CA . THR A 1 760 ? 1.468 -8.080 -15.874 1.00 83.75 760 THR A CA 1
ATOM 6126 C C . THR A 1 760 ? 0.242 -8.713 -15.208 1.00 83.75 760 THR A C 1
ATOM 6128 O O . THR A 1 760 ? -0.218 -9.745 -15.691 1.00 83.75 760 THR A O 1
ATOM 6131 N N . ARG A 1 761 ? -0.272 -8.148 -14.104 1.00 85.69 761 ARG A N 1
ATOM 6132 C CA . ARG A 1 761 ? -1.430 -8.673 -13.351 1.00 85.69 761 ARG A CA 1
ATOM 6133 C C . ARG A 1 761 ? -2.728 -7.896 -13.606 1.00 85.69 761 ARG A C 1
ATOM 6135 O O . ARG A 1 761 ? -3.717 -8.132 -12.918 1.00 85.69 761 ARG A O 1
ATOM 6142 N N . PHE A 1 762 ? -2.727 -6.958 -14.551 1.00 85.75 762 PHE A N 1
ATOM 6143 C CA . PHE A 1 762 ? -3.925 -6.224 -14.962 1.00 85.75 762 PHE A CA 1
ATOM 6144 C C . PHE A 1 762 ? -4.710 -6.951 -16.059 1.00 85.75 762 PHE A C 1
ATOM 6146 O O . PHE A 1 762 ? -4.235 -7.925 -16.645 1.00 85.75 762 PHE A O 1
ATOM 6153 N N . THR A 1 763 ? -5.940 -6.493 -16.296 1.00 86.25 763 THR A N 1
ATOM 6154 C CA . THR A 1 763 ? -6.945 -7.190 -17.109 1.00 86.25 763 THR A CA 1
ATOM 6155 C C . THR A 1 763 ? -6.438 -7.490 -18.521 1.00 86.25 763 THR A C 1
ATOM 6157 O O . THR A 1 763 ? -6.417 -8.651 -18.928 1.00 86.25 763 THR A O 1
ATOM 6160 N N . LEU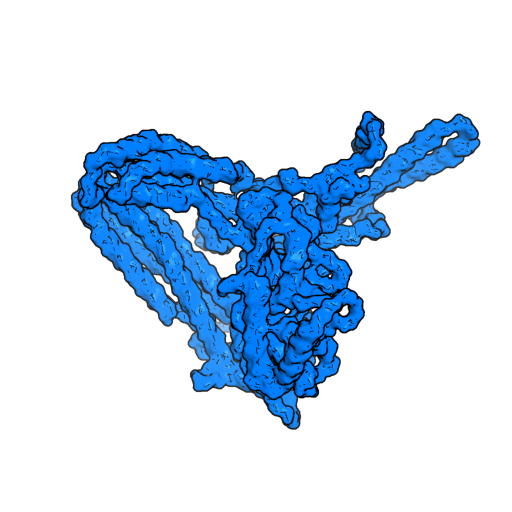 A 1 764 ? -5.990 -6.480 -19.272 1.00 90.88 764 LEU A N 1
ATOM 6161 C CA . LEU A 1 764 ? -5.488 -6.667 -20.635 1.00 90.88 764 LEU A CA 1
ATOM 6162 C C . LEU A 1 764 ? -4.157 -7.409 -20.637 1.00 90.88 764 LEU A C 1
ATOM 6164 O O . LEU A 1 764 ? -3.976 -8.290 -21.473 1.00 90.88 764 LEU A O 1
ATOM 6168 N N . ALA A 1 765 ? -3.248 -7.120 -19.702 1.00 90.00 765 ALA A N 1
ATOM 6169 C CA . ALA A 1 765 ? -1.989 -7.852 -19.617 1.00 90.00 765 ALA A CA 1
ATOM 6170 C C . ALA A 1 765 ? -2.199 -9.363 -19.416 1.00 90.00 765 ALA A C 1
ATOM 6172 O O . ALA A 1 765 ? -1.537 -10.169 -20.074 1.00 90.00 765 ALA A O 1
ATOM 6173 N N . MET A 1 766 ? -3.152 -9.760 -18.569 1.00 88.56 766 MET A N 1
ATOM 6174 C CA . MET A 1 766 ? -3.510 -11.165 -18.365 1.00 88.56 766 MET A CA 1
ATOM 6175 C C . MET A 1 766 ? -4.203 -11.773 -19.589 1.00 88.56 766 MET A C 1
ATOM 6177 O O . MET A 1 766 ? -3.880 -12.898 -19.970 1.00 88.56 766 MET A O 1
ATOM 6181 N N . LEU A 1 767 ? -5.122 -11.040 -20.227 1.00 89.94 767 LEU A N 1
ATOM 6182 C CA . LEU A 1 767 ? -5.847 -11.512 -21.412 1.00 89.94 767 LEU A CA 1
ATOM 6183 C C . LEU A 1 767 ? -4.941 -11.661 -22.643 1.00 89.94 767 LEU A C 1
ATOM 6185 O O . LEU A 1 767 ? -5.096 -12.615 -23.408 1.00 89.94 767 LEU A O 1
ATOM 6189 N N . ASN A 1 768 ? -3.989 -10.746 -22.828 1.00 92.12 768 ASN A N 1
ATOM 6190 C CA . ASN A 1 768 ? -3.091 -10.727 -23.980 1.00 92.12 768 ASN A CA 1
ATOM 6191 C C . ASN A 1 768 ? -1.851 -11.610 -23.790 1.00 92.12 768 ASN A C 1
ATOM 6193 O O . ASN A 1 768 ? -1.254 -12.020 -24.784 1.00 92.12 768 ASN A O 1
ATOM 6197 N N . ALA A 1 769 ? -1.456 -11.952 -22.557 1.00 90.69 769 ALA A N 1
ATOM 6198 C CA . ALA A 1 769 ? -0.269 -12.779 -22.312 1.00 90.69 769 ALA A CA 1
ATOM 6199 C C . ALA A 1 769 ? -0.260 -14.113 -23.097 1.00 90.69 769 ALA A C 1
ATOM 6201 O O . ALA A 1 769 ? 0.749 -14.388 -23.754 1.00 90.69 769 ALA A O 1
ATOM 6202 N N . PRO A 1 770 ? -1.352 -14.910 -23.140 1.00 91.31 770 PRO A N 1
ATOM 6203 C CA . PRO A 1 770 ? -1.400 -16.126 -23.956 1.00 91.31 770 PRO A CA 1
ATOM 6204 C C . PRO A 1 770 ? -1.281 -15.855 -25.462 1.00 91.31 770 PRO A C 1
ATOM 6206 O O . PRO A 1 770 ? -0.699 -16.657 -26.195 1.00 91.31 770 PRO A O 1
ATOM 6209 N N . VAL A 1 771 ? -1.813 -14.721 -25.933 1.00 92.25 771 VAL A N 1
ATOM 6210 C CA . VAL A 1 771 ? -1.718 -14.303 -27.340 1.00 92.25 771 VAL A CA 1
ATOM 6211 C C . VAL A 1 771 ? -0.271 -13.975 -27.691 1.00 92.25 771 VAL A C 1
ATOM 6213 O O . VAL A 1 771 ? 0.256 -14.489 -28.679 1.00 92.25 771 VAL A O 1
ATOM 6216 N N . PHE A 1 772 ? 0.402 -13.183 -26.854 1.00 93.88 772 PHE A N 1
ATOM 6217 C CA . PHE A 1 772 ? 1.809 -12.852 -27.046 1.00 93.88 772 PHE A CA 1
ATOM 6218 C C . PHE A 1 772 ? 2.694 -14.100 -27.047 1.00 93.88 772 PHE A C 1
ATOM 6220 O O . PHE A 1 772 ? 3.548 -14.244 -27.923 1.00 93.88 772 PHE A O 1
ATOM 6227 N N . GLU A 1 773 ? 2.448 -15.043 -26.136 1.00 90.88 773 GLU A N 1
ATOM 6228 C CA . GLU A 1 773 ? 3.178 -16.309 -26.080 1.00 90.88 773 GLU A CA 1
ATOM 6229 C C . GLU A 1 773 ? 2.970 -17.154 -27.348 1.00 90.88 773 GLU A C 1
ATOM 6231 O O . GLU A 1 773 ? 3.936 -17.666 -27.923 1.00 90.88 773 GLU A O 1
ATOM 6236 N N . LYS A 1 774 ? 1.724 -17.266 -27.826 1.00 91.44 774 LYS A N 1
ATOM 6237 C CA . LYS A 1 774 ? 1.386 -17.996 -29.056 1.00 91.44 774 LYS A CA 1
ATOM 6238 C C . LYS A 1 774 ? 2.102 -17.411 -30.276 1.00 91.44 774 LYS A C 1
ATOM 6240 O O . LYS A 1 774 ? 2.688 -18.158 -31.058 1.00 91.44 774 LYS A O 1
ATOM 6245 N N . VAL A 1 775 ? 2.091 -16.086 -30.419 1.00 92.25 775 VAL A N 1
ATOM 6246 C CA . VAL A 1 775 ? 2.749 -15.377 -31.531 1.00 92.25 775 VAL A CA 1
ATOM 6247 C C . VAL A 1 775 ? 4.276 -15.465 -31.424 1.00 92.25 775 VAL A C 1
ATOM 6249 O O . VAL A 1 775 ? 4.969 -15.629 -32.430 1.00 92.25 775 VAL A O 1
ATOM 6252 N N . HIS A 1 776 ? 4.827 -15.416 -30.210 1.00 90.25 776 HIS A N 1
ATOM 6253 C CA . HIS A 1 776 ? 6.264 -15.570 -29.980 1.00 90.25 776 HIS A CA 1
ATOM 6254 C C . HIS A 1 776 ? 6.777 -16.961 -30.388 1.00 90.25 776 HIS A C 1
ATOM 6256 O O . HIS A 1 776 ? 7.862 -17.084 -30.957 1.00 90.25 776 HIS A O 1
ATOM 6262 N N . LYS A 1 777 ? 5.981 -18.010 -30.146 1.00 88.25 777 LYS A N 1
ATOM 6263 C CA . LYS A 1 777 ? 6.319 -19.410 -30.458 1.00 88.25 777 LYS A CA 1
ATOM 6264 C C . LYS A 1 777 ? 6.148 -19.792 -31.935 1.00 88.25 777 LYS A C 1
ATOM 6266 O O . LYS A 1 777 ? 6.398 -20.944 -32.292 1.00 88.25 777 LYS A O 1
ATOM 6271 N N . MET A 1 778 ? 5.745 -18.864 -32.805 1.00 88.81 778 MET A N 1
ATOM 6272 C CA . MET A 1 778 ? 5.597 -19.139 -34.237 1.00 88.81 778 MET A CA 1
ATOM 6273 C C . MET A 1 778 ? 6.927 -19.579 -34.882 1.00 88.81 778 MET A C 1
ATOM 6275 O O . MET A 1 778 ? 7.965 -18.951 -34.645 1.00 88.81 778 MET A O 1
ATOM 6279 N N . PRO A 1 779 ? 6.923 -20.617 -35.742 1.00 84.06 779 PRO A N 1
ATOM 6280 C CA . PRO A 1 779 ? 8.136 -21.100 -36.398 1.00 84.06 779 PRO A CA 1
ATOM 6281 C C . PRO A 1 779 ? 8.713 -20.045 -37.350 1.00 84.06 779 PRO A C 1
ATOM 6283 O O . PRO A 1 779 ? 7.972 -19.316 -38.012 1.00 84.06 779 PRO A O 1
ATOM 6286 N N . HIS A 1 780 ? 10.044 -19.967 -37.432 1.00 81.75 780 HIS A N 1
ATOM 6287 C CA . HIS A 1 780 ? 10.721 -19.045 -38.346 1.00 81.75 780 HIS A CA 1
ATOM 6288 C C . HIS A 1 780 ? 10.518 -19.487 -39.802 1.00 81.75 780 HIS A C 1
ATOM 6290 O O . HIS A 1 780 ? 10.748 -20.644 -40.145 1.00 81.75 780 HIS A O 1
ATOM 6296 N N . GLN A 1 781 ? 10.109 -18.550 -40.658 1.00 84.06 781 GLN A N 1
ATOM 6297 C CA . GLN A 1 781 ? 9.852 -18.763 -42.088 1.00 84.06 781 GLN A CA 1
ATOM 6298 C C . GLN A 1 781 ? 10.319 -17.565 -42.940 1.00 84.06 781 GLN A C 1
ATOM 6300 O O . GLN A 1 781 ? 10.857 -16.586 -42.424 1.00 84.06 781 GLN A O 1
ATOM 6305 N N . SER A 1 782 ? 10.134 -17.610 -44.262 1.00 81.88 782 SER A N 1
ATOM 6306 C CA . SER A 1 782 ? 10.405 -16.437 -45.111 1.00 81.88 782 SER A CA 1
ATOM 6307 C C . SER A 1 782 ? 9.472 -15.273 -44.744 1.00 81.88 782 SER A C 1
ATOM 6309 O O . SER A 1 782 ? 8.301 -15.499 -44.449 1.00 81.88 782 SER A O 1
ATOM 6311 N N . ASN A 1 783 ? 9.983 -14.035 -44.729 1.00 85.81 783 ASN A N 1
ATOM 6312 C CA . ASN A 1 783 ? 9.265 -12.842 -44.246 1.00 85.81 783 ASN A CA 1
ATOM 6313 C C . ASN A 1 783 ? 8.682 -12.993 -42.829 1.00 85.81 783 ASN A C 1
ATOM 6315 O O . ASN A 1 783 ? 7.670 -12.376 -42.497 1.00 85.81 783 ASN A O 1
ATOM 6319 N N . TRP A 1 784 ? 9.330 -13.802 -41.981 1.00 87.56 784 TRP A N 1
ATOM 6320 C CA . TRP A 1 784 ? 8.811 -14.171 -40.666 1.00 87.56 784 TRP A CA 1
ATOM 6321 C C . TRP A 1 784 ? 8.368 -12.985 -39.818 1.00 87.56 784 TRP A C 1
ATOM 6323 O O . TRP A 1 784 ? 7.277 -13.035 -39.272 1.00 87.56 784 TRP A O 1
ATOM 6333 N N . TYR A 1 785 ? 9.157 -11.910 -39.742 1.00 89.06 785 TYR A N 1
ATOM 6334 C CA . TYR A 1 785 ? 8.785 -10.749 -38.930 1.00 89.06 785 TYR A CA 1
ATOM 6335 C C . TYR A 1 785 ? 7.471 -10.108 -39.405 1.00 89.06 785 TYR A C 1
ATOM 6337 O O . TYR A 1 785 ? 6.597 -9.784 -38.605 1.00 89.06 785 TYR A O 1
ATOM 6345 N N . THR A 1 786 ? 7.293 -9.981 -40.720 1.00 89.88 786 THR A N 1
ATOM 6346 C CA . THR A 1 786 ? 6.052 -9.475 -41.314 1.00 89.88 786 THR A CA 1
ATOM 6347 C C . THR A 1 786 ? 4.878 -10.407 -41.024 1.00 89.88 786 THR A C 1
ATOM 6349 O O . THR A 1 786 ? 3.803 -9.941 -40.653 1.00 89.88 786 THR A O 1
ATOM 6352 N N . GLU A 1 787 ? 5.076 -11.719 -41.147 1.00 90.50 787 GLU A N 1
ATOM 6353 C CA . GLU A 1 787 ? 4.035 -12.711 -40.858 1.00 90.50 787 GLU A CA 1
ATOM 6354 C C . GLU A 1 787 ? 3.702 -12.796 -39.361 1.00 90.50 787 GLU A C 1
ATOM 6356 O O . GLU A 1 787 ? 2.540 -12.955 -39.000 1.00 90.50 787 GLU A O 1
ATOM 6361 N N . GLN A 1 788 ? 4.685 -12.605 -38.482 1.00 91.88 788 GLN A N 1
ATOM 6362 C CA . GLN A 1 788 ? 4.503 -12.551 -37.034 1.00 91.88 788 GLN A CA 1
ATOM 6363 C C . GLN A 1 788 ? 3.684 -11.321 -36.623 1.00 91.88 788 GLN A C 1
ATOM 6365 O O . GLN A 1 788 ? 2.760 -11.440 -35.822 1.00 91.88 788 GLN A O 1
ATOM 6370 N N . ARG A 1 789 ? 3.957 -10.149 -37.216 1.00 92.50 789 ARG A N 1
ATOM 6371 C CA . ARG A 1 789 ? 3.140 -8.940 -37.013 1.00 92.50 789 ARG A CA 1
ATOM 6372 C C . ARG A 1 789 ? 1.696 -9.146 -37.471 1.00 92.50 789 ARG A C 1
ATOM 6374 O O . ARG A 1 789 ? 0.771 -8.839 -36.726 1.00 92.50 789 ARG A O 1
ATOM 6381 N N . LYS A 1 790 ? 1.491 -9.721 -38.662 1.00 91.50 790 LYS A N 1
ATOM 6382 C CA . LYS A 1 790 ? 0.145 -10.056 -39.163 1.00 91.50 790 LYS A CA 1
ATOM 6383 C C . LYS A 1 790 ? -0.577 -11.039 -38.244 1.00 91.50 790 LYS A C 1
ATOM 6385 O O . LYS A 1 790 ? -1.769 -10.879 -37.995 1.00 91.50 790 LYS A O 1
ATOM 6390 N N . ALA A 1 791 ? 0.136 -12.043 -37.736 1.00 92.62 791 ALA A N 1
ATOM 6391 C CA . ALA A 1 791 ? -0.420 -12.993 -36.788 1.00 92.62 791 ALA A CA 1
ATOM 6392 C C . ALA A 1 791 ? -0.798 -12.322 -35.466 1.00 92.62 791 ALA A C 1
ATOM 6394 O O . ALA A 1 791 ? -1.871 -12.613 -34.959 1.00 92.62 791 ALA A O 1
ATOM 6395 N N . LEU A 1 792 ? 0.003 -11.382 -34.950 1.00 93.56 792 LEU A N 1
ATOM 6396 C CA . LEU A 1 792 ? -0.356 -10.621 -33.751 1.00 93.56 792 LEU A CA 1
ATOM 6397 C C . LEU A 1 792 ? -1.673 -9.862 -33.932 1.00 93.56 792 LEU A C 1
ATOM 6399 O O . LEU A 1 792 ? -2.573 -10.003 -33.107 1.00 93.56 792 LEU A O 1
ATOM 6403 N N . VAL A 1 793 ? -1.802 -9.115 -35.034 1.00 92.06 793 VAL A N 1
ATOM 6404 C CA . VAL A 1 793 ? -3.038 -8.393 -35.371 1.00 92.06 793 VAL A CA 1
ATOM 6405 C C . VAL A 1 793 ? -4.210 -9.367 -35.426 1.00 92.06 793 VAL A C 1
ATOM 6407 O O . VAL A 1 793 ? -5.229 -9.143 -34.776 1.00 92.06 793 VAL A O 1
ATOM 6410 N N . LYS A 1 794 ? -4.049 -10.478 -36.153 1.00 91.44 794 LYS A N 1
ATOM 6411 C CA . LYS A 1 794 ? -5.088 -11.499 -36.296 1.00 91.44 794 LYS A CA 1
ATOM 6412 C C . LYS A 1 794 ? -5.490 -12.103 -34.953 1.00 91.44 794 LYS A C 1
ATOM 6414 O O . LYS A 1 794 ? -6.673 -12.260 -34.714 1.00 91.44 794 LYS A O 1
ATOM 6419 N N . GLU A 1 795 ? -4.541 -12.461 -34.097 1.00 91.56 795 GLU A N 1
ATOM 6420 C CA . GLU A 1 795 ? -4.820 -13.163 -32.840 1.00 91.56 795 GLU A CA 1
ATOM 6421 C C . GLU A 1 795 ? -5.433 -12.247 -31.774 1.00 91.56 795 GLU A C 1
ATOM 6423 O O . GLU A 1 795 ? -6.310 -12.689 -31.040 1.00 91.56 795 GLU A O 1
ATOM 6428 N N . ILE A 1 796 ? -5.038 -10.970 -31.712 1.00 89.00 796 ILE A N 1
ATOM 6429 C CA . ILE A 1 796 ? -5.662 -9.993 -30.800 1.00 89.00 796 ILE A CA 1
ATOM 6430 C C . ILE A 1 796 ? -7.092 -9.657 -31.241 1.00 89.00 796 ILE A C 1
ATOM 6432 O O . ILE A 1 796 ? -7.980 -9.487 -30.406 1.00 89.00 796 ILE A O 1
ATOM 6436 N N . THR A 1 797 ? -7.326 -9.565 -32.553 1.00 87.44 797 THR A N 1
ATOM 6437 C CA . THR A 1 797 ? -8.647 -9.229 -33.114 1.00 87.44 797 THR A CA 1
ATOM 6438 C C . THR A 1 797 ? -9.548 -10.447 -33.328 1.00 87.44 797 THR A C 1
ATOM 6440 O O . THR A 1 797 ? -10.739 -10.285 -33.592 1.00 87.44 797 THR A O 1
ATOM 6443 N N . ALA A 1 798 ? -9.011 -11.664 -33.198 1.00 86.00 798 ALA A N 1
ATOM 6444 C CA . ALA A 1 798 ? -9.758 -12.898 -33.379 1.00 86.00 798 ALA A CA 1
ATOM 6445 C C . ALA A 1 798 ? -10.815 -13.105 -32.290 1.00 86.00 798 ALA A C 1
ATOM 6447 O O . ALA A 1 798 ? -10.700 -12.654 -31.148 1.00 86.00 798 ALA A O 1
ATOM 6448 N N . GLN A 1 799 ? -11.834 -13.870 -32.665 1.00 87.12 799 GLN A N 1
ATOM 6449 C CA . GLN A 1 799 ? -12.782 -14.451 -31.732 1.00 87.12 799 GLN A CA 1
ATOM 6450 C C . GLN A 1 799 ? -12.214 -15.752 -31.148 1.00 87.12 799 GLN A C 1
ATOM 6452 O O . GLN A 1 799 ? -11.523 -16.501 -31.844 1.00 87.12 799 GLN A O 1
ATOM 6457 N N . ASP A 1 800 ? -12.493 -16.017 -29.872 1.00 83.44 800 ASP A N 1
ATOM 6458 C CA . ASP A 1 800 ? -12.184 -17.306 -29.247 1.00 83.44 800 ASP A CA 1
ATOM 6459 C C . ASP A 1 800 ? -13.164 -18.416 -29.680 1.00 83.44 800 ASP A C 1
ATOM 6461 O O . ASP A 1 800 ? -14.011 -18.219 -30.553 1.00 83.44 800 ASP A O 1
ATOM 6465 N N . SER A 1 801 ? -13.041 -19.608 -29.084 1.00 79.75 801 SER A N 1
ATOM 6466 C CA . SER A 1 801 ? -13.923 -20.750 -29.371 1.00 79.75 801 SER A CA 1
ATOM 6467 C C . SER A 1 801 ? -15.403 -20.471 -29.104 1.00 79.75 801 SER A C 1
ATOM 6469 O O . SER A 1 801 ? -16.252 -21.134 -29.692 1.00 79.75 801 SER A O 1
ATOM 6471 N N . ASP A 1 802 ? -15.695 -19.489 -28.251 1.00 79.56 802 ASP A N 1
ATOM 6472 C CA . ASP A 1 802 ? -17.043 -19.089 -27.858 1.00 79.56 802 ASP A CA 1
ATOM 6473 C C . ASP A 1 802 ? -17.522 -17.862 -28.661 1.00 79.56 802 ASP A C 1
ATOM 6475 O O . ASP A 1 802 ? -18.570 -17.291 -28.364 1.00 79.56 802 ASP A O 1
ATOM 6479 N N . GLY A 1 803 ? -16.762 -17.431 -29.677 1.00 84.19 803 GLY A N 1
ATOM 6480 C CA . GLY A 1 803 ? -17.094 -16.276 -30.513 1.00 84.19 803 GLY A CA 1
ATOM 6481 C C . GLY A 1 803 ? -16.746 -14.916 -29.893 1.00 84.19 803 GLY A C 1
ATOM 6482 O O . GLY A 1 803 ? -17.148 -13.887 -30.436 1.00 84.19 803 GLY A O 1
ATOM 6483 N N . ARG A 1 804 ? -16.006 -14.873 -28.776 1.00 85.81 804 ARG A N 1
ATOM 6484 C CA . ARG A 1 804 ? -15.726 -13.635 -28.023 1.00 85.81 804 ARG A CA 1
ATOM 6485 C C . ARG A 1 804 ? -14.450 -12.942 -28.483 1.00 85.81 804 ARG A C 1
ATOM 6487 O O . ARG A 1 804 ? -13.402 -13.581 -28.592 1.00 85.81 804 ARG A O 1
ATOM 6494 N N . THR A 1 805 ? -14.511 -11.627 -28.677 1.00 90.56 805 THR A N 1
ATOM 6495 C CA . THR A 1 805 ? -13.343 -10.776 -28.965 1.00 90.56 805 THR A CA 1
ATOM 6496 C C . THR A 1 805 ? -12.602 -10.368 -27.685 1.00 90.56 805 THR A C 1
ATOM 6498 O O . THR A 1 805 ? -13.054 -10.633 -26.570 1.00 90.56 805 THR A O 1
ATOM 6501 N N . VAL A 1 806 ? -11.460 -9.678 -27.816 1.00 88.44 806 VAL A N 1
ATOM 6502 C CA . VAL A 1 806 ? -10.755 -9.085 -26.663 1.00 88.44 806 VAL A CA 1
ATOM 6503 C C . VAL A 1 806 ? -11.646 -8.116 -25.871 1.00 88.44 806 VAL A C 1
ATOM 6505 O O . VAL A 1 806 ? -11.633 -8.146 -24.642 1.00 88.44 806 VAL A O 1
ATOM 6508 N N . LEU A 1 807 ? -12.486 -7.326 -26.553 1.00 91.75 807 LEU A N 1
ATOM 6509 C CA . LEU A 1 807 ? -13.431 -6.413 -25.903 1.00 91.75 807 LEU A CA 1
ATOM 6510 C C . LEU A 1 807 ? -14.517 -7.160 -25.121 1.00 91.75 807 LEU A C 1
ATOM 6512 O O . LEU A 1 807 ? -14.870 -6.727 -24.028 1.00 91.75 807 LEU A O 1
ATOM 6516 N N . ASP A 1 808 ? -15.008 -8.298 -25.625 1.00 92.12 808 ASP A N 1
ATOM 6517 C CA . ASP A 1 808 ? -15.970 -9.125 -24.879 1.00 92.12 808 ASP A CA 1
ATOM 6518 C C . ASP A 1 808 ? -15.356 -9.635 -23.579 1.00 92.12 808 ASP A C 1
ATOM 6520 O O . ASP A 1 808 ? -15.958 -9.503 -22.520 1.00 92.12 808 ASP A O 1
ATOM 6524 N N . LYS A 1 809 ? -14.117 -10.132 -23.641 1.00 91.25 809 LYS A N 1
ATOM 6525 C CA . LYS A 1 809 ? -13.399 -10.634 -22.462 1.00 91.25 809 LYS A CA 1
ATOM 6526 C C . LYS A 1 809 ? -13.141 -9.535 -21.432 1.00 91.25 809 LYS A C 1
ATOM 6528 O O . LYS A 1 809 ? -13.280 -9.779 -20.235 1.00 91.25 809 LYS A O 1
ATOM 6533 N N . VAL A 1 810 ? -12.803 -8.321 -21.878 1.00 92.25 810 VAL A N 1
ATOM 6534 C CA . VAL A 1 810 ? -12.693 -7.165 -20.975 1.00 92.25 810 VAL A CA 1
ATOM 6535 C C . VAL A 1 810 ? -14.054 -6.825 -20.374 1.00 92.25 810 VAL A C 1
ATOM 6537 O O . VAL A 1 810 ? -14.150 -6.657 -19.160 1.00 92.25 810 VAL A O 1
ATOM 6540 N N . SER A 1 811 ? -15.113 -6.756 -21.187 1.00 94.12 811 SER A N 1
ATOM 6541 C CA . SER A 1 811 ? -16.459 -6.468 -20.690 1.00 94.12 811 SER A CA 1
ATOM 6542 C C . SER A 1 811 ? -16.935 -7.517 -19.685 1.00 94.12 811 SER A C 1
ATOM 6544 O O . SER A 1 811 ? -17.555 -7.141 -18.694 1.00 94.12 811 SER A O 1
ATOM 6546 N N . ASP A 1 812 ? -16.658 -8.799 -19.919 1.00 92.94 812 ASP A N 1
ATOM 6547 C CA . ASP A 1 812 ? -16.976 -9.898 -19.005 1.00 92.94 812 ASP A CA 1
ATOM 6548 C C . ASP A 1 812 ? -16.215 -9.736 -17.686 1.00 92.94 812 ASP A C 1
ATOM 6550 O O . ASP A 1 812 ? -16.819 -9.761 -16.616 1.00 92.94 812 ASP A O 1
ATOM 6554 N N . SER A 1 813 ? -14.906 -9.477 -17.753 1.00 91.75 813 SER A N 1
ATOM 6555 C CA . SER A 1 813 ? -14.070 -9.269 -16.566 1.00 91.75 813 SER A CA 1
ATOM 6556 C C . SER A 1 813 ? -14.553 -8.090 -15.715 1.00 91.75 813 SER A C 1
ATOM 6558 O O . SER A 1 813 ? -14.650 -8.203 -14.491 1.00 91.75 813 SER A O 1
ATOM 6560 N N . VAL A 1 814 ? -14.889 -6.958 -16.346 1.00 93.62 814 VAL A N 1
ATOM 6561 C CA . VAL A 1 814 ? -15.421 -5.770 -15.655 1.00 93.62 814 VAL A CA 1
ATOM 6562 C C . VAL A 1 814 ? -16.803 -6.049 -15.066 1.00 93.62 814 VAL A C 1
ATOM 6564 O O . VAL A 1 814 ? -17.063 -5.670 -13.922 1.00 93.62 814 VAL A O 1
ATOM 6567 N N . TYR A 1 815 ? -17.676 -6.735 -15.806 1.00 94.94 815 TYR A N 1
ATOM 6568 C CA . TYR A 1 815 ? -19.019 -7.099 -15.352 1.00 94.94 815 TYR A CA 1
ATOM 6569 C C . TYR A 1 815 ? -18.972 -8.015 -14.119 1.00 94.94 815 TYR A C 1
ATOM 6571 O O . TYR A 1 815 ? -19.556 -7.675 -13.089 1.00 94.94 815 TYR A O 1
ATOM 6579 N N . GLU A 1 816 ? -18.215 -9.114 -14.174 1.00 94.19 816 GLU A N 1
ATOM 6580 C CA . GLU A 1 816 ? -18.101 -10.068 -13.061 1.00 94.19 816 GLU A CA 1
ATOM 6581 C C . GLU A 1 816 ? -17.419 -9.445 -11.837 1.00 94.19 816 GLU A C 1
ATOM 6583 O O . GLU A 1 816 ? -17.889 -9.606 -10.708 1.00 94.19 816 GLU A O 1
ATOM 6588 N N . SER A 1 817 ? -16.365 -8.646 -12.048 1.00 92.56 817 SER A N 1
ATOM 6589 C CA . SER A 1 817 ? -15.701 -7.914 -10.960 1.00 92.56 817 SER A CA 1
ATOM 6590 C C . SER A 1 817 ? -16.650 -6.924 -10.283 1.00 92.56 817 SER A C 1
ATOM 6592 O O . SER A 1 817 ? -16.657 -6.807 -9.058 1.00 92.56 817 SER A O 1
ATOM 6594 N N . THR A 1 818 ? -17.488 -6.234 -11.064 1.00 95.25 818 THR A N 1
ATOM 6595 C CA . THR A 1 818 ? -18.515 -5.324 -10.534 1.00 95.25 818 THR A CA 1
ATOM 6596 C C . THR A 1 818 ? -19.549 -6.087 -9.722 1.00 95.25 818 THR A C 1
ATOM 6598 O O . THR A 1 818 ? -19.837 -5.705 -8.589 1.00 95.25 818 THR A O 1
ATOM 6601 N N . LYS A 1 819 ? -20.066 -7.195 -10.260 1.00 95.44 819 LYS A N 1
ATOM 6602 C CA . LYS A 1 819 ? -21.073 -8.026 -9.598 1.00 95.44 819 LYS A CA 1
ATOM 6603 C C . LYS A 1 819 ? -20.578 -8.549 -8.248 1.00 95.44 819 LYS A C 1
ATOM 6605 O O . LYS A 1 819 ? -21.255 -8.365 -7.238 1.00 95.44 819 LYS A O 1
ATOM 6610 N N . ALA A 1 820 ? -19.377 -9.126 -8.212 1.00 95.00 820 ALA A N 1
ATOM 6611 C CA . ALA A 1 820 ? -18.770 -9.640 -6.984 1.00 95.00 820 ALA A CA 1
ATOM 6612 C C . ALA A 1 820 ? -18.485 -8.526 -5.958 1.00 95.00 820 ALA A C 1
ATOM 6614 O O . ALA A 1 820 ? -18.776 -8.673 -4.767 1.00 95.00 820 ALA A O 1
ATOM 6615 N N . SER A 1 821 ? -17.955 -7.389 -6.422 1.00 93.50 821 SER A N 1
ATOM 6616 C CA . SER A 1 821 ? -17.619 -6.241 -5.574 1.00 93.50 821 SER A CA 1
ATOM 6617 C C . SER A 1 821 ? -18.865 -5.630 -4.919 1.00 93.50 821 SER A C 1
ATOM 6619 O O . SER A 1 821 ? -18.881 -5.417 -3.707 1.00 93.50 821 SER A O 1
ATOM 6621 N N . LEU A 1 822 ? -19.943 -5.424 -5.685 1.00 95.81 822 LEU A N 1
ATOM 6622 C CA . LEU A 1 822 ? -21.197 -4.868 -5.170 1.00 95.81 822 LEU A CA 1
ATOM 6623 C C . LEU A 1 822 ? -21.956 -5.843 -4.261 1.00 95.81 822 LEU A C 1
ATOM 6625 O O . LEU A 1 822 ? -22.529 -5.410 -3.266 1.00 95.81 822 LEU A O 1
ATOM 6629 N N . ALA A 1 823 ? -21.938 -7.149 -4.547 1.00 94.31 823 ALA A N 1
ATOM 6630 C CA . ALA A 1 823 ? -22.537 -8.150 -3.659 1.00 94.31 823 ALA A CA 1
ATOM 6631 C C . ALA A 1 823 ? -21.848 -8.179 -2.280 1.00 94.31 823 ALA A C 1
ATOM 6633 O O . ALA A 1 823 ? -22.507 -8.243 -1.238 1.00 94.31 823 ALA A O 1
ATOM 6634 N N . THR A 1 824 ? -20.518 -8.059 -2.272 1.00 92.94 824 THR A N 1
ATOM 6635 C CA . THR A 1 824 ? -19.731 -7.952 -1.034 1.00 92.94 824 THR A CA 1
ATOM 6636 C C . THR A 1 824 ? -20.068 -6.662 -0.280 1.00 92.94 824 THR A C 1
ATOM 6638 O O . THR A 1 824 ? -20.320 -6.696 0.924 1.00 92.94 824 THR A O 1
ATOM 6641 N N . ALA A 1 825 ? -20.139 -5.530 -0.990 1.00 92.19 825 ALA A N 1
ATOM 6642 C CA . ALA A 1 825 ? -20.520 -4.241 -0.411 1.00 92.19 825 ALA A CA 1
ATOM 6643 C C . ALA A 1 825 ? -21.920 -4.279 0.220 1.00 92.19 825 ALA A C 1
ATOM 6645 O O . ALA A 1 825 ? -22.117 -3.767 1.322 1.00 92.19 825 ALA A O 1
ATOM 6646 N N . PHE A 1 826 ? -22.876 -4.922 -0.458 1.00 95.44 826 PHE A N 1
ATOM 6647 C CA . PHE A 1 826 ? -24.241 -5.085 0.029 1.00 95.44 826 PHE A CA 1
ATOM 6648 C C . PHE A 1 826 ? -24.290 -5.872 1.334 1.00 95.44 826 PHE A C 1
ATOM 6650 O O . PHE A 1 826 ? -24.893 -5.398 2.289 1.00 95.44 826 PHE A O 1
ATOM 6657 N N . THR A 1 827 ? -23.598 -7.012 1.396 1.00 91.50 827 THR A N 1
ATOM 6658 C CA . THR A 1 827 ? -23.547 -7.862 2.598 1.00 91.50 827 THR A CA 1
ATOM 6659 C C . THR A 1 827 ? -23.033 -7.068 3.804 1.00 91.50 827 THR A C 1
ATOM 6661 O O . THR A 1 827 ? -23.684 -7.009 4.847 1.00 91.50 827 THR A O 1
ATOM 6664 N N . ASN A 1 828 ? -21.923 -6.345 3.623 1.00 88.25 828 ASN A N 1
ATOM 6665 C CA . ASN A 1 828 ? -21.347 -5.497 4.667 1.00 88.25 828 ASN A CA 1
ATOM 6666 C C . ASN A 1 828 ? -22.297 -4.367 5.095 1.00 88.25 828 ASN A C 1
ATOM 6668 O O . ASN A 1 828 ? -22.372 -4.017 6.274 1.00 88.25 828 ASN A O 1
ATOM 6672 N N . PHE A 1 829 ? -23.018 -3.765 4.148 1.00 92.88 829 PHE A N 1
ATOM 6673 C CA . PHE A 1 829 ? -24.004 -2.730 4.444 1.00 92.88 829 PHE A CA 1
ATOM 6674 C C . PHE A 1 829 ? -25.187 -3.288 5.243 1.00 92.88 829 PHE A C 1
ATOM 6676 O O . PHE A 1 829 ? -25.550 -2.717 6.273 1.00 92.88 829 PHE A O 1
ATOM 6683 N N . THR A 1 830 ? -25.771 -4.404 4.801 1.00 91.75 830 THR A N 1
ATOM 6684 C CA . THR A 1 830 ? -26.935 -5.009 5.454 1.00 91.75 830 THR A CA 1
ATOM 6685 C C . THR A 1 830 ? -26.602 -5.469 6.862 1.00 91.75 830 THR A C 1
ATOM 6687 O O . THR A 1 830 ? -27.375 -5.190 7.777 1.00 91.75 830 THR A O 1
ATOM 6690 N N . ASP A 1 831 ? -25.434 -6.077 7.077 1.00 86.50 831 ASP A N 1
ATOM 6691 C CA . ASP A 1 831 ? -25.008 -6.504 8.412 1.00 86.50 831 ASP A CA 1
ATOM 6692 C C . ASP A 1 831 ? -24.937 -5.316 9.380 1.00 86.50 831 ASP A C 1
ATOM 6694 O O . ASP A 1 831 ? -25.466 -5.372 10.494 1.00 86.50 831 ASP A O 1
ATOM 6698 N N . ASN A 1 832 ? -24.374 -4.195 8.921 1.00 84.31 832 ASN A N 1
ATOM 6699 C CA . ASN A 1 832 ? -24.280 -2.964 9.703 1.00 84.31 832 ASN A CA 1
ATOM 6700 C C . ASN A 1 832 ? -25.641 -2.294 9.956 1.00 84.31 832 ASN A C 1
ATOM 6702 O O . ASN A 1 832 ? -25.845 -1.720 11.033 1.00 84.31 832 ASN A O 1
ATOM 6706 N N . LEU A 1 833 ? -26.559 -2.338 8.986 1.00 91.00 833 LEU A N 1
ATOM 6707 C CA . LEU A 1 833 ? -27.902 -1.760 9.084 1.00 91.00 833 LEU A CA 1
ATOM 6708 C C . LEU A 1 833 ? -28.796 -2.581 10.024 1.00 91.00 833 LEU A C 1
ATOM 6710 O O . LEU A 1 833 ? -29.354 -2.043 10.982 1.00 91.00 833 LEU A O 1
ATOM 6714 N N . PHE A 1 834 ? -28.896 -3.894 9.792 1.00 91.56 834 PHE A N 1
ATOM 6715 C CA . PHE A 1 834 ? -29.738 -4.802 10.577 1.00 91.56 834 PHE A CA 1
ATOM 6716 C C . PHE A 1 834 ? -29.247 -4.983 12.011 1.00 91.56 834 PHE A C 1
ATOM 6718 O O . PHE A 1 834 ? -30.033 -5.351 12.885 1.00 91.56 834 PHE A O 1
ATOM 6725 N N . HIS A 1 835 ? -27.986 -4.657 12.293 1.00 87.56 835 HIS A N 1
ATOM 6726 C CA . HIS A 1 835 ? -27.505 -4.552 13.663 1.00 87.56 835 HIS A CA 1
ATOM 6727 C C . HIS A 1 835 ? -28.315 -3.540 14.500 1.00 87.56 835 HIS A C 1
ATOM 6729 O O . HIS A 1 835 ? -28.640 -3.841 15.644 1.00 87.56 835 HIS A O 1
ATOM 6735 N N . GLU A 1 836 ? -28.740 -2.395 13.946 1.00 87.25 836 GLU A N 1
ATOM 6736 C CA . GLU A 1 836 ? -29.556 -1.423 14.704 1.00 87.25 836 GLU A CA 1
ATOM 6737 C C . GLU A 1 836 ? -30.967 -1.944 15.008 1.00 87.25 836 GLU A C 1
ATOM 6739 O O . GLU A 1 836 ? -31.489 -1.718 16.101 1.00 87.25 836 GLU A O 1
ATOM 6744 N N . PHE A 1 837 ? -31.568 -2.695 14.079 1.00 89.81 837 PHE A N 1
ATOM 6745 C CA . PHE A 1 837 ? -32.852 -3.363 14.312 1.00 89.81 837 PHE A CA 1
ATOM 6746 C C . PHE A 1 837 ? -32.737 -4.432 15.407 1.00 89.81 837 PHE A C 1
ATOM 6748 O O . PHE A 1 837 ? -33.603 -4.520 16.277 1.00 89.81 837 PHE A O 1
ATOM 6755 N N . LYS A 1 838 ? -31.639 -5.202 15.415 1.00 87.62 838 LYS A N 1
ATOM 6756 C CA . LYS A 1 838 ? -31.344 -6.170 16.485 1.00 87.62 838 LYS A CA 1
ATOM 6757 C C . LYS A 1 838 ? -31.165 -5.485 17.838 1.00 87.62 838 LYS A C 1
ATOM 6759 O O . LYS A 1 838 ? -31.675 -5.994 18.830 1.00 87.62 838 LYS A O 1
ATOM 6764 N N . ILE A 1 839 ? -30.499 -4.326 17.883 1.00 83.44 839 ILE A N 1
ATOM 6765 C CA . ILE A 1 839 ? -30.366 -3.546 19.121 1.00 83.44 839 ILE A CA 1
ATOM 6766 C C . ILE A 1 839 ? -31.745 -3.135 19.643 1.00 83.44 839 ILE A C 1
ATOM 6768 O O . ILE A 1 839 ? -31.981 -3.245 20.843 1.00 83.44 839 ILE A O 1
ATOM 6772 N N . PHE A 1 840 ? -32.665 -2.697 18.776 1.00 87.81 840 PHE A N 1
ATOM 6773 C CA . PHE A 1 840 ? -34.031 -2.383 19.202 1.00 87.81 840 PHE A CA 1
ATOM 6774 C C . PHE A 1 840 ? -34.766 -3.615 19.755 1.00 87.81 840 PHE A C 1
ATOM 6776 O O . PHE A 1 840 ? -35.317 -3.532 20.851 1.00 87.81 840 PHE A O 1
ATOM 6783 N N . ASP A 1 841 ? -34.735 -4.769 19.074 1.00 87.12 841 ASP A N 1
ATOM 6784 C CA . ASP A 1 841 ? -35.370 -5.989 19.609 1.00 87.12 841 ASP A CA 1
ATOM 6785 C C . ASP A 1 841 ? -34.761 -6.406 20.948 1.00 87.12 841 ASP A C 1
ATOM 6787 O O . ASP A 1 841 ? -35.493 -6.701 21.889 1.00 87.12 841 ASP A O 1
ATOM 6791 N N . GLN A 1 842 ? -33.433 -6.358 21.076 1.00 81.50 842 GLN A N 1
ATOM 6792 C CA . GLN A 1 842 ? -32.757 -6.633 22.340 1.00 81.50 842 GLN A CA 1
ATOM 6793 C C . GLN A 1 842 ? -33.218 -5.658 23.430 1.00 81.50 842 GLN A C 1
ATOM 6795 O O . GLN A 1 842 ? -33.504 -6.068 24.551 1.00 81.50 842 GLN A O 1
ATOM 6800 N N . HIS A 1 843 ? -33.347 -4.376 23.093 1.00 79.75 843 HIS A N 1
ATOM 6801 C CA . HIS A 1 843 ? -33.803 -3.336 24.004 1.00 79.75 843 HIS A CA 1
ATOM 6802 C C . HIS A 1 843 ? -35.227 -3.585 24.523 1.00 79.75 843 HIS A C 1
ATOM 6804 O O . HIS A 1 843 ? -35.505 -3.388 25.709 1.00 79.75 843 HIS A O 1
ATOM 6810 N N . ILE A 1 844 ? -36.131 -4.027 23.648 1.00 82.50 844 ILE A N 1
ATOM 6811 C CA . ILE A 1 844 ? -37.494 -4.417 24.021 1.00 82.50 844 ILE A CA 1
ATOM 6812 C C . ILE A 1 844 ? -37.482 -5.738 24.802 1.00 82.50 844 ILE A C 1
ATOM 6814 O O . ILE A 1 844 ? -38.186 -5.863 25.802 1.00 82.50 844 ILE A O 1
ATOM 6818 N N . SER A 1 845 ? -36.641 -6.697 24.412 1.00 79.25 845 SER A N 1
ATOM 6819 C CA . SER A 1 845 ? -36.499 -7.986 25.091 1.00 79.25 845 SER A CA 1
ATOM 6820 C C . SER A 1 845 ? -35.997 -7.841 26.529 1.00 79.25 845 SER A C 1
ATOM 6822 O O . SER A 1 845 ? -36.481 -8.549 27.400 1.00 79.25 845 SER A O 1
ATOM 6824 N N . GLU A 1 846 ? -35.072 -6.918 26.802 1.00 75.38 846 GLU A N 1
ATOM 6825 C CA . GLU A 1 846 ? -34.553 -6.634 28.154 1.00 75.38 846 GLU A CA 1
ATOM 6826 C C . GLU A 1 846 ? -35.609 -6.014 29.093 1.00 75.38 846 GLU A C 1
ATOM 6828 O O . GLU A 1 846 ? -35.416 -5.973 30.307 1.00 75.38 846 GLU A O 1
ATOM 6833 N N . ARG A 1 847 ? -36.735 -5.526 28.552 1.00 77.25 847 ARG A N 1
ATOM 6834 C CA . ARG A 1 847 ? -37.875 -5.016 29.339 1.00 77.25 847 ARG A CA 1
ATOM 6835 C C . ARG A 1 847 ? -38.922 -6.074 29.651 1.00 77.25 847 ARG A C 1
ATOM 6837 O O . ARG A 1 847 ? -39.833 -5.807 30.439 1.00 77.25 847 ARG A O 1
ATOM 6844 N N . LEU A 1 848 ? -38.803 -7.255 29.049 1.00 74.31 848 LEU A N 1
ATOM 6845 C CA . LEU A 1 848 ? -39.630 -8.390 29.417 1.00 74.31 848 LEU A CA 1
ATOM 6846 C C . LEU A 1 848 ? -39.173 -8.928 30.774 1.00 74.31 848 LEU A C 1
ATOM 6848 O O . LEU A 1 848 ? -37.971 -8.949 31.061 1.00 74.31 848 LEU A O 1
ATOM 6852 N N . PRO A 1 849 ? -40.106 -9.381 31.623 1.00 69.62 849 PRO A N 1
ATOM 6853 C CA . PRO A 1 849 ? -39.760 -10.202 32.767 1.00 69.62 849 PRO A CA 1
ATOM 6854 C C . PRO A 1 849 ? -38.913 -11.394 32.300 1.00 69.62 849 PRO A C 1
ATOM 6856 O O . PRO A 1 849 ? -39.252 -12.011 31.290 1.00 69.62 849 PRO A O 1
ATOM 6859 N N . PRO A 1 850 ? -37.809 -11.716 32.991 1.00 66.50 850 PRO A N 1
ATOM 6860 C CA . PRO A 1 850 ? -37.042 -12.904 32.654 1.00 66.50 850 PRO A CA 1
ATOM 6861 C C . PRO A 1 850 ? -37.907 -14.159 32.821 1.00 66.50 850 PRO A C 1
ATOM 6863 O O . PRO A 1 850 ? -38.721 -14.237 33.740 1.00 66.50 850 PRO A O 1
ATOM 6866 N N . ASP A 1 851 ? -37.667 -15.177 31.990 1.00 61.56 851 ASP A N 1
ATOM 6867 C CA . ASP A 1 851 ? -38.358 -16.481 32.045 1.00 61.56 851 ASP A CA 1
ATOM 6868 C C . ASP A 1 851 ? -38.042 -17.294 33.328 1.00 61.56 851 ASP A C 1
ATOM 6870 O O . ASP A 1 851 ? -38.436 -18.452 33.464 1.00 61.56 851 ASP A O 1
ATOM 6874 N N . TYR A 1 852 ? -37.289 -16.704 34.261 1.00 64.88 852 TYR A N 1
ATOM 6875 C CA . TYR A 1 852 ? -36.884 -17.252 35.550 1.00 64.88 852 TYR A CA 1
ATOM 6876 C C . TYR A 1 852 ? -37.207 -16.252 36.663 1.00 64.88 852 TYR A C 1
ATOM 6878 O O . TYR A 1 852 ? -37.092 -15.038 36.488 1.00 64.88 852 TYR A O 1
ATOM 6886 N N . GLU A 1 853 ? -37.591 -16.740 37.842 1.00 58.53 853 GLU A N 1
ATOM 6887 C CA . GLU A 1 853 ? -37.910 -15.836 38.943 1.00 58.53 853 GLU A CA 1
ATOM 6888 C C . GLU A 1 853 ? -36.631 -15.214 39.540 1.00 58.53 853 GLU A C 1
ATOM 6890 O O . GLU A 1 853 ? -35.714 -15.912 39.983 1.00 58.53 853 GLU A O 1
ATOM 6895 N N . ILE A 1 854 ? -36.586 -13.878 39.618 1.00 62.09 854 ILE A N 1
ATOM 6896 C CA . ILE A 1 854 ? -35.532 -13.120 40.316 1.00 62.09 854 ILE A CA 1
ATOM 6897 C C . ILE A 1 854 ? -35.770 -13.226 41.837 1.00 62.09 854 ILE A C 1
ATOM 6899 O O . ILE A 1 854 ? -36.195 -12.271 42.502 1.00 62.09 854 ILE A O 1
ATOM 6903 N N . LEU A 1 855 ? -35.585 -14.420 42.403 1.00 55.00 855 LEU A N 1
ATOM 6904 C CA . LEU A 1 855 ? -35.918 -14.718 43.805 1.00 55.00 855 LEU A CA 1
ATOM 6905 C C . LEU A 1 855 ? -34.745 -14.606 44.778 1.00 55.00 855 LEU A C 1
ATOM 6907 O O . LEU A 1 855 ? -34.970 -14.443 45.975 1.00 55.00 855 LEU A O 1
ATOM 6911 N N . ASN A 1 856 ? -33.502 -14.670 44.303 1.00 64.50 856 ASN A N 1
ATOM 6912 C CA . ASN A 1 856 ? -32.344 -14.776 45.188 1.00 64.50 856 ASN A CA 1
ATOM 6913 C C . ASN A 1 856 ? -31.819 -13.407 45.659 1.00 64.50 856 ASN A C 1
ATOM 6915 O O . ASN A 1 856 ? -31.570 -12.499 44.866 1.00 64.50 856 ASN A O 1
ATOM 6919 N N . LEU A 1 857 ? -31.634 -13.279 46.981 1.00 65.88 857 LEU A N 1
ATOM 6920 C CA . LEU A 1 857 ? -31.141 -12.073 47.670 1.00 65.88 857 LEU A CA 1
ATOM 6921 C C . LEU A 1 857 ? -29.836 -11.490 47.078 1.00 65.88 857 LEU A C 1
ATOM 6923 O O . LEU A 1 857 ? -29.766 -10.265 46.961 1.00 65.88 857 LEU A O 1
ATOM 6927 N N . PRO A 1 858 ? -28.834 -12.298 46.661 1.00 75.62 858 PRO A N 1
ATOM 6928 C CA . PRO A 1 858 ? -27.596 -11.784 46.070 1.00 75.62 858 PRO A CA 1
ATOM 6929 C C . PRO A 1 858 ? -27.797 -10.992 44.768 1.00 75.62 858 PRO A C 1
ATOM 6931 O O . PRO A 1 858 ? -27.284 -9.884 44.651 1.00 75.62 858 PRO A O 1
ATOM 6934 N N . ASP A 1 859 ? -28.597 -11.483 43.817 1.00 77.88 859 ASP A N 1
ATOM 6935 C CA . ASP A 1 859 ? -28.772 -10.808 42.517 1.00 77.88 859 ASP A CA 1
ATOM 6936 C C . ASP A 1 859 ? -29.619 -9.529 42.635 1.00 77.88 859 ASP A C 1
ATOM 6938 O O . ASP A 1 859 ? -29.454 -8.576 41.866 1.00 77.88 859 ASP A O 1
ATOM 6942 N N . ARG A 1 860 ? -30.517 -9.473 43.632 1.00 78.31 860 ARG A N 1
ATOM 6943 C CA . ARG A 1 860 ? -31.243 -8.242 43.996 1.00 78.31 860 ARG A CA 1
ATOM 6944 C C . ARG A 1 860 ? -30.317 -7.206 44.626 1.00 78.31 860 ARG A C 1
ATOM 6946 O O . ARG A 1 860 ? -30.445 -6.019 44.330 1.00 78.31 860 ARG A O 1
ATOM 6953 N N . TYR A 1 861 ? -29.375 -7.649 45.459 1.00 83.69 861 TYR A N 1
ATOM 6954 C CA . TYR A 1 861 ? -28.353 -6.776 46.030 1.00 83.69 861 TYR A CA 1
ATOM 6955 C C . TYR A 1 861 ? -27.463 -6.173 44.933 1.00 83.69 861 TYR A C 1
ATOM 6957 O O . TYR A 1 861 ? -27.298 -4.955 44.902 1.00 83.69 861 TYR A O 1
ATOM 6965 N N . ILE A 1 862 ? -27.010 -6.981 43.966 1.00 85.50 862 ILE A N 1
ATOM 6966 C CA . ILE A 1 862 ? -26.226 -6.511 42.808 1.00 85.50 862 ILE A CA 1
ATOM 6967 C C . ILE A 1 862 ? -26.988 -5.432 42.021 1.00 85.50 862 ILE A C 1
ATOM 6969 O O . ILE A 1 862 ? -26.443 -4.361 41.752 1.00 85.50 862 ILE A O 1
ATOM 6973 N N . ARG A 1 863 ? -28.274 -5.650 41.703 1.00 87.00 863 ARG A N 1
ATOM 6974 C CA . ARG A 1 863 ? -29.103 -4.635 41.022 1.00 87.00 863 ARG A CA 1
ATOM 6975 C C . ARG A 1 863 ? -29.251 -3.345 41.840 1.00 87.00 863 ARG A C 1
ATOM 6977 O O . ARG A 1 863 ? -29.209 -2.261 41.265 1.00 87.00 863 ARG A O 1
ATOM 6984 N N . SER A 1 864 ? -29.378 -3.432 43.167 1.00 86.12 864 SER A N 1
ATOM 6985 C CA . SER A 1 864 ? -29.420 -2.250 44.043 1.00 86.12 864 SER A CA 1
ATOM 6986 C C . SER A 1 864 ? -28.106 -1.465 44.021 1.00 86.12 864 SER A C 1
ATOM 6988 O O . SER A 1 864 ? -28.133 -0.234 43.976 1.00 86.12 864 SER A O 1
ATOM 6990 N N . MET A 1 865 ? -26.967 -2.158 44.035 1.00 88.38 865 MET A N 1
ATOM 6991 C CA . MET A 1 865 ? -25.645 -1.531 43.964 1.00 88.38 865 MET A CA 1
ATOM 6992 C C . MET A 1 865 ? -25.425 -0.843 42.614 1.00 88.38 865 MET A C 1
ATOM 6994 O O . MET A 1 865 ? -25.075 0.336 42.568 1.00 88.38 865 MET A O 1
ATOM 6998 N N . LEU A 1 866 ? -25.749 -1.528 41.513 1.00 88.50 866 LEU A N 1
ATOM 6999 C CA . LEU A 1 866 ? -25.710 -0.956 40.166 1.00 88.50 866 LEU A CA 1
ATOM 7000 C C . LEU A 1 866 ? -26.617 0.278 40.036 1.00 88.50 866 LEU A C 1
ATOM 7002 O O . LEU A 1 866 ? -26.211 1.279 39.443 1.00 88.50 866 LEU A O 1
ATOM 7006 N N . ARG A 1 867 ? -27.816 0.252 40.640 1.00 88.81 867 ARG A N 1
ATOM 7007 C CA . ARG A 1 867 ? -28.730 1.405 40.664 1.00 88.81 867 ARG A CA 1
ATOM 7008 C C . ARG A 1 867 ? -28.117 2.597 41.405 1.00 88.81 867 ARG A C 1
ATOM 7010 O O . ARG A 1 867 ? -28.246 3.729 40.946 1.00 88.81 867 ARG A O 1
ATOM 7017 N N . GLY A 1 868 ? -27.429 2.349 42.521 1.00 88.81 868 GLY A N 1
ATOM 7018 C CA . GLY A 1 868 ? -26.687 3.375 43.261 1.00 88.81 868 GLY A CA 1
ATOM 7019 C C . GLY A 1 868 ? -25.517 3.974 42.471 1.00 88.81 868 GLY A C 1
ATOM 7020 O O . GLY A 1 868 ? -25.222 5.157 42.625 1.00 88.81 868 GLY A O 1
ATOM 7021 N N . LEU A 1 869 ? -24.900 3.185 41.586 1.00 91.12 869 LEU A N 1
ATOM 7022 C CA . LEU A 1 869 ? -23.759 3.584 40.756 1.00 91.12 869 LEU A CA 1
ATOM 7023 C C . LEU A 1 869 ? -24.167 4.429 39.527 1.00 91.12 869 LEU A C 1
ATOM 7025 O O . LEU A 1 869 ? -23.379 5.241 39.042 1.00 91.12 869 LEU A O 1
ATOM 7029 N N . LEU A 1 870 ? -25.399 4.286 39.021 1.00 87.88 870 LEU A N 1
ATOM 7030 C CA . LEU A 1 870 ? -25.881 4.950 37.794 1.00 87.88 870 LEU A CA 1
ATOM 7031 C C . LEU A 1 870 ? -25.658 6.475 37.733 1.00 87.88 870 LEU A C 1
ATOM 7033 O O . LEU A 1 870 ? -25.200 6.947 36.688 1.00 87.88 870 LEU A O 1
ATOM 7037 N N . PRO A 1 871 ? -25.954 7.277 38.781 1.00 91.19 871 PRO A N 1
ATOM 7038 C CA . PRO A 1 871 ? -25.726 8.723 38.740 1.00 91.19 871 PRO A CA 1
ATOM 7039 C C . PRO A 1 871 ? -24.250 9.078 38.540 1.00 91.19 871 PRO A C 1
ATOM 7041 O O . PRO A 1 871 ? -23.933 10.027 37.820 1.00 91.19 871 PRO A O 1
ATOM 7044 N N . GLU A 1 872 ? -23.353 8.297 39.144 1.00 90.25 872 GLU A N 1
ATOM 7045 C CA . GLU A 1 872 ? -21.910 8.460 39.002 1.00 90.25 872 GLU A CA 1
ATOM 7046 C C . GLU A 1 872 ? -21.456 8.097 37.585 1.00 90.25 872 GLU A C 1
ATOM 7048 O O . GLU A 1 872 ? -20.801 8.908 36.938 1.00 90.25 872 GLU A O 1
ATOM 7053 N N . LEU A 1 873 ? -21.887 6.946 37.052 1.00 88.06 873 LEU A N 1
ATOM 7054 C CA . LEU A 1 873 ? -21.554 6.532 35.681 1.00 88.06 873 LEU A CA 1
ATOM 7055 C C . LEU A 1 873 ? -22.033 7.554 34.640 1.00 88.06 873 LEU A C 1
ATOM 7057 O O . LEU A 1 873 ? -21.293 7.896 33.717 1.00 88.06 873 LEU A O 1
ATOM 7061 N N . LYS A 1 874 ? -23.254 8.089 34.803 1.00 87.06 874 LYS A N 1
ATOM 7062 C CA . LYS A 1 874 ? -23.811 9.136 33.928 1.00 87.06 874 LYS A CA 1
ATOM 7063 C C . LYS A 1 874 ? -23.000 10.431 34.002 1.00 87.06 874 LYS A C 1
ATOM 7065 O O . LYS A 1 874 ? -22.796 11.080 32.976 1.00 87.06 874 LYS A O 1
ATOM 7070 N N . ARG A 1 875 ? -22.536 10.826 35.192 1.00 89.00 875 ARG A N 1
ATOM 7071 C CA . ARG A 1 875 ? -21.667 12.000 35.365 1.00 89.00 875 ARG A CA 1
ATOM 7072 C C . ARG A 1 875 ? -20.309 11.776 34.699 1.00 89.00 875 ARG A C 1
ATOM 7074 O O . ARG A 1 875 ? -19.901 12.610 33.894 1.00 89.00 875 ARG A O 1
ATOM 7081 N N . ASP A 1 876 ? -19.660 10.653 34.987 1.00 86.31 876 ASP A N 1
ATOM 7082 C CA . ASP A 1 876 ? -18.327 10.322 34.478 1.00 86.31 876 ASP A CA 1
ATOM 7083 C C . ASP A 1 876 ? -18.340 10.208 32.931 1.00 86.31 876 ASP A C 1
ATOM 7085 O O . ASP A 1 876 ? -17.453 10.733 32.258 1.00 86.31 876 ASP A O 1
ATOM 7089 N N . SER A 1 877 ? -19.397 9.629 32.340 1.00 85.88 877 SER A N 1
ATOM 7090 C CA . SER A 1 877 ? -19.610 9.592 30.880 1.00 85.88 877 SER A CA 1
ATOM 7091 C C . SER A 1 877 ? -19.795 10.988 30.261 1.00 85.88 877 SER A C 1
ATOM 7093 O O . SER A 1 877 ? -19.199 11.296 29.223 1.00 85.88 877 SER A O 1
ATOM 7095 N N . ARG A 1 878 ? -20.563 11.879 30.908 1.00 85.12 878 ARG A N 1
ATOM 7096 C CA . ARG A 1 878 ? -20.721 13.273 30.449 1.00 85.12 878 ARG A CA 1
ATOM 7097 C C . ARG A 1 878 ? -19.410 14.046 30.507 1.00 85.12 878 ARG A C 1
ATOM 7099 O O . ARG A 1 878 ? -19.136 14.830 29.606 1.00 85.12 878 ARG A O 1
ATOM 7106 N N . GLU A 1 879 ? -18.605 13.846 31.548 1.00 85.56 879 GLU A N 1
ATOM 7107 C CA . GLU A 1 879 ? -17.284 14.470 31.665 1.00 85.56 879 GLU A CA 1
ATOM 7108 C C . GLU A 1 879 ? -16.326 13.994 30.569 1.00 85.56 879 GLU A C 1
ATOM 7110 O O . GLU A 1 879 ? -15.629 14.823 29.983 1.00 85.56 879 GLU A O 1
ATOM 7115 N N . LEU A 1 880 ? -16.346 12.698 30.239 1.00 85.19 880 LEU A N 1
ATOM 7116 C CA . LEU A 1 880 ? -15.577 12.128 29.128 1.00 85.19 880 LEU A CA 1
ATOM 7117 C C . LEU A 1 880 ? -15.995 12.657 27.754 1.00 85.19 880 LEU A C 1
ATOM 7119 O O . LEU A 1 880 ? -15.162 12.722 26.859 1.00 85.19 880 LEU A O 1
ATOM 7123 N N . SER A 1 881 ? -17.258 13.051 27.590 1.00 82.12 881 SER A N 1
ATOM 7124 C CA . SER A 1 881 ? -17.783 13.553 26.313 1.00 82.12 881 SER A CA 1
ATOM 7125 C C . SER A 1 881 ? -17.443 15.032 26.056 1.00 82.12 881 SER A C 1
ATOM 7127 O O . SER A 1 881 ? -17.525 15.494 24.922 1.00 82.12 881 SER A O 1
ATOM 7129 N N . ARG A 1 882 ? -17.040 15.799 27.085 1.00 82.25 882 ARG A N 1
ATOM 7130 C CA . ARG A 1 882 ? -16.765 17.250 26.975 1.00 82.25 882 ARG A CA 1
ATOM 7131 C C . ARG A 1 882 ? -15.702 17.643 25.936 1.00 82.25 882 ARG A C 1
ATOM 7133 O O . ARG A 1 882 ? -15.899 18.679 25.306 1.00 82.25 882 ARG A O 1
ATOM 7140 N N . PRO A 1 883 ? -14.595 16.899 25.743 1.00 79.75 883 PRO A N 1
ATOM 7141 C CA . PRO A 1 883 ? -13.591 17.250 24.738 1.00 79.75 883 PRO A CA 1
ATOM 7142 C C . PRO A 1 883 ? -14.092 17.158 23.288 1.00 79.75 883 PRO A C 1
ATOM 7144 O O . PRO A 1 883 ? -13.479 17.757 22.416 1.00 79.75 883 PRO A O 1
ATOM 7147 N N . PHE A 1 884 ? -15.202 16.452 23.037 1.00 75.56 884 PHE A N 1
ATOM 7148 C CA . PHE A 1 884 ? -15.712 16.132 21.695 1.00 75.56 884 PHE A CA 1
ATOM 7149 C C . PHE A 1 884 ? -16.938 16.972 21.279 1.00 75.56 884 PHE A C 1
ATOM 7151 O O . PHE A 1 884 ? -17.667 16.625 20.347 1.00 75.56 884 PHE A O 1
ATOM 7158 N N . VAL A 1 885 ? -17.212 18.082 21.973 1.00 63.38 885 VAL A N 1
ATOM 7159 C CA . VAL A 1 885 ? -18.362 18.955 21.676 1.00 63.38 885 VAL A CA 1
ATOM 7160 C C . VAL A 1 885 ? -18.191 19.589 20.286 1.00 63.38 885 VAL A C 1
ATOM 7162 O O . VAL A 1 885 ? -17.352 20.466 20.102 1.00 63.38 885 VAL A O 1
ATOM 7165 N N . GLY A 1 886 ? -18.996 19.141 19.312 1.00 58.22 886 GLY A N 1
ATOM 7166 C CA . GLY A 1 886 ? -18.961 19.583 17.906 1.00 58.22 886 GLY A CA 1
ATOM 7167 C C . GLY A 1 886 ? -18.752 18.461 16.875 1.00 58.22 886 GLY A C 1
ATOM 7168 O O . GLY A 1 886 ? -19.013 18.673 15.690 1.00 58.22 886 GLY A O 1
ATOM 7169 N N . VAL A 1 887 ? -18.356 17.257 17.312 1.00 55.91 887 VAL A N 1
ATOM 7170 C CA . VAL A 1 887 ? -18.066 16.100 16.436 1.00 55.91 887 VAL A CA 1
ATOM 7171 C C . VAL A 1 887 ? -19.323 15.537 15.752 1.00 55.91 887 VAL A C 1
ATOM 7173 O O . VAL A 1 887 ? -19.228 15.034 14.634 1.00 55.91 887 VAL A O 1
ATOM 7176 N N . ASP A 1 888 ? -20.512 15.721 16.339 1.00 45.81 888 ASP A N 1
ATOM 7177 C CA . ASP A 1 888 ? -21.808 15.270 15.785 1.00 45.81 888 ASP A CA 1
ATOM 7178 C C . ASP A 1 888 ? -22.182 15.926 14.433 1.00 45.81 888 ASP A C 1
ATOM 7180 O O . ASP A 1 888 ? -23.151 15.531 13.790 1.00 45.81 888 ASP A O 1
ATOM 7184 N N . SER A 1 889 ? -21.412 16.924 13.979 1.00 37.53 889 SER A N 1
ATOM 7185 C CA . SER A 1 889 ? -21.575 17.602 12.684 1.00 37.53 889 SER A CA 1
ATOM 7186 C C . SER A 1 889 ? -20.686 17.049 11.556 1.00 37.53 889 SER A C 1
ATOM 7188 O O . SER A 1 889 ? -20.773 17.512 10.416 1.00 37.53 889 SER A O 1
ATOM 7190 N N . LEU A 1 890 ? -19.826 16.064 11.839 1.00 36.44 890 LEU A N 1
ATOM 7191 C CA . LEU A 1 890 ? -18.901 15.503 10.855 1.00 36.44 890 LEU A CA 1
ATOM 7192 C C . LEU A 1 890 ? -19.550 14.325 10.105 1.00 36.44 890 LEU A C 1
ATOM 7194 O O . LEU A 1 890 ? -19.862 13.306 10.721 1.00 36.44 890 LEU A O 1
ATOM 7198 N N . PRO A 1 891 ? -19.712 14.395 8.768 1.00 29.86 891 PRO A N 1
ATOM 7199 C CA . PRO A 1 891 ? -20.264 13.281 8.008 1.00 29.86 891 PRO A CA 1
ATOM 7200 C C . PRO A 1 891 ? -19.333 12.052 8.072 1.00 29.86 891 PRO A C 1
ATOM 7202 O O . PRO A 1 891 ? -18.103 12.218 8.131 1.00 29.86 891 PRO A O 1
ATOM 7205 N N . PRO A 1 892 ? -19.888 10.824 8.021 1.00 29.36 892 PRO A N 1
ATOM 7206 C CA . PRO A 1 892 ? -19.113 9.585 8.000 1.00 29.36 892 PRO A CA 1
ATOM 7207 C C . PRO A 1 892 ? -18.143 9.572 6.812 1.00 29.36 892 PRO A C 1
ATOM 7209 O O . PRO A 1 892 ? -18.525 9.848 5.675 1.00 29.36 892 PRO A O 1
ATOM 7212 N N . VAL A 1 893 ? -16.867 9.261 7.065 1.00 35.19 893 VAL A N 1
ATOM 7213 C CA . VAL A 1 893 ? -15.849 9.168 6.009 1.00 35.19 893 VAL A CA 1
ATOM 7214 C C . VAL A 1 893 ? -15.797 7.742 5.479 1.00 35.19 893 VAL A C 1
ATOM 7216 O O . VAL A 1 893 ? -14.981 6.934 5.905 1.00 35.19 893 VAL A O 1
ATOM 7219 N N . LEU A 1 894 ? -16.634 7.459 4.487 1.00 34.78 894 LEU A N 1
ATOM 7220 C CA . LEU A 1 894 ? -16.170 6.679 3.343 1.00 34.78 894 LEU A CA 1
ATOM 7221 C C . LEU A 1 894 ? -15.387 7.669 2.485 1.00 34.78 894 LEU A C 1
ATOM 7223 O O . LEU A 1 894 ? -15.939 8.716 2.162 1.00 34.78 894 LEU A O 1
ATOM 7227 N N . THR A 1 895 ? -14.096 7.402 2.242 1.00 32.53 895 THR A N 1
ATOM 7228 C CA . THR A 1 895 ? -13.188 8.178 1.364 1.00 32.53 895 THR A CA 1
ATOM 7229 C C . THR A 1 895 ? -13.773 9.514 0.869 1.00 32.53 895 THR A C 1
ATOM 7231 O O . THR A 1 895 ? -14.328 9.585 -0.220 1.00 32.53 895 THR A O 1
ATOM 7234 N N . ARG A 1 896 ? -13.685 10.584 1.681 1.00 34.66 896 ARG A N 1
ATOM 7235 C CA . ARG A 1 896 ? -14.292 11.898 1.375 1.00 34.66 896 ARG A CA 1
ATOM 7236 C C . ARG A 1 896 ? -13.868 12.387 -0.020 1.00 34.66 896 ARG A C 1
ATOM 7238 O O . ARG A 1 896 ? -12.739 12.845 -0.183 1.00 34.66 896 ARG A O 1
ATOM 7245 N N . GLN A 1 897 ? -14.760 12.323 -0.999 1.00 33.59 897 GLN A N 1
ATOM 7246 C CA . GLN A 1 897 ? -14.834 13.262 -2.118 1.00 33.59 897 GLN A CA 1
ATOM 7247 C C . GLN A 1 897 ? -16.179 13.982 -1.980 1.00 33.59 897 GLN A C 1
ATOM 7249 O O . GLN A 1 897 ? -17.191 13.365 -1.645 1.00 33.59 897 GLN A O 1
ATOM 7254 N N . ARG A 1 898 ? -16.143 15.313 -2.074 1.00 31.14 898 ARG A N 1
ATOM 7255 C CA . ARG A 1 898 ? -17.218 16.209 -1.628 1.00 31.14 898 ARG A CA 1
ATOM 7256 C C . ARG A 1 898 ? -18.465 16.194 -2.534 1.00 31.14 898 ARG A C 1
ATOM 7258 O O . ARG A 1 898 ? -18.390 15.738 -3.673 1.00 31.14 898 ARG A O 1
ATOM 7265 N N . PRO A 1 899 ? -19.601 16.707 -2.015 1.00 25.34 899 PRO A N 1
ATOM 7266 C CA . PRO A 1 899 ? -20.867 16.820 -2.732 1.00 25.34 899 PRO A CA 1
ATOM 7267 C C . PRO A 1 899 ? -20.838 17.945 -3.776 1.00 25.34 899 PRO A C 1
ATOM 7269 O O . PRO A 1 899 ? -20.240 18.996 -3.558 1.00 25.34 899 PRO A O 1
ATOM 7272 N N . SER A 1 900 ? -21.520 17.714 -4.896 1.00 27.62 900 SER A N 1
ATOM 7273 C CA . SER A 1 900 ? -21.854 18.719 -5.904 1.00 27.62 900 SER A CA 1
ATOM 7274 C C . SER A 1 900 ? -23.021 19.577 -5.409 1.00 27.62 900 SER A C 1
ATOM 7276 O O . SER A 1 900 ? -24.115 19.053 -5.191 1.00 27.62 900 SER A O 1
ATOM 7278 N N . GLU A 1 901 ? -22.794 20.877 -5.234 1.00 28.70 901 GLU A N 1
ATOM 7279 C CA . GLU A 1 901 ? -23.858 21.860 -5.032 1.00 28.70 901 GLU A CA 1
ATOM 7280 C C . GLU A 1 901 ? -24.497 22.208 -6.381 1.00 28.70 901 GLU A C 1
ATOM 7282 O O . GLU A 1 901 ? -23.892 22.890 -7.202 1.00 28.70 901 GLU A O 1
ATOM 7287 N N . ASP A 1 902 ? -25.736 21.759 -6.578 1.00 27.81 902 ASP A N 1
ATOM 7288 C CA . ASP A 1 902 ? -26.703 22.399 -7.466 1.00 27.81 902 ASP A CA 1
ATOM 7289 C C . ASP A 1 902 ? -27.855 22.906 -6.591 1.00 27.81 902 ASP A C 1
ATOM 7291 O O . ASP A 1 902 ? -28.590 22.112 -6.000 1.00 27.81 902 ASP A O 1
ATOM 7295 N N . ASN A 1 903 ? -28.031 24.228 -6.513 1.00 28.41 903 ASN A N 1
ATOM 7296 C CA . ASN A 1 903 ? -29.370 24.812 -6.511 1.00 28.41 903 ASN A CA 1
ATOM 7297 C C . ASN A 1 903 ? -29.359 26.298 -6.891 1.00 28.41 903 ASN A C 1
ATOM 7299 O O . ASN A 1 903 ? -28.659 27.128 -6.315 1.00 28.41 903 ASN A O 1
ATOM 7303 N N . HIS A 1 904 ? -30.199 26.613 -7.874 1.00 31.81 904 HIS A N 1
ATOM 7304 C CA . HIS A 1 904 ? -30.543 27.952 -8.332 1.00 31.81 904 HIS A CA 1
ATOM 7305 C C . HIS A 1 904 ? -31.390 28.733 -7.312 1.00 31.81 904 HIS A C 1
ATOM 7307 O O . HIS A 1 904 ? -32.304 28.177 -6.709 1.00 31.81 904 HIS A O 1
ATOM 7313 N N . GLY A 1 905 ? -31.211 30.064 -7.293 1.00 25.17 905 GLY A N 1
ATOM 7314 C CA . GLY A 1 905 ? -32.331 31.004 -7.154 1.00 25.17 905 GLY A CA 1
ATOM 7315 C C . GLY A 1 905 ? -32.130 32.210 -6.228 1.00 25.17 905 GLY A C 1
ATOM 7316 O O . GLY A 1 905 ? -32.396 32.115 -5.039 1.00 25.17 905 GLY A O 1
ATOM 7317 N N . GLY A 1 906 ? -31.859 33.388 -6.812 1.00 24.23 906 GLY A N 1
ATOM 7318 C CA . GLY A 1 906 ? -32.625 34.593 -6.457 1.00 24.23 906 GLY A CA 1
ATOM 7319 C C . GLY A 1 906 ? -31.919 35.830 -5.866 1.00 24.23 906 GLY A C 1
ATOM 7320 O O . GLY A 1 906 ? -31.722 35.923 -4.666 1.00 24.23 906 GLY A O 1
ATOM 7321 N N . ILE A 1 907 ? -31.833 36.864 -6.721 1.00 27.25 907 ILE A N 1
ATOM 7322 C CA . ILE A 1 907 ? -32.178 38.285 -6.468 1.00 27.25 907 ILE A CA 1
ATOM 7323 C C . ILE A 1 907 ? -31.083 39.288 -5.996 1.00 27.25 907 ILE A C 1
ATOM 7325 O O . ILE A 1 907 ? -30.639 39.294 -4.857 1.00 27.25 907 ILE A O 1
ATOM 7329 N N . HIS A 1 908 ? -30.884 40.278 -6.891 1.00 27.80 908 HIS A N 1
ATOM 7330 C CA . HIS A 1 908 ? -30.626 41.729 -6.730 1.00 27.80 908 HIS A CA 1
ATOM 7331 C C . HIS A 1 908 ? -29.237 42.365 -6.998 1.00 27.80 908 HIS A C 1
ATOM 7333 O O . HIS A 1 908 ? -28.308 42.256 -6.214 1.00 27.80 908 HIS A O 1
ATOM 7339 N N . ARG A 1 909 ? -29.281 43.245 -8.024 1.00 27.31 909 ARG A N 1
ATOM 7340 C CA . ARG A 1 909 ? -28.711 44.609 -8.164 1.00 27.31 909 ARG A CA 1
ATOM 7341 C C . ARG A 1 909 ? -27.214 44.771 -8.466 1.00 27.31 909 ARG A C 1
ATOM 7343 O O . ARG A 1 909 ? -26.395 44.789 -7.567 1.00 27.31 909 ARG A O 1
ATOM 7350 N N . GLY A 1 910 ? -26.955 45.049 -9.749 1.00 24.70 910 GLY A N 1
ATOM 7351 C CA . GLY A 1 910 ? -26.395 46.311 -10.261 1.00 24.70 910 GLY A CA 1
ATOM 7352 C C . GLY A 1 910 ? -25.022 46.756 -9.760 1.00 24.70 910 GLY A C 1
ATOM 7353 O O . GLY A 1 910 ? -24.885 47.090 -8.592 1.00 24.70 910 GLY A O 1
ATOM 7354 N N . LEU A 1 911 ? -24.071 46.899 -10.686 1.00 28.55 911 LEU A N 1
ATOM 7355 C CA . LEU A 1 911 ? -23.485 48.187 -11.089 1.00 28.55 911 LEU A CA 1
ATOM 7356 C C . LEU A 1 911 ? -22.399 47.958 -12.158 1.00 28.55 911 LEU A C 1
ATOM 7358 O O . LEU A 1 911 ? -21.526 47.111 -12.005 1.00 28.55 911 LEU A O 1
ATOM 7362 N N . ASP A 1 912 ? -22.571 48.710 -13.241 1.00 27.38 912 ASP A N 1
ATOM 7363 C CA . ASP A 1 912 ? -21.658 49.217 -14.273 1.00 27.38 912 ASP A CA 1
ATOM 7364 C C . ASP A 1 912 ? -20.150 48.915 -14.190 1.00 27.38 912 ASP A C 1
ATOM 7366 O O . ASP A 1 912 ? -19.513 49.043 -13.145 1.00 27.38 912 ASP A O 1
ATOM 7370 N N . GLY A 1 913 ? -19.559 48.655 -15.362 1.00 26.44 913 GLY A N 1
ATOM 7371 C CA . GLY A 1 913 ? -18.112 48.679 -15.577 1.00 26.44 913 GLY A CA 1
ATOM 7372 C C . GLY A 1 913 ? -17.704 48.110 -16.934 1.00 26.44 913 GLY A C 1
ATOM 7373 O O . GLY A 1 913 ? -17.544 46.904 -17.074 1.00 26.44 913 GLY A O 1
ATOM 7374 N N . GLU A 1 914 ? -17.582 48.998 -17.916 1.00 29.08 914 GLU A N 1
ATOM 7375 C CA . GLU A 1 914 ? -17.026 48.821 -19.265 1.00 29.08 914 GLU A CA 1
ATOM 7376 C C . GLU A 1 914 ? -15.702 48.020 -19.282 1.00 29.08 914 GLU A C 1
ATOM 7378 O O . GLU A 1 914 ? -14.874 48.189 -18.392 1.00 29.08 914 GLU A O 1
ATOM 7383 N N . ASP A 1 915 ? -15.464 47.164 -20.285 1.00 28.31 915 ASP A N 1
ATOM 7384 C CA . ASP A 1 915 ? -14.653 47.534 -21.462 1.00 28.31 915 ASP A CA 1
ATOM 7385 C C . ASP A 1 915 ? -14.427 46.345 -22.429 1.00 28.31 915 ASP A C 1
ATOM 7387 O O . ASP A 1 915 ? -14.428 45.165 -22.070 1.00 28.31 915 ASP A O 1
ATOM 7391 N N . ASP A 1 916 ? -14.263 46.719 -23.691 1.00 27.83 916 ASP A N 1
ATOM 7392 C CA . ASP A 1 916 ? -14.155 45.957 -24.927 1.00 27.83 916 ASP A CA 1
ATOM 7393 C C . ASP A 1 916 ? -12.936 45.016 -25.026 1.00 27.83 916 ASP A C 1
ATOM 7395 O O . ASP A 1 916 ? -11.812 45.363 -24.669 1.00 27.83 916 ASP A O 1
ATOM 7399 N N . SER A 1 917 ? -13.109 43.865 -25.694 1.00 28.52 917 SER A N 1
ATOM 7400 C CA . SER A 1 917 ? -12.377 43.569 -26.948 1.00 28.52 917 SER A CA 1
ATOM 7401 C C . SER A 1 917 ? -12.642 42.159 -27.506 1.00 28.52 917 SER A C 1
ATOM 7403 O O . SER A 1 917 ? -12.031 41.151 -27.164 1.00 28.52 917 SER A O 1
ATOM 7405 N N . LEU A 1 918 ? -13.560 42.142 -28.471 1.00 28.25 918 LEU A N 1
ATOM 7406 C CA . LEU A 1 918 ? -13.587 41.340 -29.699 1.00 28.25 918 LEU A CA 1
ATOM 7407 C C . LEU A 1 918 ? -12.379 40.419 -29.997 1.00 28.25 918 LEU A C 1
ATOM 7409 O O . LEU A 1 918 ? -11.287 40.898 -30.298 1.00 28.25 918 LEU A O 1
ATOM 7413 N N . LYS A 1 919 ? -12.667 39.132 -30.254 1.00 28.69 919 LYS A N 1
ATOM 7414 C CA . LYS A 1 919 ? -12.281 38.482 -31.524 1.00 28.69 919 LYS A CA 1
ATOM 7415 C C . LYS A 1 919 ? -13.223 37.332 -31.897 1.00 28.69 919 LYS A C 1
ATOM 7417 O O . LYS A 1 919 ? -13.507 36.428 -31.125 1.00 28.69 919 LYS A O 1
ATOM 7422 N N . ARG A 1 920 ? -13.728 37.453 -33.125 1.00 27.98 920 ARG A N 1
ATOM 7423 C CA . ARG A 1 920 ? -14.762 36.663 -33.801 1.00 27.98 920 ARG A CA 1
ATOM 7424 C C . ARG A 1 920 ? -14.230 35.302 -34.264 1.00 27.98 920 ARG A C 1
ATOM 7426 O O . ARG A 1 920 ? -13.198 35.274 -34.924 1.00 27.98 920 ARG A O 1
ATOM 7433 N N . PHE A 1 921 ? -15.026 34.245 -34.109 1.00 28.05 921 PHE A N 1
ATOM 7434 C CA . PHE A 1 921 ? -15.097 33.153 -35.087 1.00 28.05 921 PHE A CA 1
ATOM 7435 C C . PHE A 1 921 ? -16.568 32.874 -35.415 1.00 28.05 921 PHE A C 1
ATOM 7437 O O . PHE A 1 921 ? -17.378 32.592 -34.537 1.00 28.05 921 PHE A O 1
ATOM 7444 N N . LYS A 1 922 ? -16.910 33.058 -36.694 1.00 25.89 922 LYS A N 1
ATOM 7445 C CA . LYS A 1 922 ? -18.218 32.782 -37.297 1.00 25.89 922 LYS A CA 1
ATOM 7446 C C . LYS A 1 922 ? -18.367 31.274 -37.508 1.00 25.89 922 LYS A C 1
ATOM 7448 O O . LYS A 1 922 ? -17.473 30.673 -38.095 1.00 25.89 922 LYS A O 1
ATOM 7453 N N . ILE A 1 923 ? -19.516 30.714 -37.140 1.00 29.61 923 ILE A N 1
ATOM 7454 C CA . ILE A 1 923 ? -20.021 29.442 -37.669 1.00 29.61 923 ILE A CA 1
ATOM 7455 C C . ILE A 1 923 ? -21.462 29.702 -38.128 1.00 29.61 923 ILE A C 1
ATOM 7457 O O . ILE A 1 923 ? -22.270 30.239 -37.371 1.00 29.61 923 ILE A O 1
ATOM 7461 N N . GLU A 1 924 ? -21.744 29.408 -39.397 1.00 29.06 924 GLU A N 1
ATOM 7462 C CA . GLU A 1 924 ? -23.079 29.465 -40.005 1.00 29.06 924 GLU A CA 1
ATOM 7463 C C . GLU A 1 924 ? -23.953 28.284 -39.532 1.00 29.06 924 GLU A C 1
ATOM 7465 O O . GLU A 1 924 ? -23.423 27.188 -39.341 1.00 29.06 924 GLU A O 1
ATOM 7470 N N . PRO A 1 925 ? -25.282 28.453 -39.376 1.00 32.09 925 PRO A N 1
ATOM 7471 C CA . PRO A 1 925 ? -26.187 27.361 -39.034 1.00 32.09 925 PRO A CA 1
ATOM 7472 C C . PRO A 1 925 ? -26.808 26.716 -40.286 1.00 32.09 925 PRO A C 1
ATOM 7474 O O . PRO A 1 925 ? -27.512 27.369 -41.057 1.00 32.09 925 PRO A O 1
ATOM 7477 N N . GLY A 1 926 ? -26.585 25.411 -40.451 1.00 29.11 926 GLY A N 1
ATOM 7478 C CA . GLY A 1 926 ? -27.271 24.553 -41.420 1.00 29.11 926 GLY A CA 1
ATOM 7479 C C . GLY A 1 926 ? -28.412 23.770 -40.765 1.00 29.11 926 GLY A C 1
ATOM 7480 O O . GLY A 1 926 ? -28.186 22.932 -39.901 1.00 29.11 926 GLY A O 1
ATOM 7481 N N . SER A 1 927 ? -29.621 24.106 -41.200 1.00 27.83 927 SER A N 1
ATOM 7482 C CA . SER A 1 927 ? -30.971 23.587 -40.939 1.00 27.83 927 SER A CA 1
ATOM 7483 C C . SER A 1 927 ? -31.198 22.089 -40.653 1.00 27.83 927 SER A C 1
ATOM 7485 O O . SER A 1 927 ? -30.636 21.209 -41.298 1.00 27.83 927 SER A O 1
ATOM 7487 N N . PHE A 1 928 ? -32.186 21.870 -39.777 1.00 33.41 928 PHE A N 1
ATOM 7488 C CA . PHE A 1 928 ? -32.986 20.661 -39.531 1.00 33.41 928 PHE A CA 1
ATOM 7489 C C . PHE A 1 928 ? -33.804 20.155 -40.745 1.00 33.41 928 PHE A C 1
ATOM 7491 O O . PHE A 1 928 ? -34.198 20.962 -41.585 1.00 33.41 928 PHE A O 1
ATOM 7498 N N . HIS A 1 929 ? -34.163 18.855 -40.672 1.00 31.56 929 HIS A N 1
ATOM 7499 C CA . HIS A 1 929 ? -35.117 18.003 -41.438 1.00 31.56 929 HIS A CA 1
ATOM 7500 C C . HIS A 1 929 ? -34.353 16.873 -42.159 1.00 31.56 929 HIS A C 1
ATOM 7502 O O . HIS A 1 929 ? -33.492 17.159 -42.979 1.00 31.56 929 HIS A O 1
ATOM 7508 N N . THR A 1 930 ? -34.516 15.581 -41.855 1.00 35.91 930 THR A N 1
ATOM 7509 C CA . THR A 1 930 ? -35.673 14.759 -41.434 1.00 35.91 930 THR A CA 1
ATOM 7510 C C . THR A 1 930 ? -35.176 13.557 -40.643 1.00 35.91 930 THR A C 1
ATOM 7512 O O . THR A 1 930 ? -34.033 13.135 -40.929 1.00 35.91 930 THR A O 1
#

Foldseek 3Di:
DFDLFDDDFLVRVVVVVVVVVVVVVVDDDPDQPFDAFDDLVPFDFFPDLLRPDPPVVLLVLLLVLLVLLLVLLVPPDPVPVLSVVLNVLSVVLSGQDDDAFFEEEEAEAPPLCRQLLVCLLLVHRPQQDDDPPPDFRFLFKEKEAADPPAASPDQWKKKKFAFDDLVLLLLLLLLLLLLLCVLPPVVQDDPVCNVVSVVSNVVSVLLLCLLLVQDDDPDDDDDPDDPVSVVSNVVSVVVSVVCSDPVNSVVCVSSVSSSVSLVVVLVVLPADPSSMDIDGGDGSVVVCVSCVLQTDDDPRDHRNVVRTLHMYMHHRRPLNVLRYMYMHATYDDDPDQSSNVSSVVVLLPGQAYEYRHELPCCLPDLVNVVVQLLSCLRRNQARYEYEHEPLLVCVVPLVVLVVCLVPDPDPPSVVLVVS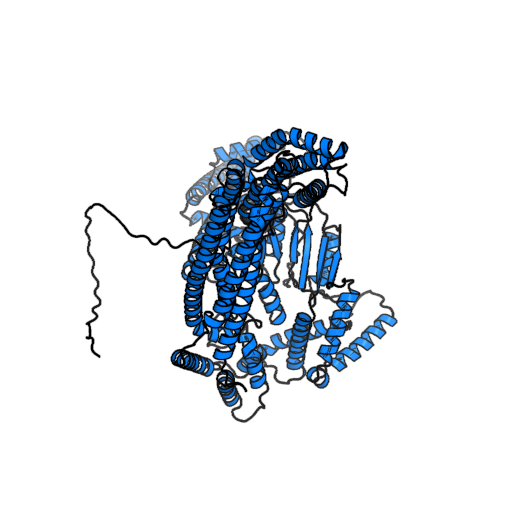LVVLVVVLVVLVVVLVVVVVDPPCPVVNVVSVVVNVSSVVSNVSSSLNSSLNSSVVSQVVSQVSQQPVCCVVHVGGHHYFYAYSVLSSLSNDSGDSDHRSADNVSRRSSVVSSVSSVPCSLVVLVSLLCSLCPVLVLSLVSLVLLLDPQFDQLLVQLLVVLVVLLVVLVVVLVVLLVCCLVPVQDFQCPDPVVVVVLLVVLLVLLLCVCPQNDLSNSLVCLSQLQWDQAAPRPVCVVVVRITHSLLVSLVSCLVSLVVSLVSQLVSLVVSLVVSLVSLVVSLVVSLVSLVPGPDDPVVSVVLNVLSVVLSVVLNLLSVCSSLLLSVLSSVLSSLLNDDPGCPGQSSVVCSVVSVVLSPDDDDVVSSVVSSVSSSPSQQDADPVRDHSSNSSSVVSSVSSSVSSVVSSVVSCVVNVVSSVSSSVVSVSSHDPPDDPPDPSVSVSSVSSVVCSVVSVVSSVVSSVSVPPSVPDRDDPPDDDDDDDDDDDDDDDDDDDDDDDDDDDDDDDDDDD

Sequence (930 aa):
MASSSTVLSFDEWAAIYNHQKANKFSRGSKASKIEPPYDPKDEEKPDTPWSRIAKQDMDLKIKNIFAKALYELAFARDEDRELILLRDALNELKPVPATPPRTVSIVGQQGMGKSLLINALLHRRNLSKTSASGGACTASAIKYIHKPGAEDLSETYDALIQFMNDESLIEIIVEHAQRYFHFHHSSKVDPVYHDEEERSAKTAEDFFHMLYKTMLHLQDDNDQLSATQVALSKNALDTLTRRLSAEQIECGKLTRGSLTLARKRIEDAGADKDRAKHFNDMTVAELLERIETFISQHDTYYSLWPIVDHVEVYMGSTLLSHGVIMVDMPGLGDLNHSRTAATNSLRRKGDFEIIVAKSDRVMTEEVVEQQIKQAIRYHGAKNVLLVLTKIDEFFADDHFIETMIEKNYNHPYPIIRNYVKETEDHIAVLEQRREVTESDDDDDHSCNELDELDETYDAYNLYLKKTAQCAFVHERATHIEKAMRSKFKDLDQDPINVLSVSASSYINWMKTRQKERPILSPEMTGIPGLRRFLCGLTEEDNERNYHNHITNTLGAIIERIERITDEKKDNAYGIIRPEFLQLVASLQDKQQAIMVDFLENNICRLWGAPSQKESRMESIQALVTHWGDSVRWNTFNKVLREKGIVKKTQAASYASKGGTINWNNEICEDMHPDLLLWKAKMTQAVVYLAHIMESTIKKTCDEVRLSIENSSLVPDLKMVASEEWNKRQQKIHEKSSQFQPLFRQHIDTVFKTASLETDTRFTLAMLNAPVFEKVHKMPHQSNWYTEQRKALVKEITAQDSDGRTVLDKVSDSVYESTKASLATAFTNFTDNLFHEFKIFDQHISERLPPDYEILNLPDRYIRSMLRGLLPELKRDSRELSRPFVGVDSLPPVLTRQRPSEDNHGGIHRGLDGEDDSLKRFKIEPGSFHT

Solvent-accessible surface area (backbone atoms only — not comparable to full-atom values): 52163 Å² total; per-residue (Å²): 131,59,33,56,78,61,84,72,54,70,69,64,44,46,56,54,50,50,55,53,52,52,61,58,65,75,53,88,62,104,56,82,80,57,52,79,44,67,60,79,85,77,54,80,71,59,97,43,78,51,68,74,48,61,60,70,61,49,54,50,50,50,38,48,57,42,46,59,58,45,60,58,47,70,78,57,52,88,84,44,58,70,58,46,55,47,47,53,48,47,66,69,61,42,61,78,79,78,65,84,55,47,33,36,30,40,39,34,52,76,93,36,47,64,40,48,41,49,16,44,72,65,72,32,86,78,75,41,69,76,68,89,81,81,63,81,60,42,69,24,33,37,34,42,36,47,31,88,92,49,51,48,83,46,66,51,32,31,38,38,40,34,44,52,54,72,68,59,48,48,50,47,45,50,53,29,51,50,37,32,41,40,56,77,65,58,83,69,66,44,82,92,44,37,74,58,43,49,54,48,17,49,54,26,48,53,51,51,32,48,50,54,55,31,82,84,63,85,82,86,85,89,78,90,73,54,74,66,58,55,53,52,24,50,56,30,36,58,49,48,59,57,32,70,33,67,71,30,46,75,73,41,51,31,52,57,52,49,52,56,33,44,52,50,51,46,50,76,71,58,31,51,97,85,35,37,31,81,48,71,79,24,44,68,69,57,44,52,65,70,45,36,40,44,28,30,88,54,86,78,53,78,38,55,21,91,54,37,57,36,35,38,39,29,28,22,29,66,62,26,66,51,31,33,28,43,29,48,48,39,51,70,77,68,85,51,57,60,60,48,35,51,52,50,52,54,52,66,70,30,60,29,40,37,40,34,37,51,56,89,52,57,93,76,35,63,70,61,50,53,51,50,55,50,43,30,65,67,52,35,27,76,32,26,32,40,37,29,21,63,60,61,72,64,76,81,41,65,69,59,52,54,53,44,37,75,68,40,80,55,88,54,26,55,60,48,42,50,52,50,50,54,48,52,55,51,49,56,53,48,53,57,48,47,65,56,53,75,73,47,97,82,51,72,69,60,56,54,56,51,52,58,49,50,56,48,50,52,54,46,50,53,41,48,52,47,20,52,55,41,25,48,41,51,53,51,40,54,52,53,35,56,50,60,32,56,71,51,41,92,81,30,88,51,44,42,42,58,48,52,30,28,40,70,54,42,50,57,44,59,33,77,73,46,96,68,82,65,84,58,52,63,66,74,15,25,53,57,59,51,51,38,55,58,41,56,76,33,37,68,58,45,45,51,49,52,50,45,41,52,59,52,51,50,39,52,50,51,54,46,51,52,47,71,45,47,87,84,50,40,68,66,59,63,69,57,48,62,60,47,53,51,55,51,51,51,48,53,53,50,52,50,52,55,48,51,50,41,62,72,74,60,66,76,58,63,59,79,48,68,67,58,39,50,55,49,50,51,51,50,50,55,56,48,61,53,53,57,63,74,41,54,66,63,60,48,48,49,25,26,74,46,45,33,46,34,81,74,52,86,35,70,81,26,52,90,55,78,16,36,47,47,57,43,32,55,53,37,62,72,47,38,66,59,53,52,52,48,51,52,52,50,48,52,49,42,52,55,51,36,51,54,52,46,51,53,51,51,52,50,54,50,51,51,51,48,51,54,71,70,41,92,56,56,72,72,59,34,49,55,54,48,57,52,46,52,60,44,50,52,54,46,52,58,52,49,67,46,50,42,62,53,52,46,52,48,51,50,53,48,50,47,52,67,64,45,50,93,44,65,84,23,61,56,23,53,68,43,30,63,53,26,48,55,50,60,68,55,79,90,54,88,66,33,65,62,52,42,48,53,46,46,40,48,60,58,67,33,57,49,98,85,66,43,35,57,66,50,53,52,26,49,54,54,40,54,52,44,46,56,45,50,54,53,51,48,53,58,48,49,56,62,46,51,46,50,56,51,50,51,52,50,57,52,55,61,37,33,60,64,102,59,83,93,75,57,69,70,63,54,48,36,34,53,52,52,56,68,42,45,68,56,54,56,49,54,48,52,62,70,48,58,87,53,77,71,56,93,76,62,76,84,76,70,84,83,72,84,84,85,89,83,82,90,87,86,90,85,83,89,81,90,81,88,83,89,80,90,84,88,81,91,79,85,89,83,81,89,86,133

InterPro domains:
  IPR027417 P-loop containing nucleoside triphosphate hydrolase [G3DSA:3.40.50.300] (85-174)
  IPR027417 P-loop containing nucleoside triphosphate hydrolase [G3DSA:3.40.50.300] (256-472)
  IPR027417 P-loop containing nucleoside triphosphate hydrolase [SSF52540] (83-427)
  IPR045063 Dynamin, N-terminal [PF00350] (104-391)

Secondary structure (DSSP, 8-state):
---SS----HHHHHHHHHHHHHHHHSS--SS---PPPP-GGGSPPP-STTTTS-HHHHHHHHHHHHHHHHHHTTT--TT-HHHHHHHHHHHHHSSPPPPPPEEEEEE--TTSSHHHHHHHHTT-TTSS---SSSS-S-SSEEEEEEPTT--TT---EEEEEEEPPHHHHHHHHHHHHHHHHHHHHSS---TTTHHHHHHHHHHHHHHHHHHHT------SS-----HHHHHHHHHHHHHHHHHTSHHHHHTTHHHHHHHHHHHHHHHHTT--TTSEEEEEEE-HHHHHHHHHHHHS--SSS---GGGEEEEEEEE--HHHHTTEEEEEPPPTT-S-HHHHHHHHHHHHH-SEEEEEEESSSTTT-HHHHHHHHHHHHHH-GGGEEEEEE-TTGGGG-HHHHHHHHHH--STTHHHHHHHHHHHHHHHHHHHHHHHHHTTSTT-HHHHHHHHHHHHHHHHHHHHHHHHHHHHHHHHHHHHHHHHHHHHTTTT-SSPPEEEE--HHHHHHHT-SS-SS--SS-TGGGSHHHHHHHHHTTTHHHHHHHHHHIIIIIIHHHHHHHHHHT-S---GGGGGTHHHHHHHHHHHHHHHHHHHHHHHHHTSPPTT-SHHHHHHHHHHHHHHHHHTTTT--HHHHHHHHHTTTEES----GGGGGGTT-EEHHHHHHHHHHHHHHHHHHHHHHHHHHHHHHHHHHHHHHHHHHHHHHHHSS--HHHHHHHHHHHHHHHHHHHHHHHTHHHHHHHHHHHHHHHHT--SSTTSHHHHHHHHHHHHHHTPPP-TTHHHHHHHHHHHHHHS--TTS--HHHHHHHHHHHHHHHHHHHHHHHHHHHHHHHHHHHHHHHHTTSPPSS----HHHHHHHHHHHHHHHHHHHHHHHHHGGGTTGGGSPP-SS--PPP------------------------------

pLDDT: mean 82.16, std 15.46, range [24.23, 97.19]

Organism: NCBI:txid256645